Protein AF-A0A136PZX3-F1 (afdb_monomer)

Sequence (924 aa):
MSTETTDPVAVVLSTALHTLPQEGRRWIDGPVTLRREYKAFSPDLEQYLDWLSEVESTIGDSKETAQRIRMLHYGLTNKQPEFDVLLNSHRGWRFAPLIREHGTQEALDGLVSTGSVSTWSDGPDGRLRPAVELSHFWVCADRALNGLTIHGIALGTYTDLYGLFSWVGDLASWWIGYNEARREAKKAAGDGWEEPTDPESLAVPTAWLDAAAGRCAVDDMLGDMDAIILMPEMETLDPTLPTPLTDLLRRYYGPGTPGTGADGTPPDRRVLHSDNRFHLFVRRSHPAIPHSYDETTGTVTLDPQAESAIAASVRSAVSAMMWSKFKIPSSDLDSEWGLAMMDLVVARFTRFLRDGLASHGWHIGSWRVNPQAIHGYGGEMLRIGDNDAEHRYGGVLHGDVPPRTAVRDLQEHLAAVGFSTAPDPSGSFGPQTASALREFQISARLAQVYTVWRDQAGNPVGHARERAIRRYQGLINGCLTPDTATVLAAWLTPVRGEARRTRNAATVDAYRMQGTVPGEVVTANLWHPADGADPTLGVYATDHLERYPIPAARRLPGGPGRVALGRYAAPGPGPGTGTGTGAPGGPDVTGAALWPELALTPAWIPPEYEDNPPPPLPADLSTYRVIRAVAEAGGGTHFDAVDASGTDLLRLGPLRWSLGADGFGDLPALLAYYQFLDPAGYQRDLGQYGIWPAQPWWARDVWSAGEAGHRAREAGRLALYGLRDADGRVHPYDLLPLGPADGQVLDHLRGWHTVHRLVMTLRTTDGLRRTMWRFAVRRIRRLRQRSWRYPGSTVPTGPVVRYGTDSSRDATLGEVFTSEQAVAALLRWHTAVPEQVLGEHGVEDALRAVFEAVYGPGPHLLDPRVGAEADWAQAALTAALVDLAPAAPPGFGGSVAVAAGYTGLSPVAGSFQLAQLWPPDVDE

Radius of gyration: 33.54 Å; Cα contacts (8 Å, |Δi|>4): 1667; chains: 1; bounding box: 84×71×100 Å

Solvent-accessible surface area (backbone atoms only — not comparable to full-atom values): 48834 Å² total; per-residue (Å²): 141,78,84,79,76,75,53,65,65,59,53,50,49,47,60,62,51,57,77,47,62,54,91,98,47,71,47,86,64,50,76,29,63,53,96,78,34,58,59,47,29,60,44,51,48,66,62,51,40,52,32,45,33,46,32,31,49,58,64,64,40,71,50,58,42,26,42,33,53,24,35,42,70,58,44,61,79,94,52,85,33,74,63,70,57,26,35,38,61,64,75,88,53,80,80,58,62,83,51,74,88,34,35,54,71,63,33,51,53,47,65,48,35,43,37,30,35,32,42,65,49,85,45,98,81,68,51,74,50,72,40,29,19,55,55,34,29,24,48,39,41,23,38,51,58,48,32,61,24,74,59,26,54,57,51,46,76,70,28,57,54,65,12,40,55,21,53,28,27,47,56,19,48,32,56,49,44,22,54,51,50,49,52,52,51,41,63,73,53,46,96,76,55,74,79,75,86,49,87,84,51,42,59,60,59,47,52,41,36,54,61,23,33,68,78,54,28,47,28,42,52,50,13,18,39,48,20,51,49,46,36,69,55,56,64,64,57,58,83,86,49,65,38,48,68,40,52,51,50,47,56,31,48,41,92,60,84,62,47,47,48,103,80,70,44,74,55,64,30,72,53,79,32,60,56,18,38,44,35,41,21,49,76,49,34,50,66,70,48,50,59,48,74,41,87,87,67,34,47,52,44,77,38,94,59,20,54,61,49,48,41,54,49,25,53,30,27,36,51,54,54,33,70,77,60,82,76,63,67,69,67,54,59,74,28,76,65,37,44,57,48,49,50,49,55,34,52,51,51,48,47,30,52,50,38,13,46,76,39,86,21,68,38,61,64,86,52,63,64,59,77,52,49,24,49,81,37,76,58,43,52,39,34,77,75,15,22,31,91,68,40,23,50,48,82,39,75,49,73,102,62,81,90,55,54,34,44,24,54,49,37,51,51,36,42,71,30,62,30,67,43,61,99,64,70,78,20,57,29,39,52,44,43,26,40,25,38,29,52,46,45,47,58,32,48,37,72,52,40,32,32,38,33,40,49,98,88,64,48,77,76,50,72,48,82,42,70,44,53,50,53,44,75,72,76,47,20,28,48,44,40,60,42,51,29,40,44,49,53,56,36,70,46,56,50,89,95,44,67,32,34,42,39,60,38,66,43,30,31,30,15,44,60,57,82,97,42,80,56,53,79,76,40,74,63,39,52,49,36,68,51,63,68,51,56,83,29,41,27,34,34,32,28,67,74,47,88,60,86,71,54,78,95,61,57,42,90,94,51,62,57,19,38,65,54,19,28,29,37,68,60,42,87,40,79,92,68,94,70,91,63,45,20,76,20,5,38,31,24,51,76,91,39,47,57,78,90,41,40,74,49,80,87,70,58,73,58,84,85,48,103,71,55,75,81,79,50,74,27,41,52,37,39,47,50,29,53,47,20,27,4,56,41,66,73,10,50,23,49,41,26,37,38,25,21,53,76,38,42,34,27,40,16,39,78,44,37,27,27,32,65,47,32,39,24,37,31,24,33,52,48,15,47,34,38,68,78,35,49,67,55,32,36,72,66,36,42,69,71,31,52,39,44,55,55,63,60,85,55,57,74,69,60,43,72,83,48,48,56,41,69,37,37,76,39,30,33,30,18,31,32,37,41,60,51,97,88,63,52,69,32,59,84,49,78,37,62,45,42,58,89,44,55,57,61,51,44,47,68,26,4,47,60,42,47,48,52,52,36,47,37,46,70,65,42,64,65,66,54,54,39,54,51,54,52,49,53,47,52,53,51,55,53,28,66,36,42,54,37,48,78,93,58,94,62,74,66,36,55,25,29,78,45,80,95,89,43,68,40,63,23,29,43,47,73,72,42,27,9,30,21,28,43,11,24,52,50,38,45,40,68,77,46,24,56,48,43,21,37,77,57,21,46,20,71,64,49,47,51,27,49,33,74,70,75,42,86,44,64,38,79,56,70,97,56,81,55,73,68,34,24,49,50,34,45,48,43,33,49,31,50,32,73,66,38,50,64,70,60,82,64,40,25,58,28,24,40,45,12,36,65,30,90,89,56,44,50,44,50,67,57,44,31,76,53,84,61,84,76,59,75,83,91,114

Foldseek 3Di:
DDPPPDDVVCVVCVVVCLVPPDVPGANPWHLALAVLAAQFDAEALVLLLVLLLQLLLLVLFLLLSLVLLLCLHFNGPDDQGPLNQWFQRDPVCNPDHDDVSRHDPSSVLVSSSHQWYQFDQPDVVRDGADTAGQNLLSSLLNCLRGNTDPVNVVLCVLAFVLCCSFVLVQLLQLLVQLVVVVVVVCVVCDPPDDDDDDPVSCPVSVVSSVVSCLSVAPNRNLNRLLSLLCNVVSNVFDSPDSNRVSVSSCLARPPDPAPPDVVGDQGQLPRNHSLNSLLSSQVRPVVHQAWDADPVRSAIDGDPCRLVVSLVNSLSSNVSVCVVPVPDPPCCCVDPVVVVVSSVSSVLVVVQSVQCRVDSNRGSDPGDRPPLLCVVLVVEWAAAFAAQVQCQGNNDRDDPDPRDLNQLVLQVLLVVQPQHLDPHRRRHHHLSLLLSLLLLLLQQQDQWFKKFAADPVRHTPDIDIGGRSYGRSDFSASIRDSSSSNSSVVQNDADPPGRMGTHRQKKKFWAQDDDLAGDDTPGIRFWFFCGQQDQNTWIKMGRQNCPFPQDPVQDHPDHHRIATLAGKDHWAQCFPPPPDDTQHIGGWQADPRADPVQFQDLVLLDLPDDPDRDRDDLQSVLLSLLLCLLQVLVRQRGQLTWDCRGQFRIFGHRLRFTQHLFQKTRVLLLLLLLCVVCVPLSCVQPVSSFKHRPDHNPPQVVQPPDFQQSVLHSMGGIWGAQAADPVRDTGRRDTDTRGNVCNSNSRSCRTSVVSVSSSSSSVRPCSSVNSVSVVSLVNLVVQQQFFQDDPPDPFDWAEWEDDPDPDIDTHGNCLQAQFSLLSSLLSSLCSVCSCQQAGNRGGHPLLRQLRCQQPNIGYDYDDLDFDDVQLVSLVSSSVSSLVSRDCPPPCSSVSSVSSSPPPPTGSGGNSNRRDADVVHPPVD

Secondary structure (DSSP, 8-state):
-------HHHHHHHHHHTSSPPTT---TT-SS--TTPPP-B--BHHHHHHHHHHHHHHH--HHHHHHHHHHHHH--SSS--HHHHHB---GGGTT--S-GGGS-HHHHHHHHHBSSBB-----TT-PPPPPB--HHHHHHHHHHHH-B-HHHHHHTTTS-HHHHTTHHHHHHHHHHHHHHHHHHHHHHHGGG-PPP-SGGGGHHHHHHHHHHHTTS-HHHHHHHHHHHHHHHHHTT--TTSSSHHHHHHHHHHS----S--TT-PPP-TTSSSGGGHHHHHHHH-SSPPPEEEETTTTEEEE-TTHHHHHHHHHHHHHHHHHHHHS-S-HHHHTSHHHHHHHHHHHHHHHHHHHHHHHTTS---TT------GGGGGTTS-B-TT-BTTTTEETTEEP-SPPP--HHHHHHHHHHHHT--S-SS--SB--HHHHHHHHHHHHHHTSSEEEEEEE-TTS-EEEEEEEE-SS---S---SSB-HHHHHHHHHHHSPPTTS-EEEE-SEEEEEEEEETTEEEEEEE-S--STTTT--TTSEEEEEETT--S---GGGPPTTSTTEEEEEEEEPPPPPPSSSS------EEEE-GGGS-GGGB--GGGS---S-SSPPPPPHHHHHHHHHHHHHHHHHT--BTT-EE-SSSSSEEETTTTEEE-TTSEEHHHHHHHHHHHH-HHHHHHHTGGGT-EESS-TT-HHHHTSS-THHHHS--EEEEEEEEE-TTS-EEEEEEEE--GGGTTTHHHHHSHHHHHHHHHHHHH-HHHHHHHHHHHHHHHHHHHH-B---TT-SS--SEEEEETTTEEEEPBHHHH--SHHHHHHHHHHHHH-GGGTB-SSSB-HHHHHHHHHHH-SS-EE-----SHHHHHHHHHHHHHHHHSS-S-STTHHHHHHHHHT-TT---STT---PPPPSS--TT-

InterPro domains:
  IPR002477 Peptidoglycan binding-like [PF01471] (405-446)
  IPR036365 PGBD-like superfamily [SSF47090] (404-447)
  IPR036366 PGBD superfamily [G3DSA:1.10.101.10] (399-490)

Structure (mmCIF, N/CA/C/O backbone):
data_AF-A0A136PZX3-F1
#
_entry.id   AF-A0A136PZX3-F1
#
loop_
_atom_site.group_PDB
_atom_site.id
_atom_site.type_symbol
_atom_site.label_atom_id
_atom_site.label_alt_id
_atom_site.label_comp_id
_atom_site.label_asym_id
_atom_site.label_entity_id
_atom_site.label_seq_id
_atom_site.pdbx_PDB_ins_code
_atom_site.Cartn_x
_atom_site.Cartn_y
_atom_site.Cartn_z
_atom_site.occupancy
_atom_site.B_iso_or_equiv
_atom_site.auth_seq_id
_atom_site.auth_comp_id
_atom_site.auth_asym_id
_atom_site.auth_atom_id
_atom_site.pdbx_PDB_model_num
ATOM 1 N N . MET A 1 1 ? -30.372 -34.351 -17.086 1.00 31.80 1 MET A N 1
ATOM 2 C CA . MET A 1 1 ? -28.917 -34.431 -16.861 1.00 31.80 1 MET A CA 1
ATOM 3 C C . MET A 1 1 ? -28.241 -33.553 -17.901 1.00 31.80 1 MET A C 1
ATOM 5 O O . MET A 1 1 ? -28.035 -34.004 -19.017 1.00 31.80 1 MET A O 1
ATOM 9 N N . SER A 1 2 ? -27.963 -32.297 -17.562 1.00 25.20 2 SER A N 1
ATOM 10 C CA . SER A 1 2 ? -26.933 -31.495 -18.222 1.00 25.20 2 SER A CA 1
ATOM 11 C C . SER A 1 2 ? -26.067 -30.944 -17.098 1.00 25.20 2 SER A C 1
ATOM 13 O O . SER A 1 2 ? -26.518 -30.153 -16.274 1.00 25.20 2 SER A O 1
ATOM 15 N N . THR A 1 3 ? -24.862 -31.480 -16.981 1.00 31.11 3 THR A N 1
ATOM 16 C CA . THR A 1 3 ? -23.825 -30.980 -16.085 1.00 31.11 3 THR A CA 1
ATOM 17 C C . THR A 1 3 ? -23.202 -29.767 -16.761 1.00 31.11 3 THR A C 1
ATOM 19 O O . THR A 1 3 ? -22.254 -29.914 -17.529 1.00 31.11 3 THR A O 1
ATOM 22 N N . GLU A 1 4 ? -23.773 -28.585 -16.533 1.00 30.77 4 GLU A N 1
ATOM 23 C CA . GLU A 1 4 ? -23.059 -27.335 -16.786 1.00 30.77 4 GLU A CA 1
ATOM 24 C C . GLU A 1 4 ? -21.893 -27.274 -15.800 1.00 30.77 4 GLU A C 1
ATOM 26 O O . GLU A 1 4 ? -22.056 -27.042 -14.603 1.00 30.77 4 GLU A O 1
ATOM 31 N N . THR A 1 5 ? -20.707 -27.581 -16.312 1.00 32.09 5 THR A N 1
ATOM 32 C CA . THR A 1 5 ? -19.437 -27.273 -15.673 1.00 32.09 5 THR A CA 1
ATOM 33 C C . THR A 1 5 ? -19.335 -25.759 -15.576 1.00 32.09 5 THR A C 1
ATOM 35 O O . THR A 1 5 ? -19.044 -25.090 -16.567 1.00 32.09 5 THR A O 1
ATOM 38 N N . THR A 1 6 ? -19.616 -25.218 -14.394 1.00 35.75 6 THR A N 1
ATOM 39 C CA . THR A 1 6 ? -19.288 -23.839 -14.047 1.00 35.75 6 THR A CA 1
ATOM 40 C C . THR A 1 6 ? -17.796 -23.640 -14.261 1.00 35.75 6 THR A C 1
ATOM 42 O O . THR A 1 6 ? -16.976 -24.307 -13.631 1.00 35.75 6 THR A O 1
ATOM 45 N N . ASP A 1 7 ? -17.457 -22.755 -15.195 1.00 35.59 7 ASP A N 1
ATOM 46 C CA . ASP A 1 7 ? -16.083 -22.396 -15.507 1.00 35.59 7 ASP A CA 1
ATOM 47 C C . ASP A 1 7 ? -15.387 -21.870 -14.232 1.00 35.59 7 ASP A C 1
ATOM 49 O O . ASP A 1 7 ? -15.781 -20.828 -13.695 1.00 35.59 7 ASP A O 1
ATOM 53 N N . PRO A 1 8 ? -14.371 -22.575 -13.701 1.00 35.41 8 PRO A N 1
ATOM 54 C CA . PRO A 1 8 ? -13.652 -22.139 -12.511 1.00 35.41 8 PRO A CA 1
ATOM 55 C C . PRO A 1 8 ? -12.913 -20.811 -12.738 1.00 35.41 8 PRO A C 1
ATOM 57 O O . PRO A 1 8 ? -12.667 -20.095 -11.769 1.00 35.41 8 PRO A O 1
ATOM 60 N N . VAL A 1 9 ? -12.621 -20.436 -13.991 1.00 32.12 9 VAL A N 1
ATOM 61 C CA . VAL A 1 9 ? -12.079 -19.119 -14.351 1.00 32.12 9 VAL A CA 1
ATOM 62 C C . VAL A 1 9 ? -13.143 -18.042 -14.164 1.00 32.12 9 VAL A C 1
ATOM 64 O O . VAL A 1 9 ? -12.844 -17.017 -13.562 1.00 32.12 9 VAL A O 1
ATOM 67 N N . ALA A 1 10 ? -14.397 -18.296 -14.546 1.00 33.75 10 ALA A N 1
ATOM 68 C CA . ALA A 1 10 ? -15.516 -17.389 -14.290 1.00 33.75 10 ALA A CA 1
ATOM 69 C C . ALA A 1 10 ? -15.830 -17.235 -12.791 1.00 33.75 10 ALA A C 1
ATOM 71 O O . ALA A 1 10 ? -16.171 -16.136 -12.365 1.00 33.75 10 ALA A O 1
ATOM 72 N N . VAL A 1 11 ? -15.664 -18.285 -11.974 1.00 35.66 11 VAL A N 1
ATOM 73 C CA . VAL A 1 11 ? -15.854 -18.228 -10.507 1.00 35.66 11 VAL A CA 1
ATOM 74 C C . VAL A 1 11 ? -14.701 -17.494 -9.806 1.00 35.66 11 VAL A C 1
ATOM 76 O O . VAL A 1 11 ? -14.940 -16.705 -8.891 1.00 35.66 11 VAL A O 1
ATOM 79 N N . VAL A 1 12 ? -13.454 -17.694 -10.244 1.00 35.56 12 VAL A N 1
ATOM 80 C CA . VAL A 1 12 ? -12.275 -16.997 -9.695 1.00 35.56 12 VAL A CA 1
ATOM 81 C C . VAL A 1 12 ? -12.225 -15.537 -10.152 1.00 35.56 12 VAL A C 1
ATOM 83 O O . VAL A 1 12 ? -11.985 -14.664 -9.323 1.00 35.56 12 VAL A O 1
ATOM 86 N N . LEU A 1 13 ? -12.538 -15.242 -11.421 1.00 31.45 13 LEU A N 1
ATOM 87 C CA . LEU A 1 13 ? -12.717 -13.871 -11.913 1.00 31.45 13 LEU A CA 1
ATOM 88 C C . LEU A 1 13 ? -13.903 -13.194 -11.235 1.00 31.45 13 LEU A C 1
ATOM 90 O O . LEU A 1 13 ? -13.762 -12.050 -10.839 1.00 31.45 13 LEU A O 1
ATOM 94 N N . SER A 1 14 ? -15.031 -13.880 -11.025 1.00 30.52 14 SER A N 1
ATOM 95 C CA . SER A 1 14 ? -16.148 -13.370 -10.213 1.00 30.52 14 SER A CA 1
ATOM 96 C C . SER A 1 14 ? -15.669 -13.008 -8.809 1.00 30.52 14 SER A C 1
ATOM 98 O O . SER A 1 14 ? -15.892 -11.888 -8.373 1.00 30.52 14 SER A O 1
ATOM 100 N N . THR A 1 15 ? -14.929 -13.891 -8.139 1.00 32.94 15 THR A N 1
ATOM 101 C CA . THR A 1 15 ? -14.448 -13.663 -6.766 1.00 32.94 15 THR A CA 1
ATOM 102 C C . THR A 1 15 ? -13.416 -12.527 -6.683 1.00 32.94 15 THR A C 1
ATOM 104 O O . THR A 1 15 ? -13.471 -11.729 -5.752 1.00 32.94 15 THR A O 1
ATOM 107 N N . ALA A 1 16 ? -12.523 -12.394 -7.671 1.00 29.84 16 ALA A N 1
ATOM 108 C CA . ALA A 1 16 ? -11.540 -11.306 -7.759 1.00 29.84 16 ALA A CA 1
ATOM 109 C C . ALA A 1 16 ? -12.154 -9.967 -8.225 1.00 29.84 16 ALA A C 1
ATOM 111 O O . ALA A 1 16 ? -11.719 -8.897 -7.808 1.00 29.84 16 ALA A O 1
ATOM 112 N N . LEU A 1 17 ? -13.208 -10.010 -9.047 1.00 29.25 17 LEU A N 1
ATOM 113 C CA . LEU A 1 17 ? -14.018 -8.850 -9.446 1.00 29.25 17 LEU A CA 1
ATOM 114 C C . LEU A 1 17 ? -15.017 -8.433 -8.357 1.00 29.25 17 LEU A C 1
ATOM 116 O O . LEU A 1 17 ? -15.638 -7.382 -8.467 1.00 29.25 17 LEU A O 1
ATOM 120 N N . HIS A 1 18 ? -15.198 -9.227 -7.299 1.00 32.59 18 HIS A N 1
ATOM 121 C CA . HIS A 1 18 ? -16.032 -8.861 -6.150 1.00 32.59 18 HIS A CA 1
ATOM 122 C C . HIS A 1 18 ? -15.289 -8.015 -5.106 1.00 32.59 18 HIS A C 1
ATOM 124 O O . HIS A 1 18 ? -15.929 -7.525 -4.179 1.00 32.59 18 HIS A O 1
ATOM 130 N N . THR A 1 19 ? -13.979 -7.779 -5.269 1.00 36.12 19 THR A N 1
ATOM 131 C CA . THR A 1 19 ? -13.186 -6.901 -4.384 1.00 36.12 19 THR A CA 1
ATOM 132 C C . THR A 1 19 ? -12.869 -5.523 -4.971 1.00 36.12 19 THR A C 1
ATOM 134 O O . THR A 1 19 ? -12.349 -4.677 -4.253 1.00 36.12 19 THR A O 1
ATOM 137 N N . LEU A 1 20 ? -13.179 -5.273 -6.247 1.00 36.09 20 LEU A N 1
ATOM 138 C CA . LEU A 1 20 ? -13.093 -3.953 -6.880 1.00 36.09 20 LEU A CA 1
ATOM 139 C C . LEU A 1 20 ? -14.393 -3.723 -7.662 1.00 36.09 20 LEU A C 1
ATOM 141 O O . LEU A 1 20 ? -14.711 -4.546 -8.520 1.00 36.09 20 LEU A O 1
ATOM 145 N N . PRO A 1 21 ? -15.169 -2.656 -7.410 1.00 33.28 21 PRO A N 1
ATOM 146 C CA . PRO A 1 21 ? -16.389 -2.430 -8.172 1.00 33.28 21 PRO A CA 1
ATOM 147 C C . PRO A 1 21 ? -16.032 -2.148 -9.638 1.00 33.28 21 PRO A C 1
ATOM 149 O O . PRO A 1 21 ? -15.215 -1.275 -9.938 1.00 33.28 21 PRO A O 1
ATOM 152 N N . GLN A 1 22 ? -16.655 -2.892 -10.557 1.00 36.78 22 GLN A N 1
ATOM 153 C CA . GLN A 1 22 ? -16.716 -2.506 -11.967 1.00 36.78 22 GLN A CA 1
ATOM 154 C C . GLN A 1 22 ? -17.471 -1.175 -12.095 1.00 36.78 22 GLN A C 1
ATOM 156 O O . GLN A 1 22 ? -18.368 -0.885 -11.300 1.00 36.78 22 GLN A O 1
ATOM 161 N N . GLU A 1 23 ? -17.130 -0.388 -13.111 1.00 33.12 23 GLU A N 1
ATOM 162 C CA . GLU A 1 23 ? -17.831 0.848 -13.461 1.00 33.12 23 GLU A CA 1
ATOM 163 C C . GLU A 1 23 ? -19.348 0.587 -13.578 1.00 33.12 23 GLU A C 1
ATOM 165 O O . GLU A 1 23 ? -19.786 -0.358 -14.239 1.00 33.12 23 GLU A O 1
ATOM 170 N N . GLY A 1 24 ? -20.155 1.352 -12.835 1.00 32.22 24 GLY A N 1
ATOM 171 C CA . GLY A 1 24 ? -21.613 1.194 -12.794 1.00 32.22 24 GLY A CA 1
ATOM 172 C C . GLY A 1 24 ? -22.162 -0.005 -11.999 1.00 32.22 24 GLY A C 1
ATOM 173 O O . GLY A 1 24 ? -23.363 -0.279 -12.078 1.00 32.22 24 GLY A O 1
ATOM 174 N N . ARG A 1 25 ? -21.351 -0.743 -11.219 1.00 33.69 25 ARG A N 1
ATOM 175 C CA . ARG A 1 25 ? -21.834 -1.845 -10.355 1.00 33.69 25 ARG A CA 1
ATOM 176 C C . ARG A 1 25 ? -21.491 -1.646 -8.876 1.00 33.69 25 ARG A C 1
ATOM 178 O O . ARG A 1 25 ? -20.437 -1.133 -8.518 1.00 33.69 25 ARG A O 1
ATOM 185 N N . ARG A 1 26 ? -22.408 -2.091 -8.002 1.00 41.31 26 ARG A N 1
ATOM 186 C CA . ARG A 1 26 ? -22.230 -2.095 -6.538 1.00 41.31 26 ARG A CA 1
ATOM 187 C C . ARG A 1 26 ? -21.000 -2.923 -6.148 1.00 41.31 26 ARG A C 1
ATOM 189 O O . ARG A 1 26 ? -20.725 -3.943 -6.778 1.00 41.31 26 ARG A O 1
ATOM 196 N N . TRP A 1 27 ? -20.378 -2.591 -5.018 1.00 46.62 27 TRP A N 1
ATOM 197 C CA . TRP A 1 27 ? -19.724 -3.618 -4.202 1.00 46.62 27 TRP A CA 1
ATOM 198 C C . TRP A 1 27 ? -20.809 -4.634 -3.828 1.00 46.62 27 TRP A C 1
ATOM 200 O O . TRP A 1 27 ? -21.833 -4.237 -3.270 1.00 46.62 27 TRP A O 1
ATOM 210 N N . ILE A 1 28 ? -20.646 -5.915 -4.165 1.00 36.31 28 ILE A N 1
ATOM 211 C CA . ILE A 1 28 ? -21.691 -6.934 -3.941 1.00 36.31 28 ILE A CA 1
ATOM 212 C C . ILE A 1 28 ? -22.109 -7.041 -2.463 1.00 36.31 28 ILE A C 1
ATOM 214 O O . ILE A 1 28 ? -23.259 -7.374 -2.182 1.00 36.31 28 ILE A O 1
ATOM 218 N N . ASP A 1 29 ? -21.237 -6.612 -1.549 1.00 37.19 29 ASP A N 1
ATOM 219 C CA . ASP A 1 29 ? -21.493 -6.523 -0.110 1.00 37.19 29 ASP A CA 1
ATOM 220 C C . ASP A 1 29 ? -21.614 -5.079 0.430 1.00 37.19 29 ASP A C 1
ATOM 222 O O . ASP A 1 29 ? -21.786 -4.882 1.632 1.00 37.19 29 ASP A O 1
ATOM 226 N N . GLY A 1 30 ? -21.529 -4.055 -0.431 1.00 38.97 30 GLY A N 1
ATOM 227 C CA . GLY A 1 30 ? -21.170 -2.690 -0.023 1.00 38.97 30 GLY A CA 1
ATOM 228 C C . GLY A 1 30 ? -19.756 -2.639 0.598 1.00 38.97 30 GLY A C 1
ATOM 229 O O . GLY A 1 30 ? -19.218 -3.669 0.994 1.00 38.97 30 GLY A O 1
ATOM 230 N N . PRO A 1 31 ? -19.129 -1.465 0.758 1.00 41.22 31 PRO A N 1
ATOM 231 C CA . PRO A 1 31 ? -17.956 -1.319 1.624 1.00 41.22 31 PRO A CA 1
ATOM 232 C C . PRO A 1 31 ? -18.339 -1.323 3.118 1.00 41.22 31 PRO A C 1
ATOM 234 O O . PRO A 1 31 ? -17.622 -0.796 3.963 1.00 41.22 31 PRO A O 1
ATOM 237 N N . VAL A 1 32 ? -19.498 -1.899 3.448 1.00 37.97 32 VAL A N 1
ATOM 238 C CA . VAL A 1 32 ? -19.932 -2.091 4.822 1.00 37.97 32 VAL A CA 1
ATOM 239 C C . VAL A 1 32 ? -18.831 -2.862 5.532 1.00 37.97 32 VAL A C 1
ATOM 241 O O . VAL A 1 32 ? -18.343 -3.847 4.983 1.00 37.97 32 VAL A O 1
ATOM 244 N N . THR A 1 33 ? -18.457 -2.448 6.740 1.00 42.19 33 THR A N 1
ATOM 245 C CA . THR A 1 33 ? -17.772 -3.328 7.688 1.00 42.19 33 THR A CA 1
ATOM 246 C C . THR A 1 33 ? -18.485 -4.660 7.665 1.00 42.19 33 THR A C 1
ATOM 248 O O . THR A 1 33 ? -19.623 -4.803 8.128 1.00 42.19 33 THR A O 1
ATOM 251 N N . LEU A 1 34 ? -17.877 -5.650 7.021 1.00 41.19 34 LEU A N 1
ATOM 252 C CA . LEU A 1 34 ? -18.580 -6.897 6.877 1.00 41.19 34 LEU A CA 1
ATOM 253 C C . LEU A 1 34 ? -18.859 -7.422 8.291 1.00 41.19 34 LEU A C 1
ATOM 255 O O . LEU A 1 34 ? -18.011 -7.282 9.159 1.00 41.19 34 LEU A O 1
ATOM 259 N N . ARG A 1 35 ? -20.023 -8.030 8.547 1.00 37.84 35 ARG A N 1
ATOM 260 C CA . ARG A 1 35 ? -20.449 -8.462 9.895 1.00 37.84 35 ARG A CA 1
ATOM 261 C C . ARG A 1 35 ? -19.272 -8.964 10.764 1.00 37.84 35 ARG A C 1
ATOM 263 O O . ARG A 1 35 ? -18.781 -10.064 10.510 1.00 37.84 35 ARG A O 1
ATOM 270 N N . ARG A 1 36 ? -18.914 -8.194 11.812 1.00 41.53 36 ARG A N 1
ATOM 271 C CA . ARG A 1 36 ? -17.779 -8.377 12.761 1.00 41.53 36 ARG A CA 1
ATOM 272 C C . ARG A 1 36 ? -16.425 -7.751 12.370 1.00 41.53 36 ARG A C 1
ATOM 274 O O . ARG A 1 36 ? -15.454 -7.996 13.079 1.00 41.53 36 ARG A O 1
ATOM 281 N N . GLU A 1 37 ? -16.352 -6.958 11.303 1.00 42.59 37 GLU A N 1
ATOM 282 C CA . GLU A 1 37 ? -15.171 -6.161 10.956 1.00 42.59 37 GLU A CA 1
ATOM 283 C C . GLU A 1 37 ? -15.151 -4.853 11.753 1.00 42.59 37 GLU A C 1
ATOM 285 O O . GLU A 1 37 ? -16.092 -4.066 11.677 1.00 42.59 37 GLU A O 1
ATOM 290 N N . TYR A 1 38 ? -14.099 -4.633 12.544 1.00 52.91 38 TYR A N 1
ATOM 291 C CA . TYR A 1 38 ? -13.891 -3.377 13.272 1.00 52.91 38 TYR A CA 1
ATOM 292 C C . TYR A 1 38 ? -13.154 -2.381 12.370 1.00 52.91 38 TYR A C 1
ATOM 294 O O . TYR A 1 38 ? -12.062 -2.701 11.888 1.00 52.91 38 TYR A O 1
ATOM 302 N N . LYS A 1 39 ? -13.708 -1.177 12.165 1.00 57.44 39 LYS A N 1
ATOM 303 C CA . LYS A 1 39 ? -12.994 -0.087 11.479 1.00 57.44 39 LYS A CA 1
ATOM 304 C C . LYS A 1 39 ? -11.724 0.246 12.265 1.00 57.44 39 LYS A C 1
ATOM 306 O O . LYS A 1 39 ? -11.710 0.176 13.493 1.00 57.44 39 LYS A O 1
ATOM 311 N N . ALA A 1 40 ? -10.609 0.442 11.572 1.00 55.19 40 ALA A N 1
ATOM 312 C CA . ALA A 1 40 ? -9.283 0.392 12.196 1.00 55.19 40 ALA A CA 1
ATOM 313 C C . ALA A 1 40 ? -8.393 1.569 11.867 1.00 55.19 40 ALA A C 1
ATOM 315 O O . ALA A 1 40 ? -7.403 1.741 12.558 1.00 55.19 40 ALA A O 1
ATOM 316 N N . PHE A 1 41 ? -8.714 2.292 10.802 1.00 67.56 41 PHE A N 1
ATOM 317 C CA . PHE A 1 41 ? -7.876 3.357 10.307 1.00 67.56 41 PHE A CA 1
ATOM 318 C C . PHE A 1 41 ? -8.248 4.656 11.023 1.00 67.56 41 PHE A C 1
ATOM 320 O O . PHE A 1 41 ? -9.435 4.983 11.103 1.00 67.56 41 PHE A O 1
ATOM 327 N N . SER A 1 42 ? -7.253 5.350 11.575 1.00 75.19 42 SER A N 1
ATOM 328 C CA . SER A 1 42 ? -7.430 6.642 12.246 1.00 75.19 42 SER A CA 1
ATOM 329 C C . SER A 1 42 ? -6.640 7.734 11.517 1.00 75.19 42 SER A C 1
ATOM 331 O O . SER A 1 42 ? -5.528 8.049 11.955 1.00 75.19 42 SER A O 1
ATOM 333 N N . PRO A 1 43 ? -7.159 8.293 10.399 1.00 76.44 43 PRO A N 1
ATOM 334 C CA . PRO A 1 43 ? -6.479 9.361 9.668 1.00 76.44 43 PRO A CA 1
ATOM 335 C C . PRO A 1 43 ? -6.247 10.577 10.554 1.00 76.44 43 PRO A C 1
ATOM 337 O O . PRO A 1 43 ? -6.942 10.777 11.557 1.00 76.44 43 PRO A O 1
ATOM 340 N N . ASP A 1 44 ? -5.301 11.421 10.156 1.00 82.69 44 ASP A N 1
ATOM 341 C CA . ASP A 1 44 ? -5.309 12.799 10.623 1.00 82.69 44 ASP A CA 1
ATOM 342 C C . ASP A 1 44 ? -6.559 13.538 10.116 1.00 82.69 44 ASP A C 1
ATOM 344 O O . ASP A 1 44 ? -7.208 13.149 9.140 1.00 82.69 44 ASP A O 1
ATOM 348 N N . LEU A 1 45 ? -6.929 14.595 10.833 1.00 86.75 45 LEU A N 1
ATOM 349 C CA . LEU A 1 45 ? -8.128 15.362 10.534 1.00 86.75 45 LEU A CA 1
ATOM 350 C C . LEU A 1 45 ? -8.137 15.916 9.105 1.00 86.75 45 LEU A C 1
ATOM 352 O O . LEU A 1 45 ? -9.169 15.832 8.448 1.00 86.75 45 LEU A O 1
ATOM 356 N N . GLU A 1 46 ? -7.029 16.480 8.624 1.00 87.38 46 GLU A N 1
ATOM 357 C CA . GLU A 1 46 ? -6.995 17.125 7.307 1.00 87.38 46 GLU A CA 1
ATOM 358 C C . GLU A 1 46 ? -7.165 16.094 6.191 1.00 87.38 46 GLU A C 1
ATOM 360 O O . GLU A 1 46 ? -8.000 16.290 5.313 1.00 87.38 46 GLU A O 1
ATOM 365 N N . GLN A 1 47 ? -6.501 14.941 6.293 1.00 85.06 47 GLN A N 1
ATOM 366 C CA . GLN A 1 47 ? -6.685 13.835 5.358 1.00 85.06 47 GLN A CA 1
ATOM 367 C C . GLN A 1 47 ? -8.146 13.364 5.301 1.00 85.06 47 GLN A C 1
ATOM 369 O O . GLN A 1 47 ? -8.697 13.166 4.218 1.00 85.06 47 GLN A O 1
ATOM 374 N N . TYR A 1 48 ? -8.801 13.205 6.456 1.00 91.38 48 TYR A N 1
ATOM 375 C CA . TYR A 1 48 ? -10.218 12.839 6.488 1.00 91.38 48 TYR A CA 1
ATOM 376 C C . TYR A 1 48 ? -11.107 13.914 5.846 1.00 91.38 48 TYR A C 1
ATOM 378 O O . TYR A 1 48 ? -12.039 13.591 5.105 1.00 91.38 48 TYR A O 1
ATOM 386 N N . LEU A 1 49 ? -10.824 15.190 6.125 1.00 94.69 49 LEU A N 1
ATOM 387 C CA . LEU A 1 49 ? -11.564 16.322 5.572 1.00 94.69 49 LEU A CA 1
ATOM 388 C C . LEU A 1 49 ? -11.363 16.467 4.064 1.00 94.69 49 LEU A C 1
ATOM 390 O O . LEU A 1 49 ? -12.310 16.848 3.388 1.00 94.69 49 LEU A O 1
ATOM 394 N N . ASP A 1 50 ? -10.191 16.143 3.526 1.00 93.38 50 ASP A N 1
ATOM 395 C CA . ASP A 1 50 ? -9.933 16.180 2.085 1.00 93.38 50 ASP A CA 1
ATOM 396 C C . ASP A 1 50 ? -10.761 15.121 1.349 1.00 93.38 50 ASP A C 1
ATOM 398 O O . ASP A 1 50 ? -11.434 15.431 0.364 1.00 93.38 50 ASP A O 1
ATOM 402 N N . TRP A 1 51 ? -10.811 13.892 1.874 1.00 93.88 51 TRP A N 1
ATOM 403 C CA . TRP A 1 51 ? -11.674 12.846 1.318 1.00 93.88 51 TRP A CA 1
ATOM 404 C C . TRP A 1 51 ? -13.155 13.201 1.411 1.00 93.88 51 TRP A C 1
ATOM 406 O O . TRP A 1 51 ? -13.917 12.967 0.471 1.00 93.88 51 TRP A O 1
ATOM 416 N N . LEU A 1 52 ? -13.572 13.774 2.543 1.00 95.31 52 LEU A N 1
ATOM 417 C CA . LEU A 1 52 ? -14.945 14.220 2.735 1.00 95.31 52 LEU A CA 1
ATOM 418 C C . LEU A 1 52 ? -15.307 15.360 1.776 1.00 95.31 52 LEU A C 1
ATOM 420 O O . LEU A 1 52 ? -16.367 15.307 1.159 1.00 95.31 52 LEU A O 1
ATOM 424 N N . SER A 1 53 ? -14.422 16.347 1.632 1.00 96.19 53 SER A N 1
ATOM 425 C CA . SER A 1 53 ? -14.565 17.497 0.735 1.00 96.19 53 SER A CA 1
ATOM 426 C C . SER A 1 53 ? -14.761 17.049 -0.708 1.00 96.19 53 SER A C 1
ATOM 428 O O . SER A 1 53 ? -15.653 17.532 -1.408 1.00 96.19 53 SER A O 1
ATOM 430 N N . GLU A 1 54 ? -13.971 16.070 -1.152 1.00 94.62 54 GLU A N 1
ATOM 431 C CA . GLU A 1 54 ? -14.089 15.501 -2.491 1.00 94.62 54 GLU A CA 1
ATOM 432 C C . GLU A 1 54 ? -15.468 14.862 -2.713 1.00 94.62 54 GLU A C 1
ATOM 434 O O . GLU A 1 54 ? -16.139 15.134 -3.713 1.00 94.62 54 GLU A O 1
ATOM 439 N N . VAL A 1 55 ? -15.931 14.059 -1.752 1.00 92.94 55 VAL A N 1
ATOM 440 C CA . VAL A 1 55 ? -17.241 13.406 -1.835 1.00 92.94 55 VAL A CA 1
ATOM 441 C C . VAL A 1 55 ? -18.385 14.410 -1.779 1.00 92.94 55 VAL A C 1
ATOM 443 O O . VAL A 1 55 ? -19.316 14.344 -2.582 1.00 92.94 55 VAL A O 1
ATOM 446 N N . GLU A 1 56 ? -18.317 15.353 -0.845 1.00 94.81 56 GLU A N 1
ATOM 447 C CA . GLU A 1 56 ? -19.342 16.368 -0.646 1.00 94.81 56 GLU A CA 1
ATOM 448 C C . GLU A 1 56 ? -19.462 17.289 -1.866 1.00 94.81 56 GLU A C 1
ATOM 450 O O . GLU A 1 56 ? -20.575 17.520 -2.339 1.00 94.81 56 GLU A O 1
ATOM 455 N N . SER A 1 57 ? -18.335 17.737 -2.426 1.00 94.25 57 SER A N 1
ATOM 456 C CA . SER A 1 57 ? -18.310 18.584 -3.625 1.00 94.25 57 SER A CA 1
ATOM 457 C C . SER A 1 57 ? -18.814 17.860 -4.875 1.00 94.25 57 SER A C 1
ATOM 459 O O . SER A 1 57 ? -19.464 18.477 -5.719 1.00 94.25 57 SER A O 1
ATOM 461 N N . THR A 1 58 ? -18.565 16.552 -4.984 1.00 92.38 58 THR A N 1
ATOM 462 C CA . THR A 1 58 ? -19.048 15.739 -6.108 1.00 92.38 58 THR A CA 1
ATOM 463 C C . THR A 1 58 ? -20.559 15.504 -6.036 1.00 92.38 58 THR A C 1
ATOM 465 O O . THR A 1 58 ? -21.237 15.533 -7.062 1.00 92.38 58 THR A O 1
ATOM 468 N N . ILE A 1 59 ? -21.102 15.284 -4.834 1.00 91.62 59 ILE A N 1
ATOM 469 C CA . ILE A 1 59 ? -22.544 15.089 -4.624 1.00 91.62 59 ILE A CA 1
ATOM 470 C C . ILE A 1 59 ? -23.303 16.419 -4.744 1.00 91.62 59 ILE A C 1
ATOM 472 O O . ILE A 1 59 ? -24.363 16.468 -5.365 1.00 91.62 59 ILE A O 1
ATOM 476 N N . GLY A 1 60 ? -22.785 17.496 -4.147 1.00 91.50 60 GLY A N 1
ATOM 477 C CA . GLY A 1 60 ? -23.413 18.821 -4.168 1.00 91.50 60 GLY A CA 1
ATOM 478 C C . GLY A 1 60 ? -24.706 18.945 -3.345 1.00 91.50 60 GLY A C 1
ATOM 479 O O . GLY A 1 60 ? -25.429 19.928 -3.494 1.00 91.50 60 GLY A O 1
ATOM 480 N N . ASP A 1 61 ? -25.016 17.965 -2.489 1.00 91.25 61 ASP A N 1
ATOM 481 C CA . ASP A 1 61 ? -26.159 17.973 -1.565 1.00 91.25 61 ASP A CA 1
ATOM 482 C C . ASP A 1 61 ? -25.763 17.351 -0.218 1.00 91.25 61 ASP A C 1
ATOM 484 O O . ASP A 1 61 ? -25.571 16.140 -0.094 1.00 91.25 61 ASP A O 1
ATOM 488 N N . SER A 1 62 ? -25.689 18.171 0.831 1.00 92.44 62 SER A N 1
ATOM 489 C CA . SER A 1 62 ? -25.329 17.729 2.183 1.00 92.44 62 SER A CA 1
ATOM 490 C C . SER A 1 62 ? -26.291 16.693 2.760 1.00 92.44 62 SER A C 1
ATOM 492 O O . SER A 1 62 ? -25.871 15.851 3.557 1.00 92.44 62 SER A O 1
ATOM 494 N N . LYS A 1 63 ? -27.572 16.712 2.365 1.00 91.31 63 LYS A N 1
ATOM 495 C CA . LYS A 1 63 ? -28.555 15.714 2.810 1.00 91.31 63 LYS A CA 1
ATOM 496 C C . LYS A 1 63 ? -28.200 14.336 2.276 1.00 91.31 63 LYS A C 1
ATOM 498 O O . LYS A 1 63 ? -28.250 13.347 3.012 1.00 91.31 63 LYS A O 1
ATOM 503 N N . GLU A 1 64 ? -27.830 14.288 1.001 1.00 89.44 64 GLU A N 1
ATOM 504 C CA . GLU A 1 64 ? -27.386 13.081 0.318 1.00 89.44 64 GLU A CA 1
ATOM 505 C C . GLU A 1 64 ? -26.029 12.611 0.843 1.00 89.44 64 GLU A C 1
ATOM 507 O O . GLU A 1 64 ? -25.879 11.431 1.172 1.00 89.44 64 GLU A O 1
ATOM 512 N N . THR A 1 65 ? -25.076 13.529 1.007 1.00 91.81 65 THR A N 1
ATOM 513 C CA . THR A 1 65 ? -23.750 13.256 1.574 1.00 91.81 65 THR A CA 1
ATOM 514 C C . THR A 1 65 ? -23.859 12.628 2.963 1.00 91.81 65 THR A C 1
ATOM 516 O O . THR A 1 65 ? -23.350 11.526 3.178 1.00 91.81 65 THR A O 1
ATOM 519 N N . ALA A 1 66 ? -24.591 13.258 3.892 1.00 91.75 66 ALA A N 1
ATOM 520 C CA . ALA A 1 66 ? -24.761 12.746 5.252 1.00 91.75 66 ALA A CA 1
ATOM 521 C C . ALA A 1 66 ? -25.412 11.354 5.271 1.00 91.75 66 ALA A C 1
ATOM 523 O O . ALA A 1 66 ? -24.924 10.449 5.952 1.00 91.75 66 ALA A O 1
ATOM 524 N N . GLN A 1 67 ? -26.466 11.146 4.473 1.00 88.19 67 GLN A N 1
ATOM 525 C CA . GLN A 1 67 ? -27.119 9.843 4.352 1.00 88.19 67 GLN A CA 1
ATOM 526 C C . GLN A 1 67 ? -26.151 8.772 3.825 1.00 88.19 67 GLN A C 1
ATOM 528 O O . GLN A 1 67 ? -26.070 7.676 4.387 1.00 88.19 67 GLN A O 1
ATOM 533 N N . ARG A 1 68 ? -25.420 9.055 2.740 1.00 85.69 68 ARG A N 1
ATOM 534 C CA . ARG A 1 68 ? -24.523 8.080 2.103 1.00 85.69 68 ARG A CA 1
ATOM 535 C C . ARG A 1 68 ? -23.342 7.726 2.994 1.00 85.69 68 ARG A C 1
ATOM 537 O O . ARG A 1 68 ? -23.008 6.546 3.076 1.00 85.69 68 ARG A O 1
ATOM 544 N N . ILE A 1 69 ? -22.758 8.699 3.693 1.00 87.12 69 ILE A N 1
ATOM 545 C CA . ILE A 1 69 ? -21.655 8.447 4.626 1.00 87.12 69 ILE A CA 1
ATOM 546 C C . ILE A 1 69 ? -22.150 7.692 5.859 1.00 87.12 69 ILE A C 1
ATOM 548 O O . ILE A 1 69 ? -21.545 6.688 6.233 1.00 87.12 69 ILE A O 1
ATOM 552 N N . ARG A 1 70 ? -23.311 8.046 6.428 1.00 87.81 70 ARG A N 1
ATOM 553 C CA . ARG A 1 70 ? -23.943 7.233 7.482 1.00 87.81 70 ARG A CA 1
ATOM 554 C C . ARG A 1 70 ? -24.120 5.782 7.032 1.00 87.81 70 ARG A C 1
ATOM 556 O O . ARG A 1 70 ? -23.846 4.863 7.802 1.00 87.81 70 ARG A O 1
ATOM 563 N N . MET A 1 71 ? -24.546 5.547 5.789 1.00 79.12 71 MET A N 1
ATOM 564 C CA . MET A 1 71 ? -24.670 4.194 5.235 1.00 79.12 71 MET A CA 1
ATOM 565 C C . MET A 1 71 ? -23.321 3.457 5.114 1.00 79.12 71 MET A C 1
ATOM 567 O O . MET A 1 71 ? -23.323 2.227 5.100 1.00 79.12 71 MET A O 1
ATOM 571 N N . LEU A 1 72 ? -22.175 4.150 5.095 1.00 75.19 72 LEU A N 1
ATOM 572 C CA . LEU A 1 72 ? -20.851 3.519 5.235 1.00 75.19 72 LEU A CA 1
ATOM 573 C C . LEU A 1 72 ? -20.569 3.058 6.670 1.00 75.19 72 LEU A C 1
ATOM 575 O O . LEU A 1 72 ? -19.819 2.104 6.870 1.00 75.19 72 LEU A O 1
ATOM 579 N N . HIS A 1 73 ? -21.106 3.744 7.682 1.00 74.50 73 HIS A N 1
ATOM 580 C CA . HIS A 1 73 ? -20.939 3.367 9.091 1.00 74.50 73 HIS A CA 1
ATOM 581 C C . HIS A 1 73 ? -21.948 2.299 9.534 1.00 74.50 73 HIS A C 1
ATOM 583 O O . HIS A 1 73 ? -21.557 1.344 10.201 1.00 74.50 73 HIS A O 1
ATOM 589 N N . TYR A 1 74 ? -23.212 2.408 9.110 1.00 74.19 74 TYR A N 1
ATOM 590 C CA . TYR A 1 74 ? -24.314 1.565 9.596 1.00 74.19 74 TYR A CA 1
ATOM 591 C C . TYR A 1 74 ? -25.169 0.903 8.500 1.00 74.19 74 TYR A C 1
ATOM 593 O O . TYR A 1 74 ? -26.269 0.425 8.783 1.00 74.19 74 TYR A O 1
ATOM 601 N N . GLY A 1 75 ? -24.715 0.851 7.245 1.00 61.66 75 GLY A N 1
ATOM 602 C CA . GLY A 1 75 ? -25.379 0.042 6.213 1.00 61.66 75 GLY A CA 1
ATOM 603 C C . GLY A 1 75 ? -25.268 -1.457 6.521 1.00 61.66 75 GLY A C 1
ATOM 604 O O . GLY A 1 75 ? -24.363 -1.871 7.227 1.00 61.66 75 GLY A O 1
ATOM 605 N N . LEU A 1 76 ? -26.171 -2.312 6.026 1.00 53.12 76 LEU A N 1
ATOM 606 C CA . LEU A 1 76 ? -25.971 -3.770 6.033 1.00 53.12 76 LEU A CA 1
ATOM 607 C C . LEU A 1 76 ? -26.733 -4.459 4.900 1.00 53.12 76 LEU A C 1
ATOM 609 O O . LEU A 1 76 ? -27.836 -4.067 4.516 1.00 53.12 76 LEU A O 1
ATOM 613 N N . THR A 1 77 ? -26.141 -5.559 4.437 1.00 46.62 77 THR A N 1
ATOM 614 C CA . THR A 1 77 ? -26.723 -6.568 3.558 1.00 46.62 77 THR A CA 1
ATOM 615 C C . THR A 1 77 ? -27.706 -7.462 4.340 1.00 46.62 77 THR A C 1
ATOM 617 O O . THR A 1 77 ? -27.393 -8.049 5.375 1.00 46.62 77 THR A O 1
ATOM 620 N N . ASN A 1 78 ? -28.926 -7.586 3.811 1.00 36.09 78 ASN A N 1
ATOM 621 C CA . ASN A 1 78 ? -29.947 -8.613 4.099 1.00 36.09 78 ASN A CA 1
ATOM 622 C C . ASN A 1 78 ? -30.887 -8.443 5.313 1.00 36.09 78 ASN A C 1
ATOM 624 O O . ASN A 1 78 ? -31.837 -9.220 5.430 1.00 36.09 78 ASN A O 1
ATOM 628 N N . LYS A 1 79 ? -30.731 -7.427 6.170 1.00 43.88 79 LYS A N 1
ATOM 629 C CA . LYS A 1 79 ? -31.778 -6.985 7.119 1.00 43.88 79 LYS A CA 1
ATOM 630 C C . LYS A 1 79 ? -31.795 -5.464 7.157 1.00 43.88 79 LYS A C 1
ATOM 632 O O . LYS A 1 79 ? -30.732 -4.865 7.098 1.00 43.88 79 LYS A O 1
ATOM 637 N N . GLN A 1 80 ? -32.983 -4.857 7.213 1.00 44.31 80 GLN A N 1
ATOM 638 C CA . GLN A 1 80 ? -33.112 -3.397 7.278 1.00 44.31 80 GLN A CA 1
ATOM 639 C C . GLN A 1 80 ? -32.270 -2.875 8.457 1.00 44.31 80 GLN A C 1
ATOM 641 O O . GLN A 1 80 ? -32.520 -3.325 9.579 1.00 44.31 80 GLN A O 1
ATOM 646 N N . PRO A 1 81 ? -31.274 -1.998 8.227 1.00 57.22 81 PRO A N 1
ATOM 647 C CA . PRO A 1 81 ? -30.549 -1.350 9.310 1.00 57.22 81 PRO A CA 1
ATOM 648 C C . PRO A 1 81 ? -31.532 -0.618 10.221 1.00 57.22 81 PRO A C 1
ATOM 650 O O . PRO A 1 81 ? -32.470 0.013 9.734 1.00 57.22 81 PRO A O 1
ATOM 653 N N . GLU A 1 82 ? -31.329 -0.706 11.534 1.00 69.38 82 GLU A N 1
ATOM 654 C CA . GLU A 1 82 ? -32.221 -0.102 12.535 1.00 69.38 82 GLU A CA 1
ATOM 655 C C . GLU A 1 82 ? -32.419 1.400 12.275 1.00 69.38 82 GLU A C 1
ATOM 657 O O . GLU A 1 82 ? -33.549 1.880 12.309 1.00 69.38 82 GLU A O 1
ATOM 662 N N . PHE A 1 83 ? -31.364 2.117 11.873 1.00 78.44 83 PHE A N 1
ATOM 663 C CA . PHE A 1 83 ? -31.449 3.537 11.518 1.00 78.44 83 PHE A CA 1
ATOM 664 C C . PHE A 1 83 ? -32.238 3.815 10.233 1.00 78.44 83 PHE A C 1
ATOM 666 O O . PHE A 1 83 ? -32.981 4.788 10.190 1.00 78.44 83 PHE A O 1
ATOM 673 N N . ASP A 1 84 ? -32.177 2.949 9.217 1.00 76.25 84 ASP A N 1
ATOM 674 C CA . ASP A 1 84 ? -32.936 3.133 7.964 1.00 76.25 84 ASP A CA 1
ATOM 675 C C . ASP A 1 84 ? -34.454 3.002 8.171 1.00 76.25 84 ASP A C 1
ATOM 677 O O . ASP A 1 84 ? -35.251 3.414 7.325 1.00 76.25 84 ASP A O 1
ATOM 681 N N . VAL A 1 85 ? -34.875 2.371 9.272 1.00 77.31 85 VAL A N 1
ATOM 682 C CA . VAL A 1 85 ? -36.284 2.328 9.679 1.00 77.31 85 VAL A CA 1
ATOM 683 C C . VAL A 1 85 ? -36.692 3.637 10.350 1.00 77.31 85 VAL A C 1
ATOM 685 O O . VAL A 1 85 ? -37.850 4.034 10.232 1.00 77.31 85 VAL A O 1
ATOM 688 N N . LEU A 1 86 ? -35.770 4.314 11.038 1.00 83.31 86 LEU A N 1
ATOM 689 C CA . LEU A 1 86 ? -36.054 5.474 11.884 1.00 83.31 86 LEU A CA 1
ATOM 690 C C . LEU A 1 86 ? -35.849 6.813 11.165 1.00 83.31 86 LEU A C 1
ATOM 692 O O . LEU A 1 86 ? -36.619 7.741 11.404 1.00 83.31 86 LEU A O 1
ATOM 696 N N . LEU A 1 87 ? -34.870 6.911 10.266 1.00 86.75 87 LEU A N 1
ATOM 697 C CA . LEU A 1 87 ? -34.499 8.134 9.552 1.00 86.75 87 LEU A CA 1
ATOM 698 C C . LEU A 1 87 ? -35.238 8.249 8.213 1.00 86.75 87 LEU A C 1
ATOM 700 O O . LEU A 1 87 ? -35.403 7.266 7.491 1.00 86.75 87 LEU A O 1
ATOM 704 N N . ASN A 1 88 ? -35.694 9.454 7.864 1.00 83.00 88 ASN A N 1
ATOM 705 C CA . ASN A 1 88 ? -36.413 9.729 6.612 1.00 83.00 88 ASN A CA 1
ATOM 706 C C . ASN A 1 88 ? -35.462 9.903 5.415 1.00 83.00 88 ASN A C 1
ATOM 708 O O . ASN A 1 88 ? -35.602 10.799 4.589 1.00 83.00 88 ASN A O 1
ATOM 712 N N . SER A 1 89 ? -34.499 8.996 5.325 1.00 72.56 89 SER A N 1
ATOM 713 C CA . SER A 1 89 ? -33.553 8.860 4.230 1.00 72.56 89 SER A CA 1
ATOM 714 C C . SER A 1 89 ? -34.284 8.510 2.918 1.00 72.56 89 SER A C 1
ATOM 716 O O . SER A 1 89 ? -35.260 7.744 2.912 1.00 72.56 89 SER A O 1
ATOM 718 N N . HIS A 1 90 ? -33.829 9.042 1.779 1.00 68.44 90 HIS A N 1
ATOM 719 C CA . HIS A 1 90 ? -34.511 8.869 0.493 1.00 68.44 90 HIS A CA 1
ATOM 720 C C . HIS A 1 90 ? -34.596 7.382 0.094 1.00 68.44 90 HIS A C 1
ATOM 722 O O . HIS A 1 90 ? -33.588 6.701 -0.114 1.00 68.44 90 HIS A O 1
ATOM 728 N N . ARG A 1 91 ? -35.821 6.851 -0.051 1.00 58.81 91 ARG A N 1
ATOM 729 C CA . ARG A 1 91 ? -36.068 5.405 -0.250 1.00 58.81 91 ARG A CA 1
ATOM 730 C C . ARG A 1 91 ? -35.541 4.854 -1.578 1.00 58.81 91 ARG A C 1
ATOM 732 O O . ARG A 1 91 ? -35.301 3.652 -1.665 1.00 58.81 91 ARG A O 1
ATOM 739 N N . GLY A 1 92 ? -35.358 5.703 -2.594 1.00 62.34 92 GLY A N 1
ATOM 740 C CA . GLY A 1 92 ? -34.745 5.314 -3.871 1.00 62.34 92 GLY A CA 1
ATOM 741 C C . GLY A 1 92 ? -33.250 4.994 -3.746 1.00 62.34 92 GLY A C 1
ATOM 742 O O . GLY A 1 92 ? -32.739 4.158 -4.485 1.00 62.34 92 GLY A O 1
ATOM 743 N N . TRP A 1 93 ? -32.572 5.592 -2.759 1.00 54.03 93 TRP A N 1
ATOM 744 C CA . TRP A 1 93 ? -31.137 5.427 -2.493 1.00 54.03 93 TRP A CA 1
ATOM 745 C C . TRP A 1 93 ? -30.811 4.306 -1.513 1.00 54.03 93 TRP A C 1
ATOM 747 O O . TRP A 1 93 ? -29.639 4.042 -1.257 1.00 54.03 93 TRP A O 1
ATOM 757 N N . ARG A 1 94 ? -31.829 3.583 -1.024 1.00 47.69 94 ARG A N 1
ATOM 758 C CA . ARG A 1 94 ? -31.750 2.432 -0.096 1.00 47.69 94 ARG A CA 1
ATOM 759 C C . ARG A 1 94 ? -30.873 1.264 -0.597 1.00 47.69 94 ARG A C 1
ATOM 761 O O . ARG A 1 94 ? -30.875 0.178 -0.028 1.00 47.69 94 ARG A O 1
ATOM 768 N N . PHE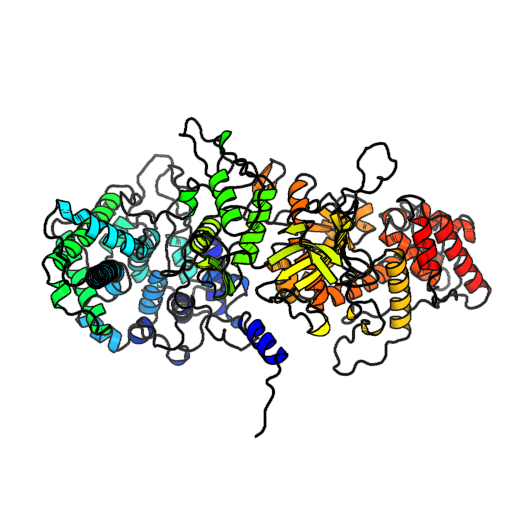 A 1 95 ? -30.161 1.470 -1.699 1.00 50.03 95 PHE A N 1
ATOM 769 C CA . PHE A 1 95 ? -29.510 0.484 -2.530 1.00 50.03 95 PHE A CA 1
ATOM 770 C C . PHE A 1 95 ? -28.148 0.921 -3.101 1.00 50.03 95 PHE A C 1
ATOM 772 O O . PHE A 1 95 ? -27.524 0.097 -3.770 1.00 50.03 95 PHE A O 1
ATOM 779 N N . ALA A 1 96 ? -27.668 2.148 -2.863 1.00 55.66 96 ALA A N 1
ATOM 780 C CA . ALA A 1 96 ? -26.352 2.584 -3.341 1.00 55.66 96 ALA A CA 1
ATOM 781 C C . ALA A 1 96 ? -25.587 3.362 -2.247 1.00 55.66 96 ALA A C 1
ATOM 783 O O . ALA A 1 96 ? -25.930 4.516 -1.997 1.00 55.66 96 ALA A O 1
ATOM 784 N N . PRO A 1 97 ? -24.563 2.768 -1.595 1.00 63.53 97 PRO A N 1
ATOM 785 C CA . PRO A 1 97 ? -23.585 3.535 -0.812 1.00 63.53 97 PRO A CA 1
ATOM 786 C C . PRO A 1 97 ? -22.789 4.487 -1.728 1.00 63.53 97 PRO A C 1
ATOM 788 O O . PRO A 1 97 ? -23.110 4.627 -2.914 1.00 63.53 97 PRO A O 1
ATOM 791 N N . LEU A 1 98 ? -21.743 5.138 -1.206 1.00 72.31 98 LEU A N 1
ATOM 792 C CA . LEU A 1 98 ? -20.767 5.793 -2.079 1.00 72.31 98 LEU A CA 1
ATOM 793 C C . LEU A 1 98 ? -20.252 4.804 -3.148 1.00 72.31 98 LEU A C 1
ATOM 795 O O . LEU A 1 98 ? -20.087 3.606 -2.903 1.00 72.31 98 LEU A O 1
ATOM 799 N N . ILE A 1 99 ? -20.037 5.326 -4.350 1.00 71.19 99 ILE A N 1
ATOM 800 C CA . ILE A 1 99 ? -19.562 4.624 -5.552 1.00 71.19 99 ILE A CA 1
ATOM 801 C C . ILE A 1 99 ? -18.564 5.553 -6.240 1.00 71.19 99 ILE A C 1
ATOM 803 O O . ILE A 1 99 ? -18.511 6.728 -5.893 1.00 71.19 99 ILE A O 1
ATOM 807 N N . ARG A 1 100 ? -17.813 5.051 -7.226 1.00 68.25 100 ARG A N 1
ATOM 808 C CA . ARG A 1 100 ? -16.756 5.809 -7.927 1.00 68.25 100 ARG A CA 1
ATOM 809 C C . ARG A 1 100 ? -17.221 7.100 -8.611 1.00 68.25 100 ARG A C 1
ATOM 811 O O . ARG A 1 100 ? -16.394 7.935 -8.935 1.00 68.25 100 ARG A O 1
ATOM 818 N N . GLU A 1 101 ? -18.523 7.269 -8.820 1.00 79.31 101 GLU A N 1
ATOM 819 C CA . GLU A 1 101 ? -19.099 8.526 -9.320 1.00 79.31 101 GLU A CA 1
ATOM 820 C C . GLU A 1 101 ? -19.088 9.646 -8.271 1.00 79.31 101 GLU A C 1
ATOM 822 O O . GLU A 1 101 ? -19.224 10.802 -8.637 1.00 79.31 101 GLU A O 1
ATOM 827 N N . HIS A 1 102 ? -18.935 9.313 -6.987 1.00 84.81 102 HIS A N 1
ATOM 828 C CA . HIS A 1 102 ? -18.954 10.269 -5.880 1.00 84.81 102 HIS A CA 1
ATOM 829 C C . HIS A 1 102 ? -17.555 10.670 -5.400 1.00 84.81 102 HIS A C 1
ATOM 831 O O . HIS A 1 102 ? -17.466 11.410 -4.437 1.00 84.81 102 HIS A O 1
ATOM 837 N N . GLY A 1 103 ? -16.477 10.147 -5.986 1.00 82.19 103 GLY A N 1
ATOM 838 C CA . GLY A 1 103 ? -15.112 10.458 -5.563 1.00 82.19 103 GLY A CA 1
ATOM 839 C C . GLY A 1 103 ? -14.094 9.419 -6.026 1.00 82.19 103 GLY A C 1
ATOM 840 O O . GLY A 1 103 ? -14.439 8.332 -6.505 1.00 82.19 103 GLY A O 1
ATOM 841 N N . THR A 1 104 ? -12.823 9.760 -5.867 1.00 77.69 104 THR A N 1
ATOM 842 C CA . THR A 1 104 ? -11.663 8.931 -6.163 1.00 77.69 104 THR A CA 1
ATOM 843 C C . THR A 1 104 ? -11.693 7.657 -5.333 1.00 77.69 104 THR A C 1
ATOM 845 O O . THR A 1 104 ? -12.220 7.598 -4.222 1.00 77.69 104 THR A O 1
ATOM 848 N N . GLN A 1 105 ? -11.083 6.598 -5.866 1.00 65.25 105 GLN A N 1
ATOM 849 C CA . GLN A 1 105 ? -10.951 5.339 -5.134 1.00 65.25 105 GLN A CA 1
ATOM 850 C C . GLN A 1 105 ? -10.248 5.547 -3.781 1.00 65.25 105 GLN A C 1
ATOM 852 O O . GLN A 1 105 ? -10.632 4.911 -2.808 1.00 65.25 105 GLN A O 1
ATOM 857 N N . GLU A 1 106 ? -9.275 6.459 -3.718 1.00 66.75 106 GLU A N 1
ATOM 858 C CA . GLU A 1 106 ? -8.560 6.812 -2.492 1.00 66.75 106 GLU A CA 1
ATOM 859 C C . GLU A 1 106 ? -9.481 7.441 -1.442 1.00 66.75 106 GLU A C 1
ATOM 861 O O . GLU A 1 106 ? -9.533 6.935 -0.324 1.00 66.75 106 GLU A O 1
ATOM 866 N N . ALA A 1 107 ? -10.262 8.466 -1.801 1.00 78.94 107 ALA A N 1
ATOM 867 C CA . ALA A 1 107 ? -11.200 9.093 -0.871 1.00 78.94 107 ALA A CA 1
ATOM 868 C C . ALA A 1 107 ? -12.260 8.111 -0.364 1.00 78.94 107 ALA A C 1
ATOM 870 O O . ALA A 1 107 ? -12.575 8.067 0.828 1.00 78.94 107 ALA A O 1
ATOM 871 N N . LEU A 1 108 ? -12.782 7.273 -1.262 1.00 76.31 108 LEU A N 1
ATOM 872 C CA . LEU A 1 108 ? -13.765 6.256 -0.907 1.00 76.31 108 LEU A CA 1
ATOM 873 C C . LEU A 1 108 ? -13.182 5.197 0.034 1.00 76.31 108 LEU A C 1
ATOM 875 O O . LEU A 1 108 ? -13.814 4.877 1.038 1.00 76.31 108 LEU A O 1
ATOM 879 N N . ASP A 1 109 ? -11.993 4.666 -0.259 1.00 67.38 109 ASP A N 1
ATOM 880 C CA . ASP A 1 109 ? -11.326 3.678 0.597 1.00 67.38 109 ASP A CA 1
ATOM 881 C C . ASP A 1 109 ? -10.940 4.285 1.954 1.00 67.38 109 ASP A C 1
ATOM 883 O O . ASP A 1 109 ? -11.125 3.645 2.995 1.00 67.38 109 ASP A O 1
ATOM 887 N N . GLY A 1 110 ? -10.489 5.541 1.944 1.00 72.50 110 GLY A N 1
ATOM 888 C CA . GLY A 1 110 ? -10.197 6.345 3.120 1.00 72.50 110 GLY A CA 1
ATOM 889 C C . GLY A 1 110 ? -11.395 6.436 4.061 1.00 72.50 110 GLY A C 1
ATOM 890 O O . GLY A 1 110 ? -11.368 5.831 5.134 1.00 72.50 110 GLY A O 1
ATOM 891 N N . LEU A 1 111 ? -12.488 7.074 3.622 1.00 81.25 111 LEU A N 1
ATOM 892 C CA . LEU A 1 111 ? -13.725 7.245 4.405 1.00 81.25 111 LEU A CA 1
ATOM 893 C C . LEU A 1 111 ? -14.325 5.916 4.884 1.00 81.25 111 LEU A C 1
ATOM 895 O O . LEU A 1 111 ? -14.866 5.816 5.986 1.00 81.25 111 LEU A O 1
ATOM 899 N N . VAL A 1 112 ? -14.244 4.874 4.055 1.00 73.44 112 VAL A N 1
ATOM 900 C CA . VAL A 1 112 ? -14.724 3.531 4.405 1.00 73.44 112 VAL A CA 1
ATOM 901 C C . VAL A 1 112 ? -13.925 2.937 5.559 1.00 73.44 112 VAL A C 1
ATOM 903 O O . VAL A 1 112 ? -14.505 2.336 6.471 1.00 73.44 112 VAL A O 1
ATOM 906 N N . SER A 1 113 ? -12.602 3.067 5.498 1.00 64.50 113 SER A N 1
ATOM 907 C CA . SER A 1 113 ? -11.688 2.463 6.463 1.00 64.50 113 SER A CA 1
ATOM 908 C C . SER A 1 113 ? -11.647 3.191 7.805 1.00 64.50 113 SER A C 1
ATOM 910 O O . SER A 1 113 ? -11.330 2.554 8.821 1.00 64.50 113 SER A O 1
ATOM 912 N N . THR A 1 114 ? -11.995 4.483 7.808 1.00 76.12 114 THR A N 1
ATOM 913 C CA . THR A 1 114 ? -11.977 5.354 8.982 1.00 76.12 114 THR A CA 1
ATOM 914 C C . THR A 1 114 ? -12.874 4.819 10.091 1.00 76.12 114 THR A C 1
ATOM 916 O O . THR A 1 114 ? -14.099 4.766 9.960 1.00 76.12 114 THR A O 1
ATOM 919 N N . GLY A 1 115 ? -12.250 4.419 11.199 1.00 73.12 115 GLY A N 1
ATOM 920 C CA . GLY A 1 115 ? -12.943 4.112 12.448 1.00 73.12 115 GLY A CA 1
ATOM 921 C C . GLY A 1 115 ? -13.124 5.368 13.276 1.00 73.12 115 GLY A C 1
ATOM 922 O O . GLY A 1 115 ? -14.248 5.776 13.525 1.00 73.12 115 GLY A O 1
ATOM 923 N N . SER A 1 116 ? -12.018 6.017 13.607 1.00 81.50 116 SER A N 1
ATOM 924 C CA . SER A 1 116 ? -11.977 7.288 14.324 1.00 81.50 116 SER A CA 1
ATOM 925 C C . SER A 1 116 ? -11.094 8.281 13.575 1.00 81.50 116 SER A C 1
ATOM 927 O O . SER A 1 116 ? -10.448 7.913 12.604 1.00 81.50 116 SER A O 1
ATOM 929 N N . VAL A 1 117 ? -11.105 9.551 13.961 1.00 84.62 117 VAL A N 1
ATOM 930 C CA . VAL A 1 117 ? -10.278 10.603 13.359 1.00 84.62 117 VAL A CA 1
ATOM 931 C C . VAL A 1 117 ? -9.359 11.171 14.426 1.00 84.62 117 VAL A C 1
ATOM 933 O O . VAL A 1 117 ? -9.808 11.559 15.508 1.00 84.62 117 VAL A O 1
ATOM 936 N N . SER A 1 118 ? -8.065 11.223 14.124 1.00 81.38 118 SER A N 1
ATOM 937 C CA . SER A 1 118 ? -7.061 11.839 14.984 1.00 81.38 118 SER A CA 1
ATOM 938 C C . SER A 1 118 ? -7.213 13.358 14.901 1.00 81.38 118 SER A C 1
ATOM 940 O O . SER A 1 118 ? -6.971 13.964 13.858 1.00 81.38 118 SER A O 1
ATOM 942 N N . THR A 1 119 ? -7.642 13.981 15.998 1.00 80.50 119 THR A N 1
ATOM 943 C CA . THR A 1 119 ? -7.837 15.438 16.057 1.00 80.50 119 THR A CA 1
ATOM 944 C C . THR A 1 119 ? -6.523 16.165 16.372 1.00 80.50 119 THR A C 1
ATOM 946 O O . THR A 1 119 ? -5.577 15.561 16.877 1.00 80.50 119 THR A O 1
ATOM 949 N N . TRP A 1 120 ? -6.450 17.458 16.035 1.00 65.81 120 TRP A N 1
ATOM 950 C CA . TRP A 1 120 ? -5.241 18.293 16.118 1.00 65.81 120 TRP A CA 1
ATOM 951 C C . TRP A 1 120 ? -4.487 18.198 17.466 1.00 65.81 120 TRP A C 1
ATOM 953 O O . TRP A 1 120 ? -5.112 18.165 18.527 1.00 65.81 120 TRP A O 1
ATOM 963 N N . SER A 1 121 ? -3.144 18.194 17.440 1.00 57.25 121 SER A N 1
ATOM 964 C CA . SER A 1 121 ? -2.287 17.791 18.575 1.00 57.25 121 SER A CA 1
ATOM 965 C C . SER A 1 121 ? -1.567 18.899 19.364 1.00 57.25 121 SER A C 1
ATOM 967 O O . SER A 1 121 ? -0.865 18.572 20.319 1.00 57.25 121 SER A O 1
ATOM 969 N N . ASP A 1 122 ? -1.730 20.187 19.055 1.00 52.88 122 ASP A N 1
ATOM 970 C CA . ASP A 1 122 ? -0.933 21.252 19.707 1.00 52.88 122 ASP A CA 1
ATOM 971 C C . ASP A 1 122 ? -1.528 21.767 21.029 1.00 52.88 122 ASP A C 1
ATOM 973 O O . ASP A 1 122 ? -1.663 22.971 21.256 1.00 52.88 122 ASP A O 1
ATOM 977 N N . GLY A 1 123 ? -1.902 20.860 21.933 1.00 50.66 123 GLY A N 1
ATOM 978 C CA . GLY A 1 123 ? -2.209 21.265 23.304 1.00 50.66 123 GLY A CA 1
ATOM 979 C C . GLY A 1 123 ? -0.976 21.913 23.963 1.00 50.66 123 GLY A C 1
ATOM 980 O O . GLY A 1 123 ? 0.138 21.438 23.733 1.00 50.66 123 GLY A O 1
ATOM 981 N N . PRO A 1 124 ? -1.131 22.940 24.824 1.00 40.28 124 PRO A N 1
ATOM 982 C CA . PRO A 1 124 ? -0.012 23.605 25.512 1.00 40.28 124 PRO A CA 1
ATOM 983 C C . PRO A 1 124 ? 0.865 22.656 26.355 1.00 40.28 124 PRO A C 1
ATOM 985 O O . PRO A 1 124 ? 2.009 22.985 26.661 1.00 40.28 124 PRO A O 1
ATOM 988 N N . ASP A 1 125 ? 0.359 21.458 26.665 1.00 46.66 125 ASP A N 1
ATOM 989 C CA . ASP A 1 125 ? 1.049 20.417 27.434 1.00 46.66 125 ASP A CA 1
ATOM 990 C C . ASP A 1 125 ? 1.713 19.334 26.553 1.00 46.66 125 ASP A C 1
ATOM 992 O O . ASP A 1 125 ? 2.244 18.354 27.079 1.00 46.66 125 ASP A O 1
ATOM 996 N N . GLY A 1 126 ? 1.628 19.439 25.219 1.00 49.38 126 GLY A N 1
ATOM 997 C CA . GLY A 1 126 ? 2.158 18.444 24.273 1.00 49.38 126 GLY A CA 1
ATOM 998 C C . GLY A 1 126 ? 1.456 17.077 24.308 1.00 49.38 126 GLY A C 1
ATOM 999 O O . GLY A 1 126 ? 1.980 16.098 23.777 1.00 49.38 126 GLY A O 1
ATOM 1000 N N . ARG A 1 127 ? 0.287 16.972 24.955 1.00 52.19 127 ARG A N 1
ATOM 1001 C CA . ARG A 1 127 ? -0.499 15.731 25.029 1.00 52.19 127 ARG A CA 1
ATOM 1002 C C . ARG A 1 127 ? -1.374 15.574 23.786 1.00 52.19 127 ARG A C 1
ATOM 1004 O O . ARG A 1 127 ? -2.161 16.462 23.471 1.00 52.19 127 ARG A O 1
ATOM 1011 N N . LEU A 1 128 ? -1.274 14.414 23.136 1.00 57.84 128 LEU A N 1
ATOM 1012 C CA . LEU A 1 128 ? -2.143 14.022 22.024 1.00 57.84 128 LEU A CA 1
ATOM 1013 C C . LEU A 1 128 ? -3.611 14.028 22.473 1.00 57.84 128 LEU A C 1
ATOM 1015 O O . LEU A 1 128 ? -3.957 13.408 23.485 1.00 57.84 128 LEU A O 1
ATOM 1019 N N . ARG A 1 129 ? -4.478 14.713 21.718 1.00 71.88 129 ARG A N 1
ATOM 1020 C CA . ARG A 1 129 ? -5.929 14.598 21.902 1.00 71.88 129 ARG A CA 1
ATOM 1021 C C . ARG A 1 129 ? -6.367 13.175 21.535 1.00 71.88 129 ARG A C 1
ATOM 1023 O O . ARG A 1 129 ? -5.829 12.615 20.578 1.00 71.88 129 ARG A O 1
ATOM 1030 N N . PRO A 1 130 ? -7.328 12.574 22.260 1.00 73.56 130 PRO A N 1
ATOM 1031 C CA . PRO A 1 130 ? -7.912 11.311 21.832 1.00 73.56 130 PRO A CA 1
ATOM 1032 C C . PRO A 1 130 ? -8.508 11.441 20.425 1.00 73.56 130 PRO A C 1
ATOM 1034 O O . PRO A 1 130 ? -9.031 12.499 20.057 1.00 73.56 130 PRO A O 1
ATOM 1037 N N . ALA A 1 131 ? -8.438 10.359 19.651 1.00 80.19 131 ALA A N 1
ATOM 1038 C CA . ALA A 1 131 ? -9.201 10.251 18.414 1.00 80.19 131 ALA A CA 1
ATOM 1039 C C . ALA A 1 131 ? -10.709 10.322 18.715 1.00 80.19 131 ALA A C 1
ATOM 1041 O O . ALA A 1 131 ? -11.126 10.140 19.861 1.00 80.19 131 ALA A O 1
ATOM 1042 N N . VAL A 1 132 ? -11.518 10.602 17.697 1.00 87.31 132 VAL A N 1
ATOM 1043 C CA . VAL A 1 132 ? -12.976 10.718 17.831 1.00 87.31 132 VAL A CA 1
ATOM 1044 C C . VAL A 1 132 ? -13.671 9.835 16.799 1.00 87.31 132 VAL A C 1
ATOM 1046 O O . VAL A 1 132 ? -13.309 9.877 15.625 1.00 87.31 132 VAL A O 1
ATOM 1049 N N . GLU A 1 133 ? -14.658 9.037 17.204 1.00 86.81 133 GLU A N 1
ATOM 1050 C CA . GLU A 1 133 ? -15.479 8.254 16.275 1.00 86.81 133 GLU A CA 1
ATOM 1051 C C . GLU A 1 133 ? -16.589 9.128 15.670 1.00 86.81 133 GLU A C 1
ATOM 1053 O O . GLU A 1 133 ? -17.418 9.681 16.381 1.00 86.81 133 GLU A O 1
ATOM 1058 N N . LEU A 1 134 ? -16.647 9.268 14.342 1.00 90.44 134 LEU A N 1
ATOM 1059 C CA . LEU A 1 134 ? -17.637 10.141 13.684 1.00 90.44 134 LEU A CA 1
ATOM 1060 C C . LEU A 1 134 ? -18.908 9.406 13.226 1.00 90.44 134 LEU A C 1
ATOM 1062 O O . LEU A 1 134 ? -19.737 9.970 12.515 1.00 90.44 134 LEU A O 1
ATOM 1066 N N . SER A 1 135 ? -19.090 8.143 13.600 1.00 86.50 135 SER A N 1
ATOM 1067 C CA . SER A 1 135 ? -20.230 7.333 13.158 1.00 86.50 135 SER A CA 1
ATOM 1068 C C . SER A 1 135 ? -21.573 7.927 13.609 1.00 86.50 135 SER A C 1
ATOM 1070 O O . SER A 1 135 ? -22.457 8.147 12.772 1.00 86.50 135 SER A O 1
ATOM 1072 N N . HIS A 1 136 ? -21.712 8.268 14.892 1.00 88.69 136 HIS A N 1
ATOM 1073 C CA . HIS A 1 136 ? -22.909 8.898 15.450 1.00 88.69 136 HIS A CA 1
ATOM 1074 C C . HIS A 1 136 ? -23.089 10.350 14.988 1.00 88.69 136 HIS A C 1
ATOM 1076 O O . HIS A 1 136 ? -24.225 10.789 14.790 1.00 88.69 136 HIS A O 1
ATOM 1082 N N . PHE A 1 137 ? -22.000 11.065 14.674 1.00 93.44 137 PHE A N 1
ATOM 1083 C CA . PHE A 1 137 ? -22.084 12.355 13.977 1.00 93.44 137 PHE A CA 1
ATOM 1084 C C . PHE A 1 137 ? -22.873 12.218 12.669 1.00 93.44 137 PHE A C 1
ATOM 1086 O O . PHE A 1 137 ? -23.798 12.993 12.429 1.00 93.44 137 PHE A O 1
ATOM 1093 N N . TRP A 1 138 ? -22.590 11.193 11.859 1.00 92.81 138 TRP A N 1
ATOM 1094 C CA . TRP A 1 138 ? -23.298 10.976 10.594 1.00 92.81 138 TRP A CA 1
ATOM 1095 C C . TRP A 1 138 ? -24.754 10.529 10.771 1.00 92.81 138 TRP A C 1
ATOM 1097 O O . TRP A 1 138 ? -25.606 10.877 9.951 1.00 92.81 138 TRP A O 1
ATOM 1107 N N . VAL A 1 139 ? -25.074 9.801 11.845 1.00 90.75 139 VAL A N 1
ATOM 1108 C CA . VAL A 1 139 ? -26.468 9.474 12.201 1.00 90.75 139 VAL A CA 1
ATOM 1109 C C . VAL A 1 139 ? -27.243 10.745 12.557 1.00 90.75 139 VAL A C 1
ATOM 1111 O O . VAL A 1 139 ? -28.340 10.962 12.035 1.00 90.75 139 VAL A O 1
ATOM 1114 N N . CYS A 1 140 ? -26.662 11.606 13.394 1.00 92.50 140 CYS A N 1
ATOM 1115 C CA . CYS A 1 140 ? -27.247 12.890 13.777 1.00 92.50 140 CYS A CA 1
ATOM 1116 C C . CYS A 1 140 ? -27.353 13.859 12.591 1.00 92.50 140 CYS A C 1
ATOM 1118 O O . CYS A 1 140 ? -28.379 14.524 12.454 1.00 92.50 140 CYS A O 1
ATOM 1120 N N . ALA A 1 141 ? -26.369 13.878 11.688 1.00 93.31 141 ALA A N 1
ATOM 1121 C CA . ALA A 1 141 ? -26.402 14.681 10.467 1.00 93.31 141 ALA A CA 1
ATOM 1122 C C . ALA A 1 141 ? -27.527 14.253 9.523 1.00 93.31 141 ALA A C 1
ATOM 1124 O O . ALA A 1 141 ? -28.327 15.093 9.112 1.00 93.31 141 ALA A O 1
ATOM 1125 N N . ASP A 1 142 ? -27.658 12.954 9.230 1.00 91.88 142 ASP A N 1
ATOM 1126 C CA . ASP A 1 142 ? -28.766 12.447 8.409 1.00 91.88 142 ASP A CA 1
ATOM 1127 C C . ASP A 1 142 ? -30.116 12.781 9.066 1.00 91.88 142 ASP A C 1
ATOM 1129 O O . ASP A 1 142 ? -31.035 13.288 8.425 1.00 91.88 142 ASP A O 1
ATOM 1133 N N . ARG A 1 143 ? -30.226 12.621 10.389 1.00 91.75 143 ARG A N 1
ATOM 1134 C CA . ARG A 1 143 ? -31.425 13.015 11.134 1.00 91.75 143 ARG A CA 1
ATOM 1135 C C . ARG A 1 143 ? -31.747 14.509 11.018 1.00 91.75 143 ARG A C 1
ATOM 1137 O O . ARG A 1 143 ? -32.921 14.839 10.816 1.00 91.75 143 ARG A O 1
ATOM 1144 N N . ALA A 1 144 ? -30.770 15.391 11.214 1.00 92.06 144 ALA A N 1
ATOM 1145 C CA . ALA A 1 144 ? -30.952 16.842 11.161 1.00 92.06 144 ALA A CA 1
ATOM 1146 C C . ALA A 1 144 ? -31.377 17.294 9.755 1.00 92.06 144 ALA A C 1
ATOM 1148 O O . ALA A 1 144 ? -32.282 18.110 9.598 1.00 92.06 144 ALA A O 1
ATOM 1149 N N . LEU A 1 145 ? -30.782 16.686 8.728 1.00 92.25 145 LEU A N 1
ATOM 1150 C CA . LEU A 1 145 ? -30.937 17.091 7.334 1.00 92.25 145 LEU A CA 1
ATOM 1151 C C . LEU A 1 145 ? -32.127 16.433 6.611 1.00 92.25 145 LEU A C 1
ATOM 1153 O O . LEU A 1 145 ? -32.781 17.083 5.787 1.00 92.25 145 LEU A O 1
ATOM 1157 N N . ASN A 1 146 ? -32.438 15.168 6.920 1.00 90.25 146 ASN A N 1
ATOM 1158 C CA . ASN A 1 146 ? -33.482 14.378 6.249 1.00 90.25 146 ASN A CA 1
ATOM 1159 C C . ASN A 1 146 ? -34.726 14.104 7.113 1.00 90.25 146 ASN A C 1
ATOM 1161 O O . ASN A 1 146 ? -35.803 13.833 6.571 1.00 90.25 146 ASN A O 1
ATOM 1165 N N . GLY A 1 147 ? -34.630 14.205 8.442 1.00 91.19 147 GLY A N 1
ATOM 1166 C CA . GLY A 1 147 ? -35.758 14.005 9.358 1.00 91.19 147 GLY A CA 1
ATOM 1167 C C . GLY A 1 147 ? -35.993 12.551 9.797 1.00 91.19 147 GLY A C 1
ATOM 1168 O O . GLY A 1 147 ? -35.142 11.678 9.639 1.00 91.19 147 GLY A O 1
ATOM 1169 N N . LEU A 1 148 ? -37.174 12.277 10.370 1.00 89.56 148 LEU A N 1
ATOM 1170 C CA . LEU A 1 148 ? -37.585 10.952 10.874 1.00 89.56 148 LEU A CA 1
ATOM 1171 C C . LEU A 1 148 ? -38.711 10.344 10.053 1.00 89.56 148 LEU A C 1
ATOM 1173 O O . LEU A 1 148 ? -39.601 11.044 9.569 1.00 89.56 148 LEU A O 1
ATOM 1177 N N . THR A 1 149 ? -38.730 9.018 9.974 1.00 87.50 149 THR A N 1
ATOM 1178 C CA . THR A 1 149 ? -39.914 8.287 9.521 1.00 87.50 149 THR A CA 1
ATOM 1179 C C . THR A 1 149 ? -41.010 8.307 10.592 1.00 87.50 149 THR A C 1
ATOM 1181 O O . THR A 1 149 ? -40.780 8.658 11.747 1.00 87.50 149 THR A O 1
ATOM 1184 N N . ILE A 1 150 ? -42.202 7.813 10.243 1.00 84.88 150 ILE A N 1
ATOM 1185 C CA . ILE A 1 150 ? -43.290 7.573 11.207 1.00 84.88 150 ILE A CA 1
ATOM 1186 C C . ILE A 1 150 ? -42.851 6.631 12.342 1.00 84.88 150 ILE A C 1
ATOM 1188 O O . ILE A 1 150 ? -43.247 6.836 13.485 1.00 84.88 150 ILE A O 1
ATOM 1192 N N . HIS A 1 151 ? -42.017 5.623 12.054 1.00 82.12 151 HIS A N 1
ATOM 1193 C CA . HIS A 1 151 ? -41.497 4.724 13.090 1.00 82.12 151 HIS A CA 1
ATOM 1194 C C . HIS A 1 151 ? -40.520 5.454 14.011 1.00 82.12 151 HIS A C 1
ATOM 1196 O O . HIS A 1 151 ? -40.584 5.264 15.222 1.00 82.12 151 HIS A O 1
ATOM 1202 N N . GLY A 1 152 ? -39.674 6.323 13.446 1.00 85.38 152 GLY A N 1
ATOM 1203 C CA . GLY A 1 152 ? -38.833 7.236 14.214 1.00 85.38 152 GLY A CA 1
ATOM 1204 C C . GLY A 1 152 ? -39.671 8.100 15.150 1.00 85.38 152 GLY A C 1
ATOM 1205 O O . GLY A 1 152 ? -39.480 8.045 16.355 1.00 85.38 152 GLY A O 1
ATOM 1206 N N . ILE A 1 153 ? -40.675 8.805 14.622 1.00 86.38 153 ILE A N 1
ATOM 1207 C CA . ILE A 1 153 ? -41.586 9.650 15.414 1.00 86.38 153 ILE A CA 1
ATOM 1208 C C . ILE A 1 153 ? -42.265 8.850 16.534 1.00 86.38 153 ILE A C 1
ATOM 1210 O O . ILE A 1 153 ? -42.307 9.311 17.671 1.00 86.38 153 ILE A O 1
ATOM 1214 N N . ALA A 1 154 ? -42.765 7.646 16.237 1.00 84.38 154 ALA A N 1
ATOM 1215 C CA . ALA A 1 154 ? -43.393 6.785 17.235 1.00 84.38 154 ALA A CA 1
ATOM 1216 C C . ALA A 1 154 ? -42.408 6.377 18.341 1.00 84.38 154 ALA A C 1
ATOM 1218 O O . ALA A 1 154 ? -42.744 6.471 19.519 1.00 84.38 154 ALA A O 1
ATOM 1219 N N . LEU A 1 155 ? -41.181 5.987 17.988 1.00 82.88 155 LEU A N 1
ATOM 1220 C CA . LEU A 1 155 ? -40.140 5.658 18.964 1.00 82.88 155 LEU A CA 1
ATOM 1221 C C . LEU A 1 155 ? -39.757 6.876 19.823 1.00 82.88 155 LEU A C 1
ATOM 1223 O O . LEU A 1 155 ? -39.545 6.735 21.025 1.00 82.88 155 LEU A O 1
ATOM 1227 N N . GLY A 1 156 ? -39.778 8.074 19.230 1.00 84.19 156 GLY A N 1
ATOM 1228 C CA . GLY A 1 156 ? -39.553 9.349 19.914 1.00 84.19 156 GLY A CA 1
ATOM 1229 C C . GLY A 1 156 ? -40.588 9.707 20.979 1.00 84.19 156 GLY A C 1
ATOM 1230 O O . GLY A 1 156 ? -40.349 10.600 21.784 1.00 84.19 156 GLY A O 1
ATOM 1231 N N . THR A 1 157 ? -41.725 9.005 21.026 1.00 84.38 157 THR A N 1
ATOM 1232 C CA . THR A 1 157 ? -42.690 9.147 22.131 1.00 84.38 157 THR A CA 1
ATOM 1233 C C . THR A 1 157 ? -42.284 8.374 23.388 1.00 84.38 157 THR A C 1
ATOM 1235 O O . THR A 1 157 ? -42.800 8.662 24.465 1.00 84.38 157 THR A O 1
ATOM 1238 N N . TYR A 1 158 ? -41.363 7.412 23.265 1.00 79.31 158 TYR A N 1
ATOM 1239 C CA . TYR A 1 158 ? -40.883 6.585 24.375 1.00 79.31 158 TYR A CA 1
ATOM 1240 C C . TYR A 1 158 ? -39.554 7.086 24.937 1.00 79.31 158 TYR A C 1
ATOM 1242 O O . TYR A 1 158 ? -39.371 7.092 26.150 1.00 79.31 158 TYR A O 1
ATOM 1250 N N . THR A 1 159 ? -38.640 7.516 24.068 1.00 86.94 159 THR A N 1
ATOM 1251 C CA . THR A 1 159 ? -37.311 8.009 24.445 1.00 86.94 159 THR A CA 1
ATOM 1252 C C . THR A 1 159 ? -36.919 9.198 23.583 1.00 86.94 159 THR A C 1
ATOM 1254 O O . THR A 1 159 ? -37.365 9.320 22.444 1.00 86.94 159 THR A O 1
ATOM 1257 N N . ASP A 1 160 ? -36.038 10.048 24.103 1.00 89.88 160 ASP A N 1
ATOM 1258 C CA . ASP A 1 160 ? -35.380 11.059 23.285 1.00 89.88 160 ASP A CA 1
ATOM 1259 C C . ASP A 1 160 ? -34.510 10.363 22.226 1.00 89.88 160 ASP A C 1
ATOM 1261 O O . ASP A 1 160 ? -33.642 9.547 22.552 1.00 89.88 160 ASP A O 1
ATOM 1265 N N . LEU A 1 161 ? -34.792 10.631 20.950 1.00 86.25 161 LEU A N 1
ATOM 1266 C CA . LEU A 1 161 ? -34.111 9.963 19.839 1.00 86.25 161 LEU A CA 1
ATOM 1267 C C . LEU A 1 161 ? -32.696 10.477 19.622 1.00 86.25 161 LEU A C 1
ATOM 1269 O O . LEU A 1 161 ? -31.880 9.736 19.092 1.00 86.25 161 LEU A O 1
ATOM 1273 N N . TYR A 1 162 ? -32.403 11.716 20.011 1.00 83.38 162 TYR A N 1
ATOM 1274 C CA . TYR A 1 162 ? -31.071 12.285 19.845 1.00 83.38 162 TYR A CA 1
ATOM 1275 C C . TYR A 1 162 ? -30.108 11.646 20.833 1.00 83.38 162 TYR A C 1
ATOM 1277 O O . TYR A 1 162 ? -29.049 11.165 20.437 1.00 83.38 162 TYR A O 1
ATOM 1285 N N . GLY A 1 163 ? -30.538 11.517 22.087 1.00 86.50 163 GLY A N 1
ATOM 1286 C CA . GLY A 1 163 ? -29.816 10.717 23.064 1.00 86.50 163 GLY A CA 1
ATOM 1287 C C . GLY A 1 163 ? -29.696 9.262 22.621 1.00 86.50 163 GLY A C 1
ATOM 1288 O O . GLY A 1 163 ? -28.619 8.688 22.727 1.00 86.50 163 GLY A O 1
ATOM 1289 N N . LEU A 1 164 ? -30.770 8.662 22.088 1.00 89.00 164 LEU A N 1
ATOM 1290 C CA . LEU A 1 164 ? -30.748 7.272 21.611 1.00 89.00 164 LEU A CA 1
ATOM 1291 C C . LEU A 1 164 ? -29.780 7.048 20.435 1.00 89.00 164 LEU A C 1
ATOM 1293 O O . LEU A 1 164 ? -29.246 5.953 20.302 1.00 89.00 164 LEU A O 1
ATOM 1297 N N . PHE A 1 165 ? -29.589 8.040 19.566 1.00 88.81 165 PHE A N 1
ATOM 1298 C CA . PHE A 1 165 ? -28.667 7.977 18.425 1.00 88.81 165 PHE A CA 1
ATOM 1299 C C . PHE A 1 165 ? -27.221 8.344 18.777 1.00 88.81 165 PHE A C 1
ATOM 1301 O O . PHE A 1 165 ? -26.391 8.373 17.876 1.00 88.81 165 PHE A O 1
ATOM 1308 N N . SER A 1 166 ? -26.945 8.664 20.040 1.00 91.06 166 SER A N 1
ATOM 1309 C CA . SER A 1 166 ? -25.626 9.060 20.532 1.00 91.06 166 SER A CA 1
ATOM 1310 C C . SER A 1 166 ? -25.428 8.526 21.962 1.00 91.06 166 SER A C 1
ATOM 1312 O O . SER A 1 166 ? -25.729 7.366 22.250 1.00 91.06 166 SER A O 1
ATOM 1314 N N . TRP A 1 167 ? -25.051 9.398 22.899 1.00 93.06 167 TRP A N 1
ATOM 1315 C CA . TRP A 1 167 ? -24.545 9.060 24.226 1.00 93.06 167 TRP A CA 1
ATOM 1316 C C . TRP A 1 167 ? -25.489 8.198 25.078 1.00 93.06 167 TRP A C 1
ATOM 1318 O O . TRP A 1 167 ? -25.040 7.313 25.803 1.00 93.06 167 TRP A O 1
ATOM 1328 N N . VAL A 1 168 ? -26.810 8.412 25.027 1.00 93.31 168 VAL A N 1
ATOM 1329 C CA . VAL A 1 168 ? -27.752 7.603 25.825 1.00 93.31 168 VAL A CA 1
ATOM 1330 C C . VAL A 1 168 ? -27.905 6.208 25.226 1.00 93.31 168 VAL A C 1
ATOM 1332 O O . VAL A 1 168 ? -27.991 5.230 25.971 1.00 93.31 168 VAL A O 1
ATOM 1335 N N . GLY A 1 169 ? -27.945 6.113 23.895 1.00 89.88 169 GLY A N 1
ATOM 1336 C CA . GLY A 1 169 ? -27.967 4.850 23.163 1.00 89.88 169 GLY A CA 1
ATOM 1337 C C . GLY A 1 169 ? -26.734 4.010 23.455 1.00 89.88 169 GLY A C 1
ATOM 1338 O O . GLY A 1 169 ? -26.853 2.813 23.720 1.00 89.88 169 GLY A O 1
ATOM 1339 N N . ASP A 1 170 ? -25.576 4.652 23.523 1.00 87.69 170 ASP A N 1
ATOM 1340 C CA . ASP A 1 170 ? -24.308 4.001 23.815 1.00 87.69 170 ASP A CA 1
ATOM 1341 C C . ASP A 1 170 ? -24.194 3.515 25.254 1.00 87.69 170 ASP A C 1
ATOM 1343 O O . ASP A 1 170 ? -23.885 2.341 25.490 1.00 87.69 170 ASP A O 1
ATOM 1347 N N . LEU A 1 171 ? -24.559 4.347 26.232 1.00 90.94 171 LEU A N 1
ATOM 1348 C CA . LEU A 1 171 ? -24.643 3.914 27.630 1.00 90.94 171 LEU A CA 1
ATOM 1349 C C . LEU A 1 171 ? -25.677 2.786 27.811 1.00 90.94 171 LEU A C 1
ATOM 1351 O O . LEU A 1 171 ? -25.456 1.848 28.584 1.00 90.94 171 LEU A O 1
ATOM 1355 N N . ALA A 1 172 ? -26.788 2.827 27.069 1.00 89.69 172 ALA A N 1
ATOM 1356 C CA . ALA A 1 172 ? -27.772 1.749 27.048 1.00 89.69 172 ALA A CA 1
ATOM 1357 C C . ALA A 1 172 ? -27.201 0.465 26.423 1.00 89.69 172 ALA A C 1
ATOM 1359 O O . ALA A 1 172 ? -27.428 -0.634 26.941 1.00 89.69 172 ALA A O 1
ATOM 1360 N N . SER A 1 173 ? -26.422 0.583 25.346 1.00 85.25 173 SER A N 1
ATOM 1361 C CA . SER A 1 173 ? -25.748 -0.539 24.690 1.00 85.25 173 SER A CA 1
ATOM 1362 C C . SER A 1 173 ? -24.722 -1.201 25.616 1.00 85.25 173 SER A C 1
ATOM 1364 O O . SER A 1 173 ? -24.617 -2.433 25.645 1.00 85.25 173 SER A O 1
ATOM 1366 N N . TRP A 1 174 ? -24.035 -0.399 26.434 1.00 85.88 174 TRP A N 1
ATOM 1367 C CA . TRP A 1 174 ? -23.084 -0.860 27.435 1.00 85.88 174 TRP A CA 1
ATOM 1368 C C . TRP A 1 174 ? -23.776 -1.736 28.485 1.00 85.88 174 TRP A C 1
ATOM 1370 O O . TRP A 1 174 ? -23.357 -2.875 28.729 1.00 85.88 174 TRP A O 1
ATOM 1380 N N . TRP A 1 175 ? -24.898 -1.258 29.028 1.00 89.00 175 TRP A N 1
ATOM 1381 C CA . TRP A 1 175 ? -25.726 -2.025 29.959 1.00 89.00 175 TRP A CA 1
ATOM 1382 C C . TRP A 1 175 ? -26.257 -3.326 29.325 1.00 89.00 175 TRP A C 1
ATOM 1384 O O . TRP A 1 175 ? -26.224 -4.392 29.947 1.00 89.00 175 TRP A O 1
ATOM 1394 N N . ILE A 1 176 ? -26.691 -3.281 28.058 1.00 85.19 176 ILE A N 1
ATOM 1395 C CA . ILE A 1 176 ? -27.163 -4.467 27.325 1.00 85.19 176 ILE A CA 1
ATOM 1396 C C . ILE A 1 176 ? -26.037 -5.494 27.149 1.00 85.19 176 ILE A C 1
ATOM 1398 O O . ILE A 1 176 ? -26.240 -6.672 27.443 1.00 85.19 176 ILE A O 1
ATOM 1402 N N . GLY A 1 177 ? -24.855 -5.072 26.691 1.00 82.06 177 GLY A N 1
ATOM 1403 C CA . GLY A 1 177 ? -23.712 -5.961 26.454 1.00 82.06 177 GLY A CA 1
ATOM 1404 C C . GLY A 1 177 ? -23.219 -6.638 27.732 1.00 82.06 177 GLY A C 1
ATOM 1405 O O . GLY A 1 177 ? -22.837 -7.809 27.727 1.00 82.06 177 GLY A O 1
ATOM 1406 N N . TYR A 1 178 ? -23.304 -5.924 28.845 1.00 84.75 178 TYR A N 1
ATOM 1407 C CA . TYR A 1 178 ? -23.081 -6.477 30.166 1.00 84.75 178 TYR A CA 1
ATOM 1408 C C . TYR A 1 178 ? -24.109 -7.560 30.539 1.00 84.75 178 TYR A C 1
ATOM 1410 O O . TYR A 1 178 ? -23.730 -8.666 30.935 1.00 84.75 178 TYR A O 1
ATOM 1418 N N . ASN A 1 179 ? -25.406 -7.296 30.353 1.00 84.69 179 ASN A N 1
ATOM 1419 C CA . ASN A 1 179 ? -26.448 -8.285 30.639 1.00 84.69 179 ASN A CA 1
ATOM 1420 C C . ASN A 1 179 ? -26.344 -9.522 29.718 1.00 84.69 179 ASN A C 1
ATOM 1422 O O . ASN A 1 179 ? -26.641 -10.644 30.132 1.00 84.69 179 ASN A O 1
ATOM 1426 N N . GLU A 1 180 ? -25.873 -9.358 28.478 1.00 82.62 180 GLU A N 1
ATOM 1427 C CA . GLU A 1 180 ? -25.516 -10.483 27.603 1.00 82.62 180 GLU A CA 1
ATOM 1428 C C . GLU A 1 180 ? -24.394 -11.337 28.214 1.00 82.62 180 GLU A C 1
ATOM 1430 O O . GLU A 1 180 ? -24.546 -12.555 28.322 1.00 82.62 180 GLU A O 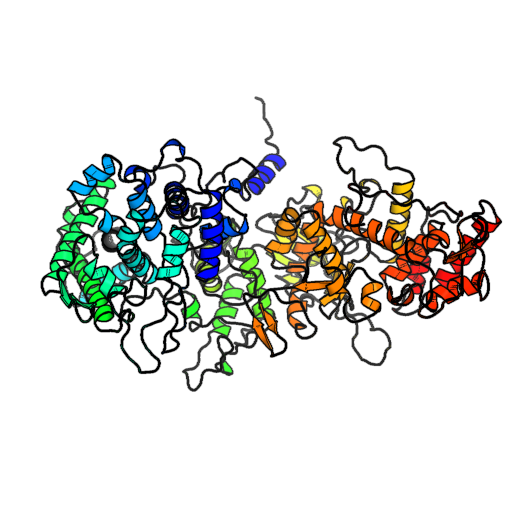1
ATOM 1435 N N . ALA A 1 181 ? -23.299 -10.712 28.661 1.00 80.25 181 ALA A N 1
ATOM 1436 C CA . ALA A 1 181 ? -22.182 -11.412 29.297 1.00 80.25 181 ALA A CA 1
ATOM 1437 C C . ALA A 1 181 ? -22.622 -12.165 30.564 1.00 80.25 181 ALA A C 1
ATOM 1439 O O . ALA A 1 181 ? -22.265 -13.332 30.738 1.00 80.25 181 ALA A O 1
ATOM 1440 N N . ARG A 1 182 ? -23.476 -11.544 31.389 1.00 83.62 182 ARG A N 1
ATOM 1441 C CA . ARG A 1 182 ? -24.105 -12.187 32.553 1.00 83.62 182 ARG A CA 1
ATOM 1442 C C . ARG A 1 182 ? -24.839 -13.461 32.174 1.00 83.62 182 ARG A C 1
ATOM 1444 O O . ARG A 1 182 ? -24.653 -14.501 32.799 1.00 83.62 182 ARG A O 1
ATOM 1451 N N . ARG A 1 183 ? -25.718 -13.375 31.175 1.00 81.69 183 ARG A N 1
ATOM 1452 C CA . ARG A 1 183 ? -26.557 -14.499 30.745 1.00 81.69 183 ARG A CA 1
ATOM 1453 C C . ARG A 1 183 ? -25.716 -15.650 30.215 1.00 81.69 183 ARG A C 1
ATOM 1455 O O . ARG A 1 183 ? -26.029 -16.799 30.510 1.00 81.69 183 ARG A O 1
ATOM 1462 N N . GLU A 1 184 ? -24.654 -15.351 29.473 1.00 82.06 184 GLU A N 1
ATOM 1463 C CA . GLU A 1 184 ? -23.713 -16.371 29.006 1.00 82.06 184 GLU A CA 1
ATOM 1464 C C . GLU A 1 184 ? -22.945 -17.010 30.171 1.00 82.06 184 GLU A C 1
ATOM 1466 O O . GLU A 1 184 ? -22.830 -18.233 30.217 1.00 82.06 184 GLU A O 1
ATOM 1471 N N . ALA A 1 185 ? -22.499 -16.226 31.158 1.00 79.56 185 ALA A N 1
ATOM 1472 C CA . ALA A 1 185 ? -21.854 -16.759 32.358 1.00 79.56 185 ALA A CA 1
ATOM 1473 C C . ALA A 1 185 ? -22.800 -17.658 33.172 1.00 79.56 185 ALA A C 1
ATOM 1475 O O . ALA A 1 185 ? -22.432 -18.775 33.532 1.00 79.56 185 ALA A O 1
ATOM 1476 N N . LYS A 1 186 ? -24.047 -17.217 33.383 1.00 83.31 186 LYS A N 1
ATOM 1477 C CA . LYS A 1 186 ? -25.106 -18.014 34.018 1.00 83.31 186 LYS A CA 1
ATOM 1478 C C . LYS A 1 186 ? -25.339 -19.327 33.276 1.00 83.31 186 LYS A C 1
ATOM 1480 O O . LYS A 1 186 ? -25.396 -20.392 33.881 1.00 83.31 186 LYS A O 1
ATOM 1485 N N . LYS A 1 187 ? -25.438 -19.262 31.947 1.00 83.31 187 LYS A N 1
ATOM 1486 C CA . LYS A 1 187 ? -25.633 -20.437 31.094 1.00 83.31 187 LYS A CA 1
ATOM 1487 C C . LYS A 1 187 ? -24.450 -21.407 31.158 1.00 83.31 187 LYS A C 1
ATOM 1489 O O . LYS A 1 187 ? -24.671 -22.612 31.127 1.00 83.31 187 LYS A O 1
ATOM 1494 N N . ALA A 1 188 ? -23.221 -20.899 31.243 1.00 82.38 188 ALA A N 1
ATOM 1495 C CA . ALA A 1 188 ? -22.018 -21.718 31.365 1.00 82.38 188 ALA A CA 1
ATOM 1496 C C . ALA A 1 188 ? -21.902 -22.401 32.740 1.00 82.38 188 ALA A C 1
ATOM 1498 O O . ALA A 1 188 ? -21.435 -23.534 32.814 1.00 82.38 188 ALA A O 1
ATOM 1499 N N . ALA A 1 189 ? -22.335 -21.729 33.811 1.00 81.69 189 ALA A N 1
ATOM 1500 C CA . ALA A 1 189 ? -22.281 -22.241 35.181 1.00 81.69 189 ALA A CA 1
ATOM 1501 C C . ALA A 1 189 ? -23.443 -23.192 35.543 1.00 81.69 189 ALA A C 1
ATOM 1503 O O . ALA A 1 189 ? -23.295 -24.020 36.442 1.00 81.69 189 ALA A O 1
ATOM 1504 N N . GLY A 1 190 ? -24.578 -23.120 34.839 1.00 84.12 190 GLY A N 1
ATOM 1505 C CA . GLY A 1 190 ? -25.736 -23.990 35.077 1.00 84.12 190 GLY A CA 1
ATOM 1506 C C . GLY A 1 190 ? -26.440 -23.702 36.410 1.00 84.12 190 GLY A C 1
ATOM 1507 O O . GLY A 1 190 ? -26.507 -22.555 36.847 1.00 84.12 190 GLY A O 1
ATOM 1508 N N . ASP A 1 191 ? -26.968 -24.745 37.059 1.00 78.31 191 ASP A N 1
ATOM 1509 C CA . ASP A 1 191 ? -27.791 -24.634 38.281 1.00 78.31 191 ASP A CA 1
ATOM 1510 C C . ASP A 1 191 ? -27.024 -24.133 39.521 1.00 78.31 191 ASP A C 1
ATOM 1512 O O . ASP A 1 191 ? -27.641 -23.773 40.518 1.00 78.31 191 ASP A O 1
ATOM 1516 N N . GLY A 1 192 ? -25.687 -24.101 39.472 1.00 74.31 192 GLY A N 1
ATOM 1517 C CA . GLY A 1 192 ? -24.827 -23.602 40.553 1.00 74.31 192 GLY A CA 1
ATOM 1518 C C . GLY A 1 192 ? -24.490 -22.111 40.459 1.00 74.31 192 GLY A C 1
ATOM 1519 O O . GLY A 1 192 ? -23.629 -21.641 41.198 1.00 74.31 192 GLY A O 1
ATOM 1520 N N . TRP A 1 193 ? -25.093 -21.376 39.519 1.00 78.94 193 TRP A N 1
ATOM 1521 C CA . TRP A 1 193 ? -24.863 -19.940 39.391 1.00 78.94 193 TRP A CA 1
ATOM 1522 C C . TRP A 1 193 ? -25.630 -19.164 40.463 1.00 78.94 193 TRP A C 1
ATOM 1524 O O . TRP A 1 193 ? -26.857 -19.067 40.409 1.00 78.94 193 TRP A O 1
ATOM 1534 N N . GLU A 1 194 ? -24.893 -18.562 41.390 1.00 74.12 194 GLU A N 1
ATOM 1535 C CA . GLU A 1 194 ? -25.412 -17.537 42.291 1.00 74.12 194 GLU A CA 1
ATOM 1536 C C . GLU A 1 194 ? -25.073 -16.152 41.736 1.00 74.12 194 GLU A C 1
ATOM 1538 O O . GLU A 1 194 ? -23.944 -15.880 41.317 1.00 74.12 194 GLU A O 1
ATOM 1543 N N . GLU A 1 195 ? -26.079 -15.281 41.687 1.00 70.50 195 GLU A N 1
ATOM 1544 C CA . GLU A 1 195 ? -25.894 -13.900 41.256 1.00 70.50 195 GLU A CA 1
ATOM 1545 C C . GLU A 1 195 ? -25.136 -13.144 42.365 1.00 70.50 195 GLU A C 1
ATOM 1547 O O . GLU A 1 195 ? -25.565 -13.204 43.516 1.00 70.50 195 GLU A O 1
ATOM 1552 N N . PRO A 1 196 ? -24.010 -12.464 42.076 1.00 67.75 196 PRO A N 1
ATOM 1553 C CA . PRO A 1 196 ? -23.250 -11.750 43.103 1.00 67.75 196 PRO A CA 1
ATOM 1554 C C . PRO A 1 196 ? -24.084 -10.597 43.688 1.00 67.75 196 PRO A C 1
ATOM 1556 O O . PRO A 1 196 ? -24.464 -9.690 42.942 1.00 67.75 196 PRO A O 1
ATOM 1559 N N . THR A 1 197 ? -24.383 -10.624 44.992 1.00 59.72 197 THR A N 1
ATOM 1560 C CA . THR A 1 197 ? -25.268 -9.644 45.664 1.00 59.72 197 THR A CA 1
ATOM 1561 C C . THR A 1 197 ? -24.560 -8.683 46.624 1.00 59.72 197 THR A C 1
ATOM 1563 O O . THR A 1 197 ? -25.204 -7.762 47.122 1.00 59.72 197 THR A O 1
ATOM 1566 N N . ASP A 1 198 ? -23.267 -8.861 46.919 1.00 58.97 198 ASP A N 1
ATOM 1567 C CA . ASP A 1 198 ? -22.533 -8.007 47.871 1.00 58.97 198 ASP A CA 1
ATOM 1568 C C . ASP A 1 198 ? -21.471 -7.102 47.197 1.00 58.97 198 ASP A C 1
ATOM 1570 O O . ASP A 1 198 ? -20.989 -7.418 46.105 1.00 58.97 198 ASP A O 1
ATOM 1574 N N . PRO A 1 199 ? -21.080 -5.966 47.813 1.00 48.28 199 PRO A N 1
ATOM 1575 C CA . PRO A 1 199 ? -20.116 -5.031 47.227 1.00 48.28 199 PRO A CA 1
ATOM 1576 C C . PRO A 1 199 ? -18.715 -5.606 46.954 1.00 48.28 199 PRO A C 1
ATOM 1578 O O . PRO A 1 199 ? -18.044 -5.131 46.038 1.00 48.28 199 PRO A O 1
ATOM 1581 N N . GLU A 1 200 ? -18.265 -6.615 47.708 1.00 54.38 200 GLU A N 1
ATOM 1582 C CA . GLU A 1 200 ? -16.967 -7.278 47.489 1.00 54.38 200 GLU A CA 1
ATOM 1583 C C . GLU A 1 200 ? -17.022 -8.227 46.276 1.00 54.38 200 GLU A C 1
ATOM 1585 O O . GLU A 1 200 ? -16.034 -8.411 45.562 1.00 54.38 200 GLU A O 1
ATOM 1590 N N . SER A 1 201 ? -18.211 -8.745 45.965 1.00 62.12 201 SER A N 1
ATOM 1591 C CA . SER A 1 201 ? -18.509 -9.617 44.828 1.00 62.12 201 SER A CA 1
ATOM 1592 C C . SER A 1 201 ? -18.700 -8.874 43.489 1.00 62.12 201 SER A C 1
ATOM 1594 O O . SER A 1 201 ? -18.791 -9.503 42.430 1.00 62.12 201 SER A O 1
ATOM 1596 N N . LEU A 1 202 ? -18.669 -7.531 43.492 1.00 64.31 202 LEU A N 1
ATOM 1597 C CA . LEU A 1 202 ? -18.816 -6.677 42.298 1.00 64.31 202 LEU A CA 1
ATOM 1598 C C . LEU A 1 202 ? -17.608 -6.688 41.346 1.00 64.31 202 LEU A C 1
ATOM 1600 O O . LEU A 1 202 ? -17.682 -6.100 40.263 1.00 64.31 202 LEU A O 1
ATOM 1604 N N . ALA A 1 203 ? -16.509 -7.364 41.689 1.00 68.38 203 ALA A N 1
ATOM 1605 C CA . ALA A 1 203 ? -15.325 -7.457 40.831 1.00 68.38 203 ALA A CA 1
ATOM 1606 C C . ALA A 1 203 ? -15.621 -8.135 39.477 1.00 68.38 203 ALA A C 1
ATOM 1608 O O . ALA A 1 203 ? -15.191 -7.652 38.429 1.00 68.38 203 ALA A O 1
ATOM 1609 N N . VAL A 1 204 ? -16.398 -9.224 39.481 1.00 70.31 204 VAL A N 1
ATOM 1610 C CA . VAL A 1 204 ? -16.782 -9.959 38.262 1.00 70.31 204 VAL A CA 1
ATOM 1611 C C . VAL A 1 204 ? -17.783 -9.165 37.406 1.00 70.31 204 VAL A C 1
ATOM 1613 O O . VAL A 1 204 ? -17.507 -8.971 36.220 1.00 70.31 204 VAL A O 1
ATOM 1616 N N . PRO A 1 205 ? -18.885 -8.628 37.973 1.00 72.06 205 PRO A N 1
ATOM 1617 C CA . PRO A 1 205 ? -19.747 -7.660 37.298 1.00 72.06 205 PRO A CA 1
ATOM 1618 C C . PRO A 1 205 ? -18.979 -6.504 36.657 1.00 72.06 205 PRO A C 1
ATOM 1620 O O . PRO A 1 205 ? -19.177 -6.198 35.484 1.00 72.06 205 PRO A O 1
ATOM 1623 N N . THR A 1 206 ? -18.042 -5.913 37.400 1.00 73.44 206 THR A N 1
ATOM 1624 C CA . THR A 1 206 ? -17.210 -4.815 36.907 1.00 73.44 206 THR A CA 1
ATOM 1625 C C . THR A 1 206 ? -16.378 -5.262 35.714 1.00 73.44 206 THR A C 1
ATOM 1627 O O . THR A 1 206 ? -16.406 -4.586 34.698 1.00 73.44 206 THR A O 1
ATOM 1630 N N . ALA A 1 207 ? -15.728 -6.426 35.766 1.00 73.44 207 ALA A N 1
ATOM 1631 C CA . ALA A 1 207 ? -14.960 -6.952 34.638 1.00 73.44 207 ALA A CA 1
ATOM 1632 C C . ALA A 1 207 ? -15.823 -7.233 33.391 1.00 73.44 207 ALA A C 1
ATOM 1634 O O . ALA A 1 207 ? -15.381 -6.990 32.267 1.00 73.44 207 ALA A O 1
ATOM 1635 N N . TRP A 1 208 ? -17.057 -7.720 33.553 1.00 79.00 208 TRP A N 1
ATOM 1636 C CA . TRP A 1 208 ? -17.988 -7.894 32.431 1.00 79.00 208 TRP A CA 1
ATOM 1637 C C . TRP A 1 208 ? -18.447 -6.566 31.854 1.00 79.00 208 TRP A C 1
ATOM 1639 O O . TRP A 1 208 ? -18.491 -6.415 30.633 1.00 79.00 208 TRP A O 1
ATOM 1649 N N . LEU A 1 209 ? -18.774 -5.613 32.726 1.00 74.75 209 LEU A N 1
ATOM 1650 C CA . LEU A 1 209 ? -19.122 -4.264 32.325 1.00 74.75 209 LEU A CA 1
ATOM 1651 C C . LEU A 1 209 ? -17.942 -3.662 31.567 1.00 74.75 209 LEU A C 1
ATOM 1653 O O . LEU A 1 209 ? -18.097 -3.202 30.455 1.00 74.75 209 LEU A O 1
ATOM 1657 N N . ASP A 1 210 ? -16.736 -3.762 32.087 1.00 72.81 210 ASP A N 1
ATOM 1658 C CA . ASP A 1 210 ? -15.514 -3.277 31.460 1.00 72.81 210 ASP A CA 1
ATOM 1659 C C . ASP A 1 210 ? -15.223 -3.925 30.101 1.00 72.81 210 ASP A C 1
ATOM 1661 O O . ASP A 1 210 ? -14.828 -3.242 29.159 1.00 72.81 210 ASP A O 1
ATOM 1665 N N . ALA A 1 211 ? -15.467 -5.228 29.967 1.00 68.12 211 ALA A N 1
ATOM 1666 C CA . ALA A 1 211 ? -15.379 -5.918 28.686 1.00 68.12 211 ALA A CA 1
ATOM 1667 C C . ALA A 1 211 ? -16.456 -5.431 27.699 1.00 68.12 211 ALA A C 1
ATOM 1669 O O . ALA A 1 211 ? -16.193 -5.321 26.501 1.00 68.12 211 ALA A O 1
ATOM 1670 N N . ALA A 1 212 ? -17.659 -5.114 28.190 1.00 67.69 212 ALA A N 1
ATOM 1671 C CA . ALA A 1 212 ? -18.712 -4.480 27.403 1.00 67.69 212 ALA A CA 1
ATOM 1672 C C . ALA A 1 212 ? -18.395 -3.006 27.084 1.00 67.69 212 ALA A C 1
ATOM 1674 O O . ALA A 1 212 ? -18.785 -2.540 26.021 1.00 67.69 212 ALA A O 1
ATOM 1675 N N . ALA A 1 213 ? -17.625 -2.315 27.932 1.00 63.47 213 ALA A N 1
ATOM 1676 C CA . ALA A 1 213 ? -17.154 -0.941 27.733 1.00 63.47 213 ALA A CA 1
ATOM 1677 C C . ALA A 1 213 ? -16.186 -0.840 26.555 1.00 63.47 213 ALA A C 1
ATOM 1679 O O . ALA A 1 213 ? -16.064 0.209 25.945 1.00 63.47 213 ALA A O 1
ATOM 1680 N N . GLY A 1 214 ? -15.542 -1.946 26.170 1.00 59.69 214 GLY A N 1
ATOM 1681 C CA . GLY A 1 214 ? -14.820 -2.025 24.900 1.00 59.69 214 GLY A CA 1
ATOM 1682 C C . GLY A 1 214 ? -15.701 -1.764 23.666 1.00 59.69 214 GLY A C 1
ATOM 1683 O O . GLY A 1 214 ? -15.153 -1.629 22.577 1.00 59.69 214 GLY A O 1
ATOM 1684 N N . ARG A 1 215 ? -17.038 -1.711 23.820 1.00 58.75 215 ARG A N 1
ATOM 1685 C CA . ARG A 1 215 ? -18.007 -1.262 22.804 1.00 58.75 215 ARG A CA 1
ATOM 1686 C C . ARG A 1 215 ? -18.356 0.235 22.876 1.00 58.75 215 ARG A C 1
ATOM 1688 O O . ARG A 1 215 ? -19.105 0.655 22.022 1.00 58.75 215 ARG A O 1
ATOM 1695 N N . CYS A 1 216 ? -17.890 0.964 23.890 1.00 66.19 216 CYS A N 1
ATOM 1696 C CA . CYS A 1 216 ? -18.117 2.398 24.101 1.00 66.19 216 CYS A CA 1
ATOM 1697 C C . CYS A 1 216 ? -16.805 2.993 24.634 1.00 66.19 216 CYS A C 1
ATOM 1699 O O . CYS A 1 216 ? -16.602 3.208 25.837 1.00 66.19 216 CYS A O 1
ATOM 1701 N N . ALA A 1 217 ? -15.836 3.100 23.728 1.00 74.50 217 ALA A N 1
ATOM 1702 C CA . ALA A 1 217 ? -14.513 3.616 24.035 1.00 74.50 217 ALA A CA 1
ATOM 1703 C C . ALA A 1 217 ? -14.552 5.151 24.179 1.00 74.50 217 ALA A C 1
ATOM 1705 O O . ALA A 1 217 ? -15.564 5.794 23.909 1.00 74.50 217 ALA A O 1
ATOM 1706 N N . VAL A 1 218 ? -13.472 5.760 24.683 1.00 82.50 218 VAL A N 1
ATOM 1707 C CA . VAL A 1 218 ? -13.445 7.221 24.877 1.00 82.50 218 VAL A CA 1
ATOM 1708 C C . VAL A 1 218 ? -13.657 7.977 23.564 1.00 82.50 218 VAL A C 1
ATOM 1710 O O . VAL A 1 218 ? -14.343 8.985 23.567 1.00 82.50 218 VAL A O 1
ATOM 1713 N N . ASP A 1 219 ? -13.109 7.489 22.455 1.00 81.12 219 ASP A N 1
ATOM 1714 C CA . ASP A 1 219 ? -13.261 8.067 21.120 1.00 81.12 219 ASP A CA 1
ATOM 1715 C C . ASP A 1 219 ? -14.712 8.043 20.630 1.00 81.12 219 ASP A C 1
ATOM 1717 O O . ASP A 1 219 ? -15.175 9.039 20.075 1.00 81.12 219 ASP A O 1
ATOM 1721 N N . ASP A 1 220 ? -15.430 6.956 20.904 1.00 84.25 220 ASP A N 1
ATOM 1722 C CA . ASP A 1 220 ? -16.860 6.791 20.616 1.00 84.25 220 ASP A CA 1
ATOM 1723 C C . ASP A 1 220 ? -17.715 7.778 21.428 1.00 84.25 220 ASP A C 1
ATOM 1725 O O . ASP A 1 220 ? -18.408 8.631 20.877 1.00 84.25 220 ASP A O 1
ATOM 1729 N N . MET A 1 221 ? -17.524 7.802 22.752 1.00 89.69 221 MET A N 1
ATOM 1730 C CA . MET A 1 221 ? -18.244 8.721 23.643 1.00 89.69 221 MET A CA 1
ATOM 1731 C C . MET A 1 221 ? -17.947 10.199 23.342 1.00 89.69 221 MET A C 1
ATOM 1733 O O . MET A 1 221 ? -18.818 11.061 23.450 1.00 89.69 221 MET A O 1
ATOM 1737 N N . LEU A 1 222 ? -16.709 10.529 22.967 1.00 90.69 222 LEU A N 1
ATOM 1738 C CA . LEU A 1 222 ? -16.369 11.876 22.509 1.00 90.69 222 LEU A CA 1
ATOM 1739 C C . LEU A 1 222 ? -17.091 12.214 21.196 1.00 90.69 222 LEU A C 1
ATOM 1741 O O . LEU A 1 222 ? -17.558 13.342 21.044 1.00 90.69 222 LEU A O 1
ATOM 1745 N N . GLY A 1 223 ? -17.219 11.242 20.293 1.00 91.69 223 GLY A N 1
ATOM 1746 C CA . GLY A 1 223 ? -17.968 11.350 19.045 1.00 91.69 223 GLY A CA 1
ATOM 1747 C C . GLY A 1 223 ? -19.451 11.605 19.263 1.00 91.69 223 GLY A C 1
ATOM 1748 O O . GLY A 1 223 ? -20.023 12.500 18.642 1.00 91.69 223 GLY A O 1
ATOM 1749 N N . ASP A 1 224 ? -20.054 10.898 20.214 1.00 92.81 224 ASP A N 1
ATOM 1750 C CA . ASP A 1 224 ? -21.435 11.104 20.646 1.00 92.81 224 ASP A CA 1
ATOM 1751 C C . ASP A 1 224 ? -21.689 12.513 21.169 1.00 92.81 224 ASP A C 1
ATOM 1753 O O . ASP A 1 224 ? -22.676 13.166 20.810 1.00 92.81 224 ASP A O 1
ATOM 1757 N N . MET A 1 225 ? -20.791 12.993 22.032 1.00 94.88 225 MET A N 1
ATOM 1758 C CA . MET A 1 225 ? -20.881 14.343 22.571 1.00 94.88 225 MET A CA 1
ATOM 1759 C C . MET A 1 225 ? -20.784 15.377 21.449 1.00 94.88 225 MET A C 1
ATOM 1761 O O . MET A 1 225 ? -21.591 16.306 21.393 1.00 94.88 225 MET A O 1
ATOM 1765 N N . ASP A 1 226 ? -19.830 15.193 20.538 1.00 95.38 226 ASP A N 1
ATOM 1766 C CA . ASP A 1 226 ? -19.603 16.084 19.405 1.00 95.38 226 ASP A CA 1
ATOM 1767 C C . ASP A 1 226 ? -20.794 16.070 18.428 1.00 95.38 226 ASP A C 1
ATOM 1769 O O . ASP A 1 226 ? -21.208 17.126 17.945 1.00 95.38 226 ASP A O 1
ATOM 1773 N N . ALA A 1 227 ? -21.425 14.912 18.209 1.00 95.00 227 ALA A N 1
ATOM 1774 C CA . ALA A 1 227 ? -22.643 14.784 17.412 1.00 95.00 227 ALA A CA 1
ATOM 1775 C C . ALA A 1 227 ? -23.795 15.625 17.987 1.00 95.00 227 ALA A C 1
ATOM 1777 O O . ALA A 1 227 ? -24.459 16.353 17.247 1.00 95.00 227 ALA A O 1
ATOM 1778 N N . ILE A 1 228 ? -24.001 15.582 19.308 1.00 95.75 228 ILE A N 1
ATOM 1779 C CA . ILE A 1 228 ? -25.007 16.399 20.004 1.00 95.75 228 ILE A CA 1
ATOM 1780 C C . ILE A 1 228 ? -24.673 17.892 19.932 1.00 95.75 228 ILE A C 1
ATOM 1782 O O . ILE A 1 228 ? -25.559 18.718 19.712 1.00 95.75 228 ILE A O 1
ATOM 1786 N N . ILE A 1 229 ? -23.397 18.252 20.085 1.00 96.12 229 ILE A N 1
ATOM 1787 C CA . ILE A 1 229 ? -22.947 19.645 20.003 1.00 96.12 229 ILE A CA 1
ATOM 1788 C C . ILE A 1 229 ? -23.207 20.221 18.612 1.00 96.12 229 ILE A C 1
ATOM 1790 O O . ILE A 1 229 ? -23.686 21.351 18.515 1.00 96.12 229 ILE A O 1
ATOM 1794 N N . LEU A 1 230 ? -22.877 19.475 17.557 1.00 96.12 230 LEU A N 1
ATOM 1795 C CA . LEU A 1 230 ? -22.897 19.954 16.174 1.00 96.12 230 LEU A CA 1
ATOM 1796 C C . LEU A 1 230 ? -24.274 19.869 15.516 1.00 96.12 230 LEU A C 1
ATOM 1798 O O . LEU A 1 230 ? -24.509 20.537 14.514 1.00 96.12 230 LEU A O 1
ATOM 1802 N N . MET A 1 231 ? -25.203 19.108 16.085 1.00 92.25 231 MET A N 1
ATOM 1803 C CA . MET A 1 231 ? -26.537 18.925 15.519 1.00 92.25 231 MET A CA 1
ATOM 1804 C C . MET A 1 231 ? -27.296 20.237 15.228 1.00 92.25 231 MET A C 1
ATOM 1806 O O . MET A 1 231 ? -27.781 20.374 14.105 1.00 92.25 231 MET A O 1
ATOM 1810 N N . PRO A 1 232 ? -27.385 21.230 16.138 1.00 93.50 232 PRO A N 1
ATOM 1811 C CA . PRO A 1 232 ? -28.050 22.498 15.820 1.00 93.50 232 PRO A CA 1
ATOM 1812 C C . PRO A 1 232 ? -27.388 23.245 14.657 1.00 93.50 232 PRO A C 1
ATOM 1814 O O . PRO A 1 232 ? -28.054 23.946 13.903 1.00 93.50 232 PRO A O 1
ATOM 1817 N N . GLU A 1 233 ? -26.075 23.077 14.488 1.00 95.31 233 GLU A N 1
ATOM 1818 C CA . GLU A 1 233 ? -25.325 23.703 13.400 1.00 95.31 233 GLU A CA 1
ATOM 1819 C C . GLU A 1 233 ? -25.701 23.058 12.058 1.00 95.31 233 GLU A C 1
ATOM 1821 O O . GLU A 1 233 ? -25.895 23.769 11.073 1.00 95.31 233 GLU A O 1
ATOM 1826 N N . MET A 1 234 ? -25.907 21.733 12.039 1.00 92.81 234 MET A N 1
ATOM 1827 C CA . MET A 1 234 ? -26.348 20.977 10.858 1.00 92.81 234 MET A CA 1
ATOM 1828 C C . MET A 1 234 ? -27.710 21.449 10.329 1.00 92.81 234 MET A C 1
ATOM 1830 O O . MET A 1 234 ? -27.911 21.520 9.119 1.00 92.81 234 MET A O 1
ATOM 1834 N N . GLU A 1 235 ? -28.641 21.802 11.221 1.00 89.50 235 GLU A N 1
ATOM 1835 C CA . GLU A 1 235 ? -29.976 22.306 10.854 1.00 89.50 235 GLU A CA 1
ATOM 1836 C C . GLU A 1 235 ? -29.931 23.696 10.198 1.00 89.50 235 GLU A C 1
ATOM 1838 O O . GLU A 1 235 ? -30.884 24.105 9.532 1.00 89.50 235 GLU A O 1
ATOM 1843 N N . THR A 1 236 ? -28.818 24.414 10.370 1.00 92.19 236 THR A N 1
ATOM 1844 C CA . THR A 1 236 ? -28.609 25.782 9.876 1.00 92.19 236 THR A CA 1
ATOM 1845 C C . THR A 1 236 ? -27.538 25.885 8.792 1.00 92.19 236 THR A C 1
ATOM 1847 O O . THR A 1 236 ? -27.142 26.997 8.441 1.00 92.19 236 THR A O 1
ATOM 1850 N N . LEU A 1 237 ? -27.062 24.751 8.259 1.00 92.12 237 LEU A N 1
ATOM 1851 C CA . LEU A 1 237 ? -26.048 24.743 7.205 1.00 92.12 237 LEU A CA 1
ATOM 1852 C C . LEU A 1 237 ? -26.518 25.556 6.003 1.00 92.12 237 LEU A C 1
ATOM 1854 O O . LEU A 1 237 ? -27.656 25.424 5.554 1.00 92.12 237 LEU A O 1
ATOM 1858 N N . ASP A 1 238 ? -25.616 26.381 5.478 1.00 88.38 238 ASP A N 1
ATOM 1859 C CA . ASP A 1 238 ? -25.841 27.114 4.243 1.00 88.38 238 ASP A CA 1
ATOM 1860 C C . ASP A 1 238 ? -25.671 26.148 3.060 1.00 88.38 238 ASP A C 1
ATOM 1862 O O . ASP A 1 238 ? -24.541 25.750 2.760 1.00 88.38 238 ASP A O 1
ATOM 1866 N N . PRO A 1 239 ? -26.760 25.762 2.368 1.00 84.06 239 PRO A N 1
ATOM 1867 C CA . PRO A 1 239 ? -26.679 24.823 1.255 1.00 84.06 239 PRO A CA 1
ATOM 1868 C C . PRO A 1 239 ? -26.025 25.441 0.010 1.00 84.06 239 PRO A C 1
ATOM 1870 O O . PRO A 1 239 ? -25.877 24.754 -0.995 1.00 84.06 239 PRO A O 1
ATOM 1873 N N . THR A 1 240 ? -25.691 26.739 0.026 1.00 85.62 240 THR A N 1
ATOM 1874 C CA . THR A 1 240 ? -24.991 27.409 -1.080 1.00 85.62 240 THR A CA 1
ATOM 1875 C C . THR A 1 240 ? -23.474 27.241 -1.017 1.00 85.62 240 THR A C 1
ATOM 1877 O O . THR A 1 240 ? -22.796 27.499 -2.014 1.00 85.62 240 THR A O 1
ATOM 1880 N N . LEU A 1 241 ? -22.934 26.799 0.124 1.00 88.19 241 LEU A N 1
ATOM 1881 C CA . LEU A 1 241 ? -21.523 26.449 0.243 1.00 88.19 241 LEU A CA 1
ATOM 1882 C C . LEU A 1 241 ? -21.237 25.127 -0.487 1.00 88.19 241 LEU A C 1
ATOM 1884 O O . LEU A 1 241 ? -22.089 24.239 -0.499 1.00 88.19 241 LEU A O 1
ATOM 1888 N N . PRO A 1 242 ? -20.039 24.965 -1.075 1.00 86.88 242 PRO A N 1
ATOM 1889 C CA . PRO A 1 242 ? -19.689 23.749 -1.804 1.00 86.88 242 PRO A CA 1
ATOM 1890 C C . PRO A 1 242 ? -19.480 22.537 -0.885 1.00 86.88 242 PRO A C 1
ATOM 1892 O O . PRO A 1 242 ? -19.766 21.417 -1.296 1.00 86.88 242 PRO A O 1
ATOM 1895 N N . THR A 1 243 ? -18.984 22.750 0.340 1.00 94.19 243 THR A N 1
ATOM 1896 C CA . THR A 1 243 ? -18.615 21.681 1.287 1.00 94.19 243 THR A CA 1
ATOM 1897 C C . THR A 1 243 ? -18.985 22.018 2.744 1.00 94.19 243 THR A C 1
ATOM 1899 O O . THR A 1 243 ? -18.115 22.073 3.618 1.00 94.19 243 THR A O 1
ATOM 1902 N N . PRO A 1 244 ? -20.264 22.311 3.045 1.00 94.62 244 PRO A N 1
ATOM 1903 C CA . PRO A 1 244 ? -20.679 22.838 4.347 1.00 94.62 244 PRO A CA 1
ATOM 1904 C C . PRO A 1 244 ? -20.471 21.865 5.523 1.00 94.62 244 PRO A C 1
ATOM 1906 O O . PRO A 1 244 ? -20.183 22.321 6.631 1.00 94.62 244 PRO A O 1
ATOM 1909 N N . LEU A 1 245 ? -20.588 20.545 5.329 1.00 95.75 245 LEU A N 1
ATOM 1910 C CA . LEU A 1 245 ? -20.308 19.553 6.379 1.00 95.75 245 LEU A CA 1
ATOM 1911 C C . LEU A 1 245 ? -18.808 19.479 6.672 1.00 95.75 245 LEU A C 1
ATOM 1913 O O . LEU A 1 245 ? -18.406 19.447 7.838 1.00 95.75 245 LEU A O 1
ATOM 1917 N N . THR A 1 246 ? -17.987 19.495 5.621 1.00 96.25 246 THR A N 1
ATOM 1918 C CA . THR A 1 246 ? -16.527 19.561 5.737 1.00 96.25 246 THR A CA 1
ATOM 1919 C C . THR A 1 246 ? -16.103 20.822 6.486 1.00 96.25 246 THR A C 1
ATOM 1921 O O . THR A 1 246 ? -15.322 20.744 7.433 1.00 96.25 246 THR A O 1
ATOM 1924 N N . ASP A 1 247 ? -16.658 21.979 6.123 1.00 94.62 247 ASP A N 1
ATOM 1925 C CA . ASP A 1 247 ? -16.344 23.264 6.752 1.00 94.62 247 ASP A CA 1
ATOM 1926 C C . ASP A 1 247 ? -16.762 23.307 8.228 1.00 94.62 247 ASP A C 1
ATOM 1928 O O . ASP A 1 247 ? -16.052 23.883 9.060 1.00 94.62 247 ASP A O 1
ATOM 1932 N N . LEU A 1 248 ? -17.893 22.682 8.576 1.00 95.56 248 LEU A N 1
ATOM 1933 C CA . LEU A 1 248 ? -18.346 22.549 9.961 1.00 95.56 248 LEU A CA 1
ATOM 1934 C C . LEU A 1 248 ? -17.349 21.732 10.795 1.00 95.56 248 LEU A C 1
ATOM 1936 O O . LEU A 1 248 ? -16.927 22.181 11.863 1.00 95.56 248 LEU A O 1
ATOM 1940 N N . LEU A 1 249 ? -16.943 20.560 10.300 1.00 94.88 249 LEU A N 1
ATOM 1941 C CA . LEU A 1 249 ? -15.974 19.696 10.979 1.00 94.88 249 LEU A CA 1
ATOM 1942 C C . LEU A 1 249 ? -14.597 20.360 11.080 1.00 94.88 249 LEU A C 1
ATOM 1944 O O . LEU A 1 249 ? -13.989 20.344 12.152 1.00 94.88 249 LEU A O 1
ATOM 1948 N N . ARG A 1 250 ? -14.137 21.014 10.006 1.00 93.06 250 ARG A N 1
ATOM 1949 C CA . ARG A 1 250 ? -12.885 21.783 9.977 1.00 93.06 250 ARG A CA 1
ATOM 1950 C C . ARG A 1 250 ? -12.891 22.898 11.019 1.00 93.06 250 ARG A C 1
ATOM 1952 O O . ARG A 1 250 ? -11.912 23.071 11.734 1.00 93.06 250 ARG A O 1
ATOM 1959 N N . ARG A 1 251 ? -14.003 23.625 11.164 1.00 91.25 251 ARG A N 1
ATOM 1960 C CA . ARG A 1 251 ? -14.154 24.681 12.179 1.00 91.25 251 ARG A CA 1
ATOM 1961 C C . ARG A 1 251 ? -14.152 24.135 13.608 1.00 91.25 251 ARG A C 1
ATOM 1963 O O . ARG A 1 251 ? -13.643 24.801 14.503 1.00 91.25 251 ARG A O 1
ATOM 1970 N N . TYR A 1 252 ? -14.742 22.962 13.826 1.00 92.44 252 TYR A N 1
ATOM 1971 C CA . TYR A 1 252 ? -14.898 22.388 15.162 1.00 92.44 252 TYR A CA 1
ATOM 1972 C C . TYR A 1 252 ? -13.646 21.654 15.672 1.00 92.44 252 TYR A C 1
ATOM 1974 O O . TYR A 1 252 ? -13.310 21.753 16.857 1.00 92.44 252 TYR A O 1
ATOM 1982 N N . TYR A 1 253 ? -12.969 20.910 14.792 1.00 90.12 253 TYR A N 1
ATOM 1983 C CA . TYR A 1 253 ? -11.806 20.082 15.132 1.00 90.12 253 TYR A CA 1
ATOM 1984 C C . TYR A 1 253 ? -10.463 20.664 14.704 1.00 90.12 253 TYR A C 1
ATOM 1986 O O . TYR A 1 253 ? -9.435 20.231 15.232 1.00 90.12 253 TYR A O 1
ATOM 1994 N N . GLY A 1 254 ? -10.461 21.574 13.727 1.00 85.12 254 GLY A N 1
ATOM 1995 C CA . GLY A 1 254 ? -9.241 22.154 13.183 1.00 85.12 254 GLY A CA 1
ATOM 1996 C C . GLY A 1 254 ? -8.476 22.971 14.222 1.00 85.12 254 GLY A C 1
ATOM 1997 O O . GLY A 1 254 ? -8.936 23.150 15.349 1.00 85.12 254 GLY A O 1
ATOM 1998 N N . PRO A 1 255 ? -7.297 23.489 13.863 1.00 76.00 255 PRO A N 1
ATOM 1999 C CA . PRO A 1 255 ? -6.571 24.421 14.710 1.00 76.00 255 PRO A CA 1
ATOM 2000 C C . PRO A 1 255 ? -7.359 25.736 14.830 1.00 76.00 255 PRO A C 1
ATOM 2002 O O . PRO A 1 255 ? -7.135 26.695 14.095 1.00 76.00 255 PRO A O 1
ATOM 2005 N N . GLY A 1 256 ? -8.325 25.791 15.746 1.00 62.44 256 GLY A N 1
ATOM 2006 C CA . GLY A 1 256 ? -8.915 27.040 16.201 1.00 62.44 256 GLY A CA 1
ATOM 2007 C C . GLY A 1 256 ? -7.911 27.766 17.084 1.00 62.44 256 GLY A C 1
ATOM 2008 O O . GLY A 1 256 ? -7.221 27.129 17.871 1.00 62.44 256 GLY A O 1
ATOM 2009 N N . THR A 1 257 ? -7.824 29.091 16.976 1.00 54.47 257 THR A N 1
ATOM 2010 C CA . THR A 1 257 ? -7.088 29.939 17.921 1.00 54.47 257 THR A CA 1
ATOM 2011 C C . THR A 1 257 ? -7.652 29.695 19.325 1.00 54.47 257 THR A C 1
ATOM 2013 O O . THR A 1 257 ? -8.747 30.190 19.619 1.00 54.47 257 THR A O 1
ATOM 2016 N N . PRO A 1 258 ? -6.970 28.961 20.226 1.00 49.59 258 PRO A N 1
ATOM 2017 C CA . PRO A 1 258 ? -7.408 28.922 21.603 1.00 49.59 258 PRO A CA 1
ATOM 2018 C C . PRO A 1 258 ? -7.156 30.326 22.139 1.00 49.59 258 PRO A C 1
ATOM 2020 O O . PRO A 1 258 ? -6.065 30.876 21.995 1.00 49.59 258 PRO A O 1
ATOM 2023 N N . GLY A 1 259 ? -8.163 30.915 22.770 1.00 46.19 259 GLY A N 1
ATOM 2024 C CA . GLY A 1 259 ? -8.050 32.179 23.492 1.00 46.19 259 GLY A CA 1
ATOM 2025 C C . GLY A 1 259 ? -7.088 32.148 24.684 1.00 46.19 259 GLY A C 1
ATOM 2026 O O . GLY A 1 259 ? -7.174 33.041 25.517 1.00 46.19 259 GLY A O 1
ATOM 2027 N N . THR A 1 260 ? -6.156 31.192 24.771 1.00 48.69 260 THR A N 1
ATOM 2028 C CA . THR A 1 260 ? -4.884 31.484 25.421 1.00 48.69 260 THR A CA 1
ATOM 2029 C C . THR A 1 260 ? -4.152 32.447 24.505 1.00 48.69 260 THR A C 1
ATOM 2031 O O . THR A 1 260 ? -3.366 32.051 23.642 1.00 48.69 260 THR A O 1
ATOM 2034 N N . GLY A 1 261 ? -4.400 33.744 24.695 1.00 47.12 261 GLY A N 1
ATOM 2035 C CA . GLY A 1 261 ? -3.387 34.716 24.326 1.00 47.12 261 GLY A CA 1
ATOM 2036 C C . GLY A 1 261 ? -2.041 34.245 24.887 1.00 47.12 261 GLY A C 1
ATOM 2037 O O . GLY A 1 261 ? -1.976 33.464 25.843 1.00 47.12 261 GLY A O 1
ATOM 2038 N N . ALA A 1 262 ? -0.939 34.748 24.343 1.00 51.69 262 ALA A N 1
ATOM 2039 C CA . ALA A 1 262 ? 0.389 34.533 24.925 1.00 51.69 262 ALA A CA 1
ATOM 2040 C C . ALA A 1 262 ? 0.491 34.960 26.421 1.00 51.69 262 ALA A C 1
ATOM 2042 O O . ALA A 1 262 ? 1.544 34.819 27.034 1.00 51.69 262 ALA A O 1
ATOM 2043 N N . ASP A 1 263 ? -0.597 35.488 26.994 1.00 55.31 263 ASP A N 1
ATOM 2044 C CA . ASP A 1 263 ? -0.823 35.934 28.363 1.00 55.31 263 ASP A CA 1
ATOM 2045 C C . ASP A 1 263 ? -1.441 34.887 29.319 1.00 55.31 263 ASP A C 1
ATOM 2047 O O . ASP A 1 263 ? -1.524 35.159 30.516 1.00 55.31 263 ASP A O 1
ATOM 2051 N N . GLY A 1 264 ? -1.851 33.701 28.846 1.00 56.62 264 GLY A N 1
ATOM 2052 C CA . GLY A 1 264 ? -2.404 32.642 29.705 1.00 56.62 264 GLY A CA 1
ATOM 2053 C C . GLY A 1 264 ? -3.882 32.804 30.090 1.00 56.62 264 GLY A C 1
ATOM 2054 O O . GLY A 1 264 ? -4.326 32.204 31.071 1.00 56.62 264 GLY A O 1
ATOM 2055 N N . THR A 1 265 ? -4.659 33.594 29.343 1.00 60.22 265 THR A N 1
ATOM 2056 C CA . THR A 1 265 ? -6.115 33.710 29.553 1.00 60.22 265 THR A CA 1
ATOM 2057 C C . THR A 1 265 ? -6.837 32.393 29.195 1.00 60.22 265 THR A C 1
ATOM 2059 O O . THR A 1 265 ? -6.502 31.783 28.182 1.00 60.22 265 THR A O 1
ATOM 2062 N N . PRO A 1 266 ? -7.822 31.906 29.981 1.00 62.22 266 PRO A N 1
ATOM 2063 C CA . PRO A 1 266 ? -8.581 30.705 29.625 1.00 62.22 266 PRO A CA 1
ATOM 2064 C C . PRO A 1 266 ? -9.330 30.871 28.291 1.00 62.22 266 PRO A C 1
ATOM 2066 O O . PRO A 1 266 ? -9.851 31.958 28.028 1.00 62.22 266 PRO A O 1
ATOM 2069 N N . PRO A 1 267 ? -9.450 29.813 27.466 1.00 69.00 267 PRO A N 1
ATOM 2070 C CA . PRO A 1 267 ? -10.237 29.873 26.239 1.00 69.00 267 PRO A CA 1
ATOM 2071 C C . PRO A 1 267 ? -11.705 30.222 26.539 1.00 69.00 267 PRO A C 1
ATOM 2073 O O . PRO A 1 267 ? -12.277 29.753 27.525 1.00 69.00 267 PRO A O 1
ATOM 2076 N N . ASP A 1 268 ? -12.325 31.043 25.682 1.00 81.56 268 ASP A N 1
ATOM 2077 C CA . ASP A 1 268 ? -13.753 31.360 25.788 1.00 81.56 268 ASP A CA 1
ATOM 2078 C C . ASP A 1 268 ? -14.576 30.082 25.579 1.00 81.56 268 ASP A C 1
ATOM 2080 O O . ASP A 1 268 ? -14.670 29.555 24.467 1.00 81.56 268 ASP A O 1
ATOM 2084 N N . ARG A 1 269 ? -15.195 29.605 26.666 1.00 84.25 269 ARG A N 1
ATOM 2085 C CA . ARG A 1 269 ? -15.951 28.346 26.730 1.00 84.25 269 ARG A CA 1
ATOM 2086 C C . ARG A 1 269 ? -17.213 28.322 25.864 1.00 84.25 269 ARG A C 1
ATOM 2088 O O . ARG A 1 269 ? -17.846 27.278 25.724 1.00 84.25 269 ARG A O 1
ATOM 2095 N N . ARG A 1 270 ? -17.596 29.460 25.280 1.00 86.62 270 ARG A N 1
ATOM 2096 C CA . ARG A 1 270 ? -18.771 29.602 24.406 1.00 86.62 270 ARG A CA 1
ATOM 2097 C C . ARG A 1 270 ? -18.451 29.337 22.941 1.00 86.62 270 ARG A C 1
ATOM 2099 O O . ARG A 1 270 ? -19.374 29.124 22.157 1.00 86.62 270 ARG A O 1
ATOM 2106 N N . VAL A 1 271 ? -17.172 29.374 22.568 1.00 88.19 271 VAL A N 1
ATOM 2107 C CA . VAL A 1 271 ? -16.736 29.131 21.191 1.00 88.19 271 VAL A CA 1
ATOM 2108 C C . VAL A 1 271 ? -17.037 27.683 20.824 1.00 88.19 271 VAL A C 1
ATOM 2110 O O . VAL A 1 271 ? -16.670 26.766 21.562 1.00 88.19 271 VAL A O 1
ATOM 2113 N N . LEU A 1 272 ? -17.700 27.494 19.679 1.00 91.38 272 LEU A N 1
ATOM 2114 C CA . LEU A 1 272 ? -17.988 26.188 19.095 1.00 91.38 272 LEU A CA 1
ATOM 2115 C C . LEU A 1 272 ? -16.685 25.543 18.616 1.00 91.38 272 LEU A C 1
ATOM 2117 O O . LEU A 1 272 ? -16.256 25.739 17.482 1.00 91.38 272 LEU A O 1
ATOM 2121 N N . HIS A 1 273 ? -16.052 24.799 19.510 1.00 89.88 273 HIS A N 1
ATOM 2122 C CA . HIS A 1 273 ? -14.802 24.110 19.254 1.00 89.88 273 HIS A CA 1
ATOM 2123 C C . HIS A 1 273 ? -14.702 22.892 20.161 1.00 89.88 273 HIS A C 1
ATOM 2125 O O . HIS A 1 273 ? -15.202 22.909 21.291 1.00 89.88 273 HIS A O 1
ATOM 2131 N N . SER A 1 274 ? -14.002 21.865 19.691 1.00 88.38 274 SER A N 1
ATOM 2132 C CA . SER A 1 274 ? -13.772 20.633 20.445 1.00 88.38 274 SER A CA 1
ATOM 2133 C C . SER A 1 274 ? -13.083 20.868 21.803 1.00 88.38 274 SER A C 1
ATOM 2135 O O . SER A 1 274 ? -13.223 20.045 22.708 1.00 88.38 274 SER A O 1
ATOM 2137 N N . ASP A 1 275 ? -12.448 22.037 21.980 1.00 83.19 275 ASP A N 1
ATOM 2138 C CA . ASP A 1 275 ? -11.867 22.530 23.244 1.00 83.19 275 ASP A CA 1
ATOM 2139 C C . ASP A 1 275 ? -12.847 22.734 24.369 1.00 83.19 275 ASP A C 1
ATOM 2141 O O . ASP A 1 275 ? -12.539 22.519 25.539 1.00 83.19 275 ASP A O 1
ATOM 2145 N N . ASN A 1 276 ? -14.059 23.097 24.005 1.00 88.25 276 ASN A N 1
ATOM 2146 C CA . ASN A 1 276 ? -15.089 23.402 24.964 1.00 88.25 276 ASN A CA 1
ATOM 2147 C C . ASN A 1 276 ? -16.110 22.271 25.048 1.00 88.25 276 ASN A C 1
ATOM 2149 O O . ASN A 1 276 ? -17.182 22.473 25.615 1.00 88.25 276 ASN A O 1
ATOM 2153 N N . ARG A 1 277 ? -15.806 21.082 24.503 1.00 91.44 277 ARG A N 1
ATOM 2154 C CA . ARG A 1 277 ? -16.785 20.008 24.281 1.00 91.44 277 ARG A CA 1
ATOM 2155 C C . ARG A 1 277 ? -17.617 19.668 25.511 1.00 91.44 277 ARG A C 1
ATOM 2157 O O . ARG A 1 277 ? -18.824 19.559 25.393 1.00 91.44 277 ARG A O 1
ATOM 2164 N N . PHE A 1 278 ? -17.037 19.571 26.709 1.00 93.06 278 PHE A N 1
ATOM 2165 C CA . PHE A 1 278 ? -17.817 19.222 27.905 1.00 93.06 278 PHE A CA 1
ATOM 2166 C C . PHE A 1 278 ? -18.800 20.335 28.286 1.00 93.06 278 PHE A C 1
ATOM 2168 O O . PHE A 1 278 ? -19.948 20.054 28.629 1.00 93.06 278 PHE A O 1
ATOM 2175 N N . HIS A 1 279 ? -18.377 21.597 28.174 1.00 93.06 279 HIS A N 1
ATOM 2176 C CA . HIS A 1 279 ? -19.242 22.753 28.411 1.00 93.06 279 HIS A CA 1
ATOM 2177 C C . HIS A 1 279 ? -20.350 22.841 27.355 1.00 93.06 279 HIS A C 1
ATOM 2179 O O . HIS A 1 279 ? -21.521 23.011 27.695 1.00 93.06 279 HIS A O 1
ATOM 2185 N N . LEU A 1 280 ? -19.993 22.673 26.081 1.00 94.12 280 LEU A N 1
ATOM 2186 C CA . LEU A 1 280 ? -20.931 22.705 24.962 1.00 94.12 280 LEU A CA 1
ATOM 2187 C C . LEU A 1 280 ? -21.927 21.540 25.025 1.00 94.12 280 LEU A C 1
ATOM 2189 O O . LEU A 1 280 ? -23.124 21.767 24.870 1.00 94.12 280 LEU A O 1
ATOM 2193 N N . PHE A 1 281 ? -21.453 20.323 25.298 1.00 96.00 281 PHE A N 1
ATOM 2194 C CA . PHE A 1 281 ? -22.263 19.111 25.372 1.00 96.00 281 PHE A CA 1
ATOM 2195 C C . PHE A 1 281 ? -23.309 19.211 26.468 1.00 96.00 281 PHE A C 1
ATOM 2197 O O . PHE A 1 281 ? -24.487 19.054 26.182 1.00 96.00 281 PHE A O 1
ATOM 2204 N N . VAL A 1 282 ? -22.918 19.513 27.711 1.00 96.31 282 VAL A N 1
ATOM 220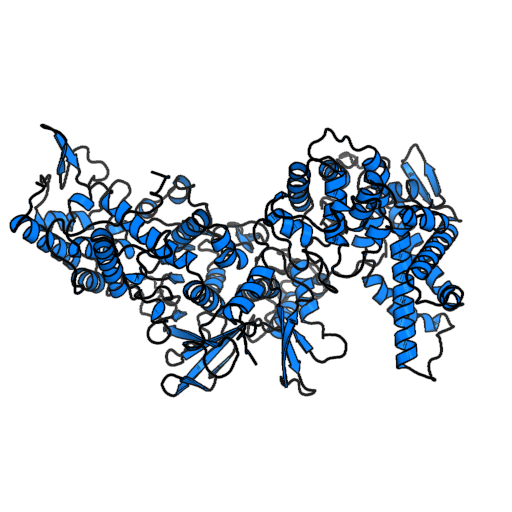5 C CA . VAL A 1 282 ? -23.890 19.567 28.815 1.00 96.31 282 VAL A CA 1
ATOM 2206 C C . VAL A 1 282 ? -24.950 20.633 28.538 1.00 96.31 282 VAL A C 1
ATOM 2208 O O . VAL A 1 282 ? -26.141 20.366 28.702 1.00 96.31 282 VAL A O 1
ATOM 2211 N N . ARG A 1 283 ? -24.537 21.796 28.014 1.00 95.00 283 ARG A N 1
ATOM 2212 C CA . ARG A 1 283 ? -25.447 22.882 27.634 1.00 95.00 283 ARG A CA 1
ATOM 2213 C C . ARG A 1 283 ? -26.423 22.490 26.520 1.00 95.00 283 ARG A C 1
ATOM 2215 O O . ARG A 1 283 ? -27.570 22.926 26.548 1.00 95.00 283 ARG A O 1
ATOM 2222 N N . ARG A 1 284 ? -25.966 21.715 25.534 1.00 94.88 284 ARG A N 1
ATOM 2223 C CA . ARG A 1 284 ? -26.738 21.313 24.343 1.00 94.88 284 ARG A CA 1
ATOM 2224 C C . ARG A 1 284 ? -27.325 19.900 24.443 1.00 94.88 284 ARG A C 1
ATOM 2226 O O . ARG A 1 284 ? -27.888 19.413 23.470 1.00 94.88 284 ARG A O 1
ATOM 2233 N N . SER A 1 285 ? -27.170 19.234 25.586 1.00 94.44 285 SER A N 1
ATOM 2234 C CA . SER A 1 285 ? -27.516 17.822 25.739 1.00 94.44 285 SER A CA 1
ATOM 2235 C C . SER A 1 285 ? -28.997 17.565 25.476 1.00 94.44 285 SER A C 1
ATOM 2237 O O . SER A 1 285 ? -29.874 18.261 25.989 1.00 94.44 285 SER A O 1
ATOM 2239 N N . HIS A 1 286 ? -29.264 16.529 24.684 1.00 88.75 286 HIS A N 1
ATOM 2240 C CA . HIS A 1 286 ? -30.595 15.978 24.474 1.00 88.75 286 HIS A CA 1
ATOM 2241 C C . HIS A 1 286 ? -30.542 14.467 24.733 1.00 88.75 286 HIS A C 1
ATOM 2243 O O . HIS A 1 286 ? -29.711 13.785 24.124 1.00 88.75 286 HIS A O 1
ATOM 2249 N N . PRO A 1 287 ? -31.355 13.932 25.663 1.00 93.50 287 PRO A N 1
ATOM 2250 C CA . PRO A 1 287 ? -32.176 14.651 26.644 1.00 93.50 287 PRO A CA 1
ATOM 2251 C C . PRO A 1 287 ? -31.350 15.568 27.563 1.00 93.50 287 PRO A C 1
ATOM 2253 O O . PRO A 1 287 ? -30.158 15.347 27.773 1.00 93.50 287 PRO A O 1
ATOM 2256 N N . ALA A 1 288 ? -32.001 16.605 28.099 1.00 95.00 288 ALA A N 1
ATOM 2257 C CA . ALA A 1 288 ? -31.340 17.648 28.879 1.00 95.00 288 ALA A CA 1
ATOM 2258 C C . ALA A 1 288 ? -30.741 17.108 30.183 1.00 95.00 288 ALA A C 1
ATOM 2260 O O . ALA A 1 288 ? -31.431 16.479 30.989 1.00 95.00 288 ALA A O 1
ATOM 2261 N N . ILE A 1 289 ? -29.471 17.429 30.418 1.00 96.69 289 ILE A N 1
ATOM 2262 C CA . ILE A 1 289 ? -28.780 17.184 31.682 1.00 96.69 289 ILE A CA 1
ATOM 2263 C C . ILE A 1 289 ? -28.972 18.416 32.584 1.00 96.69 289 ILE A C 1
ATOM 2265 O O . ILE A 1 289 ? -28.546 19.503 32.197 1.00 96.69 289 ILE A O 1
ATOM 2269 N N . PRO A 1 290 ? -29.584 18.289 33.778 1.00 97.69 290 PRO A N 1
ATOM 2270 C CA . PRO A 1 290 ? -29.704 19.380 34.747 1.00 97.69 290 PRO A CA 1
ATOM 2271 C C . PRO A 1 290 ? -28.359 20.051 35.064 1.00 97.69 290 PRO A C 1
ATOM 2273 O O . PRO A 1 290 ? -27.410 19.391 35.502 1.00 97.69 290 PRO A O 1
ATOM 2276 N N . HIS A 1 291 ? -28.269 21.359 34.832 1.00 97.38 291 HIS A N 1
ATOM 2277 C CA . HIS A 1 291 ? -27.057 22.140 35.048 1.00 97.38 291 HIS A CA 1
ATOM 2278 C C . HIS A 1 291 ? -27.357 23.622 35.295 1.00 97.38 291 HIS A C 1
ATOM 2280 O O . HIS A 1 291 ? -28.384 24.158 34.877 1.00 97.38 291 HIS A O 1
ATOM 2286 N N . SER A 1 292 ? -26.377 24.304 35.881 1.00 96.62 292 SER A N 1
ATOM 2287 C CA . SER A 1 292 ? -26.272 25.762 35.899 1.00 96.62 292 SER A CA 1
ATOM 2288 C C . SER A 1 292 ? -25.229 26.242 34.888 1.00 96.62 292 SER A C 1
ATOM 2290 O O . SER A 1 292 ? -24.231 25.562 34.630 1.00 96.62 292 SER A O 1
ATOM 2292 N N . TYR A 1 293 ? -25.471 27.416 34.302 1.00 95.19 293 TYR A N 1
ATOM 2293 C CA . TYR A 1 293 ? -24.633 28.021 33.268 1.00 95.19 293 TYR A CA 1
ATOM 2294 C C . TYR A 1 293 ? -24.344 29.486 33.603 1.00 95.19 293 TYR A C 1
ATOM 2296 O O . TYR A 1 293 ? -25.258 30.257 33.896 1.00 95.19 293 TYR A O 1
ATOM 2304 N N . ASP A 1 294 ? -23.068 29.860 33.562 1.00 93.12 294 ASP A N 1
ATOM 2305 C CA . ASP A 1 294 ? -22.613 31.239 33.724 1.00 93.12 294 ASP A CA 1
ATOM 2306 C C . ASP A 1 294 ? -22.329 31.859 32.349 1.00 93.12 294 ASP A C 1
ATOM 2308 O O . ASP A 1 294 ? -21.322 31.552 31.711 1.00 93.12 294 ASP A O 1
ATOM 2312 N N . GLU A 1 295 ? -23.203 32.769 31.914 1.00 90.06 295 GLU A N 1
ATOM 2313 C CA . GLU A 1 295 ? -23.109 33.502 30.639 1.00 90.06 295 GLU A CA 1
ATOM 2314 C C . GLU A 1 295 ? -21.799 34.295 30.472 1.00 90.06 295 GLU A C 1
ATOM 2316 O O . GLU A 1 295 ? -21.347 34.543 29.347 1.00 90.06 295 GLU A O 1
ATOM 2321 N N . THR A 1 296 ? -21.179 34.701 31.586 1.00 86.62 296 THR A N 1
ATOM 2322 C CA . THR A 1 296 ? -19.966 35.529 31.581 1.00 86.62 296 THR A CA 1
ATOM 2323 C C . THR A 1 296 ? -18.739 34.689 31.271 1.00 86.62 296 THR A C 1
ATOM 2325 O O . THR A 1 296 ? -17.918 35.073 30.442 1.00 86.62 296 THR A O 1
ATOM 2328 N N . THR A 1 297 ? -18.615 33.541 31.939 1.00 84.75 297 THR A N 1
ATOM 2329 C CA . THR A 1 297 ? -17.439 32.664 31.831 1.00 84.75 297 THR A CA 1
ATOM 2330 C C . THR A 1 297 ? -17.639 31.508 30.852 1.00 84.75 297 THR A C 1
ATOM 2332 O O . THR A 1 297 ? -16.683 30.805 30.529 1.00 84.75 297 THR A O 1
ATOM 2335 N N . GLY A 1 298 ? -18.874 31.269 30.403 1.00 86.44 298 GLY A N 1
ATOM 2336 C CA . GLY A 1 298 ? -19.254 30.083 29.638 1.00 86.44 298 GLY A CA 1
ATOM 2337 C C . GLY A 1 298 ? -19.170 28.783 30.450 1.00 86.44 298 GLY A C 1
ATOM 2338 O O . GLY A 1 298 ? -19.173 27.693 29.880 1.00 86.44 298 GLY A O 1
ATOM 2339 N N . THR A 1 299 ? -19.049 28.874 31.777 1.00 89.81 299 THR A N 1
ATOM 2340 C CA . THR A 1 299 ? -18.858 27.713 32.653 1.00 89.81 299 THR A CA 1
ATOM 2341 C C . THR A 1 299 ? -20.175 26.992 32.892 1.00 89.81 299 THR A C 1
ATOM 2343 O O . THR A 1 299 ? -21.215 27.618 33.083 1.00 89.81 299 THR A O 1
ATOM 2346 N N . VAL A 1 300 ? -20.109 25.661 32.935 1.00 93.38 300 VAL A N 1
ATOM 2347 C CA . VAL A 1 300 ? -21.246 24.788 33.228 1.00 93.38 300 VAL A CA 1
ATOM 2348 C C . VAL A 1 300 ? -20.944 24.006 34.499 1.00 93.38 300 VAL A C 1
ATOM 2350 O O . VAL A 1 300 ? -19.843 23.478 34.643 1.00 93.38 300 VAL A O 1
ATOM 2353 N N . THR A 1 301 ? -21.916 23.925 35.406 1.00 94.81 301 THR A N 1
ATOM 2354 C CA . THR A 1 301 ? -21.838 23.102 36.620 1.00 94.81 301 THR A CA 1
ATOM 2355 C C . THR A 1 301 ? -23.041 22.170 36.671 1.00 94.81 301 THR A C 1
ATOM 2357 O O . THR A 1 301 ? -24.176 22.627 36.570 1.00 94.81 301 THR A O 1
ATOM 2360 N N . LEU A 1 302 ? -22.803 20.865 36.824 1.00 96.38 302 LEU A N 1
ATOM 2361 C CA . LEU A 1 302 ? -23.879 19.877 36.932 1.00 96.38 302 LEU A CA 1
ATOM 2362 C C . LEU A 1 302 ? -24.677 20.067 38.222 1.00 96.38 302 LEU A C 1
ATOM 2364 O O . LEU A 1 302 ? -24.094 20.177 39.304 1.00 96.38 302 LEU A O 1
ATOM 2368 N N . ASP A 1 303 ? -26.001 20.021 38.113 1.00 95.94 303 ASP A N 1
ATOM 2369 C CA . ASP A 1 303 ? -26.872 20.066 39.283 1.00 95.94 303 ASP A CA 1
ATOM 2370 C C . ASP A 1 303 ? -26.836 18.733 40.050 1.00 95.94 303 ASP A C 1
ATOM 2372 O O . ASP A 1 303 ? -26.571 17.676 39.466 1.00 95.94 303 ASP A O 1
ATOM 2376 N N . PRO A 1 304 ? -27.195 18.719 41.349 1.00 94.38 304 PRO A N 1
ATOM 2377 C CA . PRO A 1 304 ? -27.280 17.481 42.128 1.00 94.38 304 PRO A CA 1
ATOM 2378 C C . PRO A 1 304 ? -28.228 16.425 41.535 1.00 94.38 304 PRO A C 1
ATOM 2380 O O . PRO A 1 304 ? -28.077 15.240 41.815 1.00 94.38 304 PRO A O 1
ATOM 2383 N N . GLN A 1 305 ? -29.201 16.842 40.716 1.00 95.50 305 GLN A N 1
ATOM 2384 C CA . GLN A 1 305 ? -30.169 15.956 40.058 1.00 95.50 305 GLN A CA 1
ATOM 2385 C C . GLN A 1 305 ? -29.673 15.382 38.720 1.00 95.50 305 GLN A C 1
ATOM 2387 O O . GLN A 1 305 ? -30.353 14.529 38.146 1.00 95.50 305 GLN A O 1
ATOM 2392 N N . ALA A 1 306 ? -28.511 15.821 38.217 1.00 95.25 306 ALA A N 1
ATOM 2393 C CA . ALA A 1 306 ? -28.000 15.420 36.906 1.00 95.25 306 ALA A CA 1
ATOM 2394 C C . ALA A 1 306 ? -27.864 13.899 36.769 1.00 95.25 306 ALA A C 1
ATOM 2396 O O . ALA A 1 306 ? -28.301 13.321 35.779 1.00 95.25 306 ALA A O 1
ATOM 2397 N N . GLU A 1 307 ? -27.329 13.247 37.800 1.00 95.00 307 GLU A N 1
ATOM 2398 C CA . GLU A 1 307 ? -27.104 11.800 37.826 1.00 95.00 307 GLU A CA 1
ATOM 2399 C C . GLU A 1 307 ? -28.423 11.020 37.693 1.00 95.00 307 GLU A C 1
ATOM 2401 O O . GLU A 1 307 ? -28.554 10.141 36.844 1.00 95.00 307 GLU A O 1
ATOM 2406 N N . SER A 1 308 ? -29.457 11.405 38.448 1.00 94.44 308 SER A N 1
ATOM 2407 C CA . SER A 1 308 ? -30.782 10.775 38.364 1.00 94.44 308 SER A CA 1
ATOM 2408 C C . SER A 1 308 ? -31.475 11.022 37.018 1.00 94.44 308 SER A C 1
ATOM 2410 O O . SER A 1 308 ? -32.151 10.129 36.505 1.00 94.44 308 SER A O 1
ATOM 2412 N N . ALA A 1 309 ? -31.306 12.207 36.423 1.00 95.88 309 ALA A N 1
ATOM 2413 C CA . ALA A 1 309 ? -31.849 12.520 35.099 1.00 95.88 309 ALA A CA 1
ATOM 2414 C C . ALA A 1 309 ? -31.159 11.714 33.983 1.00 95.88 309 ALA A C 1
ATOM 2416 O O . ALA A 1 309 ? -31.826 11.200 33.079 1.00 95.88 309 ALA A O 1
ATOM 2417 N N . ILE A 1 310 ? -29.836 11.539 34.081 1.00 96.06 310 ILE A N 1
ATOM 2418 C CA . ILE A 1 310 ? -29.064 10.662 33.197 1.00 96.06 310 ILE A CA 1
ATOM 2419 C C . ILE A 1 310 ? -29.558 9.214 33.338 1.00 96.06 310 ILE A C 1
ATOM 2421 O O . ILE A 1 310 ? -29.884 8.592 32.329 1.00 96.06 310 ILE A O 1
ATOM 2425 N N . ALA A 1 311 ? -29.705 8.694 34.562 1.00 94.25 311 ALA A N 1
ATOM 2426 C CA . ALA A 1 311 ? -30.214 7.338 34.793 1.00 94.25 311 ALA A CA 1
ATOM 2427 C C . ALA A 1 311 ? -31.597 7.105 34.169 1.00 94.25 311 ALA A C 1
ATOM 2429 O O . ALA A 1 311 ? -31.821 6.089 33.509 1.00 94.25 311 ALA A O 1
ATOM 2430 N N . ALA A 1 312 ? -32.522 8.056 34.337 1.00 94.38 312 ALA A N 1
ATOM 2431 C CA . ALA A 1 312 ? -33.852 7.976 33.738 1.00 94.38 312 ALA A CA 1
ATOM 2432 C C . ALA A 1 312 ? -33.786 7.920 32.202 1.00 94.38 312 ALA A C 1
ATOM 2434 O O . ALA A 1 312 ? -34.494 7.127 31.576 1.00 94.38 312 ALA A O 1
ATOM 2435 N N . SER A 1 313 ? -32.894 8.714 31.609 1.00 95.06 313 SER A N 1
ATOM 2436 C CA . SER A 1 313 ? -32.674 8.757 30.163 1.00 95.06 313 SER A CA 1
ATOM 2437 C C . SER A 1 313 ? -32.104 7.440 29.634 1.00 95.06 313 SER A C 1
ATOM 2439 O O . SER A 1 313 ? -32.680 6.853 28.718 1.00 95.06 313 SER A O 1
ATOM 2441 N N . VAL A 1 314 ? -31.040 6.919 30.258 1.00 93.44 314 VAL A N 1
ATOM 2442 C CA . VAL A 1 314 ? -30.415 5.640 29.868 1.00 93.44 314 VAL A CA 1
ATOM 2443 C C . VAL A 1 314 ? -31.402 4.486 30.016 1.00 93.44 314 VAL A C 1
ATOM 2445 O O . VAL A 1 314 ? -31.534 3.664 29.111 1.00 93.44 314 VAL A O 1
ATOM 2448 N N . ARG A 1 315 ? -32.186 4.450 31.099 1.00 92.44 315 ARG A N 1
ATOM 2449 C CA . ARG A 1 315 ? -33.228 3.430 31.294 1.00 92.44 315 ARG A CA 1
ATOM 2450 C C . ARG A 1 315 ? -34.314 3.487 30.215 1.00 92.44 315 ARG A C 1
ATOM 2452 O O . ARG A 1 315 ? -34.782 2.435 29.765 1.00 92.44 315 ARG A O 1
ATOM 2459 N N . SER A 1 316 ? -34.706 4.689 29.789 1.00 91.06 316 SER A N 1
ATOM 2460 C CA . SER A 1 316 ? -35.662 4.861 28.692 1.00 91.06 316 SER A CA 1
ATOM 2461 C C . SER A 1 316 ? -35.097 4.345 27.366 1.00 91.06 316 SER A C 1
ATOM 2463 O O . SER A 1 316 ? -35.751 3.550 26.686 1.00 91.06 316 SER A O 1
ATOM 2465 N N . ALA A 1 317 ? -33.842 4.680 27.051 1.00 90.56 317 ALA A N 1
ATOM 2466 C CA . ALA A 1 317 ? -33.165 4.184 25.856 1.00 90.56 317 ALA A CA 1
ATOM 2467 C C . ALA A 1 317 ? -33.016 2.656 25.861 1.00 90.56 317 ALA A C 1
ATOM 2469 O O . ALA A 1 317 ? -33.360 2.010 24.872 1.00 90.56 317 ALA A O 1
ATOM 2470 N N . VAL A 1 318 ? -32.610 2.052 26.987 1.00 88.88 318 VAL A N 1
ATOM 2471 C CA . VAL A 1 318 ? -32.576 0.588 27.134 1.00 88.88 318 VAL A CA 1
ATOM 2472 C C . VAL A 1 318 ? -33.955 -0.005 26.835 1.00 88.88 318 VAL A C 1
ATOM 2474 O O . VAL A 1 318 ? -34.064 -0.942 26.045 1.00 88.88 318 VAL A O 1
ATOM 2477 N N . SER A 1 319 ? -35.021 0.559 27.408 1.00 86.25 319 SER A N 1
ATOM 2478 C CA . SER A 1 319 ? -36.395 0.083 27.191 1.00 86.25 319 SER A CA 1
ATOM 2479 C C . SER A 1 319 ? -36.817 0.185 25.719 1.00 86.25 319 SER A C 1
ATOM 2481 O O . SER A 1 319 ? -37.389 -0.760 25.169 1.00 86.25 319 SER A O 1
ATOM 2483 N N . ALA A 1 320 ? -36.481 1.291 25.053 1.00 84.19 320 ALA A N 1
ATOM 2484 C CA . ALA A 1 320 ? -36.741 1.509 23.633 1.00 84.19 320 ALA A CA 1
ATOM 2485 C C . ALA A 1 320 ? -35.980 0.509 22.738 1.00 84.19 320 ALA A C 1
ATOM 2487 O O . ALA A 1 320 ? -36.562 -0.072 21.816 1.00 84.19 320 ALA A O 1
ATOM 2488 N N . MET A 1 321 ? -34.706 0.235 23.043 1.00 81.62 321 MET A N 1
ATOM 2489 C CA . MET A 1 321 ? -33.895 -0.771 22.343 1.00 81.62 321 MET A CA 1
ATOM 2490 C C . MET A 1 321 ? -34.390 -2.204 22.594 1.00 81.62 321 MET A C 1
ATOM 2492 O O . MET A 1 321 ? -34.307 -3.058 21.710 1.00 81.62 321 MET A O 1
ATOM 2496 N N . MET A 1 322 ? -34.926 -2.496 23.783 1.00 77.25 322 MET A N 1
ATOM 2497 C CA . MET A 1 322 ? -35.540 -3.795 24.078 1.00 77.25 322 MET A CA 1
ATOM 2498 C C . MET A 1 322 ? -36.833 -4.003 23.287 1.00 77.25 322 MET A C 1
ATOM 2500 O O . MET A 1 322 ? -37.047 -5.092 22.743 1.00 77.25 322 MET A O 1
ATOM 2504 N N . TRP A 1 323 ? -37.669 -2.963 23.191 1.00 71.31 323 TRP A N 1
ATOM 2505 C CA . TRP A 1 323 ? -38.920 -2.994 22.433 1.00 71.31 323 TRP A CA 1
ATOM 2506 C C . TRP A 1 323 ? -38.681 -3.301 20.950 1.00 71.31 323 TRP A C 1
ATOM 2508 O O . TRP A 1 323 ? -39.403 -4.107 20.365 1.00 71.31 323 TRP A O 1
ATOM 2518 N N . SER A 1 324 ? -37.616 -2.751 20.359 1.00 66.75 324 SER A N 1
ATOM 2519 C CA . SER A 1 324 ? -37.264 -3.023 18.961 1.00 66.75 324 SER A CA 1
ATOM 2520 C C . SER A 1 324 ? -36.656 -4.419 18.724 1.00 66.75 324 SER A C 1
ATOM 2522 O O . SER A 1 324 ? -36.742 -4.932 17.606 1.00 66.75 324 SER A O 1
ATOM 2524 N N . LYS A 1 325 ? -36.074 -5.073 19.750 1.00 62.00 325 LYS A N 1
ATOM 2525 C CA . LYS A 1 325 ? -35.293 -6.329 19.610 1.00 62.00 325 LYS A CA 1
ATOM 2526 C C . LYS A 1 325 ? -35.909 -7.611 20.196 1.00 62.00 325 LYS A C 1
ATOM 2528 O O . LYS A 1 325 ? -35.300 -8.669 20.040 1.00 62.00 325 LYS A O 1
ATOM 2533 N N . PHE A 1 326 ? -37.089 -7.583 20.826 1.00 47.66 326 PHE A N 1
ATOM 2534 C CA . PHE A 1 326 ? -37.854 -8.758 21.323 1.00 47.66 326 PHE A CA 1
ATOM 2535 C C . PHE A 1 326 ? -37.112 -9.783 22.232 1.00 47.66 326 PHE A C 1
ATOM 2537 O O . PHE A 1 326 ? -37.621 -10.886 22.430 1.00 47.66 326 PHE A O 1
ATOM 2544 N N . LYS A 1 327 ? -35.920 -9.501 22.789 1.00 57.25 327 LYS A N 1
ATOM 2545 C CA . LYS A 1 327 ? -35.048 -10.558 23.377 1.00 57.25 327 LYS A CA 1
ATOM 2546 C C . LYS A 1 327 ? -34.540 -10.357 24.811 1.00 57.25 327 LYS A C 1
ATOM 2548 O O . LYS A 1 327 ? -33.800 -11.207 25.318 1.00 57.25 327 LYS A O 1
ATOM 2553 N N . ILE A 1 328 ? -34.935 -9.293 25.502 1.00 56.84 328 ILE A N 1
ATOM 2554 C CA . ILE A 1 328 ? -34.588 -9.097 26.917 1.00 56.84 328 ILE A CA 1
ATOM 2555 C C . ILE A 1 328 ? -35.896 -8.931 27.703 1.00 56.84 328 ILE A C 1
ATOM 2557 O O . ILE A 1 328 ? -36.651 -8.017 27.381 1.00 56.84 328 ILE A O 1
ATOM 2561 N N . PRO A 1 329 ? -36.225 -9.810 28.674 1.00 61.50 329 PRO A N 1
ATOM 2562 C CA . PRO A 1 329 ? -37.368 -9.598 29.552 1.00 61.50 329 PRO A CA 1
ATOM 2563 C C . PRO A 1 329 ? -37.156 -8.319 30.364 1.00 61.50 329 PRO A C 1
ATOM 2565 O O . PRO A 1 329 ? -36.071 -8.116 30.909 1.00 61.50 329 PRO A O 1
ATOM 2568 N N . SER A 1 330 ? -38.192 -7.487 30.484 1.00 67.31 330 SER A N 1
ATOM 2569 C CA . SER A 1 330 ? -38.169 -6.260 31.298 1.00 67.31 330 SER A CA 1
ATOM 2570 C C . SER A 1 330 ? -37.738 -6.511 32.748 1.00 67.31 330 SER A C 1
ATOM 2572 O O . SER A 1 330 ? -37.135 -5.644 33.370 1.00 67.31 330 SER A O 1
ATOM 2574 N N . SER A 1 331 ? -37.949 -7.731 33.254 1.00 78.25 331 SER A N 1
ATOM 2575 C CA . SER A 1 331 ? -37.521 -8.164 34.587 1.00 78.25 331 SER A CA 1
ATOM 2576 C C . SER A 1 331 ? -36.013 -8.067 34.832 1.00 78.25 331 SER A C 1
ATOM 2578 O O . SER A 1 331 ? -35.605 -7.992 35.983 1.00 78.25 331 SER A O 1
ATOM 2580 N N . ASP A 1 332 ? -35.175 -8.074 33.789 1.00 82.69 332 ASP A N 1
ATOM 2581 C CA . ASP A 1 332 ? -33.725 -7.915 33.959 1.00 82.69 332 ASP A CA 1
ATOM 2582 C C . ASP A 1 332 ? -33.339 -6.471 34.283 1.00 82.69 332 ASP A C 1
ATOM 2584 O O . ASP A 1 332 ? -32.454 -6.248 35.106 1.00 82.69 332 ASP A O 1
ATOM 2588 N N . LEU A 1 333 ? -34.004 -5.499 33.652 1.00 85.12 333 LEU A N 1
ATOM 2589 C CA . LEU A 1 333 ? -33.752 -4.073 33.873 1.00 85.12 333 LEU A CA 1
ATOM 2590 C C . LEU A 1 333 ? -34.174 -3.638 35.277 1.00 85.12 333 LEU A C 1
ATOM 2592 O O . LEU A 1 333 ? -33.495 -2.830 35.901 1.00 85.12 333 LEU A O 1
ATOM 2596 N N . ASP A 1 334 ? -35.265 -4.223 35.768 1.00 86.06 334 ASP A N 1
ATOM 2597 C CA . ASP A 1 334 ? -35.847 -3.917 37.075 1.00 86.06 334 ASP A CA 1
ATOM 2598 C C . ASP A 1 334 ? -35.299 -4.804 38.207 1.00 86.06 334 ASP A C 1
ATOM 2600 O O . ASP A 1 334 ? -35.707 -4.661 39.358 1.00 86.06 334 ASP A O 1
ATOM 2604 N N . SER A 1 335 ? -34.388 -5.733 37.898 1.00 84.31 335 SER A N 1
ATOM 2605 C CA . SER A 1 335 ? -33.711 -6.543 38.916 1.00 84.31 335 SER A CA 1
ATOM 2606 C C . SER A 1 335 ? -32.762 -5.688 39.760 1.00 84.31 335 SER A C 1
ATOM 2608 O O . SER A 1 335 ? -32.203 -4.712 39.259 1.00 84.31 335 SER A O 1
ATOM 2610 N N . GLU A 1 336 ? -32.517 -6.074 41.019 1.00 81.62 336 GLU A N 1
ATOM 2611 C CA . GLU A 1 336 ? -31.564 -5.375 41.906 1.00 81.62 336 GLU A CA 1
ATOM 2612 C C . GLU A 1 336 ? -30.196 -5.175 41.233 1.00 81.62 336 GLU A C 1
ATOM 2614 O O . GLU A 1 336 ? -29.576 -4.121 41.345 1.00 81.62 336 GLU A O 1
ATOM 2619 N N . TRP A 1 337 ? -29.768 -6.163 40.449 1.00 78.94 337 TRP A N 1
ATOM 2620 C CA . TRP A 1 337 ? -28.504 -6.142 39.726 1.00 78.94 337 TRP A CA 1
ATOM 2621 C C . TRP A 1 337 ? -28.536 -5.258 38.475 1.00 78.94 337 TRP A C 1
ATOM 2623 O O . TRP A 1 337 ? -27.585 -4.527 38.195 1.00 78.94 337 TRP A O 1
ATOM 2633 N N . GLY A 1 338 ? -29.644 -5.293 37.729 1.00 82.69 338 GLY A N 1
ATOM 2634 C CA . GLY A 1 338 ? -29.882 -4.390 36.605 1.00 82.69 338 GLY A CA 1
ATOM 2635 C C . GLY A 1 338 ? -29.825 -2.925 37.037 1.00 82.69 338 GLY A C 1
ATOM 2636 O O . GLY A 1 338 ? -29.175 -2.123 36.362 1.00 82.69 338 GLY A O 1
ATOM 2637 N N . LEU A 1 339 ? -30.423 -2.611 38.192 1.00 85.50 339 LEU A N 1
ATOM 2638 C CA . LEU A 1 339 ? -30.398 -1.288 38.816 1.00 85.50 339 LEU A CA 1
ATOM 2639 C C . LEU A 1 339 ? -28.997 -0.903 39.300 1.00 85.50 339 LEU A C 1
ATOM 2641 O O . LEU A 1 339 ? -28.495 0.137 38.889 1.00 85.50 339 LEU A O 1
ATOM 2645 N N . ALA A 1 340 ? -28.318 -1.763 40.067 1.00 82.94 340 ALA A N 1
ATOM 2646 C CA . ALA A 1 340 ? -26.961 -1.486 40.557 1.00 82.94 340 ALA A CA 1
ATOM 2647 C C . ALA A 1 340 ? -25.964 -1.185 39.421 1.00 82.94 340 ALA A C 1
ATOM 2649 O O . ALA A 1 340 ? -25.004 -0.432 39.579 1.00 82.94 340 ALA A O 1
ATOM 2650 N N . MET A 1 341 ? -26.188 -1.775 38.250 1.00 85.19 341 MET A N 1
ATOM 2651 C CA . MET A 1 341 ? -25.309 -1.617 37.093 1.00 85.19 341 MET A CA 1
ATOM 2652 C C . MET A 1 341 ? -25.677 -0.427 36.240 1.00 85.19 341 MET A C 1
ATOM 2654 O O . MET A 1 341 ? -24.789 0.215 35.684 1.00 85.19 341 MET A O 1
ATOM 2658 N N . MET A 1 342 ? -26.966 -0.094 36.189 1.00 89.62 342 MET A N 1
ATOM 2659 C CA . MET A 1 342 ? -27.402 1.208 35.709 1.00 89.62 342 MET A CA 1
ATOM 2660 C C . MET A 1 342 ? -26.739 2.313 36.538 1.00 89.62 342 MET A C 1
ATOM 2662 O O . MET A 1 342 ? -26.098 3.191 35.965 1.00 89.62 342 MET A O 1
ATOM 2666 N N . ASP A 1 343 ? -26.787 2.211 37.869 1.00 88.62 343 ASP A N 1
ATOM 2667 C CA . ASP A 1 343 ? -26.151 3.168 38.778 1.00 88.62 343 ASP A CA 1
ATOM 2668 C C . ASP A 1 343 ? -24.641 3.261 38.525 1.00 88.62 343 ASP A C 1
ATOM 2670 O O . ASP A 1 343 ? -24.092 4.357 38.449 1.00 88.62 343 ASP A O 1
ATOM 2674 N N . LEU A 1 344 ? -23.957 2.132 38.305 1.00 87.38 344 LEU A N 1
ATOM 2675 C CA . LEU A 1 344 ? -22.523 2.128 38.006 1.00 87.38 344 LEU A CA 1
ATOM 2676 C C . LEU A 1 344 ? -22.187 2.811 36.668 1.00 87.38 344 LEU A C 1
ATOM 2678 O O . LEU A 1 344 ? -21.236 3.595 36.609 1.00 87.38 344 LEU A O 1
ATOM 2682 N N . VAL A 1 345 ? -22.942 2.531 35.600 1.00 88.88 345 VAL A N 1
ATOM 2683 C CA . VAL A 1 345 ? -22.764 3.172 34.282 1.00 88.88 345 VAL A CA 1
ATOM 2684 C C . VAL A 1 345 ? -22.979 4.683 34.395 1.00 88.88 345 VAL A C 1
ATOM 2686 O O . VAL A 1 345 ? -22.141 5.475 33.958 1.00 88.88 345 VAL A O 1
ATOM 2689 N N . VAL A 1 346 ? -24.065 5.085 35.053 1.00 92.62 346 VAL A N 1
ATOM 2690 C CA . VAL A 1 346 ? -24.461 6.485 35.227 1.00 92.62 346 VAL A CA 1
ATOM 2691 C C . VAL A 1 346 ? -23.473 7.247 36.111 1.00 92.62 346 VAL A C 1
ATOM 2693 O O . VAL A 1 346 ? -23.066 8.358 35.761 1.00 92.62 346 VAL A O 1
ATOM 2696 N N . ALA A 1 347 ? -23.031 6.656 37.222 1.00 90.25 347 ALA A N 1
ATOM 2697 C CA . ALA A 1 347 ? -22.054 7.261 38.120 1.00 90.25 347 ALA A CA 1
ATOM 2698 C C . ALA A 1 347 ? -20.702 7.466 37.422 1.00 90.25 347 ALA A C 1
ATOM 2700 O O . ALA A 1 347 ? -20.063 8.509 37.593 1.00 90.25 347 ALA A O 1
ATOM 2701 N N . ARG A 1 348 ? -20.271 6.503 36.593 1.00 89.31 348 ARG A N 1
ATOM 2702 C CA . ARG A 1 348 ? -19.062 6.648 35.770 1.00 89.31 348 ARG A CA 1
ATOM 2703 C C . ARG A 1 348 ? -19.209 7.811 34.794 1.00 89.31 348 ARG A C 1
ATOM 2705 O O . ARG A 1 348 ? -18.310 8.647 34.733 1.00 89.31 348 ARG A O 1
ATOM 2712 N N . PHE A 1 349 ? -20.313 7.880 34.046 1.00 92.25 349 PHE A N 1
ATOM 2713 C CA . PHE A 1 349 ? -20.501 8.925 33.032 1.00 92.25 349 PHE A CA 1
ATOM 2714 C C . PHE A 1 349 ? -20.618 10.312 33.667 1.00 92.25 349 PHE A C 1
ATOM 2716 O O . PHE A 1 349 ? -19.975 11.266 33.240 1.00 92.25 349 PHE A O 1
ATOM 2723 N N . THR A 1 350 ? -21.343 10.412 34.778 1.00 93.81 350 THR A N 1
ATOM 2724 C CA . THR A 1 350 ? -21.455 11.659 35.540 1.00 93.81 350 THR A CA 1
ATOM 2725 C C . THR A 1 350 ? -20.091 12.112 36.065 1.00 93.81 350 THR A C 1
ATOM 2727 O O . THR A 1 350 ? -19.777 13.301 36.014 1.00 93.81 350 THR A O 1
ATOM 2730 N N . ARG A 1 351 ? -19.240 11.187 36.534 1.00 91.00 351 ARG A N 1
ATOM 2731 C CA . ARG A 1 351 ? -17.859 11.508 36.925 1.00 91.00 351 ARG A CA 1
ATOM 2732 C C . ARG A 1 351 ? -17.032 11.998 35.739 1.00 91.00 351 ARG A C 1
ATOM 2734 O O . ARG A 1 351 ? -16.348 13.000 35.885 1.00 91.00 351 ARG A O 1
ATOM 2741 N N . PHE A 1 352 ? -17.136 11.347 34.583 1.00 90.38 352 PHE A N 1
ATOM 2742 C CA . PHE A 1 352 ? -16.462 11.782 33.359 1.00 90.38 352 PHE A CA 1
ATOM 2743 C C . PHE A 1 352 ? -16.823 13.217 32.973 1.00 90.38 352 PHE A C 1
ATOM 2745 O O . PHE A 1 352 ? -15.932 14.027 32.726 1.00 90.38 352 PHE A O 1
ATOM 2752 N N . LEU A 1 353 ? -18.111 13.570 33.031 1.00 93.00 353 LEU A N 1
ATOM 2753 C CA . LEU A 1 353 ? -18.552 14.944 32.804 1.00 93.00 353 LEU A CA 1
ATOM 2754 C C . LEU A 1 353 ? -17.984 15.918 33.846 1.00 93.00 353 LEU A C 1
ATOM 2756 O O . LEU A 1 353 ? -17.511 16.989 33.475 1.00 93.00 353 LEU A O 1
ATOM 2760 N N . ARG A 1 354 ? -17.997 15.564 35.141 1.00 92.31 354 ARG A N 1
ATOM 2761 C CA . ARG A 1 354 ? -17.427 16.415 36.206 1.00 92.31 354 ARG A CA 1
ATOM 2762 C C . ARG A 1 354 ? -15.928 16.650 36.005 1.00 92.31 354 ARG A C 1
ATOM 2764 O O . ARG A 1 354 ? -15.492 17.793 36.108 1.00 92.31 354 ARG A O 1
ATOM 2771 N N . ASP A 1 355 ? -15.168 15.601 35.696 1.00 89.12 355 ASP A N 1
ATOM 2772 C CA . ASP A 1 355 ? -13.723 15.682 35.456 1.00 89.12 355 ASP A CA 1
ATOM 2773 C C . ASP A 1 355 ? -13.419 16.577 34.237 1.00 89.12 355 ASP A C 1
ATOM 2775 O O . ASP A 1 355 ? -12.549 17.450 34.307 1.00 89.12 355 ASP A O 1
ATOM 2779 N N . GLY A 1 356 ? -14.187 16.423 33.152 1.00 87.81 356 GLY A N 1
ATOM 2780 C CA . GLY A 1 356 ? -14.080 17.258 31.954 1.00 87.81 356 GLY A CA 1
ATOM 2781 C C . GLY A 1 356 ? -14.391 18.730 32.214 1.00 87.81 356 GLY A C 1
ATOM 2782 O O . GLY A 1 356 ? -13.599 19.600 31.844 1.00 87.81 356 GLY A O 1
ATOM 2783 N N . LEU A 1 357 ? -15.490 19.018 32.919 1.00 90.19 357 LEU A N 1
ATOM 2784 C CA . LEU A 1 357 ? -15.914 20.379 33.282 1.00 90.19 357 LEU A CA 1
ATOM 2785 C C . LEU A 1 357 ? -14.961 21.079 34.264 1.00 90.19 357 LEU A C 1
ATOM 2787 O O . LEU A 1 357 ? -14.819 22.300 34.216 1.00 90.19 357 LEU A O 1
ATOM 2791 N N . ALA A 1 358 ? -14.324 20.326 35.166 1.00 84.44 358 ALA A N 1
ATOM 2792 C CA . ALA A 1 358 ? -13.366 20.868 36.131 1.00 84.44 358 ALA A CA 1
ATOM 2793 C C . ALA A 1 358 ? -12.055 21.329 35.470 1.00 84.44 358 ALA A C 1
ATOM 2795 O O . ALA A 1 358 ? -11.320 22.137 36.036 1.00 84.44 358 ALA A O 1
ATOM 2796 N N . SER A 1 359 ? -11.765 20.828 34.271 1.00 74.81 359 SER A N 1
ATOM 2797 C CA . SER A 1 359 ? -10.611 21.229 33.473 1.00 74.81 359 SER A CA 1
ATOM 2798 C C . SER A 1 359 ? -10.930 22.396 32.528 1.00 74.81 359 SER A C 1
ATOM 2800 O O . SER A 1 359 ? -12.036 22.937 32.508 1.00 74.81 359 SER A O 1
ATOM 2802 N N . HIS A 1 360 ? -9.980 22.784 31.678 1.00 69.62 360 HIS A N 1
ATOM 2803 C CA . HIS A 1 360 ? -10.236 23.685 30.547 1.00 69.62 360 HIS A CA 1
ATOM 2804 C C . HIS A 1 360 ? -11.016 22.982 29.413 1.00 69.62 360 HIS A C 1
ATOM 2806 O O . HIS A 1 360 ? -10.662 23.130 28.254 1.00 69.62 360 HIS A O 1
ATOM 2812 N N . GLY A 1 361 ? -12.032 22.174 29.745 1.00 66.38 361 GLY A N 1
ATOM 2813 C CA . GLY A 1 361 ? -12.870 21.466 28.773 1.00 66.38 361 GLY A CA 1
ATOM 2814 C C . GLY A 1 361 ? -12.210 20.275 28.068 1.00 66.38 361 GLY A C 1
ATOM 2815 O O . GLY A 1 361 ? -12.794 19.740 27.130 1.00 66.38 361 GLY A O 1
ATOM 2816 N N . TRP A 1 362 ? -11.039 19.820 28.525 1.00 69.06 362 TRP A N 1
ATOM 2817 C CA . TRP A 1 362 ? -10.216 18.843 27.795 1.00 69.06 362 TRP A CA 1
ATOM 2818 C C . TRP A 1 362 ? -9.763 17.609 28.570 1.00 69.06 362 TRP A C 1
ATOM 2820 O O . TRP A 1 362 ? -9.214 16.677 27.984 1.00 69.06 362 TRP A O 1
ATOM 2830 N N . HIS A 1 363 ? -9.955 17.569 29.881 1.00 70.62 363 HIS A N 1
ATOM 2831 C CA . HIS A 1 363 ? -9.480 16.454 30.683 1.00 70.62 363 HIS A CA 1
ATOM 2832 C C . HIS A 1 363 ? -10.518 15.331 30.714 1.00 70.62 363 HIS A C 1
ATOM 2834 O O . HIS A 1 363 ? -11.524 15.420 31.407 1.00 70.62 363 HIS A O 1
ATOM 2840 N N . ILE A 1 364 ? -10.241 14.224 30.027 1.00 68.75 364 ILE A N 1
ATOM 2841 C CA . ILE A 1 364 ? -11.106 13.030 30.019 1.00 68.75 364 ILE A CA 1
ATOM 2842 C C . ILE A 1 364 ? -11.165 12.284 31.368 1.00 68.75 364 ILE A C 1
ATOM 2844 O O . ILE A 1 364 ? -11.855 11.273 31.502 1.00 68.75 364 ILE A O 1
ATOM 2848 N N . GLY A 1 365 ? -10.442 12.763 32.383 1.00 68.00 365 GLY A N 1
ATOM 2849 C CA . GLY A 1 365 ? -10.494 12.196 33.726 1.00 68.00 365 GLY A CA 1
ATOM 2850 C C . GLY A 1 365 ? -9.969 10.768 33.769 1.00 68.00 365 GLY A C 1
ATOM 2851 O O . GLY A 1 365 ? -8.981 10.420 33.127 1.00 68.00 365 GLY A O 1
ATOM 2852 N N . SER A 1 366 ? -10.665 9.944 34.547 1.00 60.28 366 SER A N 1
ATOM 2853 C CA . SER A 1 366 ? -10.421 8.500 34.6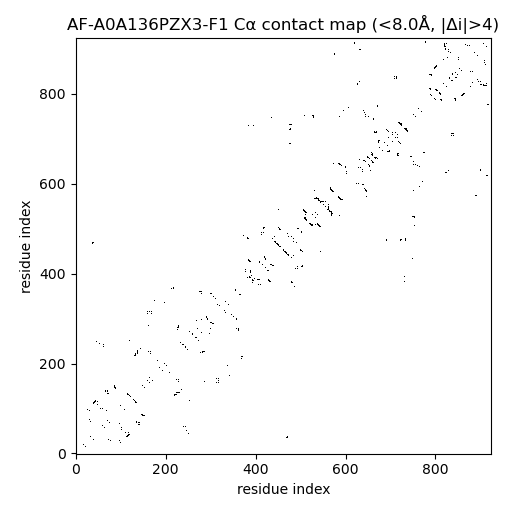64 1.00 60.28 366 SER A CA 1
ATOM 2854 C C . SER A 1 366 ? -11.292 7.652 33.726 1.00 60.28 366 SER A C 1
ATOM 2856 O O . SER A 1 366 ? -11.401 6.439 33.931 1.00 60.28 366 SER A O 1
ATOM 2858 N N . TRP A 1 367 ? -11.947 8.261 32.724 1.00 74.06 367 TRP A N 1
ATOM 2859 C CA . TRP A 1 367 ? -12.748 7.498 31.768 1.00 74.06 367 TRP A CA 1
ATOM 2860 C C . TRP A 1 367 ? -11.883 6.472 31.051 1.00 74.06 367 TRP A C 1
ATOM 2862 O O . TRP A 1 367 ? -10.693 6.687 30.811 1.00 74.06 367 TRP A O 1
ATOM 2872 N N . ARG A 1 368 ? -12.480 5.323 30.736 1.00 61.31 368 ARG A N 1
ATOM 2873 C CA . ARG A 1 368 ? -11.742 4.232 30.114 1.00 61.31 368 ARG A CA 1
ATOM 2874 C C . ARG A 1 368 ? -11.339 4.640 28.711 1.00 61.31 368 ARG A C 1
ATOM 2876 O O . ARG A 1 368 ? -12.130 4.578 27.777 1.00 61.31 368 ARG A O 1
ATOM 2883 N N . VAL A 1 369 ? -10.072 4.995 28.568 1.00 62.44 369 VAL A N 1
ATOM 2884 C CA . VAL A 1 369 ? -9.400 4.916 27.282 1.00 62.44 369 VAL A CA 1
ATOM 2885 C C . VAL A 1 369 ? -9.291 3.428 26.997 1.00 62.44 369 VAL A C 1
ATOM 2887 O O . VAL A 1 369 ? -8.630 2.706 27.746 1.00 62.44 369 VAL A O 1
ATOM 2890 N N . ASN A 1 370 ? -10.005 2.943 25.982 1.00 53.94 370 ASN A N 1
ATOM 2891 C CA . ASN A 1 370 ? -9.766 1.591 25.502 1.00 53.94 370 ASN A CA 1
ATOM 2892 C C . ASN A 1 370 ? -8.283 1.559 25.127 1.00 53.94 370 ASN A C 1
ATOM 2894 O O . ASN A 1 370 ? -7.886 2.387 24.300 1.00 53.94 370 ASN A O 1
ATOM 2898 N N . PRO A 1 371 ? -7.437 0.747 25.789 1.00 56.88 371 PRO A N 1
ATOM 2899 C CA . PRO A 1 371 ? -6.020 0.801 25.515 1.00 56.88 371 PRO A CA 1
ATOM 2900 C C . PRO A 1 371 ? -5.851 0.434 24.048 1.00 56.88 371 PRO A C 1
ATOM 2902 O O . PRO A 1 371 ? -6.066 -0.712 23.651 1.00 56.88 371 PRO A O 1
ATOM 2905 N N . GLN A 1 372 ? -5.512 1.434 23.233 1.00 66.44 372 GLN A N 1
ATOM 2906 C CA . GLN A 1 372 ? -5.091 1.216 21.865 1.00 66.44 372 GLN A CA 1
ATOM 2907 C C . GLN A 1 372 ? -4.048 0.102 21.886 1.00 66.44 372 GLN A C 1
ATOM 2909 O O . GLN A 1 372 ? -3.184 0.078 22.766 1.00 66.44 372 GLN A O 1
ATOM 2914 N N . ALA A 1 373 ? -4.120 -0.827 20.935 1.00 75.62 373 ALA A N 1
ATOM 2915 C CA . ALA A 1 373 ? -3.223 -1.982 20.915 1.00 75.62 373 ALA A CA 1
ATOM 2916 C C . ALA A 1 373 ? -1.740 -1.568 20.957 1.00 75.62 373 ALA A C 1
ATOM 2918 O O . ALA A 1 373 ? -0.907 -2.293 21.494 1.00 75.62 373 ALA A O 1
ATOM 2919 N N . ILE A 1 374 ? -1.428 -0.363 20.467 1.00 79.62 374 ILE A N 1
ATOM 2920 C CA . ILE A 1 374 ? -0.104 0.255 20.538 1.00 79.62 374 ILE A CA 1
ATOM 2921 C C . ILE A 1 374 ? 0.412 0.466 21.973 1.00 79.62 374 ILE A C 1
ATOM 2923 O O . ILE A 1 374 ? 1.617 0.414 22.198 1.00 79.62 374 ILE A O 1
ATOM 2927 N N . HIS A 1 375 ? -0.457 0.619 22.977 1.00 79.69 375 HIS A N 1
ATOM 2928 C CA . HIS A 1 375 ? -0.051 0.687 24.387 1.00 79.69 375 HIS A CA 1
ATOM 2929 C C . HIS A 1 375 ? 0.531 -0.629 24.905 1.00 79.69 375 HIS A C 1
ATOM 2931 O O . HIS A 1 375 ? 1.359 -0.595 25.813 1.00 79.69 375 HIS A O 1
ATOM 2937 N N . GLY A 1 376 ? 0.185 -1.765 24.285 1.00 81.06 376 GLY A N 1
ATOM 2938 C CA . GLY A 1 376 ? 0.886 -3.034 24.508 1.00 81.06 376 GLY A CA 1
ATOM 2939 C C . GLY A 1 376 ? 2.371 -2.973 24.129 1.00 81.06 376 GLY A C 1
ATOM 2940 O O . GLY A 1 376 ? 3.148 -3.797 24.586 1.00 81.06 376 GLY A O 1
ATOM 2941 N N . TYR A 1 377 ? 2.764 -1.957 23.357 1.00 86.94 377 TYR A N 1
ATOM 2942 C CA . TYR A 1 377 ? 4.125 -1.677 22.906 1.00 86.94 377 TYR A CA 1
ATOM 2943 C C . TYR A 1 377 ? 4.620 -0.314 23.424 1.00 86.94 377 TYR A C 1
ATOM 2945 O O . TYR A 1 377 ? 5.413 0.369 22.784 1.00 86.94 377 TYR A O 1
ATOM 2953 N N . GLY A 1 378 ? 4.120 0.136 24.579 1.00 82.00 378 GLY A N 1
ATOM 2954 C CA . GLY A 1 378 ? 4.562 1.384 25.210 1.00 82.00 378 GLY A CA 1
ATOM 2955 C C . GLY A 1 378 ? 3.888 2.662 24.701 1.00 82.00 378 GLY A C 1
ATOM 2956 O O . GLY A 1 378 ? 4.189 3.726 25.235 1.00 82.00 378 GLY A O 1
ATOM 2957 N N . GLY A 1 379 ? 2.954 2.565 23.747 1.00 79.56 379 GLY A N 1
ATOM 2958 C CA . GLY A 1 379 ? 2.118 3.680 23.279 1.00 79.56 379 GLY A CA 1
ATOM 2959 C C . GLY A 1 379 ? 2.727 4.530 22.164 1.00 79.56 379 GLY A C 1
ATOM 2960 O O . GLY A 1 379 ? 2.045 5.405 21.644 1.00 79.56 379 GLY A O 1
ATOM 2961 N N . GLU A 1 380 ? 3.974 4.258 21.787 1.00 84.75 380 GLU A N 1
ATOM 2962 C CA . GLU A 1 380 ? 4.714 5.007 20.771 1.00 84.75 380 GLU A CA 1
ATOM 2963 C C . GLU A 1 380 ? 4.688 4.288 19.419 1.00 84.75 380 GLU A C 1
ATOM 2965 O O . GLU A 1 380 ? 4.666 3.056 19.347 1.00 84.75 380 GLU A O 1
ATOM 2970 N N . MET A 1 381 ? 4.752 5.056 18.329 1.00 88.50 381 MET A N 1
ATOM 2971 C CA . MET A 1 381 ? 4.881 4.498 16.982 1.00 88.50 381 MET A CA 1
ATOM 2972 C C . MET A 1 381 ? 6.297 3.962 16.761 1.00 88.50 381 MET A C 1
ATOM 2974 O O . MET A 1 381 ? 7.204 4.721 16.409 1.00 88.50 381 MET A O 1
ATOM 2978 N N . LEU A 1 382 ? 6.480 2.653 16.947 1.00 94.62 382 LEU A N 1
ATOM 2979 C CA . LEU A 1 382 ? 7.798 2.038 16.812 1.00 94.62 382 LEU A CA 1
ATOM 2980 C C . LEU A 1 382 ? 8.290 2.067 15.362 1.00 94.62 382 LEU A C 1
ATOM 2982 O O . LEU A 1 382 ? 7.545 1.758 14.425 1.00 94.62 382 LEU A O 1
ATOM 2986 N N . ARG A 1 383 ? 9.559 2.420 15.179 1.00 93.44 383 ARG A N 1
ATOM 2987 C CA . ARG A 1 383 ? 10.175 2.632 13.866 1.00 93.44 383 ARG A CA 1
ATOM 2988 C C . ARG A 1 383 ? 11.654 2.280 13.859 1.00 93.44 383 ARG A C 1
ATOM 2990 O O . ARG A 1 383 ? 12.276 2.104 14.902 1.00 93.44 383 ARG A O 1
ATOM 2997 N N . ILE A 1 384 ? 12.224 2.200 12.655 1.00 91.62 384 ILE A N 1
ATOM 2998 C CA . ILE A 1 384 ? 13.650 1.929 12.460 1.00 91.62 384 ILE A CA 1
ATOM 2999 C C . ILE A 1 384 ? 14.499 2.861 13.343 1.00 91.62 384 ILE A C 1
ATOM 3001 O O . ILE A 1 384 ? 14.380 4.083 13.264 1.00 91.62 384 ILE A O 1
ATOM 3005 N N . GLY A 1 385 ? 15.398 2.268 14.131 1.00 91.12 385 GLY A N 1
ATOM 3006 C CA . GLY A 1 385 ? 16.266 2.970 15.077 1.00 91.12 385 GLY A CA 1
ATOM 3007 C C . GLY A 1 385 ? 15.802 2.911 16.532 1.00 91.12 385 GLY A C 1
ATOM 3008 O O . GLY A 1 385 ? 16.623 3.177 17.402 1.00 91.12 385 GLY A O 1
ATOM 3009 N N . ASP A 1 386 ? 14.553 2.531 16.813 1.00 94.50 386 ASP A N 1
ATOM 3010 C CA . ASP A 1 386 ? 14.087 2.300 18.186 1.00 94.50 386 ASP A CA 1
ATOM 3011 C C . ASP A 1 386 ? 14.792 1.094 18.825 1.00 94.50 386 ASP A C 1
ATOM 3013 O O . ASP A 1 386 ? 15.180 0.139 18.143 1.00 94.50 386 ASP A O 1
ATOM 3017 N N . ASN A 1 387 ? 15.007 1.148 20.138 1.00 95.19 387 ASN A N 1
ATOM 3018 C CA . ASN A 1 387 ? 15.821 0.173 20.857 1.00 95.19 387 ASN A CA 1
ATOM 3019 C C . ASN A 1 387 ? 15.420 0.105 22.336 1.00 95.19 387 ASN A C 1
ATOM 3021 O O . ASN A 1 387 ? 15.525 1.100 23.059 1.00 95.19 387 ASN A O 1
ATOM 3025 N N . ASP A 1 388 ? 15.021 -1.089 22.781 1.00 95.12 388 ASP A N 1
ATOM 3026 C CA . ASP A 1 388 ? 14.612 -1.364 24.159 1.00 95.12 388 ASP A CA 1
ATOM 3027 C C . ASP A 1 388 ? 15.735 -1.046 25.165 1.00 95.12 388 ASP A C 1
ATOM 3029 O O . ASP A 1 388 ? 15.490 -0.431 26.203 1.00 95.12 388 ASP A O 1
ATOM 3033 N N . ALA A 1 389 ? 16.985 -1.402 24.839 1.00 93.62 389 ALA A N 1
ATOM 3034 C CA . ALA A 1 389 ? 18.148 -1.203 25.710 1.00 93.62 389 ALA A CA 1
ATOM 3035 C C . ALA A 1 389 ? 18.579 0.267 25.817 1.00 93.62 389 ALA A C 1
ATOM 3037 O O . ALA A 1 389 ? 19.166 0.668 26.819 1.00 93.62 389 ALA A O 1
ATOM 3038 N N . GLU A 1 390 ? 18.292 1.071 24.791 1.00 93.00 390 GLU A N 1
ATOM 3039 C CA . GLU A 1 390 ? 18.532 2.518 24.816 1.00 93.00 390 GLU A CA 1
ATOM 3040 C C . GLU A 1 390 ? 17.331 3.295 25.360 1.00 93.00 390 GLU A C 1
ATOM 3042 O O . GLU A 1 390 ? 17.410 4.512 25.459 1.00 93.00 390 GLU A O 1
ATOM 3047 N N . HIS A 1 391 ? 16.212 2.634 25.680 1.00 91.88 391 HIS A N 1
ATOM 3048 C CA . HIS A 1 391 ? 14.939 3.294 25.987 1.00 91.88 391 HIS A CA 1
ATOM 3049 C C . HIS A 1 391 ? 14.500 4.283 24.891 1.00 91.88 391 HIS A C 1
ATOM 3051 O O . HIS A 1 391 ? 13.914 5.333 25.165 1.00 91.88 391 HIS A O 1
ATOM 3057 N N . ARG A 1 392 ? 14.791 3.958 23.627 1.00 92.44 392 ARG A N 1
ATOM 3058 C CA . ARG A 1 392 ? 14.425 4.780 22.474 1.00 92.44 392 ARG A CA 1
ATOM 3059 C C . ARG A 1 392 ? 13.162 4.226 21.826 1.00 92.44 392 ARG A C 1
ATOM 3061 O O . ARG A 1 392 ? 13.193 3.121 21.291 1.00 92.44 392 ARG A O 1
ATOM 3068 N N . TYR A 1 393 ? 12.085 5.005 21.848 1.00 90.81 393 TYR A N 1
ATOM 3069 C CA . TYR A 1 393 ? 10.775 4.621 21.316 1.00 90.81 393 TYR A CA 1
ATOM 3070 C C . TYR A 1 393 ? 10.159 5.791 20.564 1.00 90.81 393 TYR A C 1
ATOM 3072 O O . TYR A 1 393 ? 10.231 6.933 21.030 1.00 90.81 393 TYR A O 1
ATOM 3080 N N . GLY A 1 394 ? 9.565 5.531 19.399 1.00 87.00 394 GLY A N 1
ATOM 3081 C CA . GLY A 1 394 ? 9.010 6.603 18.582 1.00 87.00 394 GLY A CA 1
ATOM 3082 C C . GLY A 1 394 ? 10.089 7.586 18.140 1.00 87.00 394 GLY A C 1
ATOM 3083 O O . GLY A 1 394 ? 9.820 8.770 17.980 1.00 87.00 394 GLY A O 1
ATOM 3084 N N . GLY A 1 395 ? 11.334 7.135 17.951 1.00 86.31 395 GLY A N 1
ATOM 3085 C CA . GLY A 1 395 ? 12.509 7.953 17.630 1.00 86.31 395 GLY A CA 1
ATOM 3086 C C . GLY A 1 395 ? 12.998 8.880 18.751 1.00 86.31 395 GLY A C 1
ATOM 3087 O O . GLY A 1 395 ? 13.986 9.588 18.552 1.00 86.31 395 GLY A O 1
ATOM 3088 N N . VAL A 1 396 ? 12.354 8.877 19.920 1.00 86.88 396 VAL A N 1
ATOM 3089 C CA . VAL A 1 396 ? 12.702 9.729 21.063 1.00 86.88 396 VAL A CA 1
ATOM 3090 C C . VAL A 1 396 ? 13.428 8.897 22.112 1.00 86.88 396 VAL A C 1
ATOM 3092 O O . VAL A 1 396 ? 13.040 7.766 22.393 1.00 86.88 396 VAL A O 1
ATOM 3095 N N . LEU A 1 397 ? 14.499 9.454 22.681 1.00 88.44 397 LEU A N 1
ATOM 3096 C CA . LEU A 1 397 ? 15.169 8.868 23.837 1.00 88.44 397 LEU A CA 1
ATOM 3097 C C . LEU A 1 397 ? 14.345 9.185 25.087 1.00 88.44 397 LEU A C 1
ATOM 3099 O O . LEU A 1 397 ? 14.186 10.354 25.439 1.00 88.44 397 LEU A O 1
ATOM 3103 N N . HIS A 1 398 ? 13.832 8.159 25.752 1.00 82.94 398 HIS A N 1
ATOM 3104 C CA . HIS A 1 398 ? 13.156 8.315 27.034 1.00 82.94 398 HIS A CA 1
ATOM 3105 C C . HIS A 1 398 ? 14.209 8.205 28.144 1.00 82.94 398 HIS A C 1
ATOM 3107 O O . HIS A 1 398 ? 15.108 7.376 28.050 1.00 82.94 398 HIS A O 1
ATOM 3113 N N . GLY A 1 399 ? 14.143 9.090 29.148 1.00 77.94 399 GLY A N 1
ATOM 3114 C CA . GLY A 1 399 ? 15.095 9.132 30.273 1.00 77.94 399 GLY A CA 1
ATOM 3115 C C . GLY A 1 399 ? 14.970 7.923 31.211 1.00 77.94 399 GLY A C 1
ATOM 3116 O O . GLY A 1 399 ? 14.685 6.822 30.756 1.00 77.94 399 GLY A O 1
ATOM 3117 N N . ASP A 1 400 ? 15.130 8.122 32.525 1.00 69.62 400 ASP A N 1
ATOM 3118 C CA . ASP A 1 400 ? 14.996 7.065 33.550 1.00 69.62 400 ASP A CA 1
ATOM 3119 C C . ASP A 1 400 ? 13.545 6.543 33.673 1.00 69.62 400 ASP A C 1
ATOM 3121 O O . ASP A 1 400 ? 12.837 6.763 34.658 1.00 69.62 400 ASP A O 1
ATOM 3125 N N . VAL A 1 401 ? 13.072 5.856 32.639 1.00 74.25 401 VAL A N 1
ATOM 3126 C CA . VAL A 1 401 ? 11.804 5.134 32.589 1.00 74.25 401 VAL A CA 1
ATOM 3127 C C . VAL A 1 401 ? 12.109 3.666 32.896 1.00 74.25 401 VAL A C 1
ATOM 3129 O O . VAL A 1 401 ? 13.134 3.155 32.437 1.00 74.25 401 VAL A O 1
ATOM 3132 N N . PRO A 1 402 ? 11.247 2.950 33.645 1.00 73.62 402 PRO A N 1
ATOM 3133 C CA . PRO A 1 402 ? 11.419 1.519 33.865 1.00 73.62 402 PRO A CA 1
ATOM 3134 C C . PRO A 1 402 ? 11.692 0.769 32.550 1.00 73.62 402 PRO A C 1
ATOM 3136 O O . PRO A 1 402 ? 11.113 1.146 31.525 1.00 73.62 402 PRO A O 1
ATOM 3139 N N . PRO A 1 403 ? 12.535 -0.282 32.562 1.00 72.75 403 PRO A N 1
ATOM 3140 C CA . PRO A 1 403 ? 12.800 -1.093 31.379 1.00 72.75 403 PRO A CA 1
ATOM 3141 C C . PRO A 1 403 ? 11.498 -1.534 30.709 1.00 72.75 403 PRO A C 1
ATOM 3143 O O . PRO A 1 403 ? 10.599 -2.052 31.373 1.00 72.75 403 PRO A O 1
ATOM 3146 N N . ARG A 1 404 ? 11.404 -1.311 29.397 1.00 84.81 404 ARG A N 1
ATOM 3147 C CA . ARG A 1 404 ? 10.310 -1.791 28.544 1.00 84.81 404 ARG A CA 1
ATOM 3148 C C . ARG A 1 404 ? 10.894 -2.730 27.491 1.00 84.81 404 ARG A C 1
ATOM 3150 O O . ARG A 1 404 ? 12.075 -2.643 27.174 1.00 84.81 404 ARG A O 1
ATOM 3157 N N . THR A 1 405 ? 10.063 -3.627 26.976 1.00 93.00 405 THR A N 1
ATOM 3158 C CA . THR A 1 405 ? 10.417 -4.621 25.948 1.00 93.00 405 THR A CA 1
ATOM 3159 C C . THR A 1 405 ? 9.608 -4.408 24.674 1.00 93.00 405 THR A C 1
ATOM 3161 O O . THR A 1 405 ? 9.313 -5.355 23.959 1.00 93.00 405 THR A O 1
ATOM 3164 N N . ALA A 1 406 ? 9.201 -3.168 24.394 1.00 93.44 406 ALA A N 1
ATOM 3165 C CA . ALA A 1 406 ? 8.228 -2.857 23.354 1.00 93.44 406 ALA A CA 1
ATOM 3166 C C . ALA A 1 406 ? 8.642 -3.377 21.966 1.00 93.44 406 ALA A C 1
ATOM 3168 O O . ALA A 1 406 ? 7.817 -3.927 21.232 1.00 93.44 406 ALA A O 1
ATOM 3169 N N . VAL A 1 407 ? 9.919 -3.230 21.606 1.00 96.19 407 VAL A N 1
ATOM 3170 C CA . VAL A 1 407 ? 10.444 -3.706 20.323 1.00 96.19 407 VAL A CA 1
ATOM 3171 C C . VAL A 1 407 ? 10.557 -5.228 20.315 1.00 96.19 407 VAL A C 1
ATOM 3173 O O . VAL A 1 407 ? 10.179 -5.862 19.327 1.00 96.19 407 VAL A O 1
ATOM 3176 N N . ARG A 1 408 ? 11.041 -5.834 21.403 1.00 95.81 408 ARG A N 1
ATOM 3177 C CA . ARG A 1 408 ? 11.091 -7.293 21.550 1.00 95.81 408 ARG A CA 1
ATOM 3178 C C . ARG A 1 408 ? 9.699 -7.921 21.460 1.00 95.81 408 ARG A C 1
ATOM 3180 O O . ARG A 1 408 ? 9.518 -8.862 20.691 1.00 95.81 408 ARG A O 1
ATOM 3187 N N . ASP A 1 409 ? 8.716 -7.373 22.164 1.00 95.38 409 ASP A N 1
ATOM 3188 C CA . ASP A 1 409 ? 7.334 -7.855 22.165 1.00 95.38 409 ASP A CA 1
ATOM 3189 C C . ASP A 1 409 ? 6.746 -7.783 20.750 1.00 95.38 409 ASP A C 1
ATOM 3191 O O . ASP A 1 409 ? 6.050 -8.693 20.302 1.00 95.38 409 ASP A O 1
ATOM 3195 N N . LEU A 1 410 ? 7.050 -6.723 19.994 1.00 96.56 410 LEU A N 1
ATOM 3196 C CA . LEU A 1 410 ? 6.680 -6.621 18.583 1.00 96.56 410 LEU A CA 1
ATOM 3197 C C . LEU A 1 410 ? 7.315 -7.736 17.735 1.00 96.56 410 LEU A C 1
ATOM 3199 O O . LEU A 1 410 ? 6.612 -8.374 16.950 1.00 96.56 410 LEU A O 1
ATOM 3203 N N . GLN A 1 411 ? 8.618 -7.978 17.882 1.00 96.69 411 GLN A N 1
ATOM 3204 C CA . GLN A 1 411 ? 9.340 -9.025 17.148 1.00 96.69 411 GLN A CA 1
ATOM 3205 C C . GLN A 1 411 ? 8.766 -10.418 17.441 1.00 96.69 411 GLN A C 1
ATOM 3207 O O . GLN A 1 411 ? 8.487 -11.185 16.517 1.00 96.69 411 GLN A O 1
ATOM 3212 N N . GLU A 1 412 ? 8.510 -10.724 18.714 1.00 95.31 412 GLU A N 1
ATOM 3213 C CA . GLU A 1 412 ? 7.888 -11.979 19.143 1.00 95.31 412 GLU A CA 1
ATOM 3214 C C . GLU A 1 412 ? 6.477 -12.137 18.575 1.00 95.31 412 GLU A C 1
ATOM 3216 O O . GLU A 1 412 ? 6.118 -13.204 18.074 1.00 95.31 412 GLU A O 1
ATOM 3221 N N . HIS A 1 413 ? 5.681 -11.067 18.585 1.00 95.81 413 HIS A N 1
ATOM 3222 C CA . HIS A 1 413 ? 4.335 -11.072 18.029 1.00 95.81 413 HIS A CA 1
ATOM 3223 C C . HIS A 1 413 ? 4.311 -11.269 16.508 1.00 95.81 413 HIS A C 1
ATOM 3225 O O . HIS A 1 413 ? 3.502 -12.059 16.016 1.00 95.81 413 HIS A O 1
ATOM 3231 N N . LEU A 1 414 ? 5.210 -10.622 15.762 1.00 96.00 414 LEU A N 1
ATOM 3232 C CA . LEU A 1 414 ? 5.357 -10.827 14.317 1.00 96.00 414 LEU A CA 1
ATOM 3233 C C . LEU A 1 414 ? 5.771 -12.268 14.003 1.00 96.00 414 LEU A C 1
ATOM 3235 O O . LEU A 1 414 ? 5.128 -12.934 13.184 1.00 96.00 414 LEU A O 1
ATOM 3239 N N . ALA A 1 415 ? 6.753 -12.812 14.725 1.00 93.44 415 ALA A N 1
ATOM 3240 C CA . ALA A 1 415 ? 7.135 -14.216 14.595 1.00 93.44 415 ALA A CA 1
ATOM 3241 C C . ALA A 1 415 ? 5.951 -15.148 14.926 1.00 93.44 415 ALA A C 1
ATOM 3243 O O . ALA A 1 415 ? 5.666 -16.115 14.207 1.00 93.44 415 ALA A O 1
ATOM 3244 N N . ALA A 1 416 ? 5.174 -14.811 15.960 1.00 91.81 416 ALA A N 1
ATOM 3245 C CA . ALA A 1 416 ? 3.986 -15.544 16.377 1.00 91.81 416 ALA A CA 1
ATOM 3246 C C . ALA A 1 416 ? 2.818 -15.475 15.384 1.00 91.81 416 ALA A C 1
ATOM 3248 O O . ALA A 1 416 ? 1.909 -16.296 15.511 1.00 91.81 416 ALA A O 1
ATOM 3249 N N . VAL A 1 417 ? 2.831 -14.590 14.384 1.00 93.75 417 VAL A N 1
ATOM 3250 C CA . VAL A 1 417 ? 1.893 -14.612 13.244 1.00 93.75 417 VAL A CA 1
ATOM 3251 C C . VAL A 1 417 ? 2.557 -15.027 11.923 1.00 93.75 417 VAL A C 1
ATOM 3253 O O . VAL A 1 417 ? 1.885 -15.140 10.902 1.00 93.75 417 VAL A O 1
ATOM 3256 N N . GLY A 1 418 ? 3.837 -15.406 11.955 1.00 92.56 418 GLY A N 1
ATOM 3257 C CA . GLY A 1 418 ? 4.558 -15.991 10.821 1.00 92.56 418 GLY A CA 1
ATOM 3258 C C . GLY A 1 418 ? 5.349 -14.996 9.973 1.00 92.56 418 GLY A C 1
ATOM 3259 O O . GLY A 1 418 ? 5.650 -15.330 8.832 1.00 92.56 418 GLY A O 1
ATOM 3260 N N . PHE A 1 419 ? 5.684 -13.819 10.507 1.00 93.75 419 PHE A N 1
ATOM 3261 C CA . PHE A 1 419 ? 6.568 -12.827 9.886 1.00 93.75 419 PHE A CA 1
ATOM 3262 C C . PHE A 1 419 ? 7.895 -12.798 10.650 1.00 93.75 419 PHE A C 1
ATOM 3264 O O . PHE A 1 419 ? 7.933 -12.399 11.811 1.00 93.75 419 PHE A O 1
ATOM 3271 N N . SER A 1 420 ? 8.976 -13.276 10.032 1.00 86.19 420 SER A N 1
ATOM 3272 C CA . SER A 1 420 ? 10.272 -13.399 10.711 1.00 86.19 420 SER A CA 1
ATOM 3273 C C . SER A 1 420 ? 10.988 -12.052 10.797 1.00 86.19 420 SER A C 1
ATOM 3275 O O . SER A 1 420 ? 11.123 -11.365 9.786 1.00 86.19 420 SER A O 1
ATOM 3277 N N . THR A 1 421 ? 11.480 -11.692 11.984 1.00 79.50 421 THR A N 1
ATOM 3278 C CA . THR A 1 421 ? 12.330 -10.506 12.196 1.00 79.50 421 THR A CA 1
ATOM 3279 C C . THR A 1 421 ? 13.792 -10.865 12.445 1.00 79.50 421 THR A C 1
ATOM 3281 O O . THR A 1 421 ? 14.661 -10.067 12.134 1.00 79.50 421 THR A O 1
ATOM 3284 N N . ALA A 1 422 ? 14.050 -12.026 13.049 1.00 76.00 422 ALA A N 1
ATOM 3285 C CA . ALA A 1 422 ? 15.346 -12.652 13.317 1.00 76.00 422 ALA A CA 1
ATOM 3286 C C . ALA A 1 422 ? 15.075 -13.963 14.088 1.00 76.00 422 ALA A C 1
ATOM 3288 O O . ALA A 1 422 ? 13.982 -14.109 14.643 1.00 76.00 422 ALA A O 1
ATOM 3289 N N . PRO A 1 423 ? 16.040 -14.899 14.180 1.00 73.25 423 PRO A N 1
ATOM 3290 C CA . PRO A 1 423 ? 15.906 -16.079 15.038 1.00 73.25 423 PRO A CA 1
ATOM 3291 C C . PRO A 1 423 ? 15.674 -15.722 16.513 1.00 73.25 423 PRO A C 1
ATOM 3293 O O . PRO A 1 423 ? 14.863 -16.371 17.166 1.00 73.25 423 PRO A O 1
ATOM 3296 N N . ASP A 1 424 ? 16.331 -14.658 16.994 1.00 82.56 424 ASP A N 1
ATOM 3297 C CA . ASP A 1 424 ? 16.245 -14.176 18.373 1.00 82.56 424 ASP A CA 1
ATOM 3298 C C . ASP A 1 424 ? 15.817 -12.691 18.419 1.00 82.56 424 ASP A C 1
ATOM 3300 O O . ASP A 1 424 ? 16.477 -11.845 17.803 1.00 82.56 424 ASP A O 1
ATOM 3304 N N . PRO A 1 425 ? 14.745 -12.336 19.158 1.00 89.69 425 PRO A N 1
ATOM 3305 C CA . PRO A 1 425 ? 14.303 -10.953 19.355 1.00 89.69 425 PRO A CA 1
ATOM 3306 C C . PRO A 1 425 ? 15.354 -10.092 20.074 1.00 89.69 425 PRO A C 1
ATOM 3308 O O . PRO A 1 425 ? 15.563 -10.178 21.293 1.00 89.69 425 PRO A O 1
ATOM 3311 N N . SER A 1 426 ? 16.026 -9.226 19.318 1.00 92.44 426 SER A N 1
ATOM 3312 C CA . SER A 1 426 ? 17.099 -8.369 19.828 1.00 92.44 426 SER A CA 1
ATOM 3313 C C . SER A 1 426 ? 16.604 -7.204 20.688 1.00 92.44 426 SER A C 1
ATOM 3315 O O . SER A 1 426 ? 17.400 -6.632 21.426 1.00 92.44 426 SER A O 1
ATOM 3317 N N . GLY A 1 427 ? 15.323 -6.827 20.582 1.00 94.69 427 GLY A N 1
ATOM 3318 C CA . GLY A 1 427 ? 14.821 -5.569 21.147 1.00 94.69 427 GLY A CA 1
ATOM 3319 C C . GLY A 1 427 ? 15.309 -4.324 20.392 1.00 94.69 427 GLY A C 1
ATOM 3320 O O . GLY A 1 427 ? 15.089 -3.204 20.838 1.00 94.69 427 GLY A O 1
ATOM 3321 N N . SER A 1 428 ? 15.963 -4.498 19.236 1.00 95.06 428 SER A N 1
ATOM 3322 C CA . SER A 1 428 ? 16.364 -3.410 18.340 1.00 95.06 428 SER A CA 1
ATOM 3323 C C . SER A 1 428 ? 15.504 -3.415 17.080 1.00 95.06 428 SER A C 1
ATOM 3325 O O . SER A 1 428 ? 15.380 -4.430 16.385 1.00 95.06 428 SER A O 1
ATOM 3327 N N . PHE A 1 429 ? 14.898 -2.270 16.772 1.00 94.12 429 PHE A N 1
ATOM 3328 C CA . PHE A 1 429 ? 14.043 -2.097 15.612 1.00 94.12 429 PHE A CA 1
ATOM 3329 C C . PHE A 1 429 ? 14.928 -1.815 14.404 1.00 94.12 429 PHE A C 1
ATOM 3331 O O . PHE A 1 429 ? 15.178 -0.676 14.001 1.00 94.12 429 PHE A O 1
ATOM 3338 N N . GLY A 1 430 ? 15.421 -2.906 13.832 1.00 91.12 430 GLY A N 1
ATOM 3339 C CA . GLY A 1 430 ? 16.208 -2.888 12.618 1.00 91.12 430 GLY A CA 1
ATOM 3340 C C . GLY A 1 430 ? 15.373 -3.014 11.335 1.00 91.12 430 GLY A C 1
ATOM 3341 O O . GLY A 1 430 ? 14.143 -3.114 11.356 1.00 91.12 430 GLY A O 1
ATOM 3342 N N . PRO A 1 431 ? 16.061 -3.090 10.191 1.00 86.75 431 PRO A N 1
ATOM 3343 C CA . PRO A 1 431 ? 15.466 -3.279 8.865 1.00 86.75 431 PRO A CA 1
ATOM 3344 C C . PRO A 1 431 ? 14.672 -4.571 8.723 1.00 86.75 431 PRO A C 1
ATOM 3346 O O . PRO A 1 431 ? 13.686 -4.611 7.992 1.00 86.75 431 PRO A O 1
ATOM 3349 N N . GLN A 1 432 ? 15.086 -5.632 9.416 1.00 88.44 432 GLN A N 1
ATOM 3350 C CA . GLN A 1 432 ? 14.377 -6.908 9.382 1.00 88.44 432 GLN A CA 1
ATOM 3351 C C . GLN A 1 432 ? 13.008 -6.782 10.063 1.00 88.44 432 GLN A C 1
ATOM 3353 O O . GLN A 1 432 ? 12.007 -7.209 9.493 1.00 88.44 432 GLN A O 1
ATOM 3358 N N . THR A 1 433 ? 12.935 -6.090 11.209 1.00 93.25 433 THR A N 1
ATOM 3359 C CA . THR A 1 433 ? 11.663 -5.731 11.862 1.00 93.25 433 THR A CA 1
ATOM 3360 C C . THR A 1 433 ? 10.784 -4.889 10.937 1.00 93.25 433 THR A C 1
ATOM 3362 O O . THR A 1 433 ? 9.607 -5.195 10.760 1.00 93.25 433 THR A O 1
ATOM 3365 N N . ALA A 1 434 ? 11.357 -3.873 10.283 1.00 92.50 434 ALA A N 1
ATOM 3366 C CA . ALA A 1 434 ? 10.622 -3.032 9.339 1.00 92.50 434 ALA A CA 1
ATOM 3367 C C . ALA A 1 434 ? 10.094 -3.820 8.130 1.00 92.50 434 ALA A C 1
ATOM 3369 O O . ALA A 1 434 ? 8.954 -3.634 7.710 1.00 92.50 434 ALA A O 1
ATOM 3370 N N . SER A 1 435 ? 10.904 -4.732 7.588 1.00 90.94 435 SER A N 1
ATOM 3371 C CA . SER A 1 435 ? 10.530 -5.607 6.472 1.00 90.94 435 SER A CA 1
ATOM 3372 C C . SER A 1 435 ? 9.392 -6.543 6.866 1.00 90.94 435 SER A C 1
ATOM 3374 O O . SER A 1 435 ? 8.395 -6.622 6.154 1.00 90.94 435 SER A O 1
ATOM 3376 N N . ALA A 1 436 ? 9.494 -7.196 8.027 1.00 93.31 436 ALA A N 1
ATOM 3377 C CA . ALA A 1 436 ? 8.439 -8.049 8.566 1.00 93.31 436 ALA A CA 1
ATOM 3378 C C . ALA A 1 436 ? 7.129 -7.277 8.774 1.00 93.31 436 ALA A C 1
ATOM 3380 O O . ALA A 1 436 ? 6.055 -7.790 8.466 1.00 93.31 436 ALA A O 1
ATOM 3381 N N . LEU A 1 437 ? 7.211 -6.026 9.237 1.00 95.31 437 LEU A N 1
ATOM 3382 C CA . LEU A 1 437 ? 6.052 -5.149 9.366 1.00 95.31 437 LEU A CA 1
ATOM 3383 C C . LEU A 1 437 ? 5.432 -4.777 8.023 1.00 95.31 437 LEU A C 1
ATOM 3385 O O . LEU A 1 437 ? 4.214 -4.849 7.909 1.00 95.31 437 LEU A O 1
ATOM 3389 N N . ARG A 1 438 ? 6.223 -4.430 6.999 1.00 94.44 438 ARG A N 1
ATOM 3390 C CA . ARG A 1 438 ? 5.686 -4.180 5.647 1.00 94.44 438 ARG A CA 1
ATOM 3391 C C . ARG A 1 438 ? 4.943 -5.400 5.123 1.00 94.44 438 ARG A C 1
ATOM 3393 O O . ARG A 1 438 ? 3.845 -5.284 4.595 1.00 94.44 438 ARG A O 1
ATOM 3400 N N . GLU A 1 439 ? 5.521 -6.577 5.311 1.00 93.75 439 GLU A N 1
ATOM 3401 C CA . GLU A 1 439 ? 4.943 -7.849 4.881 1.00 93.75 439 GLU A CA 1
ATOM 3402 C C . GLU A 1 439 ? 3.658 -8.190 5.638 1.00 93.75 439 GLU A C 1
ATOM 3404 O O . GLU A 1 439 ? 2.675 -8.645 5.039 1.00 93.75 439 GLU A O 1
ATOM 3409 N N . PHE A 1 440 ? 3.639 -7.915 6.944 1.00 96.06 440 PHE A N 1
ATOM 3410 C CA . PHE A 1 440 ? 2.441 -8.011 7.764 1.00 96.06 440 PHE A CA 1
ATOM 3411 C C . PHE A 1 440 ? 1.366 -7.043 7.271 1.00 96.06 440 PHE A C 1
ATOM 3413 O O . PHE A 1 440 ? 0.254 -7.481 6.993 1.00 96.06 440 PHE A O 1
ATOM 3420 N N . GLN A 1 441 ? 1.700 -5.765 7.085 1.00 94.31 441 GLN A N 1
ATOM 3421 C CA . GLN A 1 441 ? 0.796 -4.734 6.574 1.00 94.31 441 GLN A CA 1
ATOM 3422 C C . GLN A 1 441 ? 0.207 -5.144 5.215 1.00 94.31 441 GLN A C 1
ATOM 3424 O O . GLN A 1 441 ? -1.010 -5.121 5.052 1.00 94.31 441 GLN A O 1
ATOM 3429 N N . ILE A 1 442 ? 1.033 -5.615 4.272 1.00 92.31 442 ILE A N 1
ATOM 3430 C CA . ILE A 1 442 ? 0.599 -6.130 2.961 1.00 92.31 442 ILE A CA 1
ATOM 3431 C C . ILE A 1 442 ? -0.386 -7.293 3.124 1.00 92.31 442 ILE A C 1
ATOM 3433 O O . ILE A 1 442 ? -1.454 -7.301 2.513 1.00 92.31 442 ILE A O 1
ATOM 3437 N N . SER A 1 443 ? -0.046 -8.281 3.954 1.00 92.69 443 SER A N 1
ATOM 3438 C CA . SER A 1 443 ? -0.888 -9.464 4.170 1.00 92.69 443 SER A CA 1
ATOM 3439 C C . SER A 1 443 ? -2.197 -9.118 4.881 1.00 92.69 443 SER A C 1
ATOM 3441 O O . SER A 1 443 ? -3.241 -9.699 4.592 1.00 92.69 443 SER A O 1
ATOM 3443 N N . ALA A 1 444 ? -2.153 -8.144 5.783 1.00 90.25 444 ALA A N 1
ATOM 3444 C CA . ALA A 1 444 ? -3.285 -7.673 6.558 1.00 90.25 444 ALA A CA 1
ATOM 3445 C C . ALA A 1 444 ? -4.277 -6.829 5.741 1.00 90.25 444 ALA A C 1
ATOM 3447 O O . ALA A 1 444 ? -5.412 -6.661 6.183 1.00 90.25 444 ALA A O 1
ATOM 3448 N N . ARG A 1 445 ? -3.909 -6.331 4.550 1.00 85.31 445 ARG A N 1
ATOM 3449 C CA . ARG A 1 445 ? -4.844 -5.652 3.627 1.00 85.31 445 ARG A CA 1
ATOM 3450 C C . ARG A 1 445 ? -5.830 -6.609 2.943 1.00 85.31 445 ARG A C 1
ATOM 3452 O O . ARG A 1 445 ? -6.849 -6.177 2.403 1.00 85.31 445 ARG A O 1
ATOM 3459 N N . LEU A 1 446 ? -5.540 -7.910 2.935 1.00 83.94 446 LEU A N 1
ATOM 3460 C CA . LEU A 1 446 ? -6.295 -8.891 2.158 1.00 83.94 446 LEU A CA 1
ATOM 3461 C C . LEU A 1 446 ? -7.701 -9.136 2.728 1.00 83.94 446 LEU A C 1
ATOM 3463 O O . LEU A 1 446 ? -7.913 -9.192 3.936 1.00 83.94 446 LEU A O 1
ATOM 3467 N N . ALA A 1 447 ? -8.674 -9.353 1.836 1.00 78.94 447 ALA A N 1
ATOM 3468 C CA . ALA A 1 447 ? -10.059 -9.676 2.205 1.00 78.94 447 ALA A CA 1
ATOM 3469 C C . ALA A 1 447 ? -10.213 -11.053 2.873 1.00 78.94 447 ALA A C 1
ATOM 3471 O O . ALA A 1 447 ? -11.194 -11.308 3.577 1.00 78.94 447 ALA A O 1
ATOM 3472 N N . GLN A 1 448 ? -9.246 -11.939 2.651 1.00 85.62 448 GLN A N 1
ATOM 3473 C CA . GLN A 1 448 ? -9.179 -13.260 3.251 1.00 85.62 448 GLN A CA 1
ATOM 3474 C C . GLN A 1 448 ? -7.894 -13.407 4.053 1.00 85.62 448 GLN A C 1
ATOM 3476 O O . GLN A 1 448 ? -6.856 -12.854 3.699 1.00 85.62 448 GLN A O 1
ATOM 3481 N N . VAL A 1 449 ? -7.978 -14.193 5.117 1.00 88.19 449 VAL A N 1
ATOM 3482 C CA . VAL A 1 449 ? -6.866 -14.539 5.988 1.00 88.19 449 VAL A CA 1
ATOM 3483 C C . VAL A 1 449 ? -6.688 -16.048 6.040 1.00 88.19 449 VAL A C 1
ATOM 3485 O O . VAL A 1 449 ? -7.638 -16.818 5.878 1.00 88.19 449 VAL A O 1
ATOM 3488 N N . TYR A 1 450 ? -5.450 -16.468 6.261 1.00 91.81 450 TYR A N 1
ATOM 3489 C CA . TYR A 1 450 ? -5.098 -17.866 6.445 1.00 91.81 450 TYR A CA 1
ATOM 3490 C C . TYR A 1 450 ? -5.087 -18.188 7.939 1.00 91.81 450 TYR A C 1
ATOM 3492 O O . TYR A 1 450 ? -4.363 -17.553 8.709 1.00 91.81 450 TYR A O 1
ATOM 3500 N N . THR A 1 451 ? -5.902 -19.151 8.365 1.00 91.38 451 THR A N 1
ATOM 3501 C CA . THR A 1 451 ? -5.970 -19.597 9.760 1.00 91.38 451 THR A CA 1
ATOM 3502 C C . THR A 1 451 ? -5.423 -21.010 9.889 1.00 91.38 451 THR A C 1
ATOM 3504 O O . THR A 1 451 ? -5.620 -21.855 9.019 1.00 91.38 451 THR A O 1
ATOM 3507 N N . VAL A 1 452 ? -4.717 -21.273 10.988 1.00 89.38 452 VAL A N 1
ATOM 3508 C CA . VAL A 1 452 ? -4.137 -22.585 11.298 1.00 89.38 452 VAL A CA 1
ATOM 3509 C C . VAL A 1 452 ? -4.691 -23.070 12.634 1.00 89.38 452 VAL A C 1
ATOM 3511 O O . VAL A 1 452 ? -4.690 -22.317 13.614 1.00 89.38 452 VAL A O 1
ATOM 3514 N N . TRP A 1 453 ? -5.145 -24.326 12.682 1.00 87.25 453 TRP A N 1
ATOM 3515 C CA . TRP A 1 453 ? -5.502 -25.012 13.928 1.00 87.25 453 TRP A CA 1
ATOM 3516 C C . TRP A 1 453 ? -4.267 -25.657 14.528 1.00 87.25 453 TRP A C 1
ATOM 3518 O O . TRP A 1 453 ? -3.490 -26.282 13.803 1.00 87.25 453 TRP A O 1
ATOM 3528 N N . ARG A 1 454 ? -4.119 -25.571 15.849 1.00 80.50 454 ARG A N 1
ATOM 3529 C CA . ARG A 1 454 ? -3.094 -26.321 16.574 1.00 80.50 454 ARG A CA 1
ATOM 3530 C C . ARG A 1 454 ? -3.719 -27.288 17.572 1.00 80.50 454 ARG A C 1
ATOM 3532 O O . ARG A 1 454 ? -4.749 -26.974 18.165 1.00 80.50 454 ARG A O 1
ATOM 3539 N N . ASP A 1 455 ? -3.111 -28.460 17.730 1.00 80.00 455 ASP A N 1
ATOM 3540 C CA . ASP A 1 455 ? -3.444 -29.370 18.828 1.00 80.00 455 ASP A CA 1
ATOM 3541 C C . ASP A 1 455 ? -2.951 -28.817 20.181 1.00 80.00 455 ASP A C 1
ATOM 3543 O O . ASP A 1 455 ? -2.340 -27.748 20.262 1.00 80.00 455 ASP A O 1
ATOM 3547 N N . GLN A 1 456 ? -3.211 -29.553 21.265 1.00 75.06 456 GLN A N 1
ATOM 3548 C CA . GLN A 1 456 ? -2.759 -29.181 22.612 1.00 75.06 456 GLN A CA 1
ATOM 3549 C C . GLN A 1 456 ? -1.228 -29.127 22.749 1.00 75.06 456 GLN A C 1
ATOM 3551 O O . GLN A 1 456 ? -0.727 -28.425 23.622 1.00 75.06 456 GLN A O 1
ATOM 3556 N N . ALA A 1 457 ? -0.489 -29.838 21.891 1.00 73.88 457 ALA A N 1
ATOM 3557 C CA . ALA A 1 457 ? 0.970 -29.809 21.835 1.00 73.88 457 ALA A CA 1
ATOM 3558 C C . ALA A 1 457 ? 1.504 -28.676 20.936 1.00 73.88 457 ALA A C 1
ATOM 3560 O O . ALA A 1 457 ? 2.713 -28.498 20.809 1.00 73.88 457 ALA A O 1
ATOM 3561 N N . GLY A 1 458 ? 0.615 -27.888 20.324 1.00 70.94 458 GLY A N 1
ATOM 3562 C CA . GLY A 1 458 ? 0.968 -26.789 19.442 1.00 70.94 458 GLY A CA 1
ATOM 3563 C C . GLY A 1 458 ? 1.252 -27.208 18.000 1.00 70.94 458 GLY A C 1
ATOM 3564 O O . GLY A 1 458 ? 1.650 -26.350 17.216 1.00 70.94 458 GLY A O 1
ATOM 3565 N N . ASN A 1 459 ? 1.040 -28.460 17.595 1.00 75.62 459 ASN A N 1
ATOM 3566 C CA . ASN A 1 459 ? 1.281 -28.896 16.218 1.00 75.62 459 ASN A CA 1
ATOM 3567 C C . ASN A 1 459 ? 0.142 -28.455 15.296 1.00 75.62 459 ASN A C 1
ATOM 3569 O O . ASN A 1 459 ? -1.020 -28.548 15.693 1.00 75.62 459 ASN A O 1
ATOM 3573 N N . PRO A 1 460 ? 0.427 -28.006 14.061 1.00 76.62 460 PRO A N 1
ATOM 3574 C CA . PRO A 1 460 ? -0.617 -27.684 13.100 1.00 76.62 460 PRO A CA 1
ATOM 3575 C C . PRO A 1 460 ? -1.410 -28.946 12.722 1.00 76.62 460 PRO A C 1
ATOM 3577 O O . PRO A 1 460 ? -0.848 -29.892 12.180 1.00 76.62 460 PRO A O 1
ATOM 3580 N N . VAL A 1 461 ? -2.720 -28.948 12.980 1.00 85.31 461 VAL A N 1
ATOM 3581 C CA . VAL A 1 461 ? -3.633 -30.062 12.638 1.00 85.31 461 VAL A CA 1
ATOM 3582 C C . VAL A 1 461 ? -4.529 -29.764 11.435 1.00 85.31 461 VAL A C 1
ATOM 3584 O O . VAL A 1 461 ? -5.208 -30.649 10.924 1.00 85.31 461 VAL A O 1
ATOM 3587 N N . GLY A 1 462 ? -4.493 -28.529 10.935 1.00 84.81 462 GLY A N 1
ATOM 3588 C CA . GLY A 1 462 ? -5.041 -28.161 9.634 1.00 84.81 462 GLY A CA 1
ATOM 3589 C C . GLY A 1 462 ? -5.051 -26.647 9.423 1.00 84.81 462 GLY A C 1
ATOM 3590 O O . GLY A 1 462 ? -4.526 -25.893 10.246 1.00 84.81 462 GLY A O 1
ATOM 3591 N N . HIS A 1 463 ? -5.692 -26.213 8.341 1.00 88.94 463 HIS A N 1
ATOM 3592 C CA . HIS A 1 463 ? -5.841 -24.806 7.988 1.00 88.94 463 HIS A CA 1
ATOM 3593 C C . HIS A 1 463 ? -7.167 -24.462 7.285 1.00 88.94 463 HIS A C 1
ATOM 3595 O O . HIS A 1 463 ? -7.784 -25.323 6.655 1.00 88.94 463 HIS A O 1
ATOM 3601 N N . ALA A 1 464 ? -7.563 -23.189 7.323 1.00 88.50 464 ALA A N 1
ATOM 3602 C CA . ALA A 1 464 ? -8.683 -22.649 6.555 1.00 88.50 464 ALA A CA 1
ATOM 3603 C C . ALA A 1 464 ? -8.343 -21.307 5.895 1.00 88.50 464 ALA A C 1
ATOM 3605 O O . ALA A 1 464 ? -7.453 -20.570 6.323 1.00 88.50 464 ALA A O 1
ATOM 3606 N N . ARG A 1 465 ? -9.105 -20.991 4.843 1.00 88.69 465 ARG A N 1
ATOM 3607 C CA . ARG A 1 465 ? -9.251 -19.627 4.331 1.00 88.69 465 ARG A CA 1
ATOM 3608 C C . ARG A 1 465 ? -10.498 -19.041 4.947 1.00 88.69 465 ARG A C 1
ATOM 3610 O O . ARG A 1 465 ? -11.591 -19.578 4.774 1.00 88.69 465 ARG A O 1
ATOM 3617 N N . GLU A 1 466 ? -10.328 -17.947 5.657 1.00 84.06 466 GLU A N 1
ATOM 3618 C CA . GLU A 1 466 ? -11.423 -17.265 6.320 1.00 84.06 466 GLU A CA 1
ATOM 3619 C C . GLU A 1 466 ? -11.487 -15.830 5.844 1.00 84.06 466 GLU A C 1
ATOM 3621 O O . GLU A 1 466 ? -10.532 -15.286 5.293 1.00 84.06 466 GLU A O 1
ATOM 3626 N N . ARG A 1 467 ? -12.636 -15.200 6.039 1.00 78.00 467 ARG A N 1
ATOM 3627 C CA . ARG A 1 467 ? -12.749 -13.784 5.737 1.00 78.00 467 ARG A CA 1
ATOM 3628 C C . ARG A 1 467 ? -12.046 -12.977 6.819 1.00 78.00 467 ARG A C 1
ATOM 3630 O O . ARG A 1 467 ? -12.176 -13.300 7.999 1.00 78.00 467 ARG A O 1
ATOM 3637 N N . ALA A 1 468 ? -11.320 -11.937 6.421 1.00 73.50 468 ALA A N 1
ATOM 3638 C CA . ALA A 1 468 ? -10.666 -11.052 7.370 1.00 73.50 468 ALA A CA 1
ATOM 3639 C C . ALA A 1 468 ? -11.714 -10.434 8.308 1.00 73.50 468 ALA A C 1
ATOM 3641 O O . ALA A 1 468 ? -12.708 -9.861 7.858 1.00 73.50 468 ALA A O 1
ATOM 3642 N N . ILE A 1 469 ? -11.491 -10.575 9.615 1.00 67.88 469 ILE A N 1
ATOM 3643 C CA . ILE A 1 469 ? -12.275 -9.891 10.656 1.00 67.88 469 ILE A CA 1
ATOM 3644 C C . ILE A 1 469 ? -11.771 -8.467 10.901 1.00 67.88 469 ILE A C 1
ATOM 3646 O O . ILE A 1 469 ? -12.397 -7.706 11.624 1.00 67.88 469 ILE A O 1
ATOM 3650 N N . ARG A 1 470 ? -10.599 -8.120 10.368 1.00 73.31 470 ARG A N 1
ATOM 3651 C CA . ARG A 1 470 ? -10.035 -6.775 10.401 1.00 73.31 470 ARG A CA 1
ATOM 3652 C C . ARG A 1 470 ? -8.982 -6.666 9.314 1.00 73.31 470 ARG A C 1
ATOM 3654 O O . ARG A 1 470 ? -8.130 -7.552 9.223 1.00 73.31 470 ARG A O 1
ATOM 3661 N N . ARG A 1 471 ? -9.048 -5.601 8.520 1.00 79.12 471 ARG A N 1
ATOM 3662 C CA . ARG A 1 471 ? -8.059 -5.306 7.486 1.00 79.12 471 ARG A CA 1
ATOM 3663 C C . ARG A 1 471 ? -7.215 -4.106 7.865 1.00 79.12 471 ARG A C 1
ATOM 3665 O O . ARG A 1 471 ? -7.709 -3.148 8.453 1.00 79.12 471 ARG A O 1
ATOM 3672 N N . TYR A 1 472 ? -5.946 -4.173 7.500 1.00 80.19 472 TYR A N 1
ATOM 3673 C CA . TYR A 1 472 ? -5.090 -3.002 7.460 1.00 80.19 472 TYR A CA 1
ATOM 3674 C C . TYR A 1 472 ? -5.481 -2.153 6.249 1.00 80.19 472 TYR A C 1
ATOM 3676 O O . TYR A 1 472 ? -5.756 -2.708 5.191 1.00 80.19 472 TYR A O 1
ATOM 3684 N N . GLN A 1 473 ? -5.549 -0.834 6.406 1.00 72.94 473 GLN A N 1
ATOM 3685 C CA . GLN A 1 473 ? -5.893 0.101 5.320 1.00 72.94 473 GLN A CA 1
ATOM 3686 C C . GLN A 1 473 ? -4.909 1.279 5.237 1.00 72.94 473 GLN A C 1
ATOM 3688 O O . GLN A 1 473 ? -4.778 1.888 4.181 1.00 72.94 473 GLN A O 1
ATOM 3693 N N . GLY A 1 474 ? -4.132 1.529 6.300 1.00 71.81 474 GLY A N 1
ATOM 3694 C CA . GLY A 1 474 ? -3.059 2.525 6.304 1.00 71.81 474 GLY A CA 1
ATOM 3695 C C . GLY A 1 474 ? -1.911 2.195 5.343 1.00 71.81 474 GLY A C 1
ATOM 3696 O O . GLY A 1 474 ? -1.902 1.148 4.694 1.00 71.81 474 GLY A O 1
ATOM 3697 N N . LEU A 1 475 ? -0.939 3.101 5.235 1.00 82.69 475 LEU A N 1
ATOM 3698 C CA . LEU A 1 475 ? 0.188 3.028 4.296 1.00 82.69 475 LEU A CA 1
ATOM 3699 C C . LEU A 1 475 ? 1.176 1.896 4.622 1.00 82.69 475 LEU A C 1
ATOM 3701 O O . LEU A 1 475 ? 1.508 1.657 5.777 1.00 82.69 475 LEU A O 1
ATOM 3705 N N . ILE A 1 476 ? 1.734 1.238 3.600 1.00 90.81 476 ILE A N 1
ATOM 3706 C CA . ILE A 1 476 ? 2.801 0.242 3.800 1.00 90.81 476 ILE A CA 1
ATOM 3707 C C . ILE A 1 476 ? 4.113 0.974 4.115 1.00 90.81 476 ILE A C 1
ATOM 3709 O O . ILE A 1 476 ? 4.861 1.343 3.210 1.00 90.81 476 ILE A O 1
ATOM 3713 N N . ASN A 1 477 ? 4.387 1.202 5.397 1.00 90.50 477 ASN A N 1
ATOM 3714 C CA . ASN A 1 477 ? 5.505 2.027 5.867 1.00 90.50 477 ASN A CA 1
ATOM 3715 C C . ASN A 1 477 ? 6.520 1.273 6.738 1.00 90.50 477 ASN A C 1
ATOM 3717 O O . ASN A 1 477 ? 7.571 1.820 7.059 1.00 90.50 477 ASN A O 1
ATOM 3721 N N . GLY A 1 478 ? 6.240 0.023 7.122 1.00 93.50 478 GLY A N 1
ATOM 3722 C CA . GLY A 1 478 ? 7.145 -0.760 7.970 1.00 93.50 478 GLY A CA 1
ATOM 3723 C C . GLY A 1 478 ? 7.314 -0.214 9.391 1.00 93.50 478 GLY A C 1
ATOM 3724 O O . GLY A 1 478 ? 8.283 -0.565 10.060 1.00 93.50 478 GLY A O 1
ATOM 3725 N N . CYS A 1 479 ? 6.398 0.641 9.847 1.00 93.38 479 CYS A N 1
ATOM 3726 C CA . CYS A 1 479 ? 6.347 1.184 11.202 1.00 93.38 479 CYS A CA 1
ATOM 3727 C C . CYS A 1 479 ? 5.180 0.552 11.977 1.00 93.38 479 CYS A C 1
ATOM 3729 O O . CYS A 1 479 ? 4.151 0.199 11.397 1.00 93.38 479 CYS A O 1
ATOM 3731 N N . LEU A 1 480 ? 5.304 0.436 13.299 1.00 94.19 480 LEU A N 1
ATOM 3732 C CA . LEU A 1 480 ? 4.196 0.025 14.158 1.00 94.19 480 LEU A CA 1
ATOM 3733 C C . LEU A 1 480 ? 3.286 1.226 14.440 1.00 94.19 480 LEU A C 1
ATOM 3735 O O . LEU A 1 480 ? 3.394 1.879 15.473 1.00 94.19 480 LEU A O 1
ATOM 3739 N N . THR A 1 481 ? 2.389 1.528 13.506 1.00 86.25 481 THR A N 1
ATOM 3740 C CA . THR A 1 481 ? 1.322 2.520 13.716 1.00 86.25 481 THR A CA 1
ATOM 3741 C C . THR A 1 481 ? 0.217 1.967 14.632 1.00 86.25 481 THR A C 1
ATOM 3743 O O . THR A 1 481 ? 0.121 0.740 14.783 1.00 86.25 481 THR A O 1
ATOM 3746 N N . PRO A 1 482 ? -0.666 2.816 15.201 1.00 76.88 482 PRO A N 1
ATOM 3747 C CA . PRO A 1 482 ? -1.822 2.350 15.972 1.00 76.88 482 PRO A CA 1
ATOM 3748 C C . PRO A 1 482 ? -2.665 1.310 15.225 1.00 76.88 482 PRO A C 1
ATOM 3750 O O . PRO A 1 482 ? -3.009 0.264 15.782 1.00 76.88 482 PRO A O 1
ATOM 3753 N N . ASP A 1 483 ? -2.904 1.531 13.934 1.00 75.56 483 ASP A N 1
ATOM 3754 C CA . ASP A 1 483 ? -3.651 0.614 13.072 1.00 75.56 483 ASP A CA 1
ATOM 3755 C C . ASP A 1 483 ? -2.928 -0.723 12.907 1.00 75.56 483 ASP A C 1
ATOM 3757 O O . ASP A 1 483 ? -3.535 -1.792 12.995 1.00 75.56 483 ASP A O 1
ATOM 3761 N N . THR A 1 484 ? -1.609 -0.673 12.707 1.00 89.06 484 THR A N 1
ATOM 3762 C CA . THR A 1 484 ? -0.778 -1.872 12.556 1.00 89.06 484 THR A CA 1
ATOM 3763 C C . THR A 1 484 ? -0.822 -2.717 13.825 1.00 89.06 484 THR A C 1
ATOM 3765 O O . THR A 1 484 ? -1.104 -3.914 13.756 1.00 89.06 484 THR A O 1
ATOM 3768 N N . ALA A 1 485 ? -0.627 -2.089 14.989 1.00 88.44 485 ALA A N 1
ATOM 3769 C CA . ALA A 1 485 ? -0.711 -2.751 16.289 1.00 88.44 485 ALA A CA 1
ATOM 3770 C C . ALA A 1 485 ? -2.095 -3.373 16.514 1.00 88.44 485 ALA A C 1
ATOM 3772 O O . ALA A 1 485 ? -2.227 -4.487 17.020 1.00 88.44 485 ALA A O 1
ATOM 3773 N N . THR A 1 486 ? -3.137 -2.670 16.083 1.00 80.50 486 THR A N 1
ATOM 3774 C CA . THR A 1 486 ? -4.520 -3.092 16.260 1.00 80.50 486 THR A CA 1
ATOM 3775 C C . THR A 1 486 ? -4.876 -4.312 15.409 1.00 80.50 486 THR A C 1
ATOM 3777 O O . THR A 1 486 ? -5.523 -5.244 15.897 1.00 80.50 486 THR A O 1
ATOM 3780 N N . VAL A 1 487 ? -4.438 -4.356 14.148 1.00 85.69 487 VAL A N 1
ATOM 3781 C CA . VAL A 1 487 ? -4.637 -5.543 13.302 1.00 85.69 487 VAL A CA 1
ATOM 3782 C C . VAL A 1 487 ? -3.766 -6.707 13.782 1.00 85.69 487 VAL A C 1
ATOM 3784 O O . VAL A 1 487 ? -4.229 -7.848 13.786 1.00 85.69 487 VAL A O 1
ATOM 3787 N N . LEU A 1 488 ? -2.547 -6.436 14.262 1.00 92.31 488 LEU A N 1
ATOM 3788 C CA . LEU A 1 488 ? -1.657 -7.459 14.816 1.00 92.31 488 LEU A CA 1
ATOM 3789 C C . LEU A 1 488 ? -2.271 -8.118 16.058 1.00 92.31 488 LEU A C 1
ATOM 3791 O O . LEU A 1 488 ? -2.349 -9.345 16.128 1.00 92.31 488 LEU A O 1
ATOM 3795 N N . ALA A 1 489 ? -2.814 -7.323 16.983 1.00 87.06 489 ALA A N 1
ATOM 3796 C CA . ALA A 1 489 ? -3.546 -7.821 18.147 1.00 87.06 489 ALA A CA 1
ATOM 3797 C C . ALA A 1 489 ? -4.744 -8.705 17.750 1.00 87.06 489 ALA A C 1
ATOM 3799 O O . ALA A 1 489 ? -4.982 -9.753 18.359 1.00 87.06 489 ALA A O 1
ATOM 3800 N N . ALA A 1 490 ? -5.467 -8.337 16.686 1.00 84.06 490 ALA A N 1
ATOM 3801 C CA . ALA A 1 490 ? -6.564 -9.149 16.165 1.00 84.06 490 ALA A CA 1
ATOM 3802 C C . ALA A 1 490 ? -6.084 -10.502 15.606 1.00 84.06 490 ALA A C 1
ATOM 3804 O O . ALA A 1 490 ? -6.758 -11.510 15.802 1.00 84.06 490 ALA A O 1
ATOM 3805 N N . TRP A 1 491 ? -4.919 -10.553 14.951 1.00 89.81 491 TRP A N 1
ATOM 3806 C CA . TRP A 1 491 ? -4.341 -11.799 14.426 1.00 89.81 491 TRP A CA 1
ATOM 3807 C C . TRP A 1 491 ? -3.782 -12.713 15.524 1.00 89.81 491 TRP A C 1
ATOM 3809 O O . TRP A 1 491 ? -3.820 -13.939 15.388 1.00 89.81 491 TRP A O 1
ATOM 3819 N N . LEU A 1 492 ? -3.287 -12.128 16.618 1.00 88.62 492 LEU A N 1
ATOM 3820 C CA . LEU A 1 492 ? -2.808 -12.856 17.796 1.00 88.62 492 LEU A CA 1
ATOM 3821 C C . LEU A 1 492 ? -3.950 -13.461 18.621 1.00 88.62 492 LEU A C 1
ATOM 3823 O O . LEU A 1 492 ? -3.768 -14.504 19.257 1.00 88.62 492 LEU A O 1
ATOM 3827 N N . THR A 1 493 ? -5.119 -12.818 18.607 1.00 83.25 493 THR A N 1
ATOM 3828 C CA . THR A 1 493 ? -6.288 -13.245 19.378 1.00 83.25 493 THR A CA 1
ATOM 3829 C C . THR A 1 493 ? -6.904 -14.509 18.764 1.00 83.25 493 THR A C 1
ATOM 3831 O O . THR A 1 493 ? -7.290 -14.496 17.594 1.00 83.25 493 THR A O 1
ATOM 3834 N N . PRO A 1 494 ? -7.048 -15.614 19.524 1.00 75.00 494 PRO A N 1
ATOM 3835 C CA . PRO A 1 494 ? -7.716 -16.810 19.025 1.00 75.00 494 PRO A CA 1
ATOM 3836 C C . PRO A 1 494 ? -9.172 -16.535 18.638 1.00 75.00 494 PRO A C 1
ATOM 3838 O O . PRO A 1 494 ? -9.890 -15.810 19.334 1.00 75.00 494 PRO A O 1
ATOM 3841 N N . VAL A 1 495 ? -9.645 -17.165 17.563 1.00 67.06 495 VAL A N 1
ATOM 3842 C CA . VAL A 1 495 ? -11.065 -17.096 17.187 1.00 67.06 495 VAL A CA 1
ATOM 3843 C C . VAL A 1 495 ? -11.893 -17.771 18.291 1.00 67.06 495 VAL A C 1
ATOM 3845 O O . VAL A 1 495 ? -11.668 -18.938 18.605 1.00 67.06 495 VAL A O 1
ATOM 3848 N N . ARG A 1 496 ? -12.827 -17.033 18.918 1.00 59.16 496 ARG A N 1
ATOM 3849 C CA . ARG A 1 496 ? -13.583 -17.474 20.114 1.00 59.16 496 ARG A CA 1
ATOM 3850 C C . ARG A 1 496 ? -14.056 -18.931 20.018 1.00 59.16 496 ARG A C 1
ATOM 3852 O O . ARG A 1 496 ? -14.817 -19.274 19.119 1.00 59.16 496 ARG A O 1
ATOM 3859 N N . GLY A 1 497 ? -13.673 -19.731 21.015 1.00 57.84 497 GLY A N 1
ATOM 3860 C CA . GLY A 1 497 ? -14.086 -21.130 21.162 1.00 57.84 497 GLY A CA 1
ATOM 3861 C C . GLY A 1 497 ? -13.195 -22.145 20.446 1.00 57.84 497 GLY A C 1
ATOM 3862 O O . GLY A 1 497 ? -13.404 -23.339 20.632 1.00 57.84 497 GLY A O 1
ATOM 3863 N N . GLU A 1 498 ? -12.194 -21.709 19.670 1.00 61.34 498 GLU A N 1
ATOM 3864 C CA . GLU A 1 498 ? -11.334 -22.607 18.899 1.00 61.34 498 GLU A CA 1
ATOM 3865 C C . GLU A 1 498 ? -9.855 -22.203 18.970 1.00 61.34 498 GLU A C 1
ATOM 3867 O O . GLU A 1 498 ? -9.509 -21.024 18.976 1.00 61.34 498 GLU A O 1
ATOM 3872 N N . ALA A 1 499 ? -8.948 -23.185 18.983 1.00 71.75 499 ALA A N 1
ATOM 3873 C CA . ALA A 1 499 ? -7.494 -22.974 18.966 1.00 71.75 499 ALA A CA 1
ATOM 3874 C C . ALA A 1 499 ? -6.973 -22.540 17.573 1.00 71.75 499 ALA A C 1
ATOM 3876 O O . ALA A 1 499 ? -5.937 -23.012 17.098 1.00 71.75 499 ALA A O 1
ATOM 3877 N N . ARG A 1 500 ? -7.723 -21.664 16.893 1.00 82.75 500 ARG A N 1
ATOM 3878 C CA . ARG A 1 500 ? -7.412 -21.097 15.578 1.00 82.75 500 ARG A CA 1
ATOM 3879 C C . ARG A 1 500 ? -6.660 -19.790 15.722 1.00 82.75 500 ARG A C 1
ATOM 3881 O O . ARG A 1 500 ? -7.091 -18.922 16.479 1.00 82.75 500 ARG A O 1
ATOM 3888 N N . ARG A 1 501 ? -5.587 -19.617 14.948 1.00 86.31 501 ARG A N 1
ATOM 3889 C CA . ARG A 1 501 ? -4.869 -18.338 14.846 1.00 86.31 501 ARG A CA 1
ATOM 3890 C C . ARG A 1 501 ? -4.601 -17.965 13.401 1.00 86.31 501 ARG A C 1
ATOM 3892 O O . ARG A 1 501 ? -4.279 -18.837 12.591 1.00 86.31 501 ARG A O 1
ATOM 3899 N N . THR A 1 502 ? -4.685 -16.674 13.117 1.00 91.81 502 THR A N 1
ATOM 3900 C CA . THR A 1 502 ? -4.323 -16.120 11.817 1.00 91.81 502 THR A CA 1
ATOM 3901 C C . THR A 1 502 ? -2.810 -16.157 11.626 1.00 91.81 502 THR A C 1
ATOM 3903 O O . THR A 1 502 ? -2.046 -15.972 12.577 1.00 91.81 502 THR A O 1
ATOM 3906 N N . ARG A 1 503 ? -2.365 -16.450 10.404 1.00 92.69 503 ARG A N 1
ATOM 3907 C CA . ARG A 1 503 ? -0.955 -16.563 10.029 1.00 92.69 503 ARG A CA 1
ATOM 3908 C C . ARG A 1 503 ? -0.697 -15.924 8.671 1.00 92.69 503 ARG A C 1
ATOM 3910 O O . ARG A 1 503 ? -1.615 -15.751 7.871 1.00 92.69 503 ARG A O 1
ATOM 3917 N N . ASN A 1 504 ? 0.572 -15.629 8.403 1.00 92.88 504 ASN A N 1
ATOM 3918 C CA . ASN A 1 504 ? 1.038 -15.314 7.062 1.00 92.88 504 ASN A CA 1
ATOM 3919 C C . ASN A 1 504 ? 0.604 -16.415 6.077 1.00 92.88 504 ASN A C 1
ATOM 3921 O O . ASN A 1 504 ? 0.801 -17.606 6.321 1.00 92.88 504 ASN A O 1
ATOM 3925 N N . ALA A 1 505 ? -0.020 -15.994 4.980 1.00 91.06 505 ALA A N 1
ATOM 3926 C CA . ALA A 1 505 ? -0.547 -16.871 3.946 1.00 91.06 505 ALA A CA 1
ATOM 3927 C C . ALA A 1 505 ? 0.489 -17.273 2.890 1.00 91.06 505 ALA A C 1
ATOM 3929 O O . ALA A 1 505 ? 0.251 -18.231 2.160 1.00 91.06 505 ALA A O 1
ATOM 3930 N N . ALA A 1 506 ? 1.599 -16.544 2.770 1.00 91.50 506 ALA A N 1
ATOM 3931 C CA . ALA A 1 506 ? 2.693 -16.917 1.882 1.00 91.50 506 ALA A CA 1
ATOM 3932 C C . ALA A 1 506 ? 3.831 -17.534 2.683 1.00 91.50 506 ALA A C 1
ATOM 3934 O O . ALA A 1 506 ? 4.283 -16.938 3.656 1.00 91.50 506 ALA A O 1
ATOM 3935 N N . THR A 1 507 ? 4.345 -18.666 2.221 1.00 92.19 507 THR A N 1
ATOM 3936 C CA . THR A 1 507 ? 5.637 -19.196 2.665 1.00 92.19 507 THR A CA 1
ATOM 3937 C C . THR A 1 507 ? 6.557 -19.344 1.466 1.00 92.19 507 THR A C 1
ATOM 3939 O O . THR A 1 507 ? 6.101 -19.626 0.355 1.00 92.19 507 THR A O 1
ATOM 3942 N N . VAL A 1 508 ? 7.854 -19.151 1.679 1.00 94.69 508 VAL A N 1
ATOM 3943 C CA . VAL A 1 508 ? 8.888 -19.467 0.694 1.00 94.69 508 VAL A CA 1
ATOM 3944 C C . VAL A 1 508 ? 9.844 -20.453 1.335 1.00 94.69 508 VAL A C 1
ATOM 3946 O O . VAL A 1 508 ? 10.395 -20.155 2.382 1.00 94.69 508 VAL A O 1
ATOM 3949 N N . ASP A 1 509 ? 10.048 -21.621 0.737 1.00 94.81 509 ASP A N 1
ATOM 3950 C CA . ASP A 1 509 ? 10.890 -22.663 1.324 1.00 94.81 509 ASP A CA 1
ATOM 3951 C C . ASP A 1 509 ? 11.939 -23.149 0.312 1.00 94.81 509 ASP A C 1
ATOM 3953 O O . ASP A 1 509 ? 11.677 -23.238 -0.893 1.00 94.81 509 ASP A O 1
ATOM 3957 N N . ALA A 1 510 ? 13.128 -23.491 0.811 1.00 95.44 510 ALA A N 1
ATOM 3958 C CA . ALA A 1 510 ? 14.191 -24.146 0.057 1.00 95.44 510 ALA A CA 1
ATOM 3959 C C . ALA A 1 510 ? 14.090 -25.668 0.199 1.00 95.44 510 ALA A C 1
ATOM 3961 O O . ALA A 1 510 ? 14.004 -26.206 1.307 1.00 95.44 510 ALA A O 1
ATOM 3962 N N . TYR A 1 511 ? 14.165 -26.367 -0.930 1.00 93.81 511 TYR A N 1
ATOM 3963 C CA . TYR A 1 511 ? 14.022 -27.812 -1.027 1.00 93.81 511 TYR A CA 1
ATOM 3964 C C . TYR A 1 511 ? 15.272 -28.458 -1.605 1.00 93.81 511 TYR A C 1
ATOM 3966 O O . TYR A 1 511 ? 15.859 -27.982 -2.582 1.00 93.81 511 TYR A O 1
ATOM 3974 N N . ARG A 1 512 ? 15.605 -29.635 -1.073 1.00 93.81 512 ARG A N 1
ATOM 3975 C CA . ARG A 1 512 ? 16.494 -30.564 -1.764 1.00 93.81 512 ARG A CA 1
ATOM 3976 C C . ARG A 1 512 ? 15.731 -31.179 -2.933 1.00 93.81 512 ARG A C 1
ATOM 3978 O O . ARG A 1 512 ? 14.697 -31.823 -2.747 1.00 93.81 512 ARG A O 1
ATOM 3985 N N . MET A 1 513 ? 16.244 -30.973 -4.139 1.00 87.75 513 MET A N 1
ATOM 3986 C CA . MET A 1 513 ? 15.604 -31.434 -5.368 1.00 87.75 513 MET A CA 1
ATOM 3987 C C . MET A 1 513 ? 15.720 -32.955 -5.536 1.00 87.75 513 MET A C 1
ATOM 3989 O O . MET A 1 513 ? 16.788 -33.531 -5.335 1.00 87.75 513 MET A O 1
ATOM 3993 N N . GLN A 1 514 ? 14.627 -33.605 -5.947 1.00 85.56 514 GLN A N 1
ATOM 3994 C CA . GLN A 1 514 ? 14.604 -35.006 -6.381 1.00 85.56 514 GLN A CA 1
ATOM 3995 C C . GLN A 1 514 ? 14.242 -35.045 -7.870 1.00 85.56 514 GLN A C 1
ATOM 3997 O O . GLN A 1 514 ? 13.074 -35.097 -8.249 1.00 85.56 514 GLN A O 1
ATOM 4002 N N . GLY A 1 515 ? 15.249 -34.939 -8.740 1.00 83.06 515 GLY A N 1
ATOM 4003 C CA . GLY A 1 515 ? 15.010 -34.668 -10.160 1.00 83.06 515 GLY A CA 1
ATOM 4004 C C . GLY A 1 515 ? 14.447 -33.256 -10.354 1.00 83.06 515 GLY A C 1
ATOM 4005 O O . GLY A 1 515 ? 15.054 -32.288 -9.906 1.00 83.06 515 GLY A O 1
ATOM 4006 N N . THR A 1 516 ? 13.290 -33.128 -11.009 1.00 74.19 516 THR A N 1
ATOM 4007 C CA . THR A 1 516 ? 12.629 -31.833 -11.276 1.00 74.19 516 THR A CA 1
ATOM 4008 C C . THR A 1 516 ? 11.543 -31.470 -10.263 1.00 74.19 516 THR A C 1
ATOM 4010 O O . THR A 1 516 ? 10.867 -30.460 -10.444 1.00 74.19 516 THR A O 1
ATOM 4013 N N . VAL A 1 517 ? 11.336 -32.283 -9.222 1.00 80.69 517 VAL A N 1
ATOM 4014 C CA . VAL A 1 517 ? 10.304 -32.048 -8.201 1.00 80.69 517 VAL A CA 1
ATOM 4015 C C . VAL A 1 517 ? 10.921 -31.721 -6.835 1.00 80.69 517 VAL A C 1
ATOM 4017 O O . VAL A 1 517 ? 12.011 -32.215 -6.518 1.00 80.69 517 VAL A O 1
ATOM 4020 N N . PRO A 1 518 ? 10.249 -30.887 -6.018 1.00 84.56 518 PRO A N 1
ATOM 4021 C CA . PRO A 1 518 ? 10.691 -30.593 -4.658 1.00 84.56 518 PRO A CA 1
ATOM 4022 C C . PRO A 1 518 ? 10.612 -31.847 -3.775 1.00 84.56 518 PRO A C 1
ATOM 4024 O O . PRO A 1 518 ? 9.578 -32.513 -3.737 1.00 84.56 518 PRO A O 1
ATOM 4027 N N . GLY A 1 519 ? 11.709 -32.162 -3.079 1.00 88.12 519 GLY A N 1
ATOM 4028 C CA . GLY A 1 519 ? 11.796 -33.254 -2.109 1.00 88.12 519 GLY A CA 1
ATOM 4029 C C . GLY A 1 519 ? 11.605 -32.767 -0.670 1.00 88.12 519 GLY A C 1
ATOM 4030 O O . GLY A 1 519 ? 10.534 -32.303 -0.291 1.00 88.12 519 GLY A O 1
ATOM 4031 N N . GLU A 1 520 ? 12.654 -32.888 0.143 1.00 91.12 520 GLU A N 1
ATOM 4032 C CA . GLU A 1 520 ? 12.668 -32.471 1.552 1.00 91.12 520 GLU A CA 1
ATOM 4033 C C . GLU A 1 520 ? 12.872 -30.953 1.682 1.00 91.12 520 GLU A C 1
ATOM 4035 O O . GLU A 1 520 ? 13.728 -30.387 0.997 1.00 91.12 520 GLU A O 1
ATOM 4040 N N . VAL A 1 521 ? 12.122 -30.308 2.584 1.00 91.56 521 VAL A N 1
ATOM 4041 C CA . VAL A 1 521 ? 12.364 -28.911 2.981 1.00 91.56 521 VAL A CA 1
ATOM 4042 C C . VAL A 1 521 ? 13.655 -28.851 3.796 1.00 91.56 521 VAL A C 1
ATOM 4044 O O . VAL A 1 521 ? 13.735 -29.438 4.870 1.00 91.56 521 VAL A O 1
ATOM 4047 N N . VAL A 1 522 ? 14.653 -28.125 3.298 1.00 94.38 522 VAL A N 1
ATOM 4048 C CA . VAL A 1 522 ? 15.936 -27.911 3.989 1.00 94.38 522 VAL A CA 1
ATOM 4049 C C . VAL A 1 522 ? 15.887 -26.645 4.837 1.00 94.38 522 VAL A C 1
ATOM 4051 O O . VAL A 1 522 ? 16.436 -26.601 5.935 1.00 94.38 522 VAL A O 1
ATOM 4054 N N . THR A 1 523 ? 15.220 -25.604 4.343 1.00 92.12 523 THR A N 1
ATOM 4055 C CA . THR A 1 523 ? 15.043 -24.345 5.072 1.00 92.12 523 THR A CA 1
ATOM 4056 C C . THR A 1 523 ? 13.652 -23.810 4.778 1.00 92.12 523 THR A C 1
ATOM 4058 O O . THR A 1 523 ? 13.303 -23.592 3.621 1.00 92.12 523 THR A O 1
ATOM 4061 N N . ALA A 1 524 ? 12.845 -23.646 5.822 1.00 90.50 524 ALA A N 1
ATOM 4062 C CA . ALA A 1 524 ? 11.481 -23.151 5.705 1.00 90.50 524 ALA A CA 1
ATOM 4063 C C . ALA A 1 524 ? 11.430 -21.632 5.893 1.00 90.50 524 ALA A C 1
ATOM 4065 O O . ALA A 1 524 ? 12.206 -21.083 6.674 1.00 90.50 524 ALA A O 1
ATOM 4066 N N . ASN A 1 525 ? 10.458 -20.995 5.245 1.00 89.62 525 ASN A N 1
ATOM 4067 C CA . ASN A 1 525 ? 10.090 -19.595 5.423 1.00 89.62 525 ASN A CA 1
ATOM 4068 C C . ASN A 1 525 ? 11.277 -18.625 5.260 1.00 89.62 525 ASN A C 1
ATOM 4070 O O . ASN A 1 525 ? 11.637 -17.923 6.199 1.00 89.62 525 ASN A O 1
ATOM 4074 N N . LEU A 1 526 ? 11.895 -18.622 4.077 1.00 92.75 526 LEU A N 1
ATOM 4075 C CA . LEU A 1 526 ? 12.964 -17.713 3.669 1.00 92.75 526 LEU A CA 1
ATOM 4076 C C . LEU A 1 526 ? 12.428 -16.283 3.529 1.00 92.75 526 LEU A C 1
ATOM 4078 O O . LEU A 1 526 ? 11.472 -16.051 2.790 1.00 92.75 526 LEU A O 1
ATOM 4082 N N . TRP A 1 527 ? 13.092 -15.315 4.158 1.00 89.94 527 TRP A N 1
ATOM 4083 C CA . TRP A 1 527 ? 12.713 -13.901 4.093 1.00 89.94 527 TRP A CA 1
ATOM 4084 C C . TRP A 1 527 ? 13.759 -13.077 3.359 1.00 89.94 527 TRP A C 1
ATOM 4086 O O . TRP A 1 527 ? 13.446 -12.369 2.398 1.00 89.94 527 TRP A O 1
ATOM 4096 N N . HIS A 1 528 ? 15.004 -13.185 3.805 1.00 88.31 528 HIS A N 1
ATOM 4097 C CA . HIS A 1 528 ? 16.106 -12.347 3.364 1.00 88.31 528 HIS A CA 1
ATOM 4098 C C . HIS A 1 528 ? 16.799 -12.914 2.125 1.00 88.31 528 HIS A C 1
ATOM 4100 O O . HIS A 1 528 ? 16.766 -14.123 1.900 1.00 88.31 528 HIS A O 1
ATOM 4106 N N . PRO A 1 529 ? 17.488 -12.069 1.335 1.00 88.62 529 PRO A N 1
ATOM 4107 C CA . PRO A 1 529 ? 18.140 -12.511 0.102 1.00 88.62 529 PRO A CA 1
ATOM 4108 C C . PRO A 1 529 ? 19.139 -13.659 0.305 1.00 88.62 529 PRO A C 1
ATOM 4110 O O . PRO A 1 529 ? 19.296 -14.494 -0.580 1.00 88.62 529 PRO A O 1
ATOM 4113 N N . ALA A 1 530 ? 19.806 -13.696 1.462 1.00 88.38 530 ALA A N 1
ATOM 4114 C CA . ALA A 1 530 ? 20.799 -14.707 1.823 1.00 88.38 530 ALA A CA 1
ATOM 4115 C C . ALA A 1 530 ? 20.223 -15.904 2.605 1.00 88.38 530 ALA A C 1
ATOM 4117 O O . ALA A 1 530 ? 20.967 -16.831 2.930 1.00 88.38 530 ALA A O 1
ATOM 4118 N N . ASP A 1 531 ? 18.920 -15.916 2.904 1.00 88.62 531 ASP A N 1
ATOM 4119 C CA . ASP A 1 531 ? 18.295 -17.073 3.541 1.00 88.62 531 ASP A CA 1
ATOM 4120 C C . ASP A 1 531 ? 18.305 -18.247 2.556 1.00 88.62 531 ASP A C 1
ATOM 4122 O O . ASP A 1 531 ? 17.839 -18.125 1.420 1.00 88.62 531 ASP A O 1
ATOM 4126 N N . GLY A 1 532 ? 18.842 -19.392 2.990 1.00 83.50 532 GLY A N 1
ATOM 4127 C CA . GLY A 1 532 ? 18.991 -20.567 2.129 1.00 83.50 532 GLY A CA 1
ATOM 4128 C C . GLY A 1 532 ? 20.097 -20.416 1.077 1.00 83.50 532 GLY A C 1
ATOM 4129 O O . GLY A 1 532 ? 19.899 -20.813 -0.067 1.00 83.50 532 GLY A O 1
ATOM 4130 N N . ALA A 1 533 ? 21.261 -19.874 1.459 1.00 89.69 533 ALA A N 1
ATOM 4131 C CA . ALA A 1 533 ? 22.404 -19.571 0.582 1.00 89.69 533 ALA A CA 1
ATOM 4132 C C . ALA A 1 533 ? 23.072 -20.770 -0.143 1.00 89.69 533 ALA A C 1
ATOM 4134 O O . ALA A 1 533 ? 24.152 -20.624 -0.716 1.00 89.69 533 ALA A O 1
ATOM 4135 N N . ASP A 1 534 ? 22.474 -21.962 -0.122 1.00 91.56 534 ASP A N 1
ATOM 4136 C CA . ASP A 1 534 ? 22.952 -23.121 -0.875 1.00 91.56 534 ASP A CA 1
ATOM 4137 C C . ASP A 1 534 ? 22.400 -23.066 -2.317 1.00 91.56 534 ASP A C 1
ATOM 4139 O O . ASP A 1 534 ? 21.199 -23.273 -2.528 1.00 91.56 534 ASP A O 1
ATOM 4143 N N . PRO A 1 535 ? 23.252 -22.827 -3.336 1.00 90.19 535 PRO A N 1
ATOM 4144 C CA . PRO A 1 535 ? 22.811 -22.672 -4.723 1.00 90.19 535 PRO A CA 1
ATOM 4145 C C . PRO A 1 535 ? 22.307 -23.976 -5.362 1.00 90.19 535 PRO A C 1
ATOM 4147 O O . PRO A 1 535 ? 21.830 -23.962 -6.501 1.00 90.19 535 PRO A O 1
ATOM 4150 N N . THR A 1 536 ? 22.433 -25.114 -4.670 1.00 90.81 536 THR A N 1
ATOM 4151 C CA . THR A 1 536 ? 21.940 -26.419 -5.135 1.00 90.81 536 THR A CA 1
ATOM 4152 C C . THR A 1 536 ? 20.474 -26.671 -4.779 1.00 90.81 536 THR A C 1
ATOM 4154 O O . THR A 1 536 ? 19.861 -27.595 -5.321 1.00 90.81 536 THR A O 1
ATOM 4157 N N . LEU A 1 537 ? 19.894 -25.854 -3.895 1.00 93.75 537 LEU A N 1
ATOM 4158 C CA . LEU A 1 537 ? 18.507 -25.986 -3.465 1.00 93.75 537 LEU A CA 1
ATOM 4159 C C . LEU A 1 537 ? 17.555 -25.271 -4.428 1.00 93.75 537 LEU A C 1
ATOM 4161 O O . LEU A 1 537 ? 17.824 -24.170 -4.910 1.00 93.75 537 LEU A O 1
ATOM 4165 N N . GLY A 1 538 ? 16.407 -25.898 -4.683 1.00 93.75 538 GLY A N 1
ATOM 4166 C CA . GLY A 1 538 ? 15.304 -25.261 -5.397 1.00 93.75 538 GLY A CA 1
ATOM 4167 C C . GLY A 1 538 ? 14.413 -24.510 -4.417 1.00 93.75 538 GLY A C 1
ATOM 4168 O O . GLY A 1 538 ? 14.031 -25.063 -3.388 1.00 93.75 538 GLY A O 1
ATOM 4169 N N . VAL A 1 539 ? 14.054 -23.274 -4.735 1.00 95.44 539 VAL A N 1
ATOM 4170 C CA . VAL A 1 539 ? 13.203 -22.427 -3.896 1.00 95.44 539 VAL A CA 1
ATOM 4171 C C . VAL A 1 539 ? 11.796 -22.367 -4.476 1.00 95.44 539 VAL A C 1
ATOM 4173 O O . VAL A 1 539 ? 11.609 -22.167 -5.680 1.00 95.44 539 VAL A O 1
ATOM 4176 N N . TYR A 1 540 ? 10.798 -22.549 -3.613 1.00 94.44 540 TYR A N 1
ATOM 4177 C CA . TYR A 1 540 ? 9.386 -22.605 -3.979 1.00 94.44 540 TYR A CA 1
ATOM 4178 C C . TYR A 1 540 ? 8.570 -21.718 -3.053 1.00 94.44 540 TYR A C 1
ATOM 4180 O O . TYR A 1 540 ? 8.797 -21.702 -1.847 1.00 94.44 540 TYR A O 1
ATOM 4188 N N . ALA A 1 541 ? 7.584 -21.030 -3.616 1.00 94.12 541 ALA A N 1
ATOM 4189 C CA . ALA A 1 541 ? 6.612 -20.269 -2.849 1.00 94.12 541 ALA A CA 1
ATOM 4190 C C . ALA A 1 541 ? 5.289 -21.033 -2.780 1.00 94.12 541 ALA A C 1
ATOM 4192 O O . ALA A 1 541 ? 4.869 -21.640 -3.766 1.00 94.12 541 ALA A O 1
ATOM 4193 N N . THR A 1 542 ? 4.626 -20.990 -1.629 1.00 92.12 542 THR A N 1
ATOM 4194 C CA . THR A 1 542 ? 3.255 -21.474 -1.445 1.00 92.12 542 THR A CA 1
ATOM 4195 C C . THR A 1 542 ? 2.385 -20.297 -1.033 1.00 92.12 542 THR A C 1
ATOM 4197 O O . THR A 1 542 ? 2.635 -19.675 -0.004 1.00 92.12 542 THR A O 1
ATOM 4200 N N . ASP A 1 543 ? 1.361 -19.992 -1.831 1.00 91.94 543 ASP A N 1
ATOM 4201 C CA . ASP A 1 543 ? 0.344 -19.006 -1.474 1.00 91.94 543 ASP A CA 1
ATOM 4202 C C . ASP A 1 543 ? -0.942 -19.700 -1.028 1.00 91.94 543 ASP A C 1
ATOM 4204 O O . ASP A 1 543 ? -1.780 -20.105 -1.839 1.00 91.94 543 ASP A O 1
ATOM 4208 N N . HIS A 1 544 ? -1.119 -19.811 0.285 1.00 90.44 544 HIS A N 1
ATOM 4209 C CA . HIS A 1 544 ? -2.248 -20.510 0.881 1.00 90.44 544 HIS A CA 1
ATOM 4210 C C . HIS A 1 544 ? -3.595 -19.862 0.578 1.00 90.44 544 HIS A C 1
ATOM 4212 O O . HIS A 1 544 ? -4.607 -20.551 0.699 1.00 90.44 544 HIS A O 1
ATOM 4218 N N . LEU A 1 545 ? -3.627 -18.592 0.166 1.00 89.75 545 LEU A N 1
ATOM 4219 C CA . LEU A 1 545 ? -4.843 -17.890 -0.250 1.00 89.75 545 LEU A CA 1
ATOM 4220 C C . LEU A 1 545 ? -5.140 -18.012 -1.753 1.00 89.75 545 LEU A C 1
ATOM 4222 O O . LEU A 1 545 ? -6.234 -17.635 -2.157 1.00 89.75 545 LEU A O 1
ATOM 4226 N N . GLU A 1 546 ? -4.224 -18.560 -2.563 1.00 88.25 546 GLU A N 1
ATOM 4227 C CA . GLU A 1 546 ? -4.342 -18.613 -4.033 1.00 88.25 546 GLU A CA 1
ATOM 4228 C C . GLU A 1 546 ? -4.713 -17.251 -4.650 1.00 88.25 546 GLU A C 1
ATOM 4230 O O . GLU A 1 546 ? -5.590 -17.155 -5.507 1.00 88.25 546 GLU A O 1
ATOM 4235 N N . ARG A 1 547 ? -4.029 -16.182 -4.221 1.00 85.94 547 ARG A N 1
ATOM 4236 C CA . ARG A 1 547 ? -4.249 -14.812 -4.719 1.00 85.94 547 ARG A CA 1
ATOM 4237 C C . ARG A 1 547 ? -3.969 -14.684 -6.210 1.00 85.94 547 ARG A C 1
ATOM 4239 O O . ARG A 1 547 ? -4.506 -13.798 -6.866 1.00 85.94 547 ARG A O 1
ATOM 4246 N N . TYR A 1 548 ? -3.109 -15.553 -6.728 1.00 88.38 548 TYR A N 1
ATOM 4247 C CA . TYR A 1 548 ? -2.685 -15.547 -8.115 1.00 88.38 548 TYR A CA 1
ATOM 4248 C C . TYR A 1 548 ? -3.384 -16.658 -8.909 1.00 88.38 548 TYR A C 1
ATOM 4250 O O . TYR A 1 548 ? -3.400 -17.812 -8.463 1.00 88.38 548 TYR A O 1
ATOM 4258 N N . PRO A 1 549 ? -3.905 -16.366 -10.115 1.00 87.69 549 PRO A N 1
ATOM 4259 C CA . PRO A 1 549 ? -4.523 -17.366 -10.980 1.00 87.69 549 PRO A CA 1
ATOM 4260 C C . PRO A 1 549 ? -3.456 -18.271 -11.618 1.00 87.69 549 PRO A C 1
ATOM 4262 O O . PRO A 1 549 ? -3.059 -18.093 -12.766 1.00 87.69 549 PRO A O 1
ATOM 4265 N N . ILE A 1 550 ? -2.966 -19.257 -10.863 1.00 87.44 550 ILE A N 1
ATOM 4266 C CA . ILE A 1 550 ? -1.951 -20.207 -11.339 1.00 87.44 550 ILE A CA 1
ATOM 4267 C C . ILE A 1 550 ? -2.618 -21.271 -12.233 1.00 87.44 550 ILE A C 1
ATOM 4269 O O . ILE A 1 550 ? -3.493 -22.007 -11.742 1.00 87.44 550 ILE A O 1
ATOM 4273 N N . PRO A 1 551 ? -2.196 -21.413 -13.510 1.00 86.88 551 PRO A N 1
ATOM 4274 C CA . PRO A 1 551 ? -2.720 -22.430 -14.419 1.00 86.88 551 PRO A CA 1
ATOM 4275 C C . PRO A 1 551 ? -2.556 -23.840 -13.850 1.00 86.88 551 PRO A C 1
ATOM 4277 O O . PRO A 1 551 ? -1.537 -24.146 -13.235 1.00 86.88 551 PRO A O 1
ATOM 4280 N N . ALA A 1 552 ? -3.521 -24.731 -14.098 1.00 84.94 552 ALA A N 1
ATOM 4281 C CA . ALA A 1 552 ? -3.495 -26.098 -13.563 1.00 84.94 552 ALA A CA 1
ATOM 4282 C C . ALA A 1 552 ? -2.198 -26.856 -13.912 1.00 84.94 552 ALA A C 1
ATOM 4284 O O . ALA A 1 552 ? -1.639 -27.530 -13.054 1.00 84.94 552 ALA A O 1
ATOM 4285 N N . ALA A 1 553 ? -1.670 -26.664 -15.127 1.00 85.06 553 ALA A N 1
ATOM 4286 C CA . ALA A 1 553 ? -0.410 -27.259 -15.584 1.00 85.06 553 ALA A CA 1
ATOM 4287 C C . ALA A 1 553 ? 0.839 -26.770 -14.819 1.00 85.06 553 ALA A C 1
ATOM 4289 O O . ALA A 1 553 ? 1.899 -27.381 -14.920 1.00 85.06 553 ALA A O 1
ATOM 4290 N N . ARG A 1 554 ? 0.728 -25.667 -14.067 1.00 85.88 554 ARG A N 1
ATOM 4291 C CA . ARG A 1 554 ? 1.811 -25.061 -13.277 1.00 85.88 554 ARG A CA 1
ATOM 4292 C C . ARG A 1 554 ? 1.674 -25.301 -11.776 1.00 85.88 554 ARG A C 1
ATOM 4294 O O . ARG A 1 554 ? 2.578 -24.937 -11.029 1.00 85.88 554 ARG A O 1
ATOM 4301 N N . ARG A 1 555 ? 0.572 -25.905 -11.324 1.00 81.50 555 ARG A N 1
ATOM 4302 C CA . ARG A 1 555 ? 0.362 -26.213 -9.905 1.00 81.50 555 ARG A CA 1
ATOM 4303 C C . ARG A 1 555 ? 1.235 -27.393 -9.506 1.00 81.50 555 ARG A C 1
ATOM 4305 O O . ARG A 1 555 ? 1.115 -28.479 -10.071 1.00 81.50 555 ARG A O 1
ATOM 4312 N N . LEU A 1 556 ? 2.100 -27.180 -8.522 1.00 83.69 556 LEU A N 1
ATOM 4313 C CA . LEU A 1 556 ? 2.968 -28.230 -8.003 1.00 83.69 556 LEU A CA 1
ATOM 4314 C C . LEU A 1 556 ? 2.297 -29.002 -6.854 1.00 83.69 556 LEU A C 1
ATOM 4316 O O . LEU A 1 556 ? 1.504 -28.426 -6.106 1.00 83.69 556 LEU A O 1
ATOM 4320 N N . PRO A 1 557 ? 2.628 -30.293 -6.664 1.00 75.94 557 PRO A N 1
ATOM 4321 C CA . PRO A 1 557 ? 2.166 -31.060 -5.511 1.00 75.94 557 PRO A CA 1
ATOM 4322 C C . PRO A 1 557 ? 2.622 -30.450 -4.175 1.00 75.94 557 PRO A C 1
ATOM 4324 O O . PRO A 1 557 ? 3.705 -29.867 -4.072 1.00 75.94 557 PRO A O 1
ATOM 4327 N N . GLY A 1 558 ? 1.820 -30.659 -3.127 1.00 67.19 558 GLY A N 1
ATOM 4328 C CA . GLY A 1 558 ? 2.180 -30.353 -1.737 1.00 67.19 558 GLY A CA 1
ATOM 4329 C C . GLY A 1 558 ? 1.607 -29.057 -1.153 1.00 67.19 558 GLY A C 1
ATOM 4330 O O . GLY A 1 558 ? 1.953 -28.706 -0.031 1.00 67.19 558 GLY A O 1
ATOM 4331 N N . GLY A 1 559 ? 0.700 -28.375 -1.851 1.00 68.56 559 GLY A N 1
ATOM 4332 C CA . GLY A 1 559 ? -0.103 -27.298 -1.269 1.00 68.56 559 GLY A CA 1
ATOM 4333 C C . GLY A 1 559 ? -0.859 -26.493 -2.326 1.00 68.56 559 GLY A C 1
ATOM 4334 O O . GLY A 1 559 ? -0.458 -26.499 -3.492 1.00 68.56 559 GLY A O 1
ATOM 4335 N N . PRO A 1 560 ? -1.954 -25.807 -1.955 1.00 75.38 560 PRO A N 1
ATOM 4336 C CA . PRO A 1 560 ? -2.618 -24.881 -2.865 1.00 75.38 560 PRO A CA 1
ATOM 4337 C C . PRO A 1 560 ? -1.662 -23.745 -3.253 1.00 75.38 560 PRO A C 1
ATOM 4339 O O . PRO A 1 560 ? -0.889 -23.270 -2.424 1.00 75.38 560 PRO A O 1
ATOM 4342 N N . GLY A 1 561 ? -1.697 -23.329 -4.519 1.00 80.94 561 GLY A N 1
ATOM 4343 C CA . GLY A 1 561 ? -0.917 -22.185 -5.000 1.00 80.94 561 GLY A CA 1
ATOM 4344 C C . GLY A 1 561 ? 0.612 -22.338 -4.993 1.00 80.94 561 GLY A C 1
ATOM 4345 O O . GLY A 1 561 ? 1.306 -21.329 -5.089 1.00 80.94 561 GLY A O 1
ATOM 4346 N N . ARG A 1 562 ? 1.165 -23.555 -4.874 1.00 89.88 562 ARG A N 1
ATOM 4347 C CA . ARG A 1 562 ? 2.624 -23.759 -4.882 1.00 89.88 562 ARG A CA 1
ATOM 4348 C C . ARG A 1 562 ? 3.233 -23.581 -6.275 1.00 89.88 562 ARG A C 1
ATOM 4350 O O . ARG A 1 562 ? 2.795 -24.229 -7.229 1.00 89.88 562 ARG A O 1
ATOM 4357 N N . VAL A 1 563 ? 4.301 -22.785 -6.361 1.00 91.62 563 VAL A N 1
ATOM 4358 C CA . VAL A 1 563 ? 5.047 -22.489 -7.595 1.00 91.62 563 VAL A CA 1
ATOM 4359 C C . VAL A 1 563 ? 6.559 -22.515 -7.376 1.00 91.62 563 VAL A C 1
ATOM 4361 O O . VAL A 1 563 ? 7.054 -22.192 -6.297 1.00 91.62 563 VAL A O 1
ATOM 4364 N N . ALA A 1 564 ? 7.306 -22.881 -8.420 1.00 91.75 564 ALA A N 1
ATOM 4365 C CA . ALA A 1 564 ? 8.758 -22.729 -8.435 1.00 91.75 564 ALA A CA 1
ATOM 4366 C C . ALA A 1 564 ? 9.124 -21.241 -8.489 1.00 91.75 564 ALA A C 1
ATOM 4368 O O . ALA A 1 564 ? 8.584 -20.498 -9.319 1.00 91.75 564 ALA A O 1
ATOM 4369 N N . LEU A 1 565 ? 10.033 -20.824 -7.609 1.00 92.69 565 LEU A N 1
ATOM 4370 C CA . LEU A 1 565 ? 10.500 -19.447 -7.517 1.00 92.69 565 LEU A CA 1
ATOM 4371 C C . LEU A 1 565 ? 11.925 -19.279 -8.039 1.00 92.69 565 LEU A C 1
ATOM 4373 O O . LEU A 1 565 ? 12.221 -18.220 -8.561 1.00 92.69 565 LEU A O 1
ATOM 4377 N N . GLY A 1 566 ? 12.787 -20.295 -7.966 1.00 93.88 566 GLY A N 1
ATOM 4378 C CA . GLY A 1 566 ? 14.154 -20.192 -8.484 1.00 93.88 566 GLY A CA 1
ATOM 4379 C C . GLY A 1 566 ? 15.166 -20.899 -7.600 1.00 93.88 566 GLY A C 1
ATOM 4380 O O . GLY A 1 566 ? 14.895 -21.981 -7.081 1.00 93.88 566 GLY A O 1
ATOM 4381 N N . ARG A 1 567 ? 16.335 -20.283 -7.445 1.00 94.56 567 ARG A N 1
ATOM 4382 C CA . ARG A 1 567 ? 17.429 -20.742 -6.580 1.00 94.56 567 ARG A CA 1
ATOM 4383 C C . ARG A 1 567 ? 18.204 -19.550 -6.034 1.00 94.56 567 ARG A C 1
ATOM 4385 O O . ARG A 1 567 ? 18.071 -18.438 -6.543 1.00 94.56 567 ARG A O 1
ATOM 4392 N N . TYR A 1 568 ? 19.026 -19.786 -5.022 1.00 94.69 568 TYR A N 1
ATOM 4393 C CA . TYR A 1 568 ? 20.011 -18.798 -4.603 1.00 94.69 568 TYR A CA 1
ATOM 4394 C C . TYR A 1 568 ? 21.178 -18.771 -5.600 1.00 94.69 568 TYR A C 1
ATOM 4396 O O . TYR A 1 568 ? 21.745 -19.812 -5.937 1.00 94.69 568 TYR A O 1
ATOM 4404 N N . ALA A 1 569 ? 21.547 -17.587 -6.075 1.00 92.38 569 ALA A N 1
ATOM 4405 C CA . ALA A 1 569 ? 22.780 -17.367 -6.814 1.00 92.38 569 ALA A CA 1
ATOM 4406 C C . ALA A 1 569 ? 23.867 -16.878 -5.851 1.00 92.38 569 ALA A C 1
ATOM 4408 O O . ALA A 1 569 ? 23.691 -15.891 -5.134 1.00 92.38 569 ALA A O 1
ATOM 4409 N N . ALA A 1 570 ? 24.990 -17.598 -5.836 1.00 88.06 570 ALA A N 1
ATOM 4410 C CA . ALA A 1 570 ? 26.109 -17.309 -4.952 1.00 88.06 570 ALA A CA 1
ATOM 4411 C C . ALA A 1 570 ? 26.783 -15.964 -5.290 1.00 88.06 570 ALA A C 1
ATOM 4413 O O . ALA A 1 570 ? 26.768 -15.549 -6.453 1.00 88.06 570 ALA A O 1
ATOM 4414 N N . PRO A 1 571 ? 27.422 -15.310 -4.302 1.00 83.44 571 PRO A N 1
ATOM 4415 C CA . PRO A 1 571 ? 28.211 -14.106 -4.527 1.00 83.44 571 PRO A CA 1
ATOM 4416 C C . PRO A 1 571 ? 29.244 -14.289 -5.647 1.00 83.44 571 PRO A C 1
ATOM 4418 O O . PRO A 1 571 ? 29.990 -15.270 -5.670 1.00 83.44 571 PRO A O 1
ATOM 4421 N N . GLY A 1 572 ? 29.294 -13.337 -6.578 1.00 69.00 572 GLY A N 1
ATOM 4422 C CA . GLY A 1 572 ? 30.232 -13.336 -7.703 1.00 69.00 572 GLY A CA 1
ATOM 4423 C C . GLY A 1 572 ? 31.457 -12.445 -7.451 1.00 69.00 572 GLY A C 1
ATOM 4424 O O . GLY A 1 572 ? 31.357 -11.476 -6.690 1.00 69.00 572 GLY A O 1
ATOM 4425 N N . PRO A 1 573 ? 32.611 -12.711 -8.098 1.00 56.72 573 PRO A N 1
ATOM 4426 C CA . PRO A 1 573 ? 33.764 -11.815 -8.032 1.00 56.72 573 PRO A CA 1
ATOM 4427 C C . PRO A 1 573 ? 33.386 -10.434 -8.589 1.00 56.72 573 PRO A C 1
ATOM 4429 O O . PRO A 1 573 ? 32.849 -10.326 -9.691 1.00 56.72 573 PRO A O 1
ATOM 4432 N N . GLY A 1 574 ? 33.629 -9.380 -7.804 1.00 52.66 574 GLY A N 1
ATOM 4433 C CA . GLY A 1 574 ? 33.310 -8.003 -8.188 1.00 52.66 574 GLY A CA 1
ATOM 4434 C C . GLY A 1 574 ? 34.186 -7.488 -9.336 1.00 52.66 574 GLY A C 1
ATOM 4435 O O . GLY A 1 574 ? 35.245 -8.065 -9.608 1.00 52.66 574 GLY A O 1
ATOM 4436 N N . PRO A 1 575 ? 33.788 -6.392 -10.008 1.00 41.97 575 PRO A N 1
ATOM 4437 C CA . PRO A 1 575 ? 34.660 -5.703 -10.953 1.00 41.97 575 PRO A CA 1
ATOM 4438 C C . PRO A 1 575 ? 35.965 -5.314 -10.243 1.00 41.97 575 PRO A C 1
ATOM 4440 O O . PRO A 1 575 ? 35.936 -4.787 -9.134 1.00 41.97 575 PRO A O 1
ATOM 4443 N N . GLY A 1 576 ? 37.113 -5.608 -10.855 1.00 39.78 576 GLY A N 1
ATOM 4444 C CA . GLY A 1 576 ? 38.453 -5.444 -10.275 1.00 39.78 576 GLY A CA 1
ATOM 4445 C C . GLY A 1 576 ? 38.916 -3.993 -10.085 1.00 39.78 576 GLY A C 1
ATOM 4446 O O . GLY A 1 576 ? 40.014 -3.648 -10.507 1.00 39.78 576 GLY A O 1
ATOM 4447 N N . THR A 1 577 ? 38.112 -3.139 -9.453 1.00 37.59 577 THR A N 1
ATOM 4448 C CA . THR A 1 577 ? 38.399 -1.717 -9.219 1.00 37.59 577 THR A CA 1
ATOM 4449 C C . THR A 1 577 ? 38.777 -1.432 -7.767 1.00 37.59 577 THR A C 1
ATOM 4451 O O . THR A 1 577 ? 38.250 -0.502 -7.185 1.00 37.59 577 THR A O 1
ATOM 4454 N N . GLY A 1 578 ? 39.649 -2.224 -7.130 1.00 38.16 578 GLY A N 1
ATOM 4455 C CA . GLY A 1 578 ? 40.309 -1.861 -5.855 1.00 38.16 578 GLY A CA 1
ATOM 4456 C C . GLY A 1 578 ? 39.428 -1.576 -4.617 1.00 38.16 578 GLY A C 1
ATOM 4457 O O . GLY A 1 578 ? 39.968 -1.441 -3.525 1.00 38.16 578 GLY A O 1
ATOM 4458 N N . THR A 1 579 ? 38.098 -1.541 -4.742 1.00 38.78 579 THR A N 1
ATOM 4459 C CA . THR A 1 579 ? 37.112 -1.219 -3.699 1.00 38.78 579 THR A CA 1
ATOM 4460 C C . THR A 1 579 ? 36.173 -2.407 -3.451 1.00 38.78 579 THR A C 1
ATOM 4462 O O . THR A 1 579 ? 34.956 -2.279 -3.443 1.00 38.78 579 THR A O 1
ATOM 4465 N N . GLY A 1 580 ? 36.754 -3.599 -3.306 1.00 37.12 580 GLY A N 1
ATOM 4466 C CA . GLY A 1 580 ? 36.335 -4.642 -2.359 1.00 37.12 580 GLY A CA 1
ATOM 4467 C C . GLY A 1 580 ? 34.883 -5.142 -2.242 1.00 37.12 580 GLY A C 1
ATOM 4468 O O . GLY A 1 580 ? 34.636 -5.851 -1.273 1.00 37.12 580 GLY A O 1
ATOM 4469 N N . THR A 1 581 ? 33.928 -4.862 -3.133 1.00 49.38 581 THR A N 1
ATOM 4470 C CA . THR A 1 581 ? 32.561 -5.419 -3.000 1.00 49.38 581 THR A CA 1
ATOM 4471 C C . THR A 1 581 ? 32.182 -6.273 -4.211 1.00 49.38 581 THR A C 1
ATOM 4473 O O . THR A 1 581 ? 31.955 -5.786 -5.315 1.00 49.38 581 THR A O 1
ATOM 4476 N N . GLY A 1 582 ? 32.194 -7.596 -4.013 1.00 57.47 582 GLY A N 1
ATOM 4477 C CA . GLY A 1 582 ? 31.639 -8.563 -4.964 1.00 57.47 582 GLY A CA 1
ATOM 4478 C C . GLY A 1 582 ? 30.119 -8.460 -5.062 1.00 57.47 582 GLY A C 1
ATOM 4479 O O . GLY A 1 582 ? 29.487 -7.786 -4.249 1.00 57.47 582 GLY A O 1
ATOM 4480 N N . ALA A 1 583 ? 29.522 -9.139 -6.045 1.00 69.12 583 ALA A N 1
ATOM 4481 C CA . ALA A 1 583 ? 28.067 -9.247 -6.101 1.00 69.12 583 ALA A CA 1
ATOM 4482 C C . ALA A 1 583 ? 27.571 -9.941 -4.813 1.00 69.12 583 ALA A C 1
ATOM 4484 O O . ALA A 1 583 ? 28.131 -10.979 -4.463 1.00 69.12 583 ALA A O 1
ATOM 4485 N N . PRO A 1 584 ? 26.568 -9.401 -4.099 1.00 79.19 584 PRO A N 1
ATOM 4486 C CA . PRO A 1 584 ? 26.161 -9.876 -2.772 1.00 79.19 584 PRO A CA 1
ATOM 4487 C C . PRO A 1 584 ? 25.532 -11.279 -2.758 1.00 79.19 584 PRO A C 1
ATOM 4489 O O . PRO A 1 584 ? 25.364 -11.848 -1.680 1.00 79.19 584 PRO A O 1
ATOM 4492 N N . GLY A 1 585 ? 25.172 -11.839 -3.920 1.00 87.06 585 GLY A N 1
ATOM 4493 C CA . GLY A 1 585 ? 24.372 -13.060 -4.013 1.00 87.06 585 GLY A CA 1
ATOM 4494 C C . GLY A 1 585 ? 22.914 -12.807 -3.618 1.00 87.06 585 GLY A C 1
ATOM 4495 O O . GLY A 1 585 ? 22.590 -11.797 -2.989 1.00 87.06 585 GLY A O 1
ATOM 4496 N N . GLY A 1 586 ? 22.002 -13.686 -4.024 1.00 92.56 586 GLY A N 1
ATOM 4497 C CA . GLY A 1 586 ? 20.573 -13.487 -3.775 1.00 92.56 586 GLY A CA 1
ATOM 4498 C C . GLY A 1 586 ? 19.658 -14.340 -4.649 1.00 92.56 586 GLY A C 1
ATOM 4499 O O . GLY A 1 586 ? 20.137 -15.232 -5.352 1.00 92.56 586 GLY A O 1
ATOM 4500 N N . PRO A 1 587 ? 18.343 -14.071 -4.618 1.00 95.06 587 PRO A N 1
ATOM 4501 C CA . PRO A 1 587 ? 17.370 -14.775 -5.443 1.00 95.06 587 PRO A CA 1
ATOM 4502 C C . PRO A 1 587 ? 17.654 -14.645 -6.941 1.00 95.06 587 PRO A C 1
ATOM 4504 O O . PRO A 1 587 ? 17.846 -13.539 -7.449 1.00 95.06 587 PRO A O 1
ATOM 4507 N N . ASP A 1 588 ? 17.615 -15.771 -7.648 1.00 93.75 588 ASP A N 1
ATOM 4508 C CA . ASP A 1 588 ? 17.737 -15.841 -9.103 1.00 93.75 588 ASP A CA 1
ATOM 4509 C C . ASP A 1 588 ? 16.643 -16.742 -9.695 1.00 93.75 588 ASP A C 1
ATOM 4511 O O . ASP A 1 588 ? 16.536 -17.937 -9.388 1.00 93.75 588 ASP A O 1
ATOM 4515 N N . VAL A 1 589 ? 15.813 -16.151 -10.553 1.00 94.38 589 VAL A N 1
ATOM 4516 C CA . VAL A 1 589 ? 14.665 -16.787 -11.205 1.00 94.38 589 VAL A CA 1
ATOM 4517 C C . VAL A 1 589 ? 15.020 -17.028 -12.661 1.00 94.38 589 VAL A C 1
ATOM 4519 O O . VAL A 1 589 ? 14.733 -16.221 -13.545 1.00 94.38 589 VAL A O 1
ATOM 4522 N N . THR A 1 590 ? 15.698 -18.148 -12.900 1.00 87.00 590 THR A N 1
ATOM 4523 C CA . THR A 1 590 ? 16.222 -18.529 -14.215 1.00 87.00 590 THR A CA 1
ATOM 4524 C C . THR A 1 590 ? 16.006 -20.014 -14.513 1.00 87.00 590 THR A C 1
ATOM 4526 O O . THR A 1 590 ? 15.567 -20.803 -13.669 1.00 87.00 590 THR A O 1
ATOM 4529 N N . GLY A 1 591 ? 16.309 -20.415 -15.751 1.00 85.88 591 GLY A N 1
ATOM 4530 C CA . GLY A 1 591 ? 16.309 -21.815 -16.170 1.00 85.88 591 GLY A CA 1
ATOM 4531 C C . GLY A 1 591 ? 14.948 -22.486 -15.983 1.00 85.88 591 GLY A C 1
ATOM 4532 O O . GLY A 1 591 ? 13.932 -21.980 -16.446 1.00 85.88 591 GLY A O 1
ATOM 4533 N N . ALA A 1 592 ? 14.930 -23.629 -15.292 1.00 84.38 592 ALA A N 1
ATOM 4534 C CA . ALA A 1 592 ? 13.725 -24.440 -15.099 1.00 84.38 592 ALA A CA 1
ATOM 4535 C C . ALA A 1 592 ? 12.633 -23.766 -14.245 1.00 84.38 592 ALA A C 1
ATOM 4537 O O . ALA A 1 592 ? 11.506 -24.257 -14.215 1.00 84.38 592 ALA A O 1
ATOM 4538 N N . ALA A 1 593 ? 12.947 -22.666 -13.550 1.00 89.69 593 ALA A N 1
ATOM 4539 C CA . ALA A 1 593 ? 11.958 -21.915 -12.785 1.00 89.69 593 ALA A CA 1
ATOM 4540 C C . ALA A 1 593 ? 11.086 -21.008 -13.666 1.00 89.69 593 ALA A C 1
ATOM 4542 O O . ALA A 1 593 ? 9.986 -20.664 -13.240 1.00 89.69 593 ALA A O 1
ATOM 4543 N N . LEU A 1 594 ? 11.549 -20.637 -14.866 1.00 93.00 594 LEU A N 1
ATOM 4544 C CA . LEU A 1 594 ? 10.827 -19.770 -15.804 1.00 93.00 594 LEU A CA 1
ATOM 4545 C C . LEU A 1 594 ? 9.608 -20.484 -16.396 1.00 93.00 594 LEU A C 1
ATOM 4547 O O . LEU A 1 594 ? 9.619 -21.703 -16.587 1.00 93.00 594 LEU A O 1
ATOM 4551 N N . TRP A 1 595 ? 8.550 -19.735 -16.708 1.00 92.44 595 TRP A N 1
ATOM 4552 C CA . TRP A 1 595 ? 7.373 -20.292 -17.381 1.00 92.44 595 TRP A CA 1
ATOM 4553 C C . TRP A 1 595 ? 7.508 -20.192 -18.906 1.00 92.44 595 TRP A C 1
ATOM 4555 O O . TRP A 1 595 ? 7.466 -19.083 -19.430 1.00 92.44 595 TRP A O 1
ATOM 4565 N N . PRO A 1 596 ? 7.598 -21.318 -19.644 1.00 91.19 596 PRO A N 1
ATOM 4566 C CA . PRO A 1 596 ? 7.656 -21.344 -21.105 1.00 91.19 596 PRO A CA 1
ATOM 4567 C C . PRO A 1 596 ? 6.685 -20.422 -21.856 1.00 91.19 596 PRO A C 1
ATOM 4569 O O . PRO A 1 596 ? 7.053 -19.865 -22.884 1.00 91.19 596 PRO A O 1
ATOM 4572 N N . GLU A 1 597 ? 5.461 -20.226 -21.364 1.00 89.12 597 GLU A N 1
ATOM 4573 C CA . GLU A 1 597 ? 4.452 -19.368 -22.005 1.00 89.12 597 GLU A CA 1
ATOM 4574 C C . GLU A 1 597 ? 4.814 -17.873 -21.926 1.00 89.12 597 GLU A C 1
ATOM 4576 O O . GLU A 1 597 ? 4.328 -17.064 -22.715 1.00 89.12 597 GLU A O 1
ATOM 4581 N N . LEU A 1 598 ? 5.700 -17.507 -20.997 1.00 91.50 598 LEU A N 1
ATOM 4582 C CA . LEU A 1 598 ? 6.222 -16.155 -20.794 1.00 91.50 598 LEU A CA 1
ATOM 4583 C C . LEU A 1 598 ? 7.568 -15.939 -21.484 1.00 91.50 598 LEU A C 1
ATOM 4585 O O . LEU A 1 598 ? 8.186 -14.885 -21.309 1.00 91.50 598 LEU A O 1
ATOM 4589 N N . ALA A 1 599 ? 8.027 -16.916 -22.269 1.00 91.62 599 ALA A N 1
ATOM 4590 C CA . ALA A 1 599 ? 9.137 -16.716 -23.179 1.00 91.62 599 ALA A CA 1
ATOM 4591 C C . ALA A 1 599 ? 8.808 -15.559 -24.126 1.00 91.62 599 ALA A C 1
ATOM 4593 O O . ALA A 1 599 ? 7.703 -15.464 -24.669 1.00 91.62 599 ALA A O 1
ATOM 4594 N N . LEU A 1 600 ? 9.788 -14.688 -24.361 1.00 89.06 600 LEU A N 1
ATOM 4595 C CA . LEU A 1 600 ? 9.653 -13.635 -25.355 1.00 89.06 600 LEU A CA 1
ATOM 4596 C C . LEU A 1 600 ? 9.566 -14.281 -26.747 1.00 89.06 600 LEU A C 1
ATOM 4598 O O . LEU A 1 600 ? 10.580 -14.751 -27.267 1.00 89.06 600 LEU A O 1
ATOM 4602 N N . THR A 1 601 ? 8.362 -14.306 -27.321 1.00 86.94 601 THR A N 1
ATOM 4603 C CA . THR A 1 601 ? 8.031 -14.890 -28.633 1.00 86.94 601 THR A CA 1
ATOM 4604 C C . THR A 1 601 ? 7.269 -13.877 -29.497 1.00 86.94 601 THR A C 1
ATOM 4606 O O . THR A 1 601 ? 6.745 -12.902 -28.954 1.00 86.94 601 THR A O 1
ATOM 4609 N N . PRO A 1 602 ? 7.142 -14.090 -30.824 1.00 82.19 602 PRO A N 1
ATOM 4610 C CA . PRO A 1 602 ? 6.384 -13.181 -31.686 1.00 82.19 602 PRO A CA 1
ATOM 4611 C C . PRO A 1 602 ? 4.904 -13.049 -31.302 1.00 82.19 602 PRO A C 1
ATOM 4613 O O . PRO A 1 602 ? 4.284 -12.052 -31.643 1.00 82.19 602 PRO A O 1
ATOM 4616 N N . ALA A 1 603 ? 4.335 -14.016 -30.573 1.00 72.50 603 ALA A N 1
ATOM 4617 C CA . ALA A 1 603 ? 2.955 -13.947 -30.087 1.00 72.50 603 ALA A CA 1
ATOM 4618 C C . ALA A 1 603 ? 2.735 -12.840 -29.035 1.00 72.50 603 ALA A C 1
ATOM 4620 O O . ALA A 1 603 ? 1.598 -12.456 -28.785 1.00 72.50 603 ALA A O 1
ATOM 4621 N N . TRP A 1 604 ? 3.814 -12.324 -28.432 1.00 68.88 604 TRP A N 1
ATOM 4622 C CA . TRP A 1 604 ? 3.783 -11.206 -27.482 1.00 68.88 604 TRP A CA 1
ATOM 4623 C C . TRP A 1 604 ? 3.970 -9.833 -28.141 1.00 68.88 604 TRP A C 1
ATOM 4625 O O . TRP A 1 604 ? 3.952 -8.822 -27.440 1.00 68.88 604 TRP A O 1
ATOM 4635 N N . ILE A 1 605 ? 4.137 -9.781 -29.468 1.00 70.12 605 ILE A N 1
ATOM 4636 C CA . ILE A 1 605 ? 4.006 -8.540 -30.235 1.00 70.12 605 ILE A CA 1
ATOM 4637 C C . ILE A 1 605 ? 2.541 -8.105 -30.064 1.00 70.12 605 ILE A C 1
ATOM 4639 O O . ILE A 1 605 ? 1.655 -8.850 -30.481 1.00 70.12 605 ILE A O 1
ATOM 4643 N N . PRO A 1 606 ? 2.262 -6.992 -29.368 1.00 57.72 606 PRO A N 1
ATOM 4644 C CA . PRO A 1 606 ? 0.950 -6.739 -28.797 1.00 57.72 606 PRO A CA 1
ATOM 4645 C C . PRO A 1 606 ? -0.149 -6.728 -29.871 1.00 57.72 606 PRO A C 1
ATOM 4647 O O . PRO A 1 606 ? -0.056 -5.960 -30.828 1.00 57.72 606 PRO A O 1
ATOM 4650 N N . PRO A 1 607 ? -1.219 -7.519 -29.696 1.00 50.44 607 PRO A N 1
ATOM 4651 C CA . PRO A 1 607 ? -2.462 -7.331 -30.419 1.00 50.44 607 PRO A CA 1
ATOM 4652 C C . PRO A 1 607 ? -3.185 -6.173 -29.747 1.00 50.44 607 PRO A C 1
ATOM 4654 O O . PRO A 1 607 ? -3.884 -6.372 -28.758 1.00 50.44 607 PRO A O 1
ATOM 4657 N N . GLU A 1 608 ? -2.903 -4.939 -30.159 1.00 55.53 608 GLU A N 1
ATOM 4658 C CA . GLU A 1 608 ? -3.209 -3.827 -29.263 1.00 55.53 608 GLU A CA 1
ATOM 4659 C C . GLU A 1 608 ? -4.712 -3.647 -28.994 1.00 55.53 608 GLU A C 1
ATOM 4661 O O . GLU A 1 608 ? -5.024 -3.249 -27.881 1.00 55.53 608 GLU A O 1
ATOM 4666 N N . TYR A 1 609 ? -5.646 -4.048 -29.872 1.00 49.22 609 TYR A N 1
ATOM 4667 C CA . TYR A 1 609 ? -7.087 -3.850 -29.608 1.00 49.22 609 TYR A CA 1
ATOM 4668 C C . TYR A 1 609 ? -8.075 -4.807 -30.314 1.00 49.22 609 TYR A C 1
ATOM 4670 O O . TYR A 1 609 ? -9.253 -4.474 -30.413 1.00 49.22 609 TYR A O 1
ATOM 4678 N N . GLU A 1 610 ? -7.673 -5.992 -30.789 1.00 45.66 610 GLU A N 1
ATOM 4679 C CA . GLU A 1 610 ? -8.602 -6.863 -31.537 1.00 45.66 610 GLU A CA 1
ATOM 4680 C C . GLU A 1 610 ? -8.605 -8.314 -31.043 1.00 45.66 610 GLU A C 1
ATOM 4682 O O . GLU A 1 610 ? -7.553 -8.931 -30.892 1.00 45.66 610 GLU A O 1
ATOM 4687 N N . ASP A 1 611 ? -9.808 -8.879 -30.868 1.00 44.84 611 ASP A N 1
ATOM 4688 C CA . ASP A 1 611 ? -10.047 -10.305 -30.575 1.00 44.84 611 ASP A CA 1
ATOM 4689 C C . ASP A 1 611 ? -9.459 -11.243 -31.657 1.00 44.84 611 ASP A C 1
ATOM 4691 O O . ASP A 1 611 ? -9.310 -12.444 -31.434 1.00 44.84 611 ASP A O 1
ATOM 4695 N N . ASN A 1 612 ? -9.104 -10.693 -32.825 1.00 53.00 612 ASN A N 1
ATOM 4696 C CA . ASN A 1 612 ? -8.353 -11.338 -33.901 1.00 53.00 612 ASN A CA 1
ATOM 4697 C C . ASN A 1 612 ? -7.259 -10.389 -34.404 1.00 53.00 612 ASN A C 1
ATOM 4699 O O . ASN A 1 612 ? -7.500 -9.633 -35.346 1.00 53.00 612 ASN A O 1
ATOM 4703 N N . PRO A 1 613 ? -6.058 -10.405 -33.816 1.00 58.03 613 PRO A N 1
ATOM 4704 C CA . PRO A 1 613 ? -5.005 -9.527 -34.282 1.00 58.03 613 PRO A CA 1
ATOM 4705 C C . PRO A 1 613 ? -4.548 -9.879 -35.696 1.00 58.03 613 PRO A C 1
ATOM 4707 O O . PRO A 1 613 ? -4.416 -11.067 -36.024 1.00 58.03 613 PRO A O 1
ATOM 4710 N N . PRO A 1 614 ? -4.246 -8.874 -36.535 1.00 63.09 614 PRO A N 1
ATOM 4711 C CA . PRO A 1 614 ? -3.560 -9.127 -37.787 1.00 63.09 614 PRO A CA 1
ATOM 4712 C C . PRO A 1 614 ? -2.198 -9.786 -37.509 1.00 63.09 614 PRO A C 1
ATOM 4714 O O . PRO A 1 614 ? -1.604 -9.582 -36.445 1.00 63.09 614 PRO A O 1
ATOM 4717 N N . PRO A 1 615 ? -1.671 -10.584 -38.453 1.00 69.56 615 PRO A N 1
ATOM 4718 C CA . PRO A 1 615 ? -0.316 -11.101 -38.334 1.00 69.56 615 PRO A CA 1
ATOM 4719 C C . PRO A 1 615 ? 0.682 -9.938 -38.164 1.00 69.56 615 PRO A C 1
ATOM 4721 O O . PRO A 1 615 ? 0.491 -8.888 -38.784 1.00 69.56 615 PRO A O 1
ATOM 4724 N N . PRO A 1 616 ? 1.746 -10.114 -37.357 1.00 74.38 616 PRO A N 1
ATOM 4725 C CA . PRO A 1 616 ? 2.703 -9.051 -37.069 1.00 74.38 616 PRO A CA 1
ATOM 4726 C C . PRO A 1 616 ? 3.335 -8.514 -38.357 1.00 74.38 616 PRO A C 1
ATOM 4728 O O . PRO A 1 616 ? 3.716 -9.286 -39.247 1.00 74.38 616 PRO A O 1
ATOM 4731 N N . LEU A 1 617 ? 3.461 -7.189 -38.457 1.00 82.50 617 LEU A N 1
ATOM 4732 C CA . LEU A 1 617 ? 4.056 -6.537 -39.617 1.00 82.50 617 LEU A CA 1
ATOM 4733 C C . LEU A 1 617 ? 5.561 -6.856 -39.689 1.00 82.50 617 LEU A C 1
ATOM 4735 O O . LEU A 1 617 ? 6.188 -7.190 -38.677 1.00 82.50 617 LEU A O 1
ATOM 4739 N N . PRO A 1 618 ? 6.203 -6.703 -40.864 1.00 85.56 618 PRO A N 1
ATOM 4740 C CA . PRO A 1 618 ? 7.652 -6.877 -40.990 1.00 85.56 618 PRO A CA 1
ATOM 4741 C C . PRO A 1 618 ? 8.463 -6.045 -39.981 1.00 85.56 618 PRO A C 1
ATOM 4743 O O . PRO A 1 618 ? 9.453 -6.539 -39.436 1.00 85.56 618 PRO A O 1
ATOM 4746 N N . ALA A 1 619 ? 7.999 -4.828 -39.676 1.00 86.50 619 ALA A N 1
ATOM 4747 C CA . ALA A 1 619 ? 8.588 -3.949 -38.669 1.00 86.50 619 ALA A CA 1
ATOM 4748 C C . ALA A 1 619 ? 8.501 -4.513 -37.246 1.00 86.50 619 ALA A C 1
ATOM 4750 O O . ALA A 1 619 ? 9.466 -4.440 -36.481 1.00 86.50 619 ALA A O 1
ATOM 4751 N N . ASP A 1 620 ? 7.384 -5.149 -36.908 1.00 85.56 620 ASP A N 1
ATOM 4752 C CA . ASP A 1 620 ? 7.199 -5.754 -35.594 1.00 85.56 620 ASP A CA 1
ATOM 4753 C C . ASP A 1 620 ? 8.109 -6.965 -35.413 1.00 85.56 620 ASP A C 1
ATOM 4755 O O . ASP A 1 620 ? 8.768 -7.111 -34.384 1.00 85.56 620 ASP A O 1
ATOM 4759 N N . LEU A 1 621 ? 8.214 -7.801 -36.450 1.00 89.00 621 LEU A N 1
ATOM 4760 C CA . LEU A 1 621 ? 9.107 -8.956 -36.450 1.00 89.00 621 LEU A CA 1
ATOM 4761 C C . LEU A 1 621 ? 10.582 -8.543 -36.386 1.00 89.00 621 LEU A C 1
ATOM 4763 O O . LEU A 1 621 ? 11.363 -9.193 -35.692 1.00 89.00 621 LEU A O 1
ATOM 4767 N N . SER A 1 622 ? 10.966 -7.471 -37.084 1.00 92.19 622 SER A N 1
ATOM 4768 C CA . SER A 1 622 ? 12.326 -6.923 -37.031 1.00 92.19 622 SER A CA 1
ATOM 4769 C C . SER A 1 622 ? 12.668 -6.399 -35.634 1.00 92.19 622 SER A C 1
ATOM 4771 O O . SER A 1 622 ? 13.687 -6.776 -35.048 1.00 92.19 622 SER A O 1
ATOM 4773 N N . THR A 1 623 ? 11.758 -5.628 -35.037 1.00 92.75 623 THR A N 1
ATOM 4774 C CA . THR A 1 623 ? 11.899 -5.122 -33.665 1.00 92.75 623 THR A CA 1
ATOM 4775 C C . THR A 1 623 ? 11.954 -6.256 -32.641 1.00 92.75 623 THR A C 1
ATOM 4777 O O . THR A 1 623 ? 12.825 -6.260 -31.771 1.00 92.75 623 THR A O 1
ATOM 4780 N N . TYR A 1 624 ? 11.089 -7.264 -32.782 1.00 92.75 624 TYR A N 1
ATOM 4781 C CA . TYR A 1 624 ? 11.109 -8.476 -31.966 1.00 92.75 624 TYR A CA 1
ATOM 4782 C C . TYR A 1 624 ? 12.453 -9.192 -32.027 1.00 92.75 624 TYR A C 1
ATOM 4784 O O . TYR A 1 624 ? 13.002 -9.512 -30.975 1.00 92.75 624 TYR A O 1
ATOM 4792 N N . ARG A 1 625 ? 13.005 -9.429 -33.224 1.00 93.88 625 ARG A N 1
ATOM 4793 C CA . ARG A 1 625 ? 14.287 -10.132 -33.366 1.00 93.88 625 ARG A CA 1
ATOM 4794 C C . ARG A 1 625 ? 15.412 -9.395 -32.646 1.00 93.88 625 ARG A C 1
ATOM 4796 O O . ARG A 1 625 ? 16.175 -10.031 -31.924 1.00 93.88 625 ARG A O 1
ATOM 4803 N N . VAL A 1 626 ? 15.476 -8.070 -32.783 1.00 95.81 626 VAL A N 1
ATOM 4804 C CA . VAL A 1 626 ? 16.465 -7.235 -32.084 1.00 95.81 626 VAL A CA 1
ATOM 4805 C C . VAL A 1 626 ? 16.301 -7.324 -30.565 1.00 95.81 626 VAL A C 1
ATOM 4807 O O . VAL A 1 626 ? 17.275 -7.592 -29.864 1.00 95.81 626 VAL A O 1
ATOM 4810 N N . ILE A 1 627 ? 15.083 -7.160 -30.037 1.00 94.44 627 ILE A N 1
ATOM 4811 C CA . ILE A 1 627 ? 14.835 -7.259 -28.588 1.00 94.44 627 ILE A CA 1
ATOM 4812 C C . ILE A 1 627 ? 15.156 -8.672 -28.085 1.00 94.44 627 ILE A C 1
ATOM 4814 O O . ILE A 1 627 ? 15.792 -8.819 -27.043 1.00 94.44 627 ILE A O 1
ATOM 4818 N N . ARG A 1 628 ? 14.776 -9.715 -28.833 1.00 94.25 628 ARG A N 1
ATOM 4819 C CA . ARG A 1 628 ? 15.072 -11.112 -28.494 1.00 94.25 628 ARG A CA 1
ATOM 4820 C C . ARG A 1 628 ? 16.571 -11.383 -28.449 1.00 94.25 628 ARG A C 1
ATOM 4822 O O . ARG A 1 628 ? 17.020 -12.041 -27.515 1.00 94.25 628 ARG A O 1
ATOM 4829 N N . ALA A 1 629 ? 17.333 -10.863 -29.407 1.00 95.25 629 ALA A N 1
ATOM 4830 C CA . ALA A 1 629 ? 18.784 -10.999 -29.439 1.00 95.25 629 ALA A CA 1
ATOM 4831 C C . ALA A 1 629 ? 19.446 -10.380 -28.198 1.00 95.25 629 ALA A C 1
ATOM 4833 O O . ALA A 1 629 ? 20.298 -11.004 -27.565 1.00 95.25 629 ALA A O 1
ATOM 4834 N N . VAL A 1 630 ? 19.006 -9.182 -27.798 1.00 95.19 630 VAL A N 1
ATOM 4835 C CA . VAL A 1 630 ? 19.505 -8.519 -26.582 1.00 95.19 630 VAL A CA 1
ATOM 4836 C C . VAL A 1 630 ? 19.076 -9.263 -25.316 1.00 95.19 630 VAL A C 1
ATOM 4838 O O . VAL A 1 630 ? 19.877 -9.406 -24.392 1.00 95.19 630 VAL A O 1
ATOM 4841 N N . ALA A 1 631 ? 17.849 -9.785 -25.283 1.00 92.50 631 ALA A N 1
ATOM 4842 C CA . ALA A 1 631 ? 17.344 -10.573 -24.165 1.00 92.50 631 ALA A CA 1
ATOM 4843 C C . ALA A 1 631 ? 18.131 -11.876 -23.963 1.00 92.50 631 ALA A C 1
ATOM 4845 O O . ALA A 1 631 ? 18.476 -12.210 -22.833 1.00 92.50 631 ALA A O 1
ATOM 4846 N N . GLU A 1 632 ? 18.470 -12.585 -25.041 1.00 91.00 632 GLU A N 1
ATOM 4847 C CA . GLU A 1 632 ? 19.334 -13.775 -25.000 1.00 91.00 632 GLU A CA 1
ATOM 4848 C C . GLU A 1 632 ? 20.733 -13.444 -24.484 1.00 91.00 632 GLU A C 1
ATOM 4850 O O . GLU A 1 632 ? 21.221 -14.076 -23.548 1.00 91.00 632 GLU A O 1
ATOM 4855 N N . ALA A 1 633 ? 21.345 -12.387 -25.019 1.00 89.44 633 ALA A N 1
ATOM 4856 C CA . ALA A 1 633 ? 22.655 -11.924 -24.574 1.00 89.44 633 ALA A CA 1
ATOM 4857 C C . ALA A 1 633 ? 22.687 -11.496 -23.094 1.00 89.44 633 ALA A C 1
ATOM 4859 O O . ALA A 1 633 ? 23.727 -11.596 -22.443 1.00 89.44 633 ALA A O 1
ATOM 4860 N N . GLY A 1 634 ? 21.569 -10.988 -22.567 1.00 83.94 634 GLY A N 1
ATOM 4861 C CA . GLY A 1 634 ? 21.434 -10.517 -21.187 1.00 83.94 634 GLY A CA 1
ATOM 4862 C C . GLY A 1 634 ? 20.857 -11.536 -20.197 1.00 83.94 634 GLY A C 1
ATOM 4863 O O . GLY A 1 634 ? 20.721 -11.201 -19.019 1.00 83.94 634 GLY A O 1
ATOM 4864 N N . GLY A 1 635 ? 20.484 -12.741 -20.648 1.00 82.44 635 GLY A N 1
ATOM 4865 C CA . GLY A 1 635 ? 19.818 -13.754 -19.817 1.00 82.44 635 GLY A CA 1
ATOM 4866 C C . GLY A 1 635 ? 18.356 -13.438 -19.453 1.00 82.44 635 GLY A C 1
ATOM 4867 O O . GLY A 1 635 ? 17.815 -14.026 -18.523 1.00 82.44 635 GLY A O 1
ATOM 4868 N N . GLY A 1 636 ? 17.705 -12.515 -20.166 1.00 81.88 636 GLY A N 1
ATOM 4869 C CA . GLY A 1 636 ? 16.320 -12.067 -19.965 1.00 81.88 636 GLY A CA 1
ATOM 4870 C C . GLY A 1 636 ? 15.309 -12.723 -20.912 1.00 81.88 636 GLY A C 1
ATOM 4871 O O . GLY A 1 636 ? 14.365 -12.097 -21.363 1.00 81.88 636 GLY A O 1
ATOM 4872 N N . THR A 1 637 ? 15.469 -13.981 -21.301 1.00 88.69 637 THR A N 1
ATOM 4873 C CA . THR A 1 637 ? 14.657 -14.570 -22.391 1.00 88.69 637 THR A CA 1
ATOM 4874 C C . THR A 1 637 ? 13.151 -14.700 -22.112 1.00 88.69 637 THR A C 1
ATOM 4876 O O . THR A 1 637 ? 12.393 -15.076 -23.014 1.00 88.69 637 THR A O 1
ATOM 4879 N N . HIS A 1 638 ? 12.720 -14.411 -20.885 1.00 93.12 638 HIS A N 1
ATOM 4880 C CA . HIS A 1 638 ? 11.348 -14.516 -20.405 1.00 93.12 638 HIS A CA 1
ATOM 4881 C C . HIS A 1 638 ? 10.942 -13.249 -19.649 1.00 93.12 638 HIS A C 1
ATOM 4883 O O . HIS A 1 638 ? 11.779 -12.570 -19.050 1.00 93.12 638 HIS A O 1
ATOM 4889 N N . PHE A 1 639 ? 9.645 -12.946 -19.643 1.00 93.69 639 PHE A N 1
ATOM 4890 C CA . PHE A 1 639 ? 9.116 -11.817 -18.878 1.00 93.69 639 PHE A CA 1
ATOM 4891 C C . PHE A 1 639 ? 9.191 -12.029 -17.364 1.00 93.69 639 PHE A C 1
ATOM 4893 O O . PHE A 1 639 ? 9.405 -11.058 -16.647 1.00 93.69 639 PHE A O 1
ATOM 4900 N N . ASP A 1 640 ? 9.058 -13.267 -16.878 1.00 94.75 640 ASP A N 1
ATOM 4901 C CA . ASP A 1 640 ? 9.131 -13.610 -15.450 1.00 94.75 640 ASP A CA 1
ATOM 4902 C C . ASP A 1 640 ? 10.558 -13.858 -14.940 1.00 94.75 640 ASP A C 1
ATOM 4904 O O . ASP A 1 640 ? 10.739 -14.342 -13.823 1.00 94.75 640 ASP A O 1
ATOM 4908 N N . ALA A 1 641 ? 11.573 -13.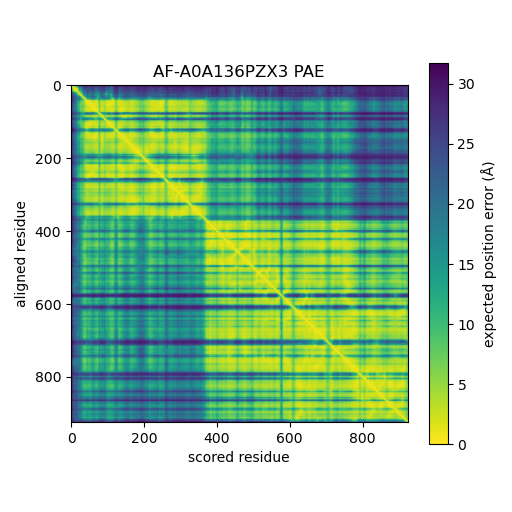503 -15.733 1.00 93.94 641 ALA A N 1
ATOM 4909 C CA . ALA A 1 641 ? 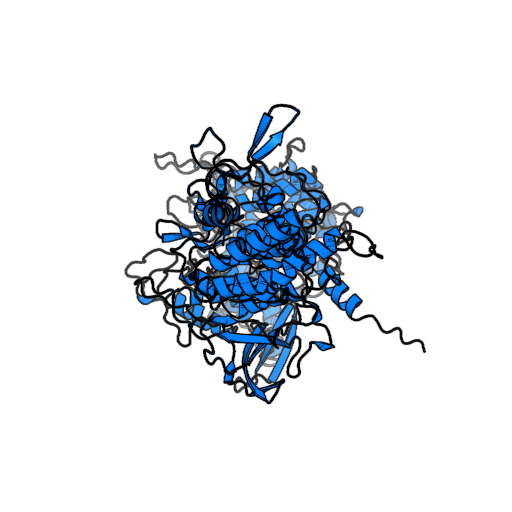12.959 -13.522 -15.293 1.00 93.94 641 ALA A CA 1
ATOM 4910 C C . ALA A 1 641 ? 13.212 -12.395 -14.283 1.00 93.94 641 ALA A C 1
ATOM 4912 O O . ALA A 1 641 ? 13.030 -11.213 -14.589 1.00 93.94 641 ALA A O 1
ATOM 4913 N N . VAL A 1 642 ? 13.673 -12.767 -13.091 1.00 95.00 642 VAL A N 1
ATOM 4914 C CA . VAL A 1 642 ? 13.999 -11.850 -11.994 1.00 95.00 642 VAL A CA 1
ATOM 4915 C C . VAL A 1 642 ? 15.354 -12.234 -11.422 1.00 95.00 642 VAL A C 1
ATOM 4917 O O . VAL A 1 642 ? 15.602 -13.403 -11.156 1.00 95.00 642 VAL A O 1
ATOM 4920 N N . ASP A 1 643 ? 16.231 -11.256 -11.231 1.00 92.50 643 ASP A N 1
ATOM 4921 C CA . ASP A 1 643 ? 17.538 -11.451 -10.599 1.00 92.50 643 ASP A CA 1
ATOM 4922 C C . ASP A 1 643 ? 17.766 -10.375 -9.541 1.00 92.50 643 ASP A C 1
ATOM 4924 O O . ASP A 1 643 ? 17.707 -9.183 -9.845 1.00 92.50 643 ASP A O 1
ATOM 4928 N N . ALA A 1 644 ? 18.027 -10.812 -8.313 1.00 92.50 644 ALA A N 1
ATOM 4929 C CA . ALA A 1 644 ? 18.363 -9.976 -7.167 1.00 92.50 644 ALA A CA 1
ATOM 4930 C C . ALA A 1 644 ? 19.720 -10.365 -6.545 1.00 92.50 644 ALA A C 1
ATOM 4932 O O . ALA A 1 644 ? 19.974 -10.112 -5.363 1.00 92.50 644 ALA A O 1
ATOM 4933 N N . SER A 1 645 ? 20.591 -11.013 -7.326 1.00 87.81 645 SER A N 1
ATOM 4934 C CA . SER A 1 645 ? 21.889 -11.547 -6.897 1.00 87.81 645 SER A CA 1
ATOM 4935 C C . SER A 1 645 ? 23.097 -10.689 -7.296 1.00 87.81 645 SER A C 1
ATOM 4937 O O . SER A 1 645 ? 24.176 -10.830 -6.711 1.00 87.81 645 SER A O 1
ATOM 4939 N N . GLY A 1 646 ? 22.920 -9.811 -8.288 1.00 81.19 646 GLY A N 1
ATOM 4940 C CA . GLY A 1 646 ? 23.969 -8.983 -8.880 1.00 81.19 646 GLY A CA 1
ATOM 4941 C C . GLY A 1 646 ? 24.316 -7.708 -8.101 1.00 81.19 646 GLY A C 1
ATOM 4942 O O . GLY A 1 646 ? 23.857 -7.477 -6.989 1.00 81.19 646 GLY A O 1
ATOM 4943 N N . THR A 1 647 ? 25.152 -6.864 -8.716 1.00 76.81 647 THR A N 1
ATOM 4944 C CA . THR A 1 647 ? 25.512 -5.524 -8.206 1.00 76.81 647 THR A CA 1
ATOM 4945 C C . THR A 1 647 ? 24.343 -4.540 -8.246 1.00 76.81 647 THR A C 1
ATOM 4947 O O . THR A 1 647 ? 24.284 -3.620 -7.436 1.00 76.81 647 THR A O 1
ATOM 4950 N N . ASP A 1 648 ? 23.416 -4.741 -9.185 1.00 82.88 648 ASP A N 1
ATOM 4951 C CA . ASP A 1 648 ? 22.104 -4.102 -9.142 1.00 82.88 648 ASP A CA 1
ATOM 4952 C C . ASP A 1 648 ? 21.229 -4.882 -8.161 1.00 82.88 648 ASP A C 1
ATOM 4954 O O . ASP A 1 648 ? 21.258 -6.114 -8.152 1.00 82.88 648 ASP A O 1
ATOM 4958 N N . LEU A 1 649 ? 20.418 -4.176 -7.375 1.00 84.06 649 LEU A N 1
ATOM 4959 C CA . LEU A 1 649 ? 19.533 -4.787 -6.386 1.00 84.06 649 LEU A CA 1
ATOM 4960 C C . LEU A 1 649 ? 18.527 -5.726 -7.037 1.00 84.06 649 LEU A C 1
ATOM 4962 O O . LEU A 1 649 ? 18.239 -6.788 -6.500 1.00 84.06 649 LEU A O 1
ATOM 4966 N N . LEU A 1 650 ? 17.964 -5.309 -8.169 1.00 90.94 650 LEU A N 1
ATOM 4967 C CA . LEU A 1 650 ? 16.893 -6.025 -8.842 1.00 90.94 650 LEU A CA 1
ATOM 4968 C C . LEU A 1 650 ? 16.979 -5.796 -10.346 1.00 90.94 650 LEU A C 1
ATOM 4970 O O . LEU A 1 650 ? 17.155 -4.661 -10.785 1.00 90.94 650 LEU A O 1
ATOM 4974 N N . ARG A 1 651 ? 16.812 -6.861 -11.130 1.00 92.62 651 ARG A N 1
ATOM 4975 C CA . ARG A 1 651 ? 16.691 -6.827 -12.592 1.00 92.62 651 ARG A CA 1
ATOM 4976 C C . ARG A 1 651 ? 15.488 -7.634 -13.046 1.00 92.62 651 ARG A C 1
ATOM 4978 O O . ARG A 1 651 ? 15.361 -8.792 -12.652 1.00 92.62 651 ARG A O 1
ATOM 4985 N N . LEU A 1 652 ? 14.654 -7.056 -13.910 1.00 93.25 652 LEU A N 1
ATOM 4986 C CA . LEU A 1 652 ? 13.431 -7.696 -14.404 1.00 93.25 652 LEU A CA 1
ATOM 4987 C C . LEU A 1 652 ? 13.419 -7.856 -15.929 1.00 93.25 652 LEU A C 1
ATOM 4989 O O . LEU A 1 652 ? 13.772 -6.936 -16.670 1.00 93.25 652 LEU A O 1
ATOM 4993 N N . GLY A 1 653 ? 12.917 -9.001 -16.387 1.00 92.00 653 GLY A N 1
ATOM 4994 C CA . GLY A 1 653 ? 12.422 -9.200 -17.744 1.00 92.00 653 GLY A CA 1
ATOM 4995 C C . GLY A 1 653 ? 13.459 -9.061 -18.872 1.00 92.00 653 GLY A C 1
ATOM 4996 O O . GLY A 1 653 ? 14.668 -9.195 -18.645 1.00 92.00 653 GLY A O 1
ATOM 4997 N N . PRO A 1 654 ? 12.996 -8.786 -20.112 1.00 89.44 654 PRO A N 1
ATOM 4998 C CA . PRO A 1 654 ? 13.806 -8.991 -21.311 1.00 89.44 654 PRO A CA 1
ATOM 4999 C C . PRO A 1 654 ? 15.022 -8.107 -21.513 1.00 89.44 654 PRO A C 1
ATOM 5001 O O . PRO A 1 654 ? 16.050 -8.592 -21.973 1.00 89.44 654 PRO A O 1
ATOM 5004 N N . LEU A 1 655 ? 14.944 -6.834 -21.138 1.00 90.75 655 LEU A N 1
ATOM 5005 C CA . LEU A 1 655 ? 16.095 -5.930 -21.199 1.00 90.75 655 LEU A CA 1
ATOM 5006 C C . LEU A 1 655 ? 16.782 -5.760 -19.840 1.00 90.75 655 LEU A C 1
ATOM 5008 O O . LEU A 1 655 ? 17.631 -4.886 -19.702 1.00 90.75 655 LEU A O 1
ATOM 5012 N N . ARG A 1 656 ? 16.448 -6.618 -18.861 1.00 89.94 656 ARG A N 1
ATOM 5013 C CA . ARG A 1 656 ? 17.054 -6.640 -17.522 1.00 89.94 656 ARG A CA 1
ATOM 5014 C C . ARG A 1 656 ? 16.954 -5.281 -16.826 1.00 89.94 656 ARG A C 1
ATOM 5016 O O . ARG A 1 656 ? 17.935 -4.803 -16.264 1.00 89.94 656 ARG A O 1
ATOM 5023 N N . TRP A 1 657 ? 15.755 -4.694 -16.868 1.00 92.88 657 TRP A N 1
ATOM 5024 C CA . TRP A 1 657 ? 15.432 -3.399 -16.265 1.00 92.88 657 TRP A CA 1
ATOM 5025 C C . TRP A 1 657 ? 15.884 -3.390 -14.812 1.00 92.88 657 TRP A C 1
ATOM 5027 O O . TRP A 1 657 ? 15.401 -4.213 -14.031 1.00 92.88 657 TRP A O 1
ATOM 5037 N N . SER A 1 658 ? 16.828 -2.519 -14.475 1.00 90.25 658 SER A N 1
ATOM 5038 C CA . SER A 1 658 ? 17.593 -2.590 -13.243 1.00 90.25 658 SER A CA 1
ATOM 5039 C C . SER A 1 658 ? 17.293 -1.465 -12.264 1.00 90.25 658 SER A C 1
ATOM 5041 O O . SER A 1 658 ? 17.001 -0.330 -12.646 1.00 90.25 658 SER A O 1
ATOM 5043 N N . LEU A 1 659 ? 17.369 -1.818 -10.985 1.00 88.69 659 LEU A N 1
ATOM 5044 C CA . LEU A 1 659 ? 17.388 -0.922 -9.839 1.00 88.69 659 LEU A CA 1
ATOM 5045 C C . LEU A 1 659 ? 18.773 -1.015 -9.196 1.00 88.69 659 LEU A C 1
ATOM 5047 O O . LEU A 1 659 ? 19.144 -2.071 -8.684 1.00 88.69 659 LEU A O 1
ATOM 5051 N N . GLY A 1 660 ? 19.537 0.068 -9.245 1.00 83.44 660 GLY A N 1
ATOM 5052 C CA . GLY A 1 660 ? 20.857 0.176 -8.635 1.00 83.44 660 GLY A CA 1
ATOM 5053 C C . GLY A 1 660 ? 20.800 0.215 -7.109 1.00 83.44 660 GLY A C 1
ATOM 5054 O O . GLY A 1 660 ? 19.753 0.470 -6.514 1.00 83.44 660 GLY A O 1
ATOM 5055 N N . ALA A 1 661 ? 21.945 -0.031 -6.469 1.00 77.69 661 ALA A N 1
ATOM 5056 C CA . ALA A 1 661 ? 22.096 -0.021 -5.010 1.00 77.69 661 ALA A CA 1
ATOM 5057 C C . ALA A 1 661 ? 21.848 1.348 -4.359 1.00 77.69 661 ALA A C 1
ATOM 5059 O O . ALA A 1 661 ? 21.636 1.431 -3.159 1.00 77.69 661 ALA A O 1
ATOM 5060 N N . ASP A 1 662 ? 21.847 2.425 -5.131 1.00 73.62 662 ASP A N 1
ATOM 5061 C CA . ASP A 1 662 ? 21.467 3.755 -4.671 1.00 73.62 662 ASP A CA 1
ATOM 5062 C C . ASP A 1 662 ? 19.960 4.023 -4.821 1.00 73.62 662 ASP A C 1
ATOM 5064 O O . ASP A 1 662 ? 19.518 5.132 -4.543 1.00 73.62 662 ASP A O 1
ATOM 5068 N N . GLY A 1 663 ? 19.178 3.043 -5.290 1.00 77.19 663 GLY A N 1
ATOM 5069 C CA . GLY A 1 663 ? 17.758 3.182 -5.603 1.00 77.19 663 GLY A CA 1
ATOM 5070 C C . GLY A 1 663 ? 17.465 3.785 -6.980 1.00 77.19 663 GLY A C 1
ATOM 5071 O O . GLY A 1 663 ? 16.295 4.037 -7.279 1.00 77.19 663 GLY A O 1
ATOM 5072 N N . PHE A 1 664 ? 18.486 4.004 -7.819 1.00 83.19 664 PHE A N 1
ATOM 5073 C CA . PHE A 1 664 ? 18.361 4.599 -9.150 1.00 83.19 664 PHE A CA 1
ATOM 5074 C C . PHE A 1 664 ? 18.496 3.564 -10.277 1.00 83.19 664 PHE A C 1
ATOM 5076 O O . PHE A 1 664 ? 19.307 2.645 -10.204 1.00 83.19 664 PHE A O 1
ATOM 5083 N N . GLY A 1 665 ? 17.736 3.699 -11.363 1.00 85.50 665 GLY A N 1
ATOM 5084 C CA . GLY A 1 665 ? 17.891 2.844 -12.544 1.00 85.50 665 GLY A CA 1
ATOM 5085 C C . GLY A 1 665 ? 16.748 2.958 -13.549 1.00 85.50 665 GLY A C 1
ATOM 5086 O O . GLY A 1 665 ? 15.866 3.799 -13.401 1.00 85.50 665 GLY A O 1
ATOM 5087 N N . ASP A 1 666 ? 16.741 2.117 -14.584 1.00 89.38 666 ASP A N 1
ATOM 5088 C CA . ASP A 1 666 ? 15.662 2.111 -15.590 1.00 89.38 666 ASP A CA 1
ATOM 5089 C C . ASP A 1 666 ? 14.432 1.297 -15.172 1.00 89.38 666 ASP A C 1
ATOM 5091 O O . ASP A 1 666 ? 13.359 1.496 -15.742 1.00 89.38 666 ASP A O 1
ATOM 5095 N N . LEU A 1 667 ? 14.528 0.453 -14.138 1.00 92.31 667 LEU A N 1
ATOM 5096 C CA . LEU A 1 667 ? 13.346 -0.180 -13.555 1.00 92.31 667 LEU A CA 1
ATOM 5097 C C . LEU A 1 667 ? 12.361 0.861 -12.982 1.00 92.31 667 LEU A C 1
ATOM 5099 O O . LEU A 1 667 ? 11.196 0.826 -13.366 1.00 92.31 667 LEU A O 1
ATOM 5103 N N . PRO A 1 668 ? 12.774 1.826 -12.140 1.00 91.44 668 PRO A N 1
ATOM 5104 C CA . PRO A 1 668 ? 11.894 2.912 -11.703 1.00 91.44 668 PRO A CA 1
ATOM 5105 C C . PRO A 1 668 ? 11.210 3.687 -12.832 1.00 91.44 668 PRO A C 1
ATOM 5107 O O . PRO A 1 668 ? 10.025 3.993 -12.729 1.00 91.44 668 PRO A O 1
ATOM 5110 N N . ALA A 1 669 ? 11.929 3.974 -13.921 1.00 89.38 669 ALA A N 1
ATOM 5111 C CA . ALA A 1 669 ? 11.367 4.672 -15.075 1.00 89.38 669 ALA A CA 1
ATOM 5112 C C . ALA A 1 669 ? 10.317 3.817 -15.803 1.00 89.38 669 ALA A C 1
ATOM 5114 O O . ALA A 1 669 ? 9.245 4.317 -16.140 1.00 89.38 669 ALA A O 1
ATOM 5115 N N . LEU A 1 670 ? 10.577 2.514 -15.971 1.00 93.06 670 LEU A N 1
ATOM 5116 C CA . LEU A 1 670 ? 9.587 1.559 -16.472 1.00 93.06 670 LEU A CA 1
ATOM 5117 C C . LEU A 1 670 ? 8.333 1.534 -15.583 1.00 93.06 670 LEU A C 1
ATOM 5119 O O . LEU A 1 670 ? 7.217 1.479 -16.095 1.00 93.06 670 LEU A O 1
ATOM 5123 N N . LEU A 1 671 ? 8.505 1.561 -14.260 1.00 94.25 671 LEU A N 1
ATOM 5124 C CA . LEU A 1 671 ? 7.393 1.551 -13.311 1.00 94.25 671 LEU A CA 1
ATOM 5125 C C . LEU A 1 671 ? 6.582 2.852 -13.357 1.00 94.25 671 LEU A C 1
ATOM 5127 O O . LEU A 1 671 ? 5.355 2.786 -13.365 1.00 94.25 671 LEU A O 1
ATOM 5131 N N . ALA A 1 672 ? 7.236 4.008 -13.487 1.00 90.75 672 ALA A N 1
ATOM 5132 C CA . ALA A 1 672 ? 6.564 5.284 -13.733 1.00 90.75 672 ALA A CA 1
ATOM 5133 C C . ALA A 1 672 ? 5.775 5.264 -15.050 1.00 90.75 672 ALA A C 1
ATOM 5135 O O . ALA A 1 672 ? 4.628 5.707 -15.095 1.00 90.75 672 ALA A O 1
ATOM 5136 N N . TYR A 1 673 ? 6.352 4.688 -16.109 1.00 90.94 673 TYR A N 1
ATOM 5137 C CA . TYR A 1 673 ? 5.661 4.520 -17.385 1.00 90.94 673 TYR A CA 1
ATOM 5138 C C . TYR A 1 673 ? 4.466 3.561 -17.277 1.00 90.94 673 TYR A C 1
ATOM 5140 O O . TYR A 1 673 ? 3.417 3.821 -17.862 1.00 90.94 673 TYR A O 1
ATOM 5148 N N . TYR A 1 674 ? 4.575 2.486 -16.484 1.00 92.88 674 TYR A N 1
ATOM 5149 C CA . TYR A 1 674 ? 3.445 1.592 -16.212 1.00 92.88 674 TYR A CA 1
ATOM 5150 C C . TYR A 1 674 ? 2.323 2.323 -15.474 1.00 92.88 674 TYR A C 1
ATOM 5152 O O . TYR A 1 674 ? 1.171 2.241 -15.891 1.00 92.88 674 TYR A O 1
ATOM 5160 N N . GLN A 1 675 ? 2.665 3.077 -14.426 1.00 90.94 675 GLN A N 1
ATOM 5161 C CA . GLN A 1 675 ? 1.701 3.882 -13.681 1.00 90.94 675 GLN A CA 1
ATOM 5162 C C . GLN A 1 675 ? 0.997 4.902 -14.578 1.00 90.94 675 GLN A C 1
ATOM 5164 O O . GLN A 1 675 ? -0.194 5.124 -14.414 1.00 90.94 675 GLN A O 1
ATOM 5169 N N . PHE A 1 676 ? 1.710 5.498 -15.534 1.00 87.25 676 PHE A N 1
ATOM 5170 C CA . PHE A 1 676 ? 1.131 6.432 -16.495 1.00 87.25 676 PHE A CA 1
ATOM 5171 C C . PHE A 1 676 ? 0.165 5.754 -17.477 1.00 87.25 676 PHE A C 1
ATOM 5173 O O . PHE A 1 676 ? -0.929 6.261 -17.705 1.00 87.25 676 PHE A O 1
ATOM 5180 N N . LEU A 1 677 ? 0.551 4.608 -18.049 1.00 84.50 677 LEU A N 1
ATOM 5181 C CA . LEU A 1 677 ? -0.258 3.911 -19.055 1.00 84.50 677 LEU A CA 1
ATOM 5182 C C . LEU A 1 677 ? -1.470 3.174 -18.470 1.00 84.50 677 LEU A C 1
ATOM 5184 O O . LEU A 1 677 ? -2.497 3.067 -19.137 1.00 84.50 677 LEU A O 1
ATOM 5188 N N . ASP A 1 678 ? -1.338 2.621 -17.267 1.00 82.56 678 ASP A N 1
ATOM 5189 C CA . ASP A 1 678 ? -2.381 1.848 -16.589 1.00 82.56 678 ASP A CA 1
ATOM 5190 C C . ASP A 1 678 ? -2.300 2.073 -15.065 1.00 82.56 678 ASP A C 1
ATOM 5192 O O . ASP A 1 678 ? -1.813 1.206 -14.329 1.00 82.56 678 ASP A O 1
ATOM 5196 N N . PRO A 1 679 ? -2.773 3.232 -14.557 1.00 82.00 679 PRO A N 1
ATOM 5197 C CA . PRO A 1 679 ? -2.705 3.557 -13.130 1.00 82.00 679 PRO A CA 1
ATOM 5198 C C . PRO A 1 679 ? -3.406 2.517 -12.245 1.00 82.00 679 PRO A C 1
ATOM 5200 O O . PRO A 1 679 ? -2.916 2.166 -11.171 1.00 82.00 679 PRO A O 1
ATOM 5203 N N . ALA A 1 680 ? -4.543 1.984 -12.706 1.00 80.38 680 ALA A N 1
ATOM 5204 C CA . ALA A 1 680 ? -5.307 0.973 -11.980 1.00 80.38 680 ALA A CA 1
ATOM 5205 C C . ALA A 1 680 ? -4.572 -0.376 -11.942 1.00 80.38 680 ALA A C 1
ATOM 5207 O O . ALA A 1 680 ? -4.529 -1.033 -10.898 1.00 80.38 680 ALA A O 1
ATOM 5208 N N . GLY A 1 681 ? -3.966 -0.782 -13.062 1.00 83.19 681 GLY A N 1
ATOM 5209 C CA . GLY A 1 681 ? -3.105 -1.955 -13.129 1.00 83.19 681 GLY A CA 1
ATOM 5210 C C . GLY A 1 681 ? -1.868 -1.816 -12.256 1.00 83.19 681 GLY A C 1
ATOM 5211 O O . GLY A 1 681 ? -1.554 -2.744 -11.515 1.00 83.19 681 GLY A O 1
ATOM 5212 N N . TYR A 1 682 ? -1.226 -0.647 -12.254 1.00 88.75 682 TYR A N 1
ATOM 5213 C CA . TYR A 1 682 ? -0.096 -0.355 -11.376 1.00 88.75 682 TYR A CA 1
ATOM 5214 C C . TYR A 1 682 ? -0.478 -0.464 -9.899 1.00 88.75 682 TYR A C 1
ATOM 5216 O O . TYR A 1 682 ? 0.211 -1.138 -9.129 1.00 88.75 682 TYR A O 1
ATOM 5224 N N . GLN A 1 683 ? -1.597 0.149 -9.501 1.00 85.25 683 GLN A N 1
ATOM 5225 C CA . GLN A 1 683 ? -2.066 0.098 -8.119 1.00 85.25 683 GLN A CA 1
ATOM 5226 C C . GLN A 1 683 ? -2.330 -1.341 -7.669 1.00 85.25 683 GLN A C 1
ATOM 5228 O O . GLN A 1 683 ? -1.917 -1.738 -6.580 1.00 85.25 683 GLN A O 1
ATOM 5233 N N . ARG A 1 684 ? -2.959 -2.151 -8.526 1.00 84.38 684 ARG A N 1
ATOM 5234 C CA . ARG A 1 684 ? -3.183 -3.579 -8.275 1.00 84.38 684 ARG A CA 1
ATOM 5235 C C . ARG A 1 684 ? -1.879 -4.381 -8.255 1.00 84.38 684 ARG A C 1
ATOM 5237 O O . ARG A 1 684 ? -1.773 -5.331 -7.497 1.00 84.38 684 ARG A O 1
ATOM 5244 N N . ASP A 1 685 ? -0.885 -4.055 -9.065 1.00 88.56 685 ASP A N 1
ATOM 5245 C CA . ASP A 1 685 ? 0.266 -4.943 -9.265 1.00 88.56 685 ASP A CA 1
ATOM 5246 C C . ASP A 1 685 ? 1.470 -4.604 -8.373 1.00 88.56 685 ASP A C 1
ATOM 5248 O O . ASP A 1 685 ? 2.268 -5.493 -8.070 1.00 88.56 685 ASP A O 1
ATOM 5252 N N . LEU A 1 686 ? 1.617 -3.337 -7.969 1.00 91.69 686 LEU A N 1
ATOM 5253 C CA . LEU A 1 686 ? 2.789 -2.803 -7.260 1.00 91.69 686 LEU A CA 1
ATOM 5254 C C . LEU A 1 686 ? 2.412 -1.795 -6.164 1.00 91.69 686 LEU A C 1
ATOM 5256 O O . LEU A 1 686 ? 2.919 -1.899 -5.045 1.00 91.69 686 LEU A O 1
ATOM 5260 N N . GLY A 1 687 ? 1.494 -0.864 -6.448 1.00 85.94 687 GLY A N 1
ATOM 5261 C CA . GLY A 1 687 ? 1.112 0.200 -5.508 1.00 85.94 687 GLY A CA 1
ATOM 5262 C C . GLY A 1 687 ? 0.498 -0.329 -4.207 1.00 85.94 687 GLY A C 1
ATOM 5263 O O . GLY A 1 687 ? 0.838 0.135 -3.117 1.00 85.94 687 GLY A O 1
ATOM 5264 N N . GLN A 1 688 ? -0.300 -1.402 -4.275 1.00 84.19 688 GLN A N 1
ATOM 5265 C CA . GLN A 1 688 ? -0.849 -2.067 -3.086 1.00 84.19 688 GLN A CA 1
ATOM 5266 C C . GLN A 1 688 ? 0.225 -2.646 -2.147 1.00 84.19 688 GLN A C 1
ATOM 5268 O O . GLN A 1 688 ? -0.060 -2.859 -0.965 1.00 84.19 688 GLN A O 1
ATOM 5273 N N . TYR A 1 689 ? 1.447 -2.860 -2.649 1.00 89.25 689 TYR A N 1
ATOM 5274 C CA . TYR A 1 689 ? 2.609 -3.319 -1.884 1.00 89.25 689 TYR A CA 1
ATOM 5275 C C . TYR A 1 689 ? 3.493 -2.172 -1.370 1.00 89.25 689 TYR A C 1
ATOM 5277 O O . TYR A 1 689 ? 4.517 -2.431 -0.744 1.00 89.25 689 TYR A O 1
ATOM 5285 N N . GLY A 1 690 ? 3.111 -0.912 -1.610 1.00 88.56 690 GLY A N 1
ATOM 5286 C CA . GLY A 1 690 ? 3.860 0.265 -1.165 1.00 88.56 690 GLY A CA 1
ATOM 5287 C C . GLY A 1 690 ? 5.089 0.600 -2.009 1.00 88.56 690 GLY A C 1
ATOM 5288 O O . GLY A 1 690 ? 5.973 1.295 -1.514 1.00 88.56 690 GLY A O 1
ATOM 5289 N N . ILE A 1 691 ? 5.167 0.102 -3.248 1.00 91.38 691 ILE A N 1
ATOM 5290 C CA . ILE A 1 691 ? 6.261 0.393 -4.182 1.00 91.38 691 ILE A CA 1
ATOM 5291 C C . ILE A 1 691 ? 5.787 1.453 -5.173 1.00 91.38 691 ILE A C 1
ATOM 5293 O O . ILE A 1 691 ? 4.870 1.205 -5.960 1.00 91.38 691 ILE A O 1
ATOM 5297 N N . TRP A 1 692 ? 6.440 2.612 -5.172 1.00 91.25 692 TRP A N 1
ATOM 5298 C CA . TRP A 1 692 ? 6.072 3.745 -6.019 1.00 91.25 692 TRP A CA 1
ATOM 5299 C C . TRP A 1 692 ? 7.271 4.246 -6.821 1.00 91.25 692 TRP A C 1
ATOM 5301 O O . TRP A 1 692 ? 8.404 4.141 -6.348 1.00 91.25 692 TRP A O 1
ATOM 5311 N N . PRO A 1 693 ? 7.072 4.803 -8.024 1.00 90.44 693 PRO A N 1
ATOM 5312 C CA . PRO A 1 693 ? 8.078 5.672 -8.610 1.00 90.44 693 PRO A CA 1
ATOM 5313 C C . PRO A 1 693 ? 8.152 6.971 -7.792 1.00 90.44 693 PRO A C 1
ATOM 5315 O O . PRO A 1 693 ? 7.137 7.481 -7.323 1.00 90.44 693 PRO A O 1
ATOM 5318 N N . ALA A 1 694 ? 9.352 7.522 -7.620 1.00 86.50 694 ALA A N 1
ATOM 5319 C CA . ALA A 1 694 ? 9.548 8.763 -6.865 1.00 86.50 694 ALA A CA 1
ATOM 5320 C C . ALA A 1 694 ? 8.978 10.000 -7.568 1.00 86.50 694 ALA A C 1
ATOM 5322 O O . ALA A 1 694 ? 8.772 11.036 -6.943 1.00 86.50 694 ALA A O 1
ATOM 5323 N N . GLN A 1 695 ? 8.769 9.906 -8.878 1.00 81.50 695 GLN A N 1
ATOM 5324 C CA . GLN A 1 695 ? 8.260 10.984 -9.707 1.00 81.50 695 GLN A CA 1
ATOM 5325 C C . GLN A 1 695 ? 7.290 10.408 -10.742 1.00 81.50 695 GLN A C 1
ATOM 5327 O O . GLN A 1 695 ? 7.439 9.252 -11.154 1.00 81.50 695 GLN A O 1
ATOM 5332 N N . PRO A 1 696 ? 6.298 11.193 -11.187 1.00 81.31 696 PRO A N 1
ATOM 5333 C CA . PRO A 1 696 ? 5.437 10.782 -12.279 1.00 81.31 696 PRO A CA 1
ATOM 5334 C C . PRO A 1 696 ? 6.210 10.789 -13.602 1.00 81.31 696 PRO A C 1
ATOM 5336 O O . PRO A 1 696 ? 7.196 11.512 -13.779 1.00 81.31 696 PRO A O 1
ATOM 5339 N N . TRP A 1 697 ? 5.722 10.007 -14.564 1.00 81.69 697 TRP A N 1
ATOM 5340 C CA . TRP A 1 697 ? 6.361 9.840 -15.871 1.00 81.69 697 TRP A CA 1
ATOM 5341 C C . TRP A 1 697 ? 6.613 11.164 -16.618 1.00 81.69 697 TRP A C 1
ATOM 5343 O O . TRP A 1 697 ? 7.672 11.344 -17.216 1.00 81.69 697 TRP A O 1
ATOM 5353 N N . TRP A 1 698 ? 5.680 12.119 -16.542 1.00 71.94 698 TRP A N 1
ATOM 5354 C CA . TRP A 1 698 ? 5.750 13.395 -17.266 1.00 71.94 698 TRP A CA 1
ATOM 5355 C C . TRP A 1 698 ? 6.662 14.453 -16.617 1.00 71.94 698 TRP A C 1
ATOM 5357 O O . TRP A 1 698 ? 6.940 15.477 -17.236 1.00 71.94 698 TRP A O 1
ATOM 5367 N N . ALA A 1 699 ? 7.191 14.234 -15.406 1.00 65.69 699 ALA A N 1
ATOM 5368 C CA . ALA A 1 699 ? 8.065 15.193 -14.707 1.00 65.69 699 ALA A CA 1
ATOM 5369 C C . ALA A 1 699 ? 9.535 15.157 -15.188 1.00 65.69 699 ALA A C 1
ATOM 5371 O O . ALA A 1 699 ? 10.467 15.297 -14.397 1.00 65.69 699 ALA A O 1
ATOM 5372 N N . ARG A 1 700 ? 9.752 14.948 -16.495 1.00 54.12 700 ARG A N 1
ATOM 5373 C CA . ARG A 1 700 ? 11.029 14.552 -17.124 1.00 54.12 700 ARG A CA 1
ATOM 5374 C C . ARG A 1 700 ? 12.230 15.443 -16.775 1.00 54.12 700 ARG A C 1
ATOM 5376 O O . ARG A 1 700 ? 13.343 14.935 -16.629 1.00 54.12 700 ARG A O 1
ATOM 5383 N N . ASP A 1 701 ? 12.006 16.742 -16.606 1.00 52.25 701 ASP A N 1
ATOM 5384 C CA . ASP A 1 701 ? 13.067 17.715 -16.318 1.00 52.25 701 ASP A CA 1
ATOM 5385 C C . ASP A 1 701 ? 13.693 17.511 -14.927 1.00 52.25 701 ASP A C 1
ATOM 5387 O O . ASP A 1 701 ? 14.870 17.809 -14.731 1.00 52.25 701 ASP A O 1
ATOM 5391 N N . VAL A 1 702 ? 12.956 16.907 -13.988 1.00 50.41 702 VAL A N 1
ATOM 5392 C CA . VAL A 1 702 ? 13.407 16.665 -12.608 1.00 50.41 702 VAL A CA 1
ATOM 5393 C C . VAL A 1 702 ? 14.229 15.374 -12.488 1.00 50.41 702 VAL A C 1
ATOM 5395 O O . VAL A 1 702 ? 15.146 15.307 -11.672 1.00 50.41 702 VAL A O 1
ATOM 5398 N N . TRP A 1 703 ? 13.996 14.380 -13.353 1.00 52.56 703 TRP A N 1
ATOM 5399 C CA . TRP A 1 703 ? 14.797 13.144 -13.396 1.00 52.56 703 TRP A CA 1
ATOM 5400 C C . TRP A 1 703 ? 16.230 13.377 -13.910 1.00 52.56 703 TRP A C 1
ATOM 5402 O O . TRP A 1 703 ? 17.102 12.533 -13.716 1.00 52.56 703 TRP A O 1
ATOM 5412 N N . SER A 1 704 ? 16.470 14.505 -14.592 1.00 49.66 704 SER A N 1
ATOM 5413 C CA . SER A 1 704 ? 17.710 14.801 -15.328 1.00 49.66 704 SER A CA 1
ATOM 5414 C C . SER A 1 704 ? 18.523 15.981 -14.779 1.00 49.66 704 SER A C 1
ATOM 5416 O O . SER A 1 704 ? 19.546 16.351 -15.364 1.00 49.66 704 SER A O 1
ATOM 5418 N N . ALA A 1 705 ? 18.088 16.578 -13.667 1.00 42.00 705 ALA A N 1
ATOM 5419 C CA . ALA A 1 705 ? 18.775 17.696 -13.036 1.00 42.00 705 ALA A CA 1
ATOM 5420 C C . ALA A 1 705 ? 19.993 17.200 -12.236 1.00 42.00 705 ALA A C 1
ATOM 5422 O O . ALA A 1 705 ? 19.888 16.932 -11.044 1.00 42.00 705 ALA A O 1
ATOM 5423 N N . GLY A 1 706 ? 21.155 17.079 -12.888 1.00 47.91 706 GLY A N 1
ATOM 5424 C CA . GLY A 1 706 ? 22.435 17.012 -12.171 1.00 47.91 706 GLY A CA 1
ATOM 5425 C C . GLY A 1 706 ? 23.579 16.253 -12.837 1.00 47.91 706 GLY A C 1
ATOM 5426 O O . GLY A 1 706 ? 24.723 16.650 -12.646 1.00 47.91 706 GLY A O 1
ATOM 5427 N N . GLU A 1 707 ? 23.322 15.214 -13.641 1.00 52.94 707 GLU A N 1
ATOM 5428 C CA . GLU A 1 707 ? 24.401 14.374 -14.195 1.00 52.94 707 GLU A CA 1
ATOM 5429 C C . GLU A 1 707 ? 24.106 13.927 -15.637 1.00 52.94 707 GLU A C 1
ATOM 5431 O O . GLU A 1 707 ? 23.020 13.434 -15.951 1.00 52.94 707 GLU A O 1
ATOM 5436 N N . ALA A 1 708 ? 25.089 14.069 -16.534 1.00 46.06 708 ALA A N 1
ATOM 5437 C CA . ALA A 1 708 ? 24.981 13.711 -17.954 1.00 46.06 708 ALA A CA 1
ATOM 5438 C C . ALA A 1 708 ? 24.570 12.238 -18.187 1.00 46.06 708 ALA A C 1
ATOM 5440 O O . ALA A 1 708 ? 23.838 11.946 -19.137 1.00 46.06 708 ALA A O 1
ATOM 5441 N N . GLY A 1 709 ? 24.948 11.327 -17.279 1.00 50.88 709 GLY A N 1
ATOM 5442 C CA . GLY A 1 709 ? 24.567 9.908 -17.320 1.00 50.88 709 GLY A CA 1
ATOM 5443 C C . GLY A 1 709 ? 23.056 9.662 -17.197 1.00 50.88 709 GLY A C 1
ATOM 5444 O O . GLY A 1 709 ? 22.536 8.697 -17.759 1.00 50.88 709 GLY A O 1
ATOM 5445 N N . HIS A 1 710 ? 22.311 10.569 -16.554 1.00 55.97 710 HIS A N 1
ATOM 5446 C CA . HIS A 1 710 ? 20.856 10.459 -16.404 1.00 55.97 710 HIS A CA 1
ATOM 5447 C C . HIS A 1 710 ? 20.089 10.761 -17.698 1.00 55.97 710 HIS A C 1
ATOM 5449 O O . HIS A 1 710 ? 18.962 10.308 -17.859 1.00 55.97 710 HIS A O 1
ATOM 5455 N N . ARG A 1 711 ? 20.673 11.504 -18.650 1.00 56.72 711 ARG A N 1
ATOM 5456 C CA . ARG A 1 711 ? 20.037 11.769 -19.958 1.00 56.72 711 ARG A CA 1
ATOM 5457 C C . ARG A 1 711 ? 20.293 10.664 -20.979 1.00 56.72 711 ARG A C 1
ATOM 5459 O O . ARG A 1 711 ? 19.532 10.556 -21.948 1.00 56.72 711 ARG A O 1
ATOM 5466 N N . ALA A 1 712 ? 21.346 9.874 -20.771 1.00 60.03 712 ALA A N 1
ATOM 5467 C CA . ALA A 1 712 ? 21.695 8.720 -21.592 1.00 60.03 712 ALA A CA 1
ATOM 5468 C C . ALA A 1 712 ? 20.729 7.547 -21.360 1.00 60.03 712 ALA A C 1
ATOM 5470 O O . ALA A 1 712 ? 20.366 6.851 -22.303 1.00 60.03 712 ALA A O 1
ATOM 5471 N N . ARG A 1 713 ? 20.239 7.372 -20.127 1.00 69.44 713 ARG A N 1
ATOM 5472 C CA . ARG A 1 713 ? 19.337 6.284 -19.719 1.00 69.44 713 ARG A CA 1
ATOM 5473 C C . ARG A 1 713 ? 17.949 6.843 -19.377 1.00 69.44 713 ARG A C 1
ATOM 5475 O O . ARG A 1 713 ? 17.856 7.794 -18.620 1.00 69.44 713 ARG A O 1
ATOM 5482 N N . GLU A 1 714 ? 16.856 6.261 -19.886 1.00 79.94 714 GLU A N 1
ATOM 5483 C CA . GLU A 1 714 ? 15.522 6.526 -19.309 1.00 79.94 714 GLU A CA 1
ATOM 5484 C C . GLU A 1 714 ? 15.500 5.898 -17.904 1.00 79.94 714 GLU A C 1
ATOM 5486 O O . GLU A 1 714 ? 15.312 4.691 -17.774 1.00 79.94 714 GLU A O 1
ATOM 5491 N N . ALA A 1 715 ? 15.813 6.689 -16.875 1.00 82.75 715 ALA A N 1
ATOM 5492 C CA . ALA A 1 715 ? 16.091 6.210 -15.524 1.00 82.75 715 ALA A CA 1
ATOM 5493 C C . ALA A 1 715 ? 15.478 7.099 -14.441 1.00 82.75 715 ALA A C 1
ATOM 5495 O O . ALA A 1 715 ? 15.080 8.236 -14.693 1.00 82.75 715 ALA A O 1
ATOM 5496 N N . GLY A 1 716 ? 15.402 6.554 -13.230 1.00 83.31 716 GLY A N 1
ATOM 5497 C CA . GLY A 1 716 ? 14.743 7.199 -12.118 1.00 83.31 716 GLY A CA 1
ATOM 5498 C C . GLY A 1 716 ? 14.911 6.519 -10.769 1.00 83.31 716 GLY A C 1
ATOM 5499 O O . GLY A 1 716 ? 15.684 5.576 -10.665 1.00 83.31 716 GLY A O 1
ATOM 5500 N N . ARG A 1 717 ? 14.182 6.983 -9.744 1.00 87.88 717 ARG A N 1
ATOM 5501 C CA . ARG A 1 717 ? 14.173 6.430 -8.377 1.00 87.88 717 ARG A CA 1
ATOM 5502 C C . ARG A 1 717 ? 12.832 5.808 -8.001 1.00 87.88 717 ARG A C 1
ATOM 5504 O O . ARG A 1 717 ? 11.785 6.283 -8.443 1.00 87.88 717 ARG A O 1
ATOM 5511 N N . LEU A 1 718 ? 12.865 4.772 -7.163 1.00 89.25 718 LEU A N 1
ATOM 5512 C CA . LEU A 1 718 ? 11.678 4.350 -6.408 1.00 89.25 718 LEU A CA 1
ATOM 5513 C C . LEU A 1 718 ? 11.481 5.253 -5.195 1.00 89.25 718 LEU A C 1
ATOM 5515 O O . LEU A 1 718 ? 12.426 5.889 -4.739 1.00 89.25 718 LEU A O 1
ATOM 5519 N N . ALA A 1 719 ? 10.271 5.261 -4.658 1.00 88.56 719 ALA A N 1
ATOM 5520 C CA . ALA A 1 719 ? 9.933 5.870 -3.391 1.00 88.56 719 ALA A CA 1
ATOM 5521 C C . ALA A 1 719 ? 9.093 4.921 -2.534 1.00 88.56 719 ALA A C 1
ATOM 5523 O O . ALA A 1 719 ? 8.322 4.102 -3.047 1.00 88.56 719 ALA A O 1
ATOM 5524 N N . LEU A 1 720 ? 9.291 5.011 -1.222 1.00 90.62 720 LEU A N 1
ATOM 5525 C CA . LEU A 1 720 ? 8.592 4.218 -0.217 1.00 90.62 720 LEU A CA 1
ATOM 5526 C C . LEU A 1 720 ? 8.236 5.112 0.981 1.00 90.62 720 LEU A C 1
ATOM 5528 O O . LEU A 1 720 ? 8.933 6.077 1.283 1.00 90.62 720 LEU A O 1
ATOM 5532 N N . TYR A 1 721 ? 7.170 4.760 1.697 1.00 89.56 721 TYR A N 1
ATOM 5533 C CA . TYR A 1 721 ? 6.860 5.348 3.006 1.00 89.56 721 TYR A CA 1
ATOM 5534 C C . TYR A 1 721 ? 7.744 4.749 4.092 1.00 89.56 721 TYR A C 1
ATOM 5536 O O . TYR A 1 721 ? 8.107 3.578 3.989 1.00 89.56 721 TYR A O 1
ATOM 5544 N N . GLY A 1 722 ? 8.032 5.486 5.163 1.00 88.06 722 GLY A N 1
ATOM 5545 C CA . GLY A 1 722 ? 8.828 4.999 6.297 1.00 88.06 722 GLY A CA 1
ATOM 5546 C C . GLY A 1 722 ? 10.333 4.953 6.033 1.00 88.06 722 GLY A C 1
ATOM 5547 O O . GLY A 1 722 ? 11.045 4.214 6.714 1.00 88.06 722 GLY A O 1
ATOM 5548 N N . LEU A 1 723 ? 10.812 5.705 5.038 1.00 89.31 723 LEU A N 1
ATOM 5549 C CA . LEU A 1 723 ? 12.242 5.942 4.828 1.00 89.31 723 LEU A CA 1
ATOM 5550 C C . LEU A 1 723 ? 12.754 7.057 5.742 1.00 89.31 723 LEU A C 1
ATOM 5552 O O . LEU A 1 723 ? 11.971 7.766 6.385 1.00 89.31 723 LEU A O 1
ATOM 5556 N N . ARG A 1 724 ? 14.081 7.177 5.820 1.00 88.06 724 ARG A N 1
ATOM 5557 C CA . ARG A 1 724 ? 14.750 8.245 6.562 1.00 88.06 724 ARG A CA 1
ATOM 5558 C C . ARG A 1 724 ? 15.023 9.436 5.644 1.00 88.06 724 ARG A C 1
ATOM 5560 O O . ARG A 1 724 ? 15.365 9.250 4.482 1.00 88.06 724 ARG A O 1
ATOM 5567 N N . ASP A 1 725 ? 14.908 10.649 6.171 1.00 85.25 725 ASP A N 1
ATOM 5568 C CA . ASP A 1 725 ? 15.439 11.840 5.504 1.00 85.25 725 ASP A CA 1
ATOM 5569 C C . ASP A 1 725 ? 16.966 11.969 5.682 1.00 85.25 725 ASP A C 1
ATOM 5571 O O . ASP A 1 725 ? 17.626 11.111 6.277 1.00 85.25 725 ASP A O 1
ATOM 5575 N N . ALA A 1 726 ? 17.534 13.062 5.163 1.00 82.38 726 ALA A N 1
ATOM 5576 C CA . ALA A 1 726 ? 18.962 13.363 5.263 1.00 82.38 726 ALA A CA 1
ATOM 5577 C C . ALA A 1 726 ? 19.459 13.524 6.714 1.00 82.38 726 ALA A C 1
ATOM 5579 O O . ALA A 1 726 ? 20.632 13.264 6.983 1.00 82.38 726 ALA A O 1
ATOM 5580 N N . ASP A 1 727 ? 18.574 13.891 7.644 1.00 82.75 727 ASP A N 1
ATOM 5581 C CA . ASP A 1 727 ? 18.869 14.017 9.075 1.00 82.75 727 ASP A CA 1
ATOM 5582 C C . ASP A 1 727 ? 18.686 12.680 9.825 1.00 82.75 727 ASP A C 1
ATOM 5584 O O . ASP A 1 727 ? 18.909 12.582 11.035 1.00 82.75 727 ASP A O 1
ATOM 5588 N N . GLY A 1 728 ? 18.295 11.617 9.115 1.00 83.56 728 GLY A N 1
ATOM 5589 C CA . GLY A 1 728 ? 18.086 10.280 9.657 1.00 83.56 728 GLY A CA 1
ATOM 5590 C C . GLY A 1 728 ? 16.723 10.074 10.322 1.00 83.56 728 GLY A C 1
ATOM 5591 O O . GLY A 1 728 ? 16.515 9.013 10.927 1.00 83.56 728 GLY A O 1
ATOM 5592 N N . ARG A 1 729 ? 15.799 11.041 10.221 1.00 85.81 729 ARG A N 1
ATOM 5593 C CA . ARG A 1 729 ? 14.441 10.966 10.776 1.00 85.81 729 ARG A CA 1
ATOM 5594 C C . ARG A 1 729 ? 13.557 10.122 9.868 1.00 85.81 729 ARG A C 1
ATOM 5596 O O . ARG A 1 729 ? 13.472 10.355 8.671 1.00 85.81 729 ARG A O 1
ATOM 5603 N N . VAL A 1 730 ? 12.870 9.145 10.456 1.00 87.69 730 VAL A N 1
ATOM 5604 C CA . VAL A 1 730 ? 11.919 8.285 9.738 1.00 87.69 730 VAL A CA 1
ATOM 5605 C C . VAL A 1 730 ? 10.597 9.022 9.516 1.00 87.69 730 VAL A C 1
ATOM 5607 O O . VAL A 1 730 ? 10.021 9.523 10.489 1.00 87.69 730 VAL A O 1
ATOM 5610 N N . HIS A 1 731 ? 10.093 8.992 8.279 1.00 83.38 731 HIS A N 1
ATOM 5611 C CA . HIS A 1 731 ? 8.826 9.599 7.852 1.00 83.38 731 HIS A CA 1
ATOM 5612 C C . HIS A 1 731 ? 7.802 8.535 7.420 1.00 83.38 731 HIS A C 1
ATOM 5614 O O . HIS A 1 731 ? 7.833 8.063 6.285 1.00 83.38 731 HIS A O 1
ATOM 5620 N N . PRO A 1 732 ? 6.894 8.094 8.311 1.00 80.50 732 PRO A N 1
ATOM 5621 C CA . PRO A 1 732 ? 5.966 6.988 8.030 1.00 80.50 732 PRO A CA 1
ATOM 5622 C C . PRO A 1 732 ? 4.816 7.331 7.081 1.00 80.50 732 PRO A C 1
ATOM 5624 O O . PRO A 1 732 ? 4.146 6.411 6.608 1.00 80.50 732 PRO A O 1
ATOM 5627 N N . TYR A 1 733 ? 4.580 8.622 6.843 1.00 79.44 733 TYR A N 1
ATOM 5628 C CA . TYR A 1 733 ? 3.455 9.134 6.057 1.00 79.44 733 TYR A CA 1
ATOM 5629 C C . TYR A 1 733 ? 3.897 9.906 4.811 1.00 79.44 733 TYR A C 1
ATOM 5631 O O . TYR A 1 733 ? 3.095 10.081 3.901 1.00 79.44 733 TYR A O 1
ATOM 5639 N N . ASP A 1 734 ? 5.178 10.270 4.717 1.00 79.81 734 ASP A N 1
ATOM 5640 C CA . ASP A 1 734 ? 5.733 10.922 3.535 1.00 79.81 734 ASP A CA 1
ATOM 5641 C C . ASP A 1 734 ? 6.335 9.890 2.587 1.00 79.81 734 ASP A C 1
ATOM 5643 O O . ASP A 1 734 ? 7.082 8.989 2.989 1.00 79.81 734 ASP A O 1
ATOM 5647 N N . LEU A 1 735 ? 5.997 10.020 1.307 1.00 84.06 735 LEU A N 1
ATOM 5648 C CA . LEU A 1 735 ? 6.577 9.203 0.256 1.00 84.06 735 LEU A CA 1
ATOM 5649 C C . LEU A 1 735 ? 7.947 9.783 -0.104 1.00 84.06 735 LEU A C 1
ATOM 5651 O O . LEU A 1 735 ? 8.033 10.828 -0.748 1.00 84.06 735 LEU A O 1
ATOM 5655 N N . LEU A 1 736 ? 9.019 9.109 0.308 1.00 88.19 736 LEU A N 1
ATOM 5656 C CA . LEU A 1 736 ? 10.381 9.591 0.094 1.00 88.19 736 LEU A CA 1
ATOM 5657 C C . LEU A 1 736 ? 11.107 8.765 -0.973 1.00 88.19 736 LEU A C 1
ATOM 5659 O O . LEU A 1 736 ? 10.931 7.543 -1.012 1.00 88.19 736 LEU A O 1
ATOM 5663 N N . PRO A 1 737 ? 11.934 9.391 -1.832 1.00 88.69 737 PRO A N 1
ATOM 5664 C CA . PRO A 1 737 ? 12.788 8.669 -2.764 1.00 88.69 737 PRO A CA 1
ATOM 5665 C C . PRO A 1 737 ? 13.792 7.787 -2.025 1.00 88.69 737 PRO A C 1
ATOM 5667 O O . PRO A 1 737 ? 14.406 8.211 -1.051 1.00 88.69 737 PRO A O 1
ATOM 5670 N N . LEU A 1 738 ? 14.006 6.587 -2.548 1.00 85.38 738 LEU A N 1
ATOM 5671 C CA . LEU A 1 738 ? 15.013 5.661 -2.064 1.00 85.38 738 LEU A CA 1
ATOM 5672 C C . LEU A 1 738 ? 16.410 6.231 -2.329 1.00 85.38 738 LEU A C 1
ATOM 5674 O O . LEU A 1 738 ? 16.743 6.588 -3.470 1.00 85.38 738 LEU A O 1
ATOM 5678 N N . GLY A 1 739 ? 17.208 6.325 -1.268 1.00 77.06 739 GLY A N 1
ATOM 5679 C CA . GLY A 1 739 ? 18.571 6.832 -1.309 1.00 77.06 739 GLY A CA 1
ATOM 5680 C C . GLY A 1 739 ? 19.620 5.799 -0.881 1.00 77.06 739 GLY A C 1
ATOM 5681 O O . GLY A 1 739 ? 19.295 4.743 -0.338 1.00 77.06 739 GLY A O 1
ATOM 5682 N N . PRO A 1 740 ? 20.918 6.115 -1.053 1.00 70.31 740 PRO A N 1
ATOM 5683 C CA . PRO A 1 740 ? 22.020 5.235 -0.648 1.00 70.31 740 PRO A CA 1
ATOM 5684 C C . PRO A 1 740 ? 22.038 4.910 0.855 1.00 70.31 740 PRO A C 1
ATOM 5686 O O . PRO A 1 740 ? 22.515 3.853 1.263 1.00 70.31 740 PRO A O 1
ATOM 5689 N N . ALA A 1 741 ? 21.525 5.821 1.690 1.00 72.06 741 ALA A N 1
ATOM 5690 C CA . ALA A 1 741 ? 21.449 5.648 3.140 1.00 72.06 741 ALA A CA 1
ATOM 5691 C C . ALA A 1 741 ? 20.381 4.622 3.568 1.00 72.06 741 ALA A C 1
ATOM 5693 O O . ALA A 1 741 ? 20.439 4.108 4.685 1.00 72.06 741 ALA A O 1
ATOM 5694 N N . ASP A 1 742 ? 19.460 4.258 2.670 1.00 76.69 742 ASP A N 1
ATOM 5695 C CA . ASP A 1 742 ? 18.404 3.274 2.918 1.00 76.69 742 ASP A CA 1
ATOM 5696 C C . ASP A 1 742 ? 18.872 1.835 2.666 1.00 76.69 742 ASP A C 1
ATOM 5698 O O . ASP A 1 742 ? 18.043 0.935 2.534 1.00 76.69 742 ASP A O 1
ATOM 5702 N N . GLY A 1 743 ? 20.193 1.603 2.614 1.00 66.44 743 GLY A N 1
ATOM 5703 C CA . GLY A 1 743 ? 20.853 0.362 2.193 1.00 66.44 743 GLY A CA 1
ATOM 5704 C C . GLY A 1 743 ? 20.226 -0.940 2.700 1.00 66.44 743 GLY A C 1
ATOM 5705 O O . GLY A 1 743 ? 20.219 -1.945 2.003 1.00 66.44 743 GLY A O 1
ATOM 5706 N N . GLN A 1 744 ? 19.644 -0.920 3.897 1.00 65.00 744 GLN A N 1
ATOM 5707 C CA . GLN A 1 744 ? 19.018 -2.088 4.508 1.00 65.00 744 GLN A CA 1
ATOM 5708 C C . GLN A 1 744 ? 17.509 -2.234 4.205 1.00 65.00 744 GLN A C 1
ATOM 5710 O O . GLN A 1 744 ? 16.971 -3.334 4.281 1.00 65.00 744 GLN A O 1
ATOM 5715 N N . VAL A 1 745 ? 16.809 -1.158 3.825 1.00 70.19 745 VAL A N 1
ATOM 5716 C CA . VAL A 1 745 ? 15.463 -1.227 3.216 1.00 70.19 745 VAL A CA 1
ATOM 5717 C C . VAL A 1 745 ? 15.553 -1.807 1.799 1.00 70.19 745 VAL A C 1
ATOM 5719 O O . VAL A 1 745 ? 14.618 -2.455 1.335 1.00 70.19 745 VAL A O 1
ATOM 5722 N N . LEU A 1 746 ? 16.702 -1.673 1.131 1.00 74.75 746 LEU A N 1
ATOM 5723 C CA . LEU A 1 746 ? 16.961 -2.331 -0.154 1.00 74.75 746 LEU A CA 1
ATOM 5724 C C . LEU A 1 746 ? 16.888 -3.862 -0.057 1.00 74.75 746 LEU A C 1
ATOM 5726 O O . LEU A 1 746 ? 16.422 -4.513 -0.991 1.00 74.75 746 LEU A O 1
ATOM 5730 N N . ASP A 1 747 ? 17.276 -4.445 1.081 1.00 78.31 747 ASP A N 1
ATOM 5731 C CA . ASP A 1 747 ? 17.193 -5.894 1.293 1.00 78.31 747 ASP A CA 1
ATOM 5732 C C . ASP A 1 747 ? 15.744 -6.399 1.325 1.00 78.31 747 ASP A C 1
ATOM 5734 O O . ASP A 1 747 ? 15.488 -7.528 0.907 1.00 78.31 747 ASP A O 1
ATOM 5738 N N . HIS A 1 748 ? 14.776 -5.566 1.730 1.00 85.62 748 HIS A N 1
ATOM 5739 C CA . HIS A 1 748 ? 13.350 -5.896 1.617 1.00 85.62 748 HIS A CA 1
ATOM 5740 C C . HIS A 1 748 ? 12.934 -6.096 0.154 1.00 85.62 748 HIS A C 1
ATOM 5742 O O . HIS A 1 748 ?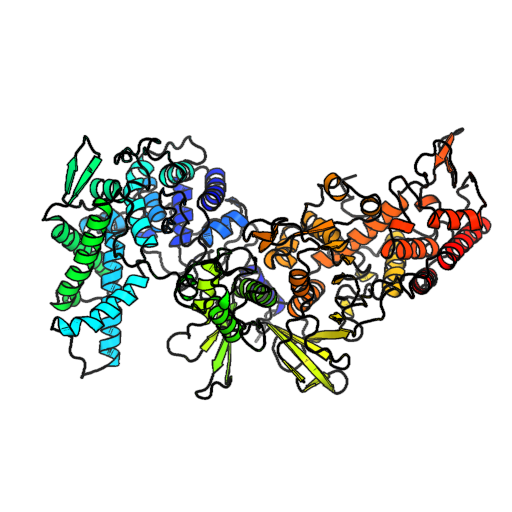 12.237 -7.060 -0.173 1.00 85.62 748 HIS A O 1
ATOM 5748 N N . LEU A 1 749 ? 13.387 -5.212 -0.742 1.00 89.00 749 LEU A N 1
ATOM 5749 C CA . LEU A 1 749 ? 13.071 -5.294 -2.172 1.00 89.00 749 LEU A CA 1
ATOM 5750 C C . LEU A 1 749 ? 13.701 -6.528 -2.834 1.00 89.00 749 LEU A C 1
ATOM 5752 O O . LEU A 1 749 ? 13.162 -7.057 -3.804 1.00 89.00 749 LEU A O 1
ATOM 5756 N N . ARG A 1 750 ? 14.816 -7.008 -2.278 1.00 89.56 750 ARG A N 1
ATOM 5757 C CA . ARG A 1 750 ? 15.535 -8.212 -2.714 1.00 89.56 750 ARG A CA 1
ATOM 5758 C C . ARG A 1 750 ? 15.051 -9.491 -2.036 1.00 89.56 750 ARG A C 1
ATOM 5760 O O . ARG A 1 750 ? 15.456 -10.579 -2.437 1.00 89.56 750 ARG A O 1
ATOM 5767 N N . GLY A 1 751 ? 14.234 -9.372 -0.992 1.00 91.31 751 GLY A N 1
ATOM 5768 C CA . GLY A 1 751 ? 13.763 -10.498 -0.198 1.00 91.31 751 GLY A CA 1
ATOM 5769 C C . GLY A 1 751 ? 12.921 -11.475 -1.015 1.00 91.31 751 GLY A C 1
ATOM 5770 O O . GLY A 1 751 ? 12.240 -11.103 -1.976 1.00 91.31 751 GLY A O 1
ATOM 5771 N N . TRP A 1 752 ? 12.926 -12.738 -0.598 1.00 94.00 752 TRP A N 1
ATOM 5772 C CA . TRP A 1 752 ? 12.244 -13.828 -1.296 1.00 94.00 752 TRP A CA 1
ATOM 5773 C C . TRP A 1 752 ? 10.739 -13.586 -1.480 1.00 94.00 752 TRP A C 1
ATOM 5775 O O . TRP A 1 752 ? 10.181 -13.926 -2.524 1.00 94.00 752 TRP A O 1
ATOM 5785 N N . HIS A 1 753 ? 10.084 -12.940 -0.512 1.00 93.94 753 HIS A N 1
ATOM 5786 C CA . HIS A 1 753 ? 8.665 -12.581 -0.599 1.00 93.94 753 HIS A CA 1
ATOM 5787 C C . HIS A 1 753 ? 8.390 -11.480 -1.637 1.00 93.94 753 HIS A C 1
ATOM 5789 O O . HIS A 1 753 ? 7.404 -11.570 -2.374 1.00 93.94 753 HIS A O 1
ATOM 5795 N N . THR A 1 754 ? 9.273 -10.482 -1.761 1.00 93.69 754 THR A N 1
ATOM 5796 C CA . THR A 1 754 ? 9.169 -9.459 -2.813 1.00 93.69 754 THR A CA 1
ATOM 5797 C C . THR A 1 754 ? 9.409 -10.067 -4.188 1.00 93.69 754 THR A C 1
ATOM 5799 O O . THR A 1 754 ? 8.608 -9.846 -5.096 1.00 93.69 754 THR A O 1
ATOM 5802 N N . VAL A 1 755 ? 10.439 -10.906 -4.330 1.00 95.31 755 VAL A N 1
ATOM 5803 C CA . VAL A 1 755 ? 10.716 -11.630 -5.579 1.00 95.31 755 VAL A CA 1
ATOM 5804 C C . VAL A 1 755 ? 9.534 -12.517 -5.967 1.00 95.31 755 VAL A C 1
ATOM 5806 O O . VAL A 1 755 ? 9.103 -12.475 -7.116 1.00 95.31 755 VAL A O 1
ATOM 5809 N N . HIS A 1 756 ? 8.928 -13.235 -5.017 1.00 95.56 756 HIS A N 1
ATOM 5810 C CA . HIS A 1 756 ? 7.698 -13.994 -5.252 1.00 95.56 756 HIS A CA 1
ATOM 5811 C C . HIS A 1 756 ? 6.568 -13.121 -5.807 1.00 95.56 756 HIS A C 1
ATOM 5813 O O . HIS A 1 756 ? 5.989 -13.474 -6.834 1.00 95.56 756 HIS A O 1
ATOM 5819 N N . ARG A 1 757 ? 6.275 -11.970 -5.190 1.00 94.56 757 ARG A N 1
ATOM 5820 C CA . ARG A 1 757 ? 5.224 -11.066 -5.685 1.00 94.56 757 ARG A CA 1
ATOM 5821 C C . ARG A 1 757 ? 5.527 -10.546 -7.085 1.00 94.56 757 ARG A C 1
ATOM 5823 O O . ARG A 1 757 ? 4.646 -10.591 -7.934 1.00 94.56 757 ARG A O 1
ATOM 5830 N N . LEU A 1 758 ? 6.758 -10.101 -7.340 1.00 95.06 758 LEU A N 1
ATOM 5831 C CA . LEU A 1 758 ? 7.170 -9.588 -8.649 1.00 95.06 758 LEU A CA 1
ATOM 5832 C C . LEU A 1 758 ? 7.049 -10.659 -9.735 1.00 95.06 758 LEU A C 1
ATOM 5834 O O . LEU A 1 758 ? 6.453 -10.407 -10.779 1.00 95.06 758 LEU A O 1
ATOM 5838 N N . VAL A 1 759 ? 7.548 -11.866 -9.468 1.00 95.69 759 VAL A N 1
ATOM 5839 C CA . VAL A 1 759 ? 7.435 -13.016 -10.374 1.00 95.69 759 VAL A CA 1
ATOM 5840 C C . VAL A 1 759 ? 5.972 -13.362 -10.628 1.00 95.69 759 VAL A C 1
ATOM 5842 O O . VAL A 1 759 ? 5.581 -13.572 -11.773 1.00 95.69 759 VAL A O 1
ATOM 5845 N N . MET A 1 760 ? 5.134 -13.395 -9.591 1.00 94.69 760 MET A N 1
ATOM 5846 C CA . MET A 1 760 ? 3.722 -13.731 -9.756 1.00 94.69 760 MET A CA 1
ATOM 5847 C C . MET A 1 760 ? 2.932 -12.645 -10.487 1.00 94.69 760 MET A C 1
ATOM 5849 O O . MET A 1 760 ? 2.111 -12.985 -11.339 1.00 94.69 760 MET A O 1
ATOM 5853 N N . THR A 1 761 ? 3.228 -11.365 -10.258 1.00 93.50 761 THR A N 1
ATOM 5854 C CA . THR A 1 761 ? 2.734 -10.257 -11.087 1.00 93.50 761 THR A CA 1
ATOM 5855 C C . THR A 1 761 ? 3.144 -10.478 -12.548 1.00 93.50 761 THR A C 1
ATOM 5857 O O . THR A 1 761 ? 2.288 -10.587 -13.424 1.00 93.50 761 THR A O 1
ATOM 5860 N N . LEU A 1 762 ? 4.437 -10.703 -12.810 1.00 93.81 762 LEU A N 1
ATOM 5861 C CA . LEU A 1 762 ? 4.970 -10.969 -14.153 1.00 93.81 762 LEU A CA 1
ATOM 5862 C C . LEU A 1 762 ? 4.441 -12.251 -14.800 1.00 93.81 762 LEU A C 1
ATOM 5864 O O . LEU A 1 762 ? 4.568 -12.382 -16.015 1.00 93.81 762 LEU A O 1
ATOM 5868 N N . ARG A 1 763 ? 3.842 -13.172 -14.036 1.00 92.75 763 ARG A N 1
ATOM 5869 C CA . ARG A 1 763 ? 3.209 -14.403 -14.535 1.00 92.75 763 ARG A CA 1
ATOM 5870 C C . ARG A 1 763 ? 1.722 -14.286 -14.793 1.00 92.75 763 ARG A C 1
ATOM 5872 O O . ARG A 1 763 ? 1.205 -14.967 -15.673 1.00 92.75 763 ARG A O 1
ATOM 5879 N N . THR A 1 764 ? 1.031 -13.467 -14.012 1.00 89.62 764 THR A N 1
ATOM 5880 C CA . THR A 1 764 ? -0.435 -13.490 -13.957 1.00 89.62 764 THR A CA 1
ATOM 5881 C C . THR A 1 764 ? -1.095 -12.216 -14.451 1.00 89.62 764 THR A C 1
ATOM 5883 O O . THR A 1 764 ? -2.285 -12.248 -14.749 1.00 89.62 764 THR A O 1
ATOM 5886 N N . THR A 1 765 ? -0.343 -11.127 -14.629 1.00 85.69 765 THR A N 1
ATOM 5887 C CA . THR A 1 765 ? -0.879 -9.874 -15.171 1.00 85.69 765 THR A CA 1
ATOM 5888 C C . THR A 1 765 ? -0.166 -9.482 -16.460 1.00 85.69 765 THR A C 1
ATOM 5890 O O . THR A 1 765 ? 1.059 -9.527 -16.557 1.00 85.69 765 THR A O 1
ATOM 5893 N N . ASP A 1 766 ? -0.929 -9.134 -17.497 1.00 87.44 766 ASP A N 1
ATOM 5894 C CA . ASP A 1 766 ? -0.351 -8.723 -18.783 1.00 87.44 766 ASP A CA 1
ATOM 5895 C C . ASP A 1 766 ? 0.140 -7.271 -18.781 1.00 87.44 766 ASP A C 1
ATOM 5897 O O . ASP A 1 766 ? 1.013 -6.930 -19.575 1.00 87.44 766 ASP A O 1
ATOM 5901 N N . GLY A 1 767 ? -0.434 -6.409 -17.930 1.00 87.94 767 GLY A N 1
ATOM 5902 C CA . GLY A 1 767 ? -0.208 -4.958 -17.944 1.00 87.94 767 GLY A CA 1
ATOM 5903 C C . GLY A 1 767 ? 1.276 -4.603 -17.900 1.00 87.94 767 GLY A C 1
ATOM 5904 O O . GLY A 1 767 ? 1.790 -3.966 -18.818 1.00 87.94 767 GLY A O 1
ATOM 5905 N N . LEU A 1 768 ? 1.999 -5.125 -16.905 1.00 91.38 768 LEU A N 1
ATOM 5906 C CA . LEU A 1 768 ? 3.439 -4.902 -16.774 1.00 91.38 768 LEU A CA 1
ATOM 5907 C C . LEU A 1 768 ? 4.243 -5.494 -17.948 1.00 91.38 768 LEU A C 1
ATOM 5909 O O . LEU A 1 768 ? 5.185 -4.856 -18.417 1.00 91.38 768 LEU A O 1
ATOM 5913 N N . ARG A 1 769 ? 3.866 -6.671 -18.474 1.00 91.12 769 ARG A N 1
ATOM 5914 C CA . ARG A 1 769 ? 4.545 -7.289 -19.634 1.00 91.12 769 ARG A CA 1
ATOM 5915 C C . ARG A 1 769 ? 4.390 -6.448 -20.902 1.00 91.12 769 ARG A C 1
ATOM 5917 O O . ARG A 1 769 ? 5.373 -6.201 -21.601 1.00 91.12 769 ARG A O 1
ATOM 5924 N N . ARG A 1 770 ? 3.176 -5.956 -21.173 1.00 88.62 770 ARG A N 1
ATOM 5925 C CA . ARG A 1 770 ? 2.901 -5.043 -22.293 1.00 88.62 770 ARG A CA 1
ATOM 5926 C C . ARG A 1 770 ? 3.681 -3.741 -22.145 1.00 88.62 770 ARG A C 1
ATOM 5928 O O . ARG A 1 770 ? 4.286 -3.285 -23.114 1.00 88.62 770 ARG A O 1
ATOM 5935 N N . THR A 1 771 ? 3.744 -3.187 -20.936 1.00 90.88 771 THR A N 1
ATOM 5936 C CA . THR A 1 771 ? 4.552 -1.993 -20.662 1.00 90.88 771 THR A CA 1
ATOM 5937 C C . THR A 1 771 ? 6.037 -2.250 -20.904 1.00 90.88 771 THR A C 1
ATOM 5939 O O . THR A 1 771 ? 6.673 -1.443 -21.572 1.00 90.88 771 THR A O 1
ATOM 5942 N N . MET A 1 772 ? 6.595 -3.384 -20.458 1.00 92.25 772 MET A N 1
ATOM 5943 C CA . MET A 1 772 ? 7.995 -3.748 -20.734 1.00 92.25 772 MET A CA 1
ATOM 5944 C C . MET A 1 772 ? 8.303 -3.778 -22.234 1.00 92.25 772 MET A C 1
ATOM 5946 O O . MET A 1 772 ? 9.352 -3.291 -22.654 1.00 92.25 772 MET A O 1
ATOM 5950 N N . TRP A 1 773 ? 7.393 -4.328 -23.043 1.00 90.38 773 TRP A N 1
ATOM 5951 C CA . TRP A 1 773 ? 7.533 -4.324 -24.498 1.00 90.38 773 TRP A CA 1
ATOM 5952 C C . TRP A 1 773 ? 7.502 -2.903 -25.072 1.00 90.38 773 TRP A C 1
ATOM 5954 O O . TRP A 1 773 ? 8.433 -2.504 -25.772 1.00 90.38 773 TRP A O 1
ATOM 5964 N N . ARG A 1 774 ? 6.479 -2.106 -24.733 1.00 88.94 774 ARG A N 1
ATOM 5965 C CA . ARG A 1 774 ? 6.359 -0.712 -25.198 1.00 88.94 774 ARG A CA 1
ATOM 5966 C C . ARG A 1 774 ? 7.580 0.122 -24.814 1.00 88.94 774 ARG A C 1
ATOM 5968 O O . ARG A 1 774 ? 8.118 0.849 -25.645 1.00 88.94 774 ARG A O 1
ATOM 5975 N N . PHE A 1 775 ? 8.061 -0.046 -23.586 1.00 90.50 775 PHE A N 1
ATOM 5976 C CA . PHE A 1 775 ? 9.237 0.640 -23.064 1.00 90.50 775 PHE A CA 1
ATOM 5977 C C . PHE A 1 775 ? 10.520 0.232 -23.811 1.00 90.50 775 PHE A C 1
ATOM 5979 O O . PHE A 1 775 ? 11.348 1.081 -24.134 1.00 90.50 775 PHE A O 1
ATOM 5986 N N . ALA A 1 776 ? 10.662 -1.042 -24.199 1.00 91.62 776 ALA A N 1
ATOM 5987 C CA . ALA A 1 776 ? 11.759 -1.494 -25.060 1.00 91.62 776 ALA A CA 1
ATOM 5988 C C . ALA A 1 776 ? 11.715 -0.853 -26.459 1.00 91.62 776 ALA A C 1
ATOM 5990 O O . ALA A 1 776 ? 12.729 -0.332 -26.931 1.00 91.62 776 ALA A O 1
ATOM 5991 N N . VAL A 1 777 ? 10.547 -0.840 -27.112 1.00 91.25 777 VAL A N 1
ATOM 5992 C CA . VAL A 1 777 ? 10.361 -0.202 -28.429 1.00 91.25 777 VAL A CA 1
ATOM 5993 C C . VAL A 1 777 ? 10.659 1.297 -28.351 1.00 91.25 777 VAL A C 1
ATOM 5995 O O . VAL A 1 777 ? 11.373 1.834 -29.204 1.00 91.25 777 VAL A O 1
ATOM 5998 N N . ARG A 1 778 ? 10.180 1.968 -27.297 1.00 89.56 778 ARG A N 1
ATOM 5999 C CA . ARG A 1 778 ? 10.471 3.378 -27.026 1.00 89.56 778 ARG A CA 1
ATOM 6000 C C . ARG A 1 778 ? 11.968 3.622 -26.852 1.00 89.56 778 ARG A C 1
ATOM 6002 O O . ARG A 1 778 ? 12.503 4.530 -27.489 1.00 89.56 778 ARG A O 1
ATOM 6009 N N . ARG A 1 779 ? 12.667 2.794 -26.068 1.00 90.00 779 ARG A N 1
ATOM 6010 C CA . ARG A 1 779 ? 14.123 2.898 -25.882 1.00 90.00 779 ARG A CA 1
ATOM 6011 C C . ARG A 1 779 ? 14.865 2.823 -27.215 1.00 90.00 779 ARG A C 1
ATOM 6013 O O . ARG A 1 779 ? 15.745 3.644 -27.459 1.00 90.00 779 ARG A O 1
ATOM 6020 N N . ILE A 1 780 ? 14.483 1.899 -28.104 1.00 92.75 780 ILE A N 1
ATOM 6021 C CA . ILE A 1 780 ? 15.072 1.797 -29.450 1.00 92.75 780 ILE A CA 1
ATOM 6022 C C . ILE A 1 780 ? 14.760 3.047 -30.278 1.00 92.75 780 ILE A C 1
ATOM 6024 O O . ILE A 1 780 ? 15.663 3.600 -30.905 1.00 92.75 780 ILE A O 1
ATOM 6028 N N . ARG A 1 781 ? 13.507 3.524 -30.268 1.00 90.88 781 ARG A N 1
ATOM 6029 C CA . ARG A 1 781 ? 13.104 4.752 -30.973 1.00 90.88 781 ARG A CA 1
ATOM 6030 C C . ARG A 1 781 ? 13.961 5.941 -30.550 1.00 90.88 781 ARG A C 1
ATOM 6032 O O . ARG A 1 781 ? 14.570 6.585 -31.401 1.00 90.88 781 ARG A O 1
ATOM 6039 N N . ARG A 1 782 ? 14.045 6.185 -29.240 1.00 87.19 782 ARG A N 1
ATOM 6040 C CA . ARG A 1 782 ? 14.801 7.294 -28.650 1.00 87.19 782 ARG A CA 1
ATOM 6041 C C . ARG A 1 782 ? 16.283 7.185 -28.958 1.00 87.19 782 ARG A C 1
ATOM 6043 O O . ARG A 1 782 ? 16.877 8.183 -29.348 1.00 87.19 782 ARG A O 1
ATOM 6050 N N . LEU A 1 783 ? 16.864 5.991 -28.829 1.00 89.69 783 LEU A N 1
ATOM 6051 C CA . LEU A 1 783 ? 18.261 5.742 -29.174 1.00 89.69 783 LEU A CA 1
ATOM 6052 C C . LEU A 1 783 ? 18.522 6.092 -30.643 1.00 89.69 783 LEU A C 1
ATOM 6054 O O . LEU A 1 783 ? 19.434 6.853 -30.939 1.00 89.69 783 LEU A O 1
ATOM 6058 N N . ARG A 1 784 ? 17.665 5.631 -31.559 1.00 92.06 784 ARG A N 1
ATOM 6059 C CA . ARG A 1 784 ? 17.794 5.911 -32.996 1.00 92.06 784 ARG A CA 1
ATOM 6060 C C . ARG A 1 784 ? 17.603 7.382 -33.358 1.00 92.06 784 ARG A C 1
ATOM 6062 O O . ARG A 1 784 ? 18.225 7.828 -34.312 1.00 92.06 784 ARG A O 1
ATOM 6069 N N . GLN A 1 785 ? 16.781 8.126 -32.622 1.00 88.81 785 GLN A N 1
ATOM 6070 C CA . GLN A 1 785 ? 16.571 9.564 -32.829 1.00 88.81 785 GLN A CA 1
ATOM 6071 C C . GLN A 1 785 ? 17.734 10.430 -32.309 1.00 88.81 785 GLN A C 1
ATOM 6073 O O . GLN A 1 785 ? 17.782 11.621 -32.621 1.00 88.81 785 GLN A O 1
ATOM 6078 N N . ARG A 1 786 ? 18.667 9.885 -31.512 1.00 87.81 786 ARG A N 1
ATOM 6079 C CA . ARG A 1 786 ? 19.801 10.670 -31.001 1.00 87.81 786 ARG A CA 1
ATOM 6080 C C . ARG A 1 786 ? 20.718 11.104 -32.137 1.00 87.81 786 ARG A C 1
ATOM 6082 O O . ARG A 1 786 ? 21.082 10.305 -32.995 1.00 87.81 786 ARG A O 1
ATOM 6089 N N . SER A 1 787 ? 21.092 12.379 -32.105 1.00 86.88 787 SER A N 1
ATOM 6090 C CA . SER A 1 787 ? 22.067 12.966 -33.020 1.00 86.88 787 SER A CA 1
ATOM 6091 C C . SER A 1 787 ? 23.480 12.463 -32.717 1.00 86.88 787 SER A C 1
ATOM 6093 O O . SER A 1 787 ? 23.829 12.266 -31.553 1.00 86.88 787 SER A O 1
ATOM 6095 N N . TRP A 1 788 ? 24.307 12.338 -33.757 1.00 87.06 788 TRP A N 1
ATOM 6096 C CA . TRP A 1 788 ? 25.754 12.123 -33.651 1.00 87.06 788 TRP A CA 1
ATOM 6097 C C . TRP A 1 788 ? 26.516 13.362 -33.151 1.00 87.06 788 TRP A C 1
ATOM 6099 O O . TRP A 1 788 ? 27.734 13.340 -33.008 1.00 87.06 788 TRP A O 1
ATOM 6109 N N . ARG A 1 789 ? 25.832 14.483 -32.906 1.00 80.81 789 ARG A N 1
ATOM 6110 C CA . ARG A 1 789 ? 26.471 15.728 -32.472 1.00 80.81 789 ARG A CA 1
ATOM 6111 C C . ARG A 1 789 ? 27.359 15.531 -31.236 1.00 80.81 789 ARG A C 1
ATOM 6113 O O . ARG A 1 789 ? 26.984 14.858 -30.285 1.00 80.81 789 ARG A O 1
ATOM 6120 N N . TYR A 1 790 ? 28.523 16.175 -31.246 1.00 67.38 790 TYR A N 1
ATOM 6121 C CA . TYR A 1 790 ? 29.478 16.150 -30.139 1.00 67.38 790 TYR A CA 1
ATOM 6122 C C . TYR A 1 790 ? 29.305 17.368 -29.202 1.00 67.38 790 TYR A C 1
ATOM 6124 O O . TYR A 1 790 ? 29.075 18.479 -29.700 1.00 67.38 790 TYR A O 1
ATOM 6132 N N . PRO A 1 791 ? 29.459 17.208 -27.869 1.00 61.78 791 PRO A N 1
ATOM 6133 C CA . PRO A 1 791 ? 29.559 18.312 -26.911 1.00 61.78 791 PRO A CA 1
ATOM 6134 C C . PRO A 1 791 ? 30.510 19.441 -27.348 1.00 61.78 791 PRO A C 1
ATOM 6136 O O . PRO A 1 791 ? 31.713 19.251 -27.482 1.00 61.78 791 PRO A O 1
ATOM 6139 N N . GLY A 1 792 ? 29.986 20.653 -27.547 1.00 61.09 792 GLY A N 1
ATOM 6140 C CA . GLY A 1 792 ? 30.812 21.846 -27.779 1.00 61.09 792 GLY A CA 1
ATOM 6141 C C . GLY A 1 792 ? 31.393 22.021 -29.190 1.00 61.09 792 GLY A C 1
ATOM 6142 O O . GLY A 1 792 ? 32.132 22.980 -29.404 1.00 61.09 792 GLY A O 1
ATOM 6143 N N . SER A 1 793 ? 31.049 21.168 -30.166 1.00 63.31 793 SER A N 1
ATOM 6144 C CA . SER A 1 793 ? 31.427 21.385 -31.574 1.00 63.31 793 SER A CA 1
ATOM 6145 C C . SER A 1 793 ? 30.320 22.090 -32.366 1.00 63.31 793 SER A C 1
ATOM 6147 O O . SER A 1 793 ? 29.164 21.671 -32.348 1.00 63.31 793 SER A O 1
ATOM 6149 N N . THR A 1 794 ? 30.676 23.141 -33.110 1.00 66.50 794 THR A N 1
ATOM 6150 C CA . THR A 1 794 ? 29.791 23.822 -34.077 1.00 66.50 794 THR A CA 1
ATOM 6151 C C . THR A 1 794 ? 29.940 23.291 -35.506 1.00 66.50 794 THR A C 1
ATOM 6153 O O . THR A 1 794 ? 29.176 23.684 -36.387 1.00 66.50 794 THR A O 1
ATOM 6156 N N . VAL A 1 795 ? 30.904 22.395 -35.741 1.00 68.12 795 VAL A N 1
ATOM 6157 C CA . VAL A 1 795 ? 31.191 21.770 -37.040 1.00 68.12 795 VAL A CA 1
ATOM 6158 C C . VAL A 1 795 ? 30.982 20.256 -36.918 1.00 68.12 795 VAL A C 1
ATOM 6160 O O . VAL A 1 795 ? 31.384 19.685 -35.899 1.00 68.12 795 VAL A O 1
ATOM 6163 N N . PRO A 1 796 ? 30.387 19.578 -37.916 1.00 69.12 796 PRO A N 1
ATOM 6164 C CA . PRO A 1 796 ? 30.250 18.129 -37.875 1.00 69.12 796 PRO A CA 1
ATOM 6165 C C . PRO A 1 796 ? 31.615 17.437 -37.794 1.00 69.12 796 PRO A C 1
ATOM 6167 O O . PRO A 1 796 ? 32.489 17.661 -38.631 1.00 69.12 796 PRO A O 1
ATOM 6170 N N . THR A 1 797 ? 31.794 16.588 -36.786 1.00 71.56 797 THR A N 1
ATOM 6171 C CA . THR A 1 797 ? 33.026 15.818 -36.540 1.00 71.56 797 THR A CA 1
ATOM 6172 C C . THR A 1 797 ? 32.861 14.325 -36.844 1.00 71.56 797 THR A C 1
ATOM 6174 O O . THR A 1 797 ? 33.751 13.541 -36.532 1.00 71.56 797 THR A O 1
ATOM 6177 N N . GLY A 1 798 ? 31.746 13.928 -37.468 1.00 85.38 798 GLY A N 1
ATOM 6178 C CA . GLY A 1 798 ? 31.411 12.531 -37.762 1.00 85.38 798 GLY A CA 1
ATOM 6179 C C . GLY A 1 798 ? 30.387 12.381 -38.904 1.00 85.38 798 GLY A C 1
ATOM 6180 O O . GLY A 1 798 ? 30.374 13.209 -39.817 1.00 85.38 798 GLY A O 1
ATOM 6181 N N . PRO A 1 799 ? 29.533 11.341 -38.913 1.00 90.81 799 PRO A N 1
ATOM 6182 C CA . PRO A 1 799 ? 28.561 11.114 -39.971 1.00 90.81 799 PRO A CA 1
ATOM 6183 C C . PRO A 1 799 ? 27.598 12.290 -40.134 1.00 90.81 799 PRO A C 1
ATOM 6185 O O . PRO A 1 799 ? 26.958 12.747 -39.183 1.00 90.81 799 PRO A O 1
ATOM 6188 N N . VAL A 1 800 ? 27.449 12.730 -41.378 1.00 90.62 800 VAL A N 1
ATOM 6189 C CA . VAL A 1 800 ? 26.484 13.745 -41.797 1.00 90.62 800 VAL A CA 1
ATOM 6190 C C . VAL A 1 800 ? 25.562 13.187 -42.866 1.00 90.62 800 VAL A C 1
ATOM 6192 O O . VAL A 1 800 ? 25.960 12.347 -43.666 1.00 90.62 800 VAL A O 1
ATOM 6195 N N . VAL A 1 801 ? 24.330 13.679 -42.909 1.00 89.25 801 VAL A N 1
ATOM 6196 C CA . VAL A 1 801 ? 23.352 13.371 -43.961 1.00 89.25 801 VAL A CA 1
ATOM 6197 C C . VAL A 1 801 ? 22.969 14.645 -44.702 1.00 89.25 801 VAL A C 1
ATOM 6199 O O . VAL A 1 801 ? 23.008 15.743 -44.136 1.00 89.25 801 VAL A O 1
ATOM 6202 N N . ARG A 1 802 ? 22.586 14.518 -45.978 1.00 86.62 802 ARG A N 1
ATOM 6203 C CA . ARG A 1 802 ? 22.084 15.664 -46.752 1.00 86.62 802 ARG A CA 1
ATOM 6204 C C . ARG A 1 802 ? 20.778 16.186 -46.150 1.00 86.62 802 ARG A C 1
ATOM 6206 O O . ARG A 1 802 ? 19.876 15.416 -45.833 1.00 86.62 802 ARG A O 1
ATOM 6213 N N . TYR A 1 803 ? 20.677 17.504 -46.043 1.00 79.38 803 TYR A N 1
ATOM 6214 C CA . TYR A 1 803 ? 19.497 18.239 -45.608 1.00 79.38 803 TYR A CA 1
ATOM 6215 C C . TYR A 1 803 ? 19.179 19.307 -46.664 1.00 79.38 803 TYR A C 1
ATOM 6217 O O . TYR A 1 803 ? 19.889 20.301 -46.800 1.00 79.38 803 TYR A O 1
ATOM 6225 N N . GLY A 1 804 ? 18.144 19.089 -47.475 1.00 77.81 804 GLY A N 1
ATOM 6226 C CA . GLY A 1 804 ? 17.884 19.931 -48.651 1.00 77.81 804 GLY A CA 1
ATOM 6227 C C . GLY A 1 804 ? 18.924 19.751 -49.771 1.00 77.81 804 GLY A C 1
ATOM 6228 O O . GLY A 1 804 ? 19.597 18.722 -49.841 1.00 77.81 804 GLY A O 1
ATOM 6229 N N . THR A 1 805 ? 19.027 20.731 -50.675 1.00 75.94 805 THR A N 1
ATOM 6230 C CA . THR A 1 805 ? 19.898 20.657 -51.866 1.00 75.94 805 THR A CA 1
ATOM 6231 C C . THR A 1 805 ? 21.368 20.944 -51.569 1.00 75.94 805 THR A C 1
ATOM 6233 O O . THR A 1 805 ? 22.225 20.288 -52.152 1.00 75.94 805 THR A O 1
ATOM 6236 N N . ASP A 1 806 ? 21.652 21.860 -50.635 1.00 77.62 806 ASP A N 1
ATOM 6237 C CA . ASP A 1 806 ? 22.998 22.427 -50.436 1.00 77.62 806 ASP A CA 1
ATOM 6238 C C . ASP A 1 806 ? 23.472 22.431 -48.972 1.00 77.62 806 ASP A C 1
ATOM 6240 O O . ASP A 1 806 ? 24.462 23.082 -48.642 1.00 77.62 806 ASP A O 1
ATOM 6244 N N . SER A 1 807 ? 22.782 21.727 -48.066 1.00 80.38 807 SER A N 1
ATOM 6245 C CA . SER A 1 807 ? 23.192 21.656 -46.658 1.00 80.38 807 SER A CA 1
ATOM 6246 C C . SER A 1 807 ? 23.259 20.225 -46.134 1.00 80.38 807 SER A C 1
ATOM 6248 O O . SER A 1 807 ? 22.701 19.295 -46.715 1.00 80.38 807 SER A O 1
ATOM 6250 N N . SER A 1 808 ? 23.993 20.034 -45.042 1.00 83.69 808 SER A N 1
ATOM 6251 C CA . SER A 1 808 ? 24.124 18.757 -44.344 1.00 83.69 808 SER A CA 1
ATOM 6252 C C . SER A 1 808 ? 23.871 18.957 -42.858 1.00 83.69 808 SER A C 1
ATOM 6254 O O . SER A 1 808 ? 24.232 19.997 -42.307 1.00 83.69 808 SER A O 1
ATOM 6256 N N . ARG A 1 809 ? 23.295 17.950 -42.204 1.00 87.88 809 ARG A N 1
ATOM 6257 C CA . ARG A 1 809 ? 23.156 17.907 -40.744 1.00 87.88 809 ARG A CA 1
ATOM 6258 C C . ARG A 1 809 ? 23.875 16.695 -40.174 1.00 87.88 809 ARG A C 1
ATOM 6260 O O . ARG A 1 809 ? 24.120 15.733 -40.900 1.00 87.88 809 ARG A O 1
ATOM 6267 N N . ASP A 1 810 ? 24.138 16.730 -38.874 1.00 88.56 810 ASP A N 1
ATOM 6268 C CA . ASP A 1 810 ? 24.583 15.553 -38.130 1.00 88.56 810 ASP A CA 1
ATOM 6269 C C . ASP A 1 810 ? 23.591 14.400 -38.361 1.00 88.56 810 ASP A C 1
ATOM 6271 O O . ASP A 1 810 ? 22.364 14.590 -38.315 1.00 88.56 810 ASP A O 1
ATOM 6275 N N . ALA A 1 811 ? 24.120 13.215 -38.660 1.00 91.12 811 ALA A N 1
ATOM 6276 C CA . ALA A 1 811 ? 23.313 12.011 -38.769 1.00 91.12 811 ALA A CA 1
ATOM 6277 C C . ALA A 1 811 ? 22.747 11.630 -37.397 1.00 91.12 811 ALA A C 1
ATOM 6279 O O . ALA A 1 811 ? 23.320 11.933 -36.352 1.00 91.12 811 ALA A O 1
ATOM 6280 N N . THR A 1 812 ? 21.621 10.935 -37.395 1.00 91.94 812 THR A N 1
ATOM 6281 C CA . THR A 1 812 ? 21.106 10.254 -36.209 1.00 91.94 812 THR A CA 1
ATOM 6282 C C . THR A 1 812 ? 21.684 8.845 -36.112 1.00 91.94 812 THR A C 1
ATOM 6284 O O . THR A 1 812 ? 22.088 8.256 -37.118 1.00 91.94 812 THR A O 1
ATOM 6287 N N . LEU A 1 813 ? 21.680 8.249 -34.918 1.00 92.75 813 LEU A N 1
ATOM 6288 C CA . LEU A 1 813 ? 22.097 6.852 -34.745 1.00 92.75 813 LEU A CA 1
ATOM 6289 C C . LEU A 1 813 ? 21.289 5.894 -35.631 1.00 92.75 813 LEU A C 1
ATOM 6291 O O . LEU A 1 813 ? 21.836 4.919 -36.139 1.00 92.75 813 LEU A O 1
ATOM 6295 N N . GLY A 1 814 ? 20.008 6.188 -35.864 1.00 92.56 814 GLY A N 1
ATOM 6296 C CA . GLY A 1 814 ? 19.140 5.401 -36.736 1.00 92.56 814 GLY A CA 1
ATOM 6297 C C . GLY A 1 814 ? 19.439 5.519 -38.231 1.00 92.56 814 GLY A C 1
ATOM 6298 O O . GLY A 1 814 ? 18.929 4.688 -38.983 1.00 92.56 814 GLY A O 1
ATOM 6299 N N . GLU A 1 815 ? 20.223 6.519 -38.645 1.00 92.44 815 GLU A N 1
ATOM 6300 C CA . GLU A 1 815 ? 20.742 6.694 -40.010 1.00 92.44 815 GLU A CA 1
ATOM 6301 C C . GLU A 1 815 ? 22.125 6.050 -40.183 1.00 92.44 815 GLU A C 1
ATOM 6303 O O . GLU A 1 815 ? 22.473 5.640 -41.286 1.00 92.44 815 GLU A O 1
ATOM 6308 N N . VAL A 1 816 ? 22.897 5.920 -39.098 1.00 93.88 816 VAL A N 1
ATOM 6309 C CA . VAL A 1 816 ? 24.214 5.260 -39.096 1.00 93.88 816 VAL A CA 1
ATOM 6310 C C . VAL A 1 816 ? 24.069 3.741 -38.996 1.00 93.88 816 VAL A C 1
ATOM 6312 O O . VAL A 1 816 ? 24.680 3.005 -39.768 1.00 93.88 816 VAL A O 1
ATOM 6315 N N . PHE A 1 817 ? 23.243 3.261 -38.065 1.00 94.75 817 PHE A N 1
ATOM 6316 C CA . PHE A 1 817 ? 23.031 1.840 -37.793 1.00 94.75 817 PHE A CA 1
ATOM 6317 C C . PHE A 1 817 ? 21.650 1.418 -38.301 1.00 94.75 817 PHE A C 1
ATOM 6319 O O . PHE A 1 817 ? 20.617 1.751 -37.713 1.00 94.75 817 PHE A O 1
ATOM 6326 N N . THR A 1 818 ? 21.634 0.703 -39.425 1.00 94.50 818 THR A N 1
ATOM 6327 C CA . THR A 1 818 ? 20.415 0.398 -40.192 1.00 94.50 818 THR A CA 1
ATOM 6328 C C . THR A 1 818 ? 20.152 -1.098 -40.373 1.00 94.50 818 THR A C 1
ATOM 6330 O O . THR A 1 818 ? 19.046 -1.466 -40.771 1.00 94.50 818 THR A O 1
ATOM 6333 N N . SER A 1 819 ? 21.124 -1.967 -40.075 1.00 95.56 819 SER A N 1
ATOM 6334 C CA . SER A 1 819 ? 20.935 -3.424 -40.055 1.00 95.56 819 SER A CA 1
ATOM 6335 C C . SER A 1 819 ? 20.418 -3.916 -38.699 1.00 95.56 819 SER A C 1
ATOM 6337 O O . SER A 1 819 ? 20.603 -3.266 -37.667 1.00 95.56 819 SER A O 1
ATOM 6339 N N . GLU A 1 820 ? 19.778 -5.089 -38.669 1.00 97.19 820 GLU A N 1
ATOM 6340 C CA . GLU A 1 820 ? 19.274 -5.662 -37.410 1.00 97.19 820 GLU A CA 1
ATOM 6341 C C . GLU A 1 820 ? 20.422 -6.038 -36.461 1.00 97.19 820 GLU A C 1
ATOM 6343 O O . GLU A 1 820 ? 20.314 -5.829 -35.254 1.00 97.19 820 GLU A O 1
ATOM 6348 N N . GLN A 1 821 ? 21.538 -6.538 -37.005 1.00 97.19 821 GLN A N 1
ATOM 6349 C CA . GLN A 1 821 ? 22.726 -6.900 -36.223 1.00 97.19 821 GLN A CA 1
ATOM 6350 C C . GLN A 1 821 ? 23.370 -5.686 -35.547 1.00 97.19 821 GLN A C 1
ATOM 6352 O O . GLN A 1 821 ? 23.642 -5.728 -34.346 1.00 97.19 821 GLN A O 1
ATOM 6357 N N . ALA A 1 822 ? 23.555 -4.586 -36.286 1.00 96.25 822 ALA A N 1
ATOM 6358 C CA . ALA A 1 822 ? 24.140 -3.366 -35.741 1.00 96.25 822 ALA A CA 1
ATOM 6359 C C . ALA A 1 822 ? 23.255 -2.761 -34.642 1.00 96.25 822 ALA A C 1
ATOM 6361 O O . ALA A 1 822 ? 23.751 -2.369 -33.586 1.00 96.25 822 ALA A O 1
ATOM 6362 N N . VAL A 1 823 ? 21.934 -2.733 -34.855 1.00 97.25 823 VAL A N 1
ATOM 6363 C CA . VAL A 1 823 ? 20.984 -2.218 -33.858 1.00 97.25 823 VAL A CA 1
ATOM 6364 C C . VAL A 1 823 ? 20.943 -3.115 -32.616 1.00 97.25 823 VAL A C 1
ATOM 6366 O O . VAL A 1 823 ? 20.895 -2.587 -31.507 1.00 97.25 823 VAL A O 1
ATOM 6369 N N . ALA A 1 824 ? 21.011 -4.443 -32.757 1.00 97.25 824 ALA A N 1
ATOM 6370 C CA . ALA A 1 824 ? 21.084 -5.360 -31.617 1.00 97.25 824 ALA A CA 1
ATOM 6371 C C . ALA A 1 824 ? 22.374 -5.176 -30.802 1.00 97.25 824 ALA A C 1
ATOM 6373 O O . ALA A 1 824 ? 22.311 -5.097 -29.574 1.00 97.25 824 ALA A O 1
ATOM 6374 N N . ALA A 1 825 ? 23.525 -5.043 -31.468 1.00 96.44 825 ALA A N 1
ATOM 6375 C CA . ALA A 1 825 ? 24.807 -4.775 -30.818 1.00 96.44 825 ALA A CA 1
ATOM 6376 C C . ALA A 1 825 ? 24.796 -3.431 -30.070 1.00 96.44 825 ALA A C 1
ATOM 6378 O O . ALA A 1 825 ? 25.124 -3.375 -28.883 1.00 96.44 825 ALA A O 1
ATOM 6379 N N . LEU A 1 826 ? 24.332 -2.364 -30.731 1.00 95.81 826 LEU A N 1
ATOM 6380 C CA . LEU A 1 826 ? 24.214 -1.028 -30.147 1.00 95.81 826 LEU A CA 1
ATOM 6381 C C . LEU A 1 826 ? 23.247 -1.007 -28.956 1.00 95.81 826 LEU A C 1
ATOM 6383 O O . LEU A 1 826 ? 23.563 -0.447 -27.906 1.00 95.81 826 LEU A O 1
ATOM 6387 N N . LEU A 1 827 ? 22.073 -1.632 -29.095 1.00 95.12 827 LEU A N 1
ATOM 6388 C CA . LEU A 1 827 ? 21.093 -1.716 -28.016 1.00 95.12 827 LEU A CA 1
ATOM 6389 C C . LEU A 1 827 ? 21.662 -2.500 -26.835 1.00 95.12 827 LEU A C 1
ATOM 6391 O O . LEU A 1 827 ? 21.532 -2.046 -25.698 1.00 95.12 827 LEU A O 1
ATOM 6395 N N . ARG A 1 828 ? 22.331 -3.636 -27.079 1.00 93.81 828 ARG A N 1
ATOM 6396 C CA . ARG A 1 828 ? 22.978 -4.397 -26.008 1.00 93.81 828 ARG A CA 1
ATOM 6397 C C . ARG A 1 828 ? 24.018 -3.545 -25.294 1.00 93.81 828 ARG A C 1
ATOM 6399 O O . ARG A 1 828 ? 24.007 -3.533 -24.061 1.00 93.81 828 ARG A O 1
ATOM 6406 N N . TRP A 1 829 ? 24.833 -2.796 -26.041 1.00 92.75 829 TRP A N 1
ATOM 6407 C CA . TRP A 1 829 ? 25.820 -1.904 -25.443 1.00 92.75 829 TRP A CA 1
ATOM 6408 C C . TRP A 1 829 ? 25.139 -0.892 -24.513 1.00 92.75 829 TRP A C 1
ATOM 6410 O O . TRP A 1 829 ? 25.414 -0.825 -23.314 1.00 92.75 829 TRP A O 1
ATOM 6420 N N . HIS A 1 830 ? 24.141 -0.195 -25.050 1.00 90.31 830 HIS A N 1
ATOM 6421 C CA . HIS A 1 830 ? 23.386 0.834 -24.348 1.00 90.31 830 HIS A CA 1
ATOM 6422 C C . HIS A 1 830 ? 22.592 0.313 -23.135 1.00 90.31 830 HIS A C 1
ATOM 6424 O O . HIS A 1 830 ? 22.337 1.064 -22.197 1.00 90.31 830 HIS A O 1
ATOM 6430 N N . THR A 1 831 ? 22.164 -0.955 -23.123 1.00 87.62 831 THR A N 1
ATOM 6431 C CA . THR A 1 831 ? 21.472 -1.535 -21.954 1.00 87.62 831 THR A CA 1
ATOM 6432 C C . THR A 1 831 ? 22.383 -1.759 -20.756 1.00 87.62 831 THR A C 1
ATOM 6434 O O . THR A 1 831 ? 21.896 -1.712 -19.632 1.00 87.62 831 THR A O 1
ATOM 6437 N N . ALA A 1 832 ? 23.676 -2.000 -20.972 1.00 83.94 832 ALA A N 1
ATOM 6438 C CA . ALA A 1 832 ? 24.601 -2.292 -19.882 1.00 83.94 832 ALA A CA 1
ATOM 6439 C C . ALA A 1 832 ? 25.424 -1.076 -19.451 1.00 83.94 832 ALA A C 1
ATOM 6441 O O . ALA A 1 832 ? 25.687 -0.939 -18.262 1.00 83.94 832 ALA A O 1
ATOM 6442 N N . VAL A 1 833 ? 25.838 -0.231 -20.403 1.00 84.38 833 VAL A N 1
ATOM 6443 C CA . VAL A 1 833 ? 26.724 0.918 -20.147 1.00 84.38 833 VAL A CA 1
ATOM 6444 C C . VAL A 1 833 ? 26.269 2.134 -20.980 1.00 84.38 833 VAL A C 1
ATOM 6446 O O . VAL A 1 833 ? 26.960 2.539 -21.921 1.00 84.38 833 VAL A O 1
ATOM 6449 N N . PRO A 1 834 ? 25.054 2.670 -20.737 1.00 85.50 834 PRO A N 1
ATOM 6450 C CA . PRO A 1 834 ? 24.454 3.727 -21.561 1.00 85.50 834 PRO A CA 1
ATOM 6451 C C . PRO A 1 834 ? 25.324 4.983 -21.680 1.00 85.50 834 PRO A C 1
ATOM 6453 O O . PRO A 1 834 ? 25.377 5.582 -22.752 1.00 85.50 834 PRO A O 1
ATOM 6456 N N . GLU A 1 835 ? 26.044 5.338 -20.621 1.00 81.94 835 GLU A N 1
ATOM 6457 C CA . GLU A 1 835 ? 26.943 6.490 -20.533 1.00 81.94 835 GLU A CA 1
ATOM 6458 C C . GLU A 1 835 ? 28.188 6.395 -21.426 1.00 81.94 835 GLU A C 1
ATOM 6460 O O . GLU A 1 835 ? 28.857 7.395 -21.636 1.00 81.94 835 GLU A O 1
ATOM 6465 N N . GLN A 1 836 ? 28.518 5.219 -21.970 1.00 85.19 836 GLN A N 1
ATOM 6466 C CA . GLN A 1 836 ? 29.573 5.085 -22.989 1.00 85.19 836 GLN A CA 1
ATOM 6467 C C . GLN A 1 836 ? 29.038 5.197 -24.418 1.00 85.19 836 GLN A C 1
ATOM 6469 O O . GLN A 1 836 ? 29.808 5.314 -25.371 1.00 85.19 836 GLN A O 1
ATOM 6474 N N . VAL A 1 837 ? 27.719 5.122 -24.578 1.00 87.69 837 VAL A N 1
ATOM 6475 C CA . VAL A 1 837 ? 27.047 5.218 -25.875 1.00 87.69 837 VAL A CA 1
ATOM 6476 C C . VAL A 1 837 ? 26.581 6.654 -26.107 1.00 87.69 837 VAL A C 1
ATOM 6478 O O . VAL A 1 837 ? 26.754 7.189 -27.202 1.00 87.69 837 VAL A O 1
ATOM 6481 N N . LEU A 1 838 ? 25.995 7.276 -25.080 1.00 85.25 838 LEU A N 1
ATOM 6482 C CA . LEU A 1 838 ? 25.389 8.601 -25.140 1.00 85.25 838 LEU A CA 1
ATOM 6483 C C . LEU A 1 838 ? 25.832 9.480 -23.969 1.00 85.25 838 LEU A C 1
ATOM 6485 O O . LEU A 1 838 ? 25.853 9.035 -22.825 1.00 85.25 838 LEU A O 1
ATOM 6489 N N . GLY A 1 839 ? 26.070 10.751 -24.275 1.00 75.31 839 GLY A N 1
ATOM 6490 C CA . GLY A 1 839 ? 26.354 11.821 -23.328 1.00 75.31 839 GLY A CA 1
ATOM 6491 C C . GLY A 1 839 ? 25.262 12.887 -23.331 1.00 75.31 839 GLY A C 1
ATOM 6492 O O . GLY A 1 839 ? 24.180 12.714 -23.899 1.00 75.31 839 GLY A O 1
ATOM 6493 N N . GLU A 1 840 ? 25.553 14.044 -22.732 1.00 69.44 840 GLU A N 1
ATOM 6494 C CA . GLU A 1 840 ? 24.582 15.142 -22.623 1.00 69.44 840 GLU A CA 1
ATOM 6495 C C . GLU A 1 840 ? 24.144 15.700 -23.991 1.00 69.44 840 GLU A C 1
ATOM 6497 O O . GLU A 1 840 ? 22.982 16.077 -24.167 1.00 69.44 840 GLU A O 1
ATOM 6502 N N . HIS A 1 841 ? 25.060 15.740 -24.965 1.00 71.06 841 HIS A N 1
ATOM 6503 C CA . HIS A 1 841 ? 24.854 16.430 -26.245 1.00 71.06 841 HIS A CA 1
ATOM 6504 C C . HIS A 1 841 ? 24.890 15.525 -27.487 1.00 71.06 841 HIS A C 1
ATOM 6506 O O . HIS A 1 841 ? 24.770 16.041 -28.598 1.00 71.06 841 HIS A O 1
ATOM 6512 N N . GLY A 1 842 ? 24.994 14.203 -27.312 1.00 77.12 842 GLY A N 1
ATOM 6513 C CA . GLY A 1 842 ? 24.972 13.218 -28.397 1.00 77.12 842 GLY A CA 1
ATOM 6514 C C . GLY A 1 842 ? 25.841 12.003 -28.088 1.00 77.12 842 GLY A C 1
ATOM 6515 O O . GLY A 1 842 ? 25.716 11.445 -27.002 1.00 77.12 842 GLY A O 1
ATOM 6516 N N . VAL A 1 843 ? 26.664 11.558 -29.036 1.00 86.44 843 VAL A N 1
ATOM 6517 C CA . VAL A 1 843 ? 27.464 10.326 -28.894 1.00 86.44 843 VAL A CA 1
ATOM 6518 C C . VAL A 1 843 ? 28.739 10.548 -28.087 1.00 86.44 843 VAL A C 1
ATOM 6520 O O . VAL A 1 843 ? 29.359 11.608 -28.168 1.00 86.44 843 VAL A O 1
ATOM 6523 N N . GLU A 1 844 ? 29.138 9.520 -27.345 1.00 87.12 844 GLU A N 1
ATOM 6524 C CA . GLU A 1 844 ? 30.362 9.511 -26.538 1.00 87.12 844 GLU A CA 1
ATOM 6525 C C . GLU A 1 844 ? 31.569 8.947 -27.299 1.00 87.12 844 GLU A C 1
ATOM 6527 O O . GLU A 1 844 ? 31.441 8.321 -28.358 1.00 87.12 844 GLU A O 1
ATOM 6532 N N . ASP A 1 845 ? 32.761 9.159 -26.739 1.00 86.75 845 ASP A N 1
ATOM 6533 C CA . ASP A 1 845 ? 34.045 8.821 -27.364 1.00 86.75 845 ASP A CA 1
ATOM 6534 C C . ASP A 1 845 ? 34.162 7.345 -27.778 1.00 86.75 845 ASP A C 1
ATOM 6536 O O . ASP A 1 845 ? 34.730 7.039 -28.830 1.00 86.75 845 ASP A O 1
ATOM 6540 N N . ALA A 1 846 ? 33.596 6.425 -26.991 1.00 88.12 846 ALA A N 1
ATOM 6541 C CA . ALA A 1 846 ? 33.640 4.998 -27.300 1.00 88.12 846 ALA A CA 1
ATOM 6542 C C . ALA A 1 846 ? 32.831 4.662 -28.565 1.00 88.12 846 ALA A C 1
ATOM 6544 O O . ALA A 1 846 ? 33.316 3.946 -29.442 1.00 88.12 846 ALA A O 1
ATOM 6545 N N . LEU A 1 847 ? 31.630 5.232 -28.711 1.00 90.56 847 LEU A N 1
ATOM 6546 C CA . LEU A 1 847 ? 30.822 5.050 -29.918 1.00 90.56 847 LEU A CA 1
ATOM 6547 C C . LEU A 1 847 ? 31.395 5.819 -31.119 1.00 90.56 847 LEU A C 1
ATOM 6549 O O . LEU A 1 847 ? 31.248 5.384 -32.261 1.00 90.56 847 LEU A O 1
ATOM 6553 N N . ARG A 1 848 ? 32.102 6.931 -30.887 1.00 89.12 848 ARG A N 1
ATOM 6554 C CA . ARG A 1 848 ? 32.856 7.617 -31.945 1.00 89.12 848 ARG A CA 1
ATOM 6555 C C . ARG A 1 848 ? 33.941 6.713 -32.527 1.00 89.12 848 ARG A C 1
ATOM 6557 O O . ARG A 1 848 ? 34.019 6.589 -33.747 1.00 89.12 848 ARG A O 1
ATOM 6564 N N . ALA A 1 849 ? 34.715 6.043 -31.674 1.00 91.75 849 ALA A N 1
ATOM 6565 C CA . ALA A 1 849 ? 35.774 5.132 -32.106 1.00 91.75 849 ALA A CA 1
ATOM 6566 C C . ALA A 1 849 ? 35.246 4.008 -33.019 1.00 91.75 849 ALA A C 1
ATOM 6568 O O . ALA A 1 849 ? 35.925 3.618 -33.966 1.00 91.75 849 ALA A O 1
ATOM 6569 N N . VAL A 1 850 ? 34.009 3.544 -32.796 1.00 94.31 850 VAL A N 1
ATOM 6570 C CA . VAL A 1 850 ? 33.322 2.577 -33.673 1.00 94.31 850 VAL A CA 1
ATOM 6571 C C . VAL A 1 850 ? 33.156 3.117 -35.090 1.00 94.31 850 VAL A C 1
ATOM 6573 O O . VAL A 1 850 ? 33.434 2.411 -36.057 1.00 94.31 850 VAL A O 1
ATOM 6576 N N . PHE A 1 851 ? 32.720 4.367 -35.235 1.00 93.38 851 PHE A N 1
ATOM 6577 C CA . PHE A 1 851 ? 32.559 4.982 -36.550 1.00 93.38 851 PHE A CA 1
ATOM 6578 C C . PHE A 1 851 ? 33.905 5.270 -37.220 1.00 93.38 851 PHE A C 1
ATOM 6580 O O . PHE A 1 851 ? 34.088 4.963 -38.399 1.00 93.38 851 PHE A O 1
ATOM 6587 N N . GLU A 1 852 ? 34.861 5.811 -36.464 1.00 93.44 852 GLU A N 1
ATOM 6588 C CA . GLU A 1 852 ? 36.201 6.143 -36.958 1.00 93.44 852 GLU A CA 1
ATOM 6589 C C . GLU A 1 852 ? 36.978 4.900 -37.411 1.00 93.44 852 GLU A C 1
ATOM 6591 O O . GLU A 1 852 ? 37.735 4.974 -38.378 1.00 93.44 852 GLU A O 1
ATOM 6596 N N . ALA A 1 853 ? 36.751 3.744 -36.779 1.00 94.94 853 ALA A N 1
ATOM 6597 C CA . ALA A 1 853 ? 37.338 2.473 -37.198 1.00 94.94 853 ALA A CA 1
ATOM 6598 C C . ALA A 1 853 ? 36.896 2.036 -38.607 1.00 94.94 853 ALA A C 1
ATOM 6600 O O . ALA A 1 853 ? 37.630 1.311 -39.277 1.00 94.94 853 ALA A O 1
ATOM 6601 N N . VAL A 1 854 ? 35.718 2.476 -39.066 1.00 94.25 854 VAL A N 1
ATOM 6602 C CA . VAL A 1 854 ? 35.154 2.099 -40.373 1.00 94.25 854 VAL A CA 1
ATOM 6603 C C . VAL A 1 854 ? 35.381 3.184 -41.426 1.00 94.25 854 VAL A C 1
ATOM 6605 O O . VAL A 1 854 ? 35.782 2.876 -42.547 1.00 94.25 854 VAL A O 1
ATOM 6608 N N . TYR A 1 855 ? 35.139 4.450 -41.080 1.00 92.38 855 TYR A N 1
ATOM 6609 C CA . TYR A 1 855 ? 35.126 5.565 -42.037 1.00 92.38 855 TYR A CA 1
ATOM 6610 C C . TYR A 1 855 ? 36.302 6.539 -41.888 1.00 92.38 855 TYR A C 1
ATOM 6612 O O . TYR A 1 855 ? 36.451 7.447 -42.709 1.00 92.38 855 TYR A O 1
ATOM 6620 N N . GLY A 1 856 ? 37.152 6.346 -40.876 1.00 90.31 856 GLY A N 1
ATOM 6621 C CA . GLY A 1 856 ? 38.203 7.286 -40.504 1.00 90.31 856 GLY A CA 1
ATOM 6622 C C . GLY A 1 856 ? 37.681 8.502 -39.721 1.00 90.31 856 GLY A C 1
ATOM 6623 O O . GLY A 1 856 ? 36.474 8.652 -39.520 1.00 90.31 856 GLY A O 1
ATOM 6624 N N . PRO A 1 857 ? 38.590 9.373 -39.248 1.00 87.19 857 PRO A N 1
ATOM 6625 C CA . PRO A 1 857 ? 38.223 10.574 -38.506 1.00 87.19 857 PRO A CA 1
ATOM 6626 C C . PRO A 1 857 ? 37.642 11.667 -39.416 1.00 87.19 857 PRO A C 1
ATOM 6628 O O . PRO A 1 857 ? 38.059 11.828 -40.565 1.00 87.19 857 PRO A O 1
ATOM 6631 N N . GLY A 1 858 ? 36.753 12.493 -38.858 1.00 82.12 858 GLY A N 1
ATOM 6632 C CA . GLY A 1 858 ? 36.206 13.685 -39.514 1.00 82.12 858 GLY A CA 1
ATOM 6633 C C . GLY A 1 858 ? 34.823 13.493 -40.152 1.00 82.12 858 GLY A C 1
ATOM 6634 O O . GLY A 1 858 ? 34.209 12.432 -40.029 1.00 82.12 858 GLY A O 1
ATOM 6635 N N . PRO A 1 859 ? 34.288 14.544 -40.805 1.00 85.69 859 PRO A N 1
ATOM 6636 C CA . PRO A 1 859 ? 32.950 14.507 -41.370 1.00 85.69 859 PRO A CA 1
ATOM 6637 C C . PRO A 1 859 ? 32.864 13.538 -42.549 1.00 85.69 859 PRO A C 1
ATOM 6639 O O . PRO A 1 859 ? 33.616 13.656 -43.518 1.00 85.69 859 PRO A O 1
ATOM 6642 N N . HIS A 1 860 ? 31.899 12.625 -42.498 1.00 89.19 860 HIS A N 1
ATOM 6643 C CA . HIS A 1 860 ? 31.660 11.653 -43.561 1.00 89.19 860 HIS A CA 1
ATOM 6644 C C . HIS A 1 860 ? 30.203 11.719 -44.016 1.00 89.19 860 HIS A C 1
ATOM 6646 O O . HIS A 1 860 ? 29.288 11.557 -43.211 1.00 89.19 860 HIS A O 1
ATOM 6652 N N . LEU A 1 861 ? 29.971 11.966 -45.306 1.00 88.06 861 LEU A N 1
ATOM 6653 C CA . LEU A 1 861 ? 28.618 12.021 -45.849 1.00 88.06 861 LEU A CA 1
ATOM 6654 C C . LEU A 1 861 ? 28.058 10.607 -46.012 1.00 88.06 861 LEU A C 1
ATOM 6656 O O . LEU A 1 861 ? 28.490 9.869 -46.893 1.00 88.06 861 LEU A O 1
ATOM 6660 N N . LEU A 1 862 ? 27.059 10.268 -45.201 1.00 87.06 862 LEU A N 1
ATOM 6661 C CA . LEU A 1 862 ? 26.264 9.064 -45.380 1.00 87.06 862 LEU A CA 1
ATOM 6662 C C . LEU A 1 862 ? 25.332 9.262 -46.573 1.00 87.06 862 LEU A C 1
ATOM 6664 O O . LEU A 1 862 ? 24.396 10.064 -46.549 1.00 87.06 862 LEU A O 1
ATOM 6668 N N . ASP A 1 863 ? 25.619 8.530 -47.636 1.00 72.25 863 ASP A N 1
ATOM 6669 C CA . ASP A 1 863 ? 24.736 8.393 -48.782 1.00 72.25 863 ASP A CA 1
ATOM 6670 C C . ASP A 1 863 ? 23.737 7.264 -48.459 1.00 72.25 863 ASP A C 1
ATOM 6672 O O . ASP A 1 863 ? 24.185 6.202 -48.016 1.00 72.25 863 ASP A O 1
ATOM 6676 N N . PRO A 1 864 ? 22.411 7.451 -48.614 1.00 62.28 864 PRO A N 1
ATOM 6677 C CA . PRO A 1 864 ? 21.420 6.387 -48.437 1.00 62.28 864 PRO A CA 1
ATOM 6678 C C . PRO A 1 864 ? 21.563 5.338 -49.551 1.00 62.28 864 PRO A C 1
ATOM 6680 O O . PRO A 1 864 ? 20.730 5.219 -50.448 1.00 62.28 864 PRO A O 1
ATOM 6683 N N . ARG A 1 865 ? 22.664 4.588 -49.533 1.00 62.12 865 ARG A N 1
ATOM 6684 C CA . ARG A 1 865 ? 22.951 3.533 -50.495 1.00 62.12 865 ARG A CA 1
ATOM 6685 C C . ARG A 1 865 ? 22.266 2.253 -50.048 1.00 62.12 865 ARG A C 1
ATOM 6687 O O . ARG A 1 865 ? 22.336 1.855 -48.890 1.00 62.12 865 ARG A O 1
ATOM 6694 N N . VAL A 1 866 ? 21.639 1.596 -51.011 1.00 66.00 866 VAL A N 1
ATOM 6695 C CA . VAL A 1 866 ? 21.254 0.187 -50.944 1.00 66.00 866 VAL A CA 1
ATOM 6696 C C . VAL A 1 866 ? 22.262 -0.619 -51.766 1.00 66.00 866 VAL A C 1
ATOM 6698 O O . VAL A 1 866 ? 22.754 -0.131 -52.784 1.00 66.00 866 VAL A O 1
ATOM 6701 N N . GLY A 1 867 ? 22.572 -1.845 -51.341 1.00 81.44 867 GLY A N 1
ATOM 6702 C CA . GLY A 1 867 ? 23.471 -2.757 -52.056 1.00 81.44 867 GLY A CA 1
ATOM 6703 C C . GLY A 1 867 ? 24.778 -3.064 -51.320 1.00 81.44 867 GLY A C 1
ATOM 6704 O O . GLY A 1 867 ? 24.984 -2.660 -50.179 1.00 81.44 867 GLY A O 1
ATOM 6705 N N . ALA A 1 868 ? 25.679 -3.780 -51.999 1.00 86.31 868 ALA A N 1
ATOM 6706 C CA . ALA A 1 868 ? 26.806 -4.481 -51.372 1.00 86.31 868 ALA A CA 1
ATOM 6707 C C . ALA A 1 868 ? 27.772 -3.597 -50.559 1.00 86.31 868 ALA A C 1
ATOM 6709 O O . ALA A 1 868 ? 28.326 -4.059 -49.567 1.00 86.31 868 ALA A O 1
ATOM 6710 N N . GLU A 1 869 ? 27.980 -2.338 -50.955 1.00 85.38 869 GLU A N 1
ATOM 6711 C CA . GLU A 1 869 ? 28.833 -1.399 -50.210 1.00 85.38 869 GLU A CA 1
ATOM 6712 C C . GLU A 1 869 ? 28.189 -0.982 -48.878 1.00 85.38 869 GLU A C 1
ATOM 6714 O O . GLU A 1 869 ? 28.863 -0.941 -47.852 1.00 85.38 869 GLU A O 1
ATOM 6719 N N . ALA A 1 870 ? 26.875 -0.737 -48.876 1.00 86.69 870 ALA A N 1
ATOM 6720 C CA . ALA A 1 870 ? 26.131 -0.413 -47.663 1.00 86.69 870 ALA A CA 1
ATOM 6721 C C . ALA A 1 870 ? 26.037 -1.628 -46.728 1.00 86.69 870 ALA A C 1
ATOM 6723 O O . ALA A 1 870 ? 26.214 -1.485 -45.519 1.00 86.69 870 ALA A O 1
ATOM 6724 N N . ASP A 1 871 ? 25.835 -2.825 -47.286 1.00 91.19 871 ASP A N 1
ATOM 6725 C CA . ASP A 1 871 ? 25.834 -4.083 -46.529 1.00 91.19 871 ASP A CA 1
ATOM 6726 C C . ASP A 1 871 ? 27.202 -4.350 -45.887 1.00 91.19 871 ASP A C 1
ATOM 6728 O O . ASP A 1 871 ? 27.283 -4.679 -44.702 1.00 91.19 871 ASP A O 1
ATOM 6732 N N . TRP A 1 872 ? 28.291 -4.147 -46.641 1.00 92.38 872 TRP A N 1
ATOM 6733 C CA . TRP A 1 872 ? 29.652 -4.228 -46.110 1.00 92.38 872 TRP A CA 1
ATOM 6734 C C . TRP A 1 872 ? 29.863 -3.231 -44.969 1.00 92.38 872 TRP A C 1
ATOM 6736 O O . TRP A 1 872 ? 30.382 -3.605 -43.918 1.00 92.38 872 TRP A O 1
ATOM 6746 N N . ALA A 1 873 ? 29.423 -1.985 -45.142 1.00 91.19 873 ALA A N 1
ATOM 6747 C CA . ALA A 1 873 ? 29.617 -0.952 -44.139 1.00 91.19 873 ALA A CA 1
ATOM 6748 C C . ALA A 1 873 ? 28.836 -1.238 -42.844 1.00 91.19 873 ALA A C 1
ATOM 6750 O O . ALA A 1 873 ? 29.362 -1.038 -41.751 1.00 91.19 873 ALA A O 1
ATOM 6751 N N . GLN A 1 874 ? 27.612 -1.771 -42.938 1.00 94.19 874 GLN A N 1
ATOM 6752 C CA . GLN A 1 874 ? 26.850 -2.214 -41.764 1.00 94.19 874 GLN A CA 1
ATOM 6753 C C . GLN A 1 874 ? 27.498 -3.413 -41.062 1.00 94.19 874 GLN A C 1
ATOM 6755 O O . GLN A 1 874 ? 27.528 -3.454 -39.829 1.00 94.19 874 GLN A O 1
ATOM 6760 N N . ALA A 1 875 ? 28.050 -4.369 -41.814 1.00 93.69 875 ALA A N 1
ATOM 6761 C CA . ALA A 1 875 ? 28.802 -5.482 -41.240 1.00 93.69 875 ALA A CA 1
ATOM 6762 C C . ALA A 1 875 ? 30.083 -4.998 -40.532 1.00 93.69 875 ALA A C 1
ATOM 6764 O O . ALA A 1 875 ? 30.364 -5.431 -39.415 1.00 93.69 875 ALA A O 1
ATOM 6765 N N . ALA A 1 876 ? 30.816 -4.054 -41.132 1.00 95.19 876 ALA A N 1
ATOM 6766 C CA . ALA A 1 876 ? 32.014 -3.452 -40.545 1.00 95.19 876 ALA A CA 1
ATOM 6767 C C . ALA A 1 876 ? 31.698 -2.657 -39.266 1.00 95.19 876 ALA A C 1
ATOM 6769 O O . ALA A 1 876 ? 32.385 -2.818 -38.260 1.00 95.19 876 ALA A O 1
ATOM 6770 N N . LEU A 1 877 ? 30.618 -1.867 -39.264 1.00 96.06 877 LEU A N 1
ATOM 6771 C CA . LEU A 1 877 ? 30.131 -1.167 -38.069 1.00 96.06 877 LEU A CA 1
ATOM 6772 C C . LEU A 1 877 ? 29.722 -2.141 -36.958 1.00 96.06 877 LEU A C 1
ATOM 6774 O O . LEU A 1 877 ? 30.014 -1.900 -35.790 1.00 96.06 877 LEU A O 1
ATOM 6778 N N . THR A 1 878 ? 29.072 -3.254 -37.309 1.00 96.75 878 THR A N 1
ATOM 6779 C CA . THR A 1 878 ? 28.699 -4.300 -36.344 1.00 96.75 878 THR A CA 1
ATOM 6780 C C . THR A 1 878 ? 29.937 -4.943 -35.720 1.00 96.75 878 THR A C 1
ATOM 6782 O O . THR A 1 878 ? 29.990 -5.101 -34.503 1.00 96.75 878 THR A O 1
ATOM 6785 N N . ALA A 1 879 ? 30.948 -5.277 -36.529 1.00 95.62 879 ALA A N 1
ATOM 6786 C CA . ALA A 1 879 ? 32.214 -5.810 -36.031 1.00 95.62 879 ALA A CA 1
ATOM 6787 C C . ALA A 1 879 ? 32.916 -4.807 -35.101 1.00 95.62 879 ALA A C 1
ATOM 6789 O O . ALA A 1 879 ? 33.301 -5.170 -33.995 1.00 95.62 879 ALA A O 1
ATOM 6790 N N . ALA A 1 880 ? 32.973 -3.528 -35.486 1.00 96.19 880 ALA A N 1
ATOM 6791 C CA . ALA A 1 880 ? 33.552 -2.477 -34.655 1.00 96.19 880 ALA A CA 1
ATOM 6792 C C . ALA A 1 880 ? 32.803 -2.291 -33.320 1.00 96.19 880 ALA A C 1
ATOM 6794 O O . ALA A 1 880 ? 33.445 -2.095 -32.291 1.00 96.19 880 ALA A O 1
ATOM 6795 N N . LEU A 1 881 ? 31.466 -2.406 -33.301 1.00 95.69 881 LEU A N 1
ATOM 6796 C CA . LEU A 1 881 ? 30.679 -2.400 -32.058 1.00 95.69 881 LEU A CA 1
ATOM 6797 C C . LEU A 1 881 ? 31.064 -3.556 -31.127 1.00 95.69 881 LEU A C 1
ATOM 6799 O O . LEU A 1 881 ? 31.101 -3.370 -29.915 1.00 95.69 881 LEU A O 1
ATOM 6803 N N . VAL A 1 882 ? 31.327 -4.744 -31.675 1.00 94.25 882 VAL A N 1
ATOM 6804 C CA . VAL A 1 882 ? 31.729 -5.923 -30.896 1.00 94.25 882 VAL A CA 1
ATOM 6805 C C . VAL A 1 882 ? 33.160 -5.782 -30.379 1.00 94.25 882 VAL A C 1
ATOM 6807 O O . VAL A 1 882 ? 33.402 -6.009 -29.196 1.00 94.25 882 VAL A O 1
ATOM 6810 N N . ASP A 1 883 ? 34.090 -5.383 -31.245 1.00 93.44 883 ASP A N 1
ATOM 6811 C CA . ASP A 1 883 ? 35.521 -5.329 -30.936 1.00 93.44 883 ASP A CA 1
ATOM 6812 C C . ASP A 1 883 ? 35.868 -4.215 -29.941 1.00 93.44 883 ASP A C 1
ATOM 6814 O O . ASP A 1 883 ? 36.784 -4.366 -29.131 1.00 93.44 883 ASP A O 1
ATOM 6818 N N . LEU A 1 884 ? 35.138 -3.096 -29.993 1.00 93.38 884 LEU A N 1
ATOM 6819 C CA . LEU A 1 884 ? 35.369 -1.935 -29.130 1.00 93.38 884 LEU A CA 1
ATOM 6820 C C . LEU A 1 884 ? 34.471 -1.909 -27.889 1.00 93.38 884 LEU A C 1
ATOM 6822 O O . LEU A 1 884 ? 34.649 -1.032 -27.041 1.00 93.38 884 LEU A O 1
ATOM 6826 N N . ALA A 1 885 ? 33.533 -2.853 -27.751 1.00 89.00 885 ALA A N 1
ATOM 6827 C CA . ALA A 1 885 ? 32.744 -2.978 -26.533 1.00 89.00 885 ALA A CA 1
ATOM 6828 C C . ALA A 1 885 ? 33.673 -3.218 -25.327 1.00 89.00 885 ALA A C 1
ATOM 6830 O O . ALA A 1 885 ? 34.583 -4.052 -25.391 1.00 89.00 885 ALA A O 1
ATOM 6831 N N . PRO A 1 886 ? 33.463 -2.523 -24.197 1.00 84.00 886 PRO A N 1
ATOM 6832 C CA . PRO A 1 886 ? 34.353 -2.633 -23.054 1.00 84.00 886 PRO A CA 1
ATOM 6833 C C . PRO A 1 886 ? 34.353 -4.054 -22.474 1.00 84.00 886 PRO A C 1
ATOM 6835 O O . PRO A 1 886 ? 33.343 -4.758 -22.425 1.00 84.00 886 PRO A O 1
ATOM 6838 N N . ALA A 1 887 ? 35.506 -4.464 -21.946 1.00 74.38 887 ALA A N 1
ATOM 6839 C CA . ALA A 1 887 ? 35.636 -5.728 -21.221 1.00 74.38 887 ALA A CA 1
ATOM 6840 C C . ALA A 1 887 ? 34.970 -5.695 -19.830 1.00 74.38 887 ALA A C 1
ATOM 6842 O O . ALA A 1 887 ? 34.776 -6.747 -19.220 1.00 74.38 887 ALA A O 1
ATOM 6843 N N . ALA A 1 888 ? 34.647 -4.497 -19.327 1.00 67.94 888 ALA A N 1
ATOM 6844 C CA . ALA A 1 888 ? 33.957 -4.273 -18.065 1.00 67.94 888 ALA A CA 1
ATOM 6845 C C . ALA A 1 888 ? 32.490 -3.865 -18.318 1.00 67.94 888 ALA A C 1
ATOM 6847 O O . ALA A 1 888 ? 32.253 -2.989 -19.151 1.00 67.94 888 ALA A O 1
ATOM 6848 N N . PRO A 1 889 ? 31.520 -4.450 -17.590 1.00 69.81 889 PRO A N 1
ATOM 6849 C CA . PRO A 1 889 ? 31.694 -5.528 -16.610 1.00 69.81 889 PRO A CA 1
ATOM 6850 C C . PRO A 1 889 ? 32.135 -6.860 -17.266 1.00 69.81 889 PRO A C 1
ATOM 6852 O O . PRO A 1 889 ? 31.884 -7.059 -18.454 1.00 69.81 889 PRO A O 1
ATOM 6855 N N . PRO A 1 890 ? 32.804 -7.774 -16.530 1.00 68.94 890 PRO A N 1
ATOM 6856 C CA . PRO A 1 890 ? 33.336 -9.018 -17.093 1.00 68.94 890 PRO A CA 1
ATOM 6857 C C . PRO A 1 890 ? 32.306 -9.799 -17.920 1.0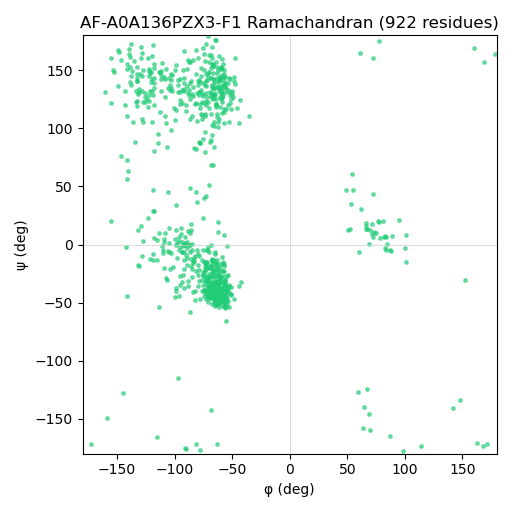0 68.94 890 PRO A C 1
ATOM 6859 O O . PRO A 1 890 ? 31.180 -10.020 -17.481 1.00 68.94 890 PRO A O 1
ATOM 6862 N N . GLY A 1 891 ? 32.700 -10.225 -19.124 1.00 74.31 891 GLY A N 1
ATOM 6863 C CA . GLY A 1 891 ? 31.830 -10.962 -20.051 1.00 74.31 891 GLY A CA 1
ATOM 6864 C C . GLY A 1 891 ? 30.903 -10.087 -20.904 1.00 74.31 891 GLY A C 1
ATOM 6865 O O . GLY A 1 891 ? 30.224 -10.608 -21.790 1.00 74.31 891 GLY A O 1
ATOM 6866 N N . PHE A 1 892 ? 30.895 -8.764 -20.708 1.00 83.44 892 PHE A N 1
ATOM 6867 C CA . PHE A 1 892 ? 30.015 -7.867 -21.452 1.00 83.44 892 PHE A CA 1
ATOM 6868 C C . PHE A 1 892 ? 30.326 -7.786 -22.951 1.00 83.44 892 P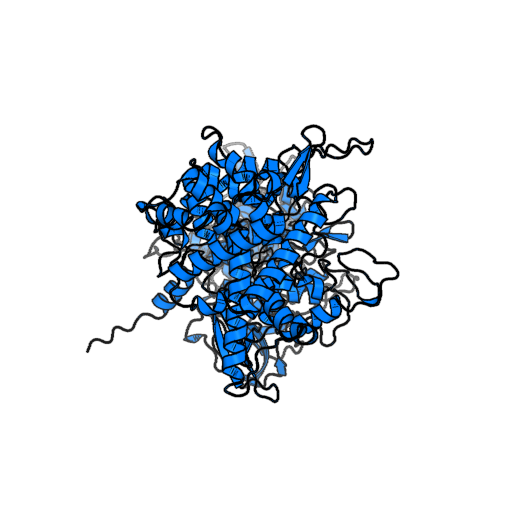HE A C 1
ATOM 6870 O O . PHE A 1 892 ? 29.399 -7.970 -23.740 1.00 83.44 892 PHE A O 1
ATOM 6877 N N . GLY A 1 893 ? 31.590 -7.604 -23.355 1.00 82.25 893 GLY A N 1
ATOM 6878 C CA . GLY A 1 893 ? 31.971 -7.633 -24.777 1.00 82.25 893 GLY A CA 1
ATOM 6879 C C . GLY A 1 893 ? 31.528 -8.929 -25.475 1.00 82.25 893 GLY A C 1
ATOM 6880 O O . GLY A 1 893 ? 30.968 -8.901 -26.569 1.00 82.25 893 GLY A O 1
ATOM 6881 N N . GLY A 1 894 ? 31.622 -10.066 -24.772 1.00 85.12 894 GLY A N 1
ATOM 6882 C CA . GLY A 1 894 ? 31.061 -11.340 -25.232 1.00 85.12 894 GLY A CA 1
ATOM 6883 C C . GLY A 1 894 ? 29.537 -11.303 -25.405 1.00 85.12 894 GLY A C 1
ATOM 6884 O O . GLY A 1 894 ? 29.019 -11.831 -26.383 1.00 85.12 894 GLY A O 1
ATOM 6885 N N . SER A 1 895 ? 28.802 -10.630 -24.515 1.00 87.44 895 SER A N 1
ATOM 6886 C CA . SER A 1 895 ? 27.348 -10.460 -24.660 1.00 87.44 895 SER A CA 1
ATOM 6887 C C . SER A 1 895 ? 26.960 -9.572 -25.852 1.00 87.44 895 SER A C 1
ATOM 6889 O O . SER A 1 895 ? 25.945 -9.834 -26.493 1.00 87.44 895 SER A O 1
ATOM 6891 N N . VAL A 1 896 ? 27.768 -8.564 -26.205 1.00 88.62 896 VAL A N 1
ATOM 6892 C CA . VAL A 1 896 ? 27.550 -7.757 -27.421 1.00 88.62 896 VAL A CA 1
ATOM 6893 C C . VAL A 1 896 ? 27.731 -8.628 -28.666 1.00 88.62 896 VAL A C 1
ATOM 6895 O O . VAL A 1 896 ? 26.881 -8.597 -29.556 1.00 88.62 896 VAL A O 1
ATOM 6898 N N . ALA A 1 897 ? 28.757 -9.487 -28.685 1.00 89.62 897 ALA A N 1
ATOM 6899 C CA . ALA A 1 897 ? 28.956 -10.469 -29.752 1.00 89.62 897 ALA A CA 1
ATOM 6900 C C . ALA A 1 897 ? 27.778 -11.454 -29.874 1.00 89.62 897 ALA A C 1
ATOM 6902 O O . ALA A 1 897 ? 27.323 -11.736 -30.981 1.00 89.62 897 ALA A O 1
ATOM 6903 N N . VAL A 1 898 ? 27.243 -11.945 -28.748 1.00 91.31 898 VAL A N 1
ATOM 6904 C CA . VAL A 1 898 ? 26.065 -12.834 -28.733 1.00 91.31 898 VAL A CA 1
ATOM 6905 C C . VAL A 1 898 ? 24.829 -12.136 -29.303 1.00 91.31 898 VAL A C 1
ATOM 6907 O O . VAL A 1 898 ? 24.105 -12.742 -30.091 1.00 91.31 898 VAL A O 1
ATOM 6910 N N . ALA A 1 899 ? 24.595 -10.867 -28.953 1.00 90.75 899 ALA A N 1
ATOM 6911 C CA . ALA A 1 899 ? 23.476 -10.100 -29.496 1.00 90.75 899 ALA A CA 1
ATOM 6912 C C . ALA A 1 899 ? 23.627 -9.873 -31.011 1.00 90.75 899 ALA A C 1
ATOM 6914 O O . ALA A 1 899 ? 22.679 -10.094 -31.760 1.00 90.75 899 ALA A O 1
ATOM 6915 N N . ALA A 1 900 ? 24.821 -9.484 -31.469 1.00 90.56 900 ALA A N 1
ATOM 6916 C CA . ALA A 1 900 ? 25.113 -9.259 -32.886 1.00 90.56 900 ALA A CA 1
ATOM 6917 C C . ALA A 1 900 ? 24.996 -10.545 -33.726 1.00 90.56 900 ALA A C 1
ATOM 6919 O O . ALA A 1 900 ? 24.482 -10.524 -34.842 1.00 90.56 900 ALA A O 1
ATOM 6920 N N . GLY A 1 901 ? 25.459 -11.671 -33.176 1.00 89.50 901 GLY A N 1
ATOM 6921 C CA . GLY A 1 901 ? 25.473 -12.984 -33.821 1.00 89.50 901 GLY A CA 1
ATOM 6922 C C . GLY A 1 901 ? 24.184 -13.794 -33.663 1.00 89.50 901 GLY A C 1
ATOM 6923 O O . GLY A 1 901 ? 24.176 -14.984 -33.987 1.00 89.50 901 GLY A O 1
ATOM 6924 N N . TYR A 1 902 ? 23.104 -13.200 -33.145 1.00 92.38 902 TYR A N 1
ATOM 6925 C CA . TYR A 1 902 ? 21.856 -13.923 -32.927 1.00 92.38 902 TYR A CA 1
ATOM 6926 C C . TYR A 1 902 ? 21.284 -14.466 -34.245 1.00 92.38 902 TYR A C 1
ATOM 6928 O O . TYR A 1 902 ? 21.172 -13.763 -35.255 1.00 92.38 902 TYR A O 1
ATOM 6936 N N . THR A 1 903 ? 20.908 -15.747 -34.235 1.00 90.62 903 THR A N 1
ATOM 6937 C CA . THR A 1 903 ? 20.421 -16.430 -35.438 1.00 90.62 903 THR A CA 1
ATOM 6938 C C . THR A 1 903 ? 19.121 -15.794 -35.924 1.00 90.62 903 THR A C 1
ATOM 6940 O O . THR A 1 903 ? 18.144 -15.705 -35.185 1.00 90.62 903 THR A O 1
ATOM 6943 N N . GLY A 1 904 ? 19.102 -15.386 -37.194 1.00 87.62 904 GLY A N 1
ATOM 6944 C CA . GLY A 1 904 ? 17.941 -14.767 -37.834 1.00 87.62 904 GLY A CA 1
ATOM 6945 C C . GLY A 1 904 ? 17.991 -13.241 -37.928 1.00 87.62 904 GLY A C 1
ATOM 6946 O O . GLY A 1 904 ? 17.085 -12.680 -38.538 1.00 87.62 904 GLY A O 1
ATOM 6947 N N . LEU A 1 905 ? 19.021 -12.574 -37.386 1.00 93.06 905 LEU A N 1
ATOM 6948 C CA . LEU A 1 905 ? 19.253 -11.149 -37.644 1.00 93.06 905 LEU A CA 1
ATOM 6949 C C . LEU A 1 905 ? 19.863 -10.923 -39.030 1.00 93.06 905 LEU A C 1
ATOM 6951 O O . LEU A 1 905 ? 20.854 -11.557 -39.399 1.00 93.06 905 LEU A O 1
ATOM 6955 N N . SER A 1 906 ? 19.301 -9.970 -39.769 1.00 92.56 906 SER A N 1
ATOM 6956 C CA . SER A 1 906 ? 19.823 -9.535 -41.063 1.00 92.56 906 SER A CA 1
ATOM 6957 C C . SER A 1 906 ? 21.004 -8.553 -40.916 1.00 92.56 906 SER A C 1
ATOM 6959 O O . SER A 1 906 ? 20.868 -7.545 -40.213 1.00 92.56 906 SER A O 1
ATOM 6961 N N . PRO A 1 907 ? 22.136 -8.784 -41.617 1.00 91.50 907 PRO A N 1
ATOM 6962 C CA . PRO A 1 907 ? 23.241 -7.823 -41.718 1.00 91.50 907 PRO A CA 1
ATOM 6963 C C . PRO A 1 907 ? 23.007 -6.736 -42.785 1.00 91.50 907 PRO A C 1
ATOM 6965 O O . PRO A 1 907 ? 23.776 -5.782 -42.858 1.00 91.50 907 PRO A O 1
ATOM 6968 N N . VAL A 1 908 ? 21.973 -6.886 -43.622 1.00 92.56 908 VAL A N 1
ATOM 6969 C CA . VAL A 1 908 ? 21.698 -6.032 -44.792 1.00 92.56 908 VAL A CA 1
ATOM 6970 C C . VAL A 1 908 ? 21.356 -4.602 -44.364 1.00 92.56 908 VAL A C 1
ATOM 6972 O O . VAL A 1 908 ? 20.605 -4.387 -43.410 1.00 92.56 908 VAL A O 1
ATOM 6975 N N . ALA A 1 909 ? 21.877 -3.611 -45.083 1.00 87.94 909 ALA A N 1
ATOM 6976 C CA . ALA A 1 909 ? 21.584 -2.209 -44.822 1.00 87.94 909 ALA A CA 1
ATOM 6977 C C . ALA A 1 909 ? 20.094 -1.891 -45.007 1.00 87.94 909 ALA A C 1
ATOM 6979 O O . ALA A 1 909 ? 19.450 -2.326 -45.960 1.00 87.94 909 ALA A O 1
ATOM 6980 N N . GLY A 1 910 ? 19.533 -1.131 -44.063 1.00 86.31 910 GLY A N 1
ATOM 6981 C CA . GLY A 1 910 ? 18.105 -0.798 -44.037 1.00 86.31 910 GLY A CA 1
ATOM 6982 C C . GLY A 1 910 ? 17.175 -1.951 -43.645 1.00 86.31 910 GLY A C 1
ATOM 6983 O O . GLY A 1 910 ? 15.957 -1.782 -43.707 1.00 86.31 910 GLY A O 1
ATOM 6984 N N . SER A 1 911 ? 17.700 -3.114 -43.239 1.00 90.12 911 SER A N 1
ATOM 6985 C CA . SER A 1 911 ? 16.854 -4.249 -42.856 1.00 90.12 911 SER A CA 1
ATOM 6986 C C . SER A 1 911 ? 16.146 -4.059 -41.516 1.00 90.12 911 SER A C 1
ATOM 6988 O O . SER A 1 911 ? 15.154 -4.741 -41.266 1.00 90.12 911 SER A O 1
ATOM 6990 N N . PHE A 1 912 ? 16.645 -3.179 -40.641 1.00 93.00 912 PHE A N 1
ATOM 6991 C CA . PHE A 1 912 ? 15.968 -2.887 -39.385 1.00 93.00 912 PHE A CA 1
ATOM 6992 C C . PHE A 1 912 ? 14.759 -1.980 -39.611 1.00 93.00 912 PHE A C 1
ATOM 6994 O O . PHE A 1 912 ? 14.875 -0.850 -40.090 1.00 93.00 912 PHE A O 1
ATOM 7001 N N . GLN A 1 913 ? 13.596 -2.458 -39.185 1.00 90.88 913 GLN A N 1
ATOM 7002 C CA . GLN A 1 913 ? 12.349 -1.709 -39.208 1.00 90.88 913 GLN A CA 1
ATOM 7003 C C . GLN A 1 913 ? 11.788 -1.629 -37.789 1.00 90.88 913 GLN A C 1
ATOM 7005 O O . GLN A 1 913 ? 11.669 -2.636 -37.097 1.00 90.88 913 GLN A O 1
ATOM 7010 N N . LEU A 1 914 ? 11.461 -0.415 -37.345 1.00 88.31 914 LEU A N 1
ATOM 7011 C CA . LEU A 1 914 ? 10.957 -0.182 -35.996 1.00 88.31 914 LEU A CA 1
ATOM 7012 C C . LEU A 1 914 ? 9.433 -0.322 -35.957 1.00 88.31 914 LEU A C 1
ATOM 7014 O O . LEU A 1 914 ? 8.743 0.320 -36.747 1.00 88.31 914 LEU A O 1
ATOM 7018 N N . ALA A 1 915 ? 8.931 -1.095 -34.997 1.00 83.88 915 ALA A N 1
ATOM 7019 C CA . ALA A 1 915 ? 7.512 -1.214 -34.698 1.00 83.88 915 ALA A CA 1
ATOM 7020 C C . ALA A 1 915 ? 6.889 0.160 -34.399 1.00 83.88 915 ALA A C 1
ATOM 7022 O O . ALA A 1 915 ? 7.478 1.016 -33.717 1.00 83.88 915 ALA A O 1
ATOM 7023 N N . GLN A 1 916 ? 5.675 0.377 -34.898 1.00 79.31 916 GLN A N 1
ATOM 7024 C CA . GLN A 1 916 ? 4.878 1.526 -34.481 1.00 79.31 916 GLN A CA 1
ATOM 7025 C C . GLN A 1 916 ? 4.273 1.239 -33.102 1.00 79.31 916 GLN A C 1
ATOM 7027 O O . GLN A 1 916 ? 3.967 0.099 -32.776 1.00 79.31 916 GLN A O 1
ATOM 7032 N N . LEU A 1 917 ? 4.163 2.277 -32.272 1.00 72.06 917 LEU A N 1
ATOM 7033 C CA . LEU A 1 917 ? 3.480 2.175 -30.978 1.00 72.06 917 LEU A CA 1
ATOM 7034 C C . LEU A 1 917 ? 2.055 2.688 -31.175 1.00 72.06 917 LEU A C 1
ATOM 7036 O O . LEU A 1 917 ? 1.906 3.717 -31.842 1.00 72.06 917 LEU A O 1
ATOM 7040 N N . TRP A 1 918 ? 1.050 2.013 -30.609 1.00 57.25 918 TRP A N 1
ATOM 7041 C CA . TRP A 1 918 ? -0.326 2.501 -30.597 1.00 57.25 918 TRP A CA 1
ATOM 7042 C C . TRP A 1 918 ? -0.929 2.571 -29.165 1.00 57.25 918 TRP A C 1
ATOM 7044 O O . TRP A 1 918 ? -0.876 1.609 -28.400 1.00 57.25 918 TRP A O 1
ATOM 7054 N N . PRO A 1 919 ? -1.538 3.703 -28.758 1.00 60.59 919 PRO A N 1
ATOM 7055 C CA . PRO A 1 919 ? -1.486 4.985 -29.451 1.00 60.59 919 PRO A CA 1
ATOM 7056 C C . PRO A 1 919 ? -0.025 5.441 -29.623 1.00 60.59 919 PRO A C 1
ATOM 7058 O O . PRO A 1 919 ? 0.839 5.053 -28.828 1.00 60.59 919 PRO A O 1
ATOM 7061 N N . PRO A 1 920 ? 0.286 6.207 -30.685 1.00 61.28 920 PRO A N 1
ATOM 7062 C CA . PRO A 1 920 ? 1.584 6.859 -30.776 1.00 61.28 920 PRO A CA 1
ATOM 7063 C C . PRO A 1 920 ? 1.811 7.651 -29.486 1.00 61.28 920 PRO A C 1
ATOM 7065 O O . PRO A 1 920 ? 0.855 8.182 -28.923 1.00 61.28 920 PRO A O 1
ATOM 7068 N N . ASP A 1 921 ? 3.053 7.685 -28.999 1.00 59.28 921 ASP A N 1
ATOM 7069 C CA . ASP A 1 921 ? 3.419 8.500 -27.838 1.00 59.28 921 ASP A CA 1
ATOM 7070 C C . ASP A 1 921 ? 2.946 9.939 -28.100 1.00 59.28 921 ASP A C 1
ATOM 7072 O O . ASP A 1 921 ? 3.515 10.633 -28.936 1.00 59.28 921 ASP A O 1
ATOM 7076 N N . VAL A 1 922 ? 1.870 10.354 -27.429 1.00 47.59 922 VAL A N 1
ATOM 7077 C CA . VAL A 1 922 ? 1.265 11.692 -27.560 1.00 47.59 922 VAL A CA 1
ATOM 7078 C C . VAL A 1 922 ? 2.078 12.776 -26.838 1.00 47.59 922 VAL A C 1
ATOM 7080 O O . VAL A 1 922 ? 1.762 13.952 -26.959 1.00 47.59 922 VAL A O 1
ATOM 7083 N N . ASP A 1 923 ? 3.131 12.366 -26.124 1.00 46.44 923 ASP A N 1
ATOM 7084 C CA . ASP A 1 923 ? 4.116 13.205 -25.422 1.00 46.44 923 ASP A CA 1
ATOM 7085 C C . ASP A 1 923 ? 5.313 13.627 -26.312 1.00 46.44 923 ASP A C 1
ATOM 7087 O O . ASP A 1 923 ? 6.337 14.086 -25.791 1.00 46.44 923 ASP A O 1
ATOM 7091 N N . GLU A 1 924 ? 5.250 13.421 -27.636 1.00 41.75 924 GLU A N 1
ATOM 7092 C CA . GLU A 1 924 ? 6.217 14.004 -28.592 1.00 41.75 924 GLU A CA 1
ATOM 7093 C C . GLU A 1 924 ? 5.720 15.299 -29.237 1.00 41.75 924 GLU A C 1
ATOM 7095 O O . GLU A 1 924 ? 4.632 15.290 -29.857 1.00 41.75 924 GLU A O 1
#

pLDDT: mean 80.75, std 15.79, range [25.2, 97.69]

Mean predicted aligned error: 12.65 Å

Organism: NCBI:txid47874